Protein AF-A0A941QQE9-F1 (afdb_monomer_lite)

Secondary structure (DSSP, 8-state):
-EEEESS-SSB-S-EEEEEE-SS-EES--GGGEEESSEEEEEEEESSSSEEEEEEEESSSEEEEEEE-TTS-EETT-PBPPPPPPEEEEE--PPPPEEEE--S-SSB-S-EEEEEEEEEEEBS--GGGEEETTEEEEEEEEEEEEEEEEEEESSSEEEEEEE-TTS-B-SS-PBPPPEEEEEEE------EEEE-SSSS--SS--EEEEEESS--B---TTTEEETT-EEEEEEE-SSEEEEEEE--S-S-EEEEE-TTSSB-SS-PBPPPPP-EEE-------------SSSEESS-EEEEE--SS--B---GGG--BBTEEEEEEEEEETTEEEEEEEESSSEEEEE--BS-S-B-SS--------EEEEE------EE----TT-S--TT-EEEEEEE--SSS--EEEEEESSTTEEEES-EEEPPTT-EEEEEEEE-GGGSS--SSEEEEEEEEEE---SSS----SSS-TT-EEEEEEEEEEE----EEEEEEEEE---STT---EEEEEESSTTTTTEEEE-SSSEEE---EEEESS-EEEEEE--TTEEEEEEEEE--SSS--EEETTTTEEEE---TT--EEEEEEEEE--SHHHHHHHHHHHHHHHHHHHHHHTT----THHHHHTT---S-EEEEEEEBTEEEEEEEEEHHHHHHHHHHH-TT-S-------SEEEEEEEEEEEEEE-TTSS-EEEEEEEEEEEEEEESSSSEEEEEEEEEEEEEEE-----GGGT--S--EEEEEEEEEEEEEEEE-SSS-EE-EEEEEEEEEEEEESSSS--EEEEEEEEEEEE-------BTTEEEE-------EEEEE--EE-SSS-EE--EEEE-B------EEEE-EE-TTS-EEEEEEEEEEE--SSPPP---TTS--------EEEEEEEEEEE-TTS-EEEEEEEEE-BTBSS--EEEEEEEEE---

Foldseek 3Di:
DEKDFPAFFAAEFKGKIKDFAPAAWDQADLVQKDKDQWGWADWDDDRNGIIMIITGGNAWFKIKIWGDWQNIADPVGHTDHIYDIDIGTYDHDAWEWDKDFDAFFAAAFKTKMKIFTPWFKPQDDLVQWDKDQWGWDPWDDGTGIIMTITGGNAWFKIKTKHDWQNIADSNGHTHHIDMDIGTYDNDAWEWEWFDAAAAFAFAWFFTKTATPDFKDQDDLVQWDWFQWHWFDWDDGRGIITITIGRPFFDFIFGWRDWQRIADSNGHTHHTYDGQGYWYHDPFFFAWWDDPDQEDQAQTKTKQQQVAFKDQDDLVLFQKDQWGWAPWAPPGSRIIITRTFGAFFAKTKFFGFWFGMAGRFAWTGFWFIAIHTYAWEAAEEEDEDEDVDPFQFPDWDWDKTGTHHPHFFFKAKDKQQPQKDKPPRTDTQGGRHMDIIIITGDRCCVQDDAFKDKIKTKMKGDADDDDDDDDDFCFQGIGTHYIYMYMYGYDFAWFKEWEKWFEDDDDPTFDFWAWDKPDPVRHRDIDRADNTIDIDDMDITTAFKIKIFTDDAFQKWFADKDKDFDDPDPWDADGTRRMIIDHGDHYTYMYMYTYIGGDDDLLFLLFVLLVQQQVQVQSSVVRSQDDGCSSVLNQLRAQAQWFWWWWDDPHWIKIKIKGKPSNVVNVVCVVPVDDPPDDPPSQQKMKMKMKMWGWDFDCLLPQRKTKTKIKIKIKMWGDPDSFKIKIKMKMKMWMWIWGQDASCNNVADGAKTKIKIKMKIWMKMWGQNHSHRIHIKIWIWIWMWMWMDRGVPDTGTWIKIKIKIMIYTWTHRRDNFKGKIWGWRGMKMKMKIAWDADDVTHTHGIDMFIMTFGRTTMKIKGWDADPLRKIKMKMKIKIKHAGGHGTFNQHSRHGGTTDHGMGMKMKIWMWIQDNQRKIWIKMWMWHGHVNDPDIDTTIMTTIDDDD

pLDDT: mean 83.29, std 12.83, range [29.77, 97.75]

Radius of gyration: 53.99 Å; chains: 1; bounding box: 143×54×172 Å

Sequence (946 aa):
MAITTTSSDPVSGAFSVTVTFSEAVSGFVVGDLSVGNGAASNLQTSDNTVFTADITPSSDGSVTVDVAAGAAQDAAGNDNTAATQFSIESDGTAPGVSIATTSSDPVSGVFSVTVTFTEAVTGFAVGDIAVGNGAADNFAGSGDTYTADITPASDGSVTVDVAAGVAQDAAGNDNTAAQFSIESDGTAPGVVLSVEGGGPISGAFTLTVTFDEDVTGLELTDLVLSNATVSDLAGGPAVYTVLVTPDADGDVTIDLAADVAQDAAGNGNSAAAQLVVGSDSTLPVLSIVLPGAEVEGAFTAQFNFAEDVTGFALEDIAVTNGAASDFMMESASAYTALITPDTLGDVVVSVAAGAAQDAAANDSLAASASIEAISRPVEVAITIADDVASVTEITGQAVITNPGSEAIQYRAEVDVPWLAVDPSSGTIPSLGDLTLTISVLESAEDLDPGTYTGTITIINEGAIAAPNKDLARAPGDTIVVEIPLTITLEERYGTVEIVSTTPGGAHRDAEFGLTSDDPDFNGLAIATSGGRGTTGAIEKLFGGFSVQQSVPAGWRINDVTCSGDSDGGSVIDLASGQATIDLDPGEAIICTFENIRDEDAVRLATMRAINNFLVRRADRILSSAPDLGLRLRERDTRSPGRFSADISQGRGTMSMETSLAGIRNHARDNNPQMPGSVQEQENLDIWFAANFVSLSDDRDGADVSSDFGVAQLGVDWMLDEQTLVGLMIQGDWMDEVTADIAEDAGAVRGARVNGSGWMAGPYLVREVGDGVILDVLALWGQSDNVVNPLGLYEDEFETSRYMLRANLSGEWRFDNWRIRPEAALAHFSETQDAYTDSLGFTIPEQTVSIGRFQAGPEFAYRWTQRDGSWWEPSFRLRGVWDYDAADLINEAGQLVGTAAGRADAQLGLRALLWHGAYLDVSGGVSGLGDGDFSADSMRFDVRLPF

Structure (mmCIF, N/CA/C/O backbone):
data_AF-A0A941QQE9-F1
#
_entry.id   AF-A0A941QQE9-F1
#
loop_
_atom_site.group_PDB
_atom_site.id
_atom_site.type_symbol
_atom_site.label_atom_id
_atom_site.label_alt_id
_atom_site.label_comp_id
_atom_site.label_asym_id
_atom_site.label_entity_id
_atom_site.label_seq_id
_atom_site.pdbx_PDB_ins_code
_atom_site.Cartn_x
_atom_site.Cartn_y
_atom_site.Cartn_z
_atom_site.occupancy
_atom_site.B_iso_or_equiv
_atom_site.auth_seq_id
_atom_site.auth_comp_id
_atom_site.auth_asym_id
_atom_site.auth_atom_id
_atom_site.pdbx_PDB_model_num
ATOM 1 N N . MET A 1 1 ? 77.475 -8.395 -99.884 1.00 84.25 1 MET A N 1
ATOM 2 C CA . MET A 1 1 ? 77.099 -9.278 -98.763 1.00 84.25 1 MET A CA 1
ATOM 3 C C . MET A 1 1 ? 76.027 -8.586 -97.937 1.00 84.25 1 MET A C 1
ATOM 5 O O . MET A 1 1 ? 76.051 -7.361 -97.879 1.00 84.25 1 MET A O 1
ATOM 9 N N . ALA A 1 2 ? 75.118 -9.343 -97.326 1.00 87.88 2 ALA A N 1
ATOM 10 C CA . ALA A 1 2 ? 74.164 -8.860 -96.327 1.00 87.88 2 ALA A CA 1
ATOM 11 C C . ALA A 1 2 ? 74.043 -9.877 -95.180 1.00 87.88 2 ALA A C 1
ATOM 13 O O . ALA A 1 2 ? 74.273 -11.067 -95.400 1.00 87.88 2 ALA A O 1
ATOM 14 N N . ILE A 1 3 ? 73.676 -9.402 -93.989 1.00 94.50 3 ILE A N 1
ATOM 15 C CA . ILE A 1 3 ? 73.329 -10.213 -92.815 1.00 94.50 3 ILE A CA 1
ATOM 16 C C . ILE A 1 3 ? 71.847 -9.950 -92.521 1.00 94.50 3 ILE A C 1
ATOM 18 O O . ILE A 1 3 ? 71.405 -8.803 -92.588 1.00 94.50 3 ILE A O 1
ATOM 22 N N . THR A 1 4 ? 71.074 -11.002 -92.262 1.00 93.06 4 THR A N 1
ATOM 23 C CA . THR A 1 4 ? 69.611 -10.945 -92.077 1.00 93.06 4 THR A CA 1
ATOM 24 C C . THR A 1 4 ? 69.146 -12.006 -91.080 1.00 93.06 4 THR A C 1
ATOM 26 O O . THR A 1 4 ? 69.824 -13.014 -90.913 1.00 93.06 4 THR A O 1
ATOM 29 N N . THR A 1 5 ? 67.984 -11.819 -90.455 1.00 94.31 5 THR A N 1
ATOM 30 C CA . THR A 1 5 ? 67.290 -12.843 -89.651 1.00 94.31 5 THR A CA 1
ATOM 31 C C . THR A 1 5 ? 65.837 -12.980 -90.117 1.00 94.31 5 THR A C 1
ATOM 33 O O . THR A 1 5 ? 65.359 -12.169 -90.914 1.00 94.31 5 THR A O 1
ATOM 36 N N . THR A 1 6 ? 65.136 -13.993 -89.611 1.00 91.38 6 THR A N 1
ATOM 37 C CA . THR A 1 6 ? 63.669 -14.112 -89.682 1.00 91.38 6 THR A CA 1
ATOM 38 C C . THR A 1 6 ? 62.987 -14.023 -88.312 1.00 91.38 6 THR A C 1
ATOM 40 O O . THR A 1 6 ? 61.766 -14.149 -88.252 1.00 91.38 6 THR A O 1
ATOM 43 N N . SER A 1 7 ? 63.746 -13.835 -87.228 1.00 92.06 7 SER A N 1
ATOM 44 C CA . SER A 1 7 ? 63.198 -13.555 -85.893 1.00 92.06 7 SER A CA 1
ATOM 45 C C . SER A 1 7 ? 62.571 -12.160 -85.805 1.00 92.06 7 SER A C 1
ATOM 47 O O . SER A 1 7 ? 62.865 -11.287 -86.624 1.00 92.06 7 SER A O 1
ATOM 49 N N . SER A 1 8 ? 61.719 -11.965 -84.798 1.00 88.00 8 SER A N 1
ATOM 50 C CA . SER A 1 8 ? 61.256 -10.651 -84.345 1.00 88.00 8 SER A CA 1
ATOM 51 C C . SER A 1 8 ? 62.409 -9.801 -83.804 1.00 88.00 8 SER A C 1
ATOM 53 O O . SER A 1 8 ? 63.472 -10.326 -83.487 1.00 88.00 8 SER A O 1
ATOM 55 N N . ASP A 1 9 ? 62.178 -8.495 -83.698 1.00 90.31 9 ASP A N 1
ATOM 56 C CA . ASP A 1 9 ? 63.040 -7.538 -83.003 1.00 90.31 9 ASP A CA 1
ATOM 57 C C . ASP A 1 9 ? 62.133 -6.760 -82.027 1.00 90.31 9 ASP A C 1
ATOM 59 O O . ASP A 1 9 ? 61.256 -6.030 -82.511 1.00 90.31 9 ASP A O 1
ATOM 63 N N . PRO A 1 10 ? 62.238 -6.958 -80.696 1.00 93.25 10 PRO A N 1
ATOM 64 C CA . PRO A 1 10 ? 63.198 -7.814 -79.985 1.00 93.25 10 PRO A CA 1
ATOM 65 C C . PRO A 1 10 ? 62.960 -9.332 -80.149 1.00 93.25 10 PRO A C 1
ATOM 67 O O . PRO A 1 10 ? 61.949 -9.779 -80.702 1.00 93.25 10 PRO A O 1
ATOM 70 N N . VAL A 1 11 ? 63.906 -10.139 -79.657 1.00 92.81 11 VAL A N 1
ATOM 71 C CA . VAL A 1 11 ? 63.861 -11.612 -79.679 1.00 92.81 11 VAL A CA 1
ATOM 72 C C . VAL A 1 11 ? 64.176 -12.234 -78.317 1.00 92.81 11 VAL A C 1
ATOM 74 O O . VAL A 1 11 ? 65.178 -11.893 -77.688 1.00 92.81 11 VAL A O 1
ATOM 77 N N . SER A 1 12 ? 63.368 -13.216 -77.910 1.00 91.50 12 SER A N 1
ATOM 78 C CA . SER A 1 12 ? 63.681 -14.086 -76.773 1.00 91.50 12 SER A CA 1
ATOM 79 C C . SER A 1 12 ? 64.531 -15.291 -77.189 1.00 91.50 12 SER A C 1
ATOM 81 O O . SER A 1 12 ? 64.243 -15.993 -78.164 1.00 91.50 12 SER A O 1
ATOM 83 N N . GLY A 1 13 ? 65.593 -15.551 -76.424 1.00 90.12 13 GLY A N 1
ATOM 84 C CA . GLY A 1 13 ? 66.462 -16.716 -76.589 1.00 90.12 13 GLY A CA 1
ATOM 85 C C . GLY A 1 13 ? 67.386 -16.681 -77.816 1.00 90.12 13 GLY A C 1
ATOM 86 O O . GLY A 1 13 ? 67.782 -15.632 -78.318 1.00 90.12 13 GLY A O 1
ATOM 87 N N . ALA A 1 14 ? 67.812 -17.865 -78.267 1.00 92.44 14 ALA A N 1
ATOM 88 C CA . ALA A 1 14 ? 68.763 -18.007 -79.371 1.00 92.44 14 ALA A CA 1
ATOM 89 C C . ALA A 1 14 ? 68.075 -17.938 -80.747 1.00 92.44 14 ALA A C 1
ATOM 91 O O . ALA A 1 14 ? 67.044 -18.574 -80.970 1.00 92.44 14 ALA A O 1
ATOM 92 N N . PHE A 1 15 ? 68.689 -17.227 -81.695 1.00 93.69 15 PHE A N 1
ATOM 93 C CA . PHE A 1 15 ? 68.143 -16.963 -83.030 1.00 93.69 15 PHE A CA 1
ATOM 94 C C . PHE A 1 15 ? 69.158 -17.253 -84.141 1.00 93.69 15 PHE A C 1
ATOM 96 O O . PHE A 1 15 ? 70.364 -17.209 -83.918 1.00 93.69 15 PHE A O 1
ATOM 103 N N . SER A 1 16 ? 68.692 -17.528 -85.363 1.00 94.00 16 SER A N 1
ATOM 104 C CA . SER A 1 16 ? 69.574 -17.867 -86.490 1.00 94.00 16 SER A CA 1
ATOM 105 C C . SER A 1 16 ? 69.730 -16.694 -87.461 1.00 94.00 16 SER A C 1
ATOM 107 O O . SER A 1 16 ? 68.738 -16.169 -87.970 1.00 94.00 16 SER A O 1
ATOM 109 N N . VAL A 1 17 ? 70.971 -16.290 -87.748 1.00 95.81 17 VAL A N 1
ATOM 110 C CA . VAL A 1 17 ? 71.291 -15.265 -88.756 1.00 95.81 17 VAL A CA 1
ATOM 111 C C . VAL A 1 17 ? 71.759 -15.898 -90.058 1.00 95.81 17 VAL A C 1
ATOM 113 O O . VAL A 1 17 ? 72.512 -16.869 -90.073 1.00 95.81 17 VAL A O 1
ATOM 116 N N . THR A 1 18 ? 71.348 -15.299 -91.171 1.00 95.50 18 THR A N 1
ATOM 117 C CA . THR A 1 18 ? 71.735 -15.673 -92.530 1.00 95.50 18 THR A CA 1
ATOM 118 C C . THR A 1 18 ? 72.667 -14.618 -93.124 1.00 95.50 18 THR A C 1
ATOM 120 O O . THR A 1 18 ? 72.262 -13.472 -93.344 1.00 95.50 18 THR A O 1
ATOM 123 N N . VAL A 1 19 ? 73.903 -15.017 -93.427 1.00 94.94 19 VAL A N 1
ATOM 124 C CA . VAL A 1 19 ? 74.903 -14.227 -94.158 1.00 94.94 19 VAL A CA 1
ATOM 125 C C . VAL A 1 19 ? 74.879 -14.643 -95.626 1.00 94.94 19 VAL A C 1
ATOM 127 O O . VAL A 1 19 ? 75.118 -15.804 -95.954 1.00 94.94 19 VAL A O 1
ATOM 130 N N . THR A 1 20 ? 74.600 -13.701 -96.526 1.00 93.75 20 THR A N 1
ATOM 131 C CA . THR A 1 20 ? 74.526 -13.959 -97.975 1.00 93.75 20 THR A CA 1
ATOM 132 C C . THR A 1 20 ? 75.608 -13.191 -98.725 1.00 93.75 20 THR A C 1
ATOM 134 O O . THR A 1 20 ? 75.650 -11.955 -98.691 1.00 93.75 20 THR A O 1
ATOM 137 N N . PHE A 1 21 ? 76.463 -13.917 -99.442 1.00 92.81 21 PHE A N 1
ATOM 138 C CA . PHE A 1 21 ? 77.441 -13.386 -100.392 1.00 92.81 21 PHE A CA 1
ATOM 139 C C . PHE A 1 21 ? 76.820 -13.258 -101.797 1.00 92.81 21 PHE A C 1
ATOM 141 O O . PHE A 1 21 ? 75.741 -13.776 -102.068 1.00 92.81 21 PHE A O 1
ATOM 148 N N . SER A 1 22 ? 77.467 -12.512 -102.699 1.00 91.56 22 SER A N 1
ATOM 149 C CA . SER A 1 22 ? 77.000 -12.350 -104.092 1.00 91.56 22 SER A CA 1
ATOM 150 C C . SER A 1 22 ? 77.333 -13.543 -104.994 1.00 91.56 22 SER A C 1
ATOM 152 O O . SER A 1 22 ? 76.765 -13.670 -106.076 1.00 91.56 22 SER A O 1
ATOM 154 N N . GLU A 1 23 ? 78.254 -14.394 -104.550 1.00 89.88 23 GLU A N 1
ATOM 155 C CA . GLU A 1 23 ? 78.734 -15.606 -105.208 1.00 89.88 23 GLU A CA 1
ATOM 156 C C . GLU A 1 23 ? 79.373 -16.534 -104.163 1.00 89.88 23 GLU A C 1
ATOM 158 O O . GLU A 1 23 ? 79.510 -16.152 -102.998 1.00 89.88 23 GLU A O 1
ATOM 163 N N . ALA A 1 24 ? 79.747 -17.748 -104.567 1.00 90.75 24 ALA A N 1
ATOM 164 C CA . ALA A 1 24 ? 80.314 -18.741 -103.663 1.00 90.75 24 ALA A CA 1
ATOM 165 C C . ALA A 1 24 ? 81.722 -18.344 -103.184 1.00 90.75 24 ALA A C 1
ATOM 167 O O . ALA A 1 24 ? 82.624 -18.114 -103.994 1.00 90.75 24 ALA A O 1
ATOM 168 N N . VAL A 1 25 ? 81.915 -18.324 -101.865 1.00 94.00 25 VAL A N 1
ATOM 169 C CA . VAL A 1 25 ? 83.172 -17.950 -101.203 1.00 94.00 25 VAL A CA 1
ATOM 170 C C . VAL A 1 25 ? 83.864 -19.139 -100.525 1.00 94.00 25 VAL A C 1
ATOM 172 O O . VAL A 1 25 ? 83.369 -20.265 -100.463 1.00 94.00 25 VAL A O 1
ATOM 175 N N . SER A 1 26 ? 85.065 -18.888 -100.025 1.00 90.62 26 SER A N 1
ATOM 176 C CA . SER A 1 26 ? 85.908 -19.819 -99.285 1.00 90.62 26 SER A CA 1
ATOM 177 C C . SER A 1 26 ? 86.590 -19.100 -98.118 1.00 90.62 26 SER A C 1
ATOM 179 O O . SER A 1 26 ? 86.639 -17.871 -98.079 1.00 90.62 26 SER A O 1
ATOM 181 N N . GLY A 1 27 ? 87.086 -19.860 -97.141 1.00 90.44 27 GLY A N 1
ATOM 182 C CA . GLY A 1 27 ? 87.754 -19.327 -95.946 1.00 90.44 27 GLY A CA 1
ATOM 183 C C . GLY A 1 27 ? 86.822 -19.025 -94.768 1.00 90.44 27 GLY A C 1
ATOM 184 O O . GLY A 1 27 ? 87.224 -19.297 -93.644 1.00 90.44 27 GLY A O 1
ATOM 185 N N . PHE A 1 28 ? 85.590 -18.572 -95.028 1.00 94.00 28 PHE A N 1
ATOM 186 C CA . PHE A 1 28 ? 84.635 -18.141 -93.998 1.00 94.00 28 PHE A CA 1
ATOM 187 C C . PHE A 1 28 ? 84.320 -19.235 -92.960 1.00 94.00 28 PHE A C 1
ATOM 189 O O . PHE A 1 28 ? 83.851 -20.326 -93.306 1.00 94.00 28 PHE A O 1
ATOM 196 N N . VAL A 1 29 ? 84.558 -18.930 -91.685 1.00 93.75 29 VAL A N 1
ATOM 197 C CA . VAL A 1 29 ? 84.313 -19.784 -90.513 1.00 93.75 29 VAL A CA 1
ATOM 198 C C . VAL A 1 29 ? 83.604 -19.006 -89.398 1.00 93.75 29 VAL A C 1
ATOM 200 O O . VAL A 1 29 ? 83.534 -17.783 -89.407 1.00 93.75 29 VAL A O 1
ATOM 203 N N . VAL A 1 30 ? 83.078 -19.708 -88.386 1.00 92.75 30 VAL A N 1
ATOM 204 C CA . VAL A 1 30 ? 82.278 -19.082 -87.309 1.00 92.75 30 VAL A CA 1
ATOM 205 C C . VAL A 1 30 ? 83.043 -18.013 -86.509 1.00 92.75 30 VAL A C 1
ATOM 207 O O . VAL A 1 30 ? 82.426 -17.124 -85.941 1.00 92.75 30 VAL A O 1
ATOM 210 N N . GLY A 1 31 ? 84.380 -18.066 -86.496 1.00 90.94 31 GLY A N 1
ATOM 211 C CA . GLY A 1 31 ? 85.229 -17.051 -85.861 1.00 90.94 31 GLY A CA 1
ATOM 212 C C . GLY A 1 31 ? 85.326 -15.722 -86.620 1.00 90.94 31 GLY A C 1
ATOM 213 O O . GLY A 1 31 ? 85.833 -14.757 -86.056 1.00 90.94 31 GLY A O 1
ATOM 214 N N . ASP A 1 32 ? 84.838 -15.661 -87.862 1.00 93.88 32 ASP A N 1
ATOM 215 C CA . ASP A 1 32 ? 84.778 -14.432 -88.664 1.00 93.88 32 ASP A CA 1
ATOM 216 C C . ASP A 1 32 ? 83.480 -13.632 -88.426 1.00 93.88 32 ASP A C 1
ATOM 218 O O . ASP A 1 32 ? 83.330 -12.518 -88.935 1.00 93.88 32 ASP A O 1
ATOM 222 N N . LEU A 1 33 ? 82.550 -14.194 -87.639 1.00 94.12 33 LEU A N 1
ATOM 223 C CA . LEU A 1 33 ? 81.395 -13.503 -87.071 1.00 94.12 33 LEU A CA 1
ATOM 224 C C . LEU A 1 33 ? 81.792 -12.878 -85.730 1.00 94.12 33 LEU A C 1
ATOM 226 O O . LEU A 1 33 ? 81.963 -13.575 -84.729 1.00 94.12 33 LEU A O 1
ATOM 230 N N . SER A 1 34 ? 81.900 -11.553 -85.696 1.00 93.44 34 SER A N 1
ATOM 231 C CA . SER A 1 34 ? 82.060 -10.808 -84.446 1.00 93.44 34 SER A CA 1
ATOM 232 C C . SER A 1 34 ? 80.678 -10.491 -83.881 1.00 93.44 34 SER A C 1
ATOM 234 O O . SER A 1 34 ? 79.910 -9.773 -84.520 1.00 93.44 34 SER A O 1
ATOM 236 N N . VAL A 1 35 ? 80.364 -11.014 -82.694 1.00 95.25 35 VAL A N 1
ATOM 237 C CA . VAL A 1 35 ? 79.063 -10.821 -82.033 1.00 95.25 35 VAL A CA 1
ATOM 238 C C . VAL A 1 35 ? 79.215 -9.939 -80.793 1.00 95.25 35 VAL A C 1
ATOM 240 O O . VAL A 1 35 ? 80.064 -10.200 -79.940 1.00 95.25 35 VAL A O 1
ATOM 243 N N . GLY A 1 36 ? 78.396 -8.892 -80.694 1.00 93.81 36 GLY A N 1
ATOM 244 C CA . GLY A 1 36 ? 78.201 -8.102 -79.477 1.00 93.81 36 GLY A CA 1
ATOM 245 C C . GLY A 1 36 ? 77.042 -8.669 -78.656 1.00 93.81 36 GLY A C 1
ATOM 246 O O . GLY A 1 36 ? 76.072 -9.142 -79.232 1.00 93.81 36 GLY A O 1
ATOM 247 N N . ASN A 1 37 ? 77.152 -8.650 -77.323 1.00 91.56 37 ASN A N 1
ATOM 248 C CA . ASN A 1 37 ? 76.150 -9.181 -76.377 1.00 91.56 37 ASN A CA 1
ATOM 249 C C . ASN A 1 37 ? 75.714 -10.654 -76.607 1.00 91.56 37 ASN A C 1
ATOM 251 O O . ASN A 1 37 ? 74.659 -11.090 -76.154 1.00 91.56 37 ASN A O 1
ATOM 255 N N . GLY A 1 38 ? 76.529 -11.461 -77.289 1.00 93.69 38 GLY A N 1
ATOM 256 C CA . GLY A 1 38 ? 76.206 -12.855 -77.587 1.00 93.69 38 GLY A CA 1
ATOM 257 C C . GLY A 1 38 ? 77.376 -13.627 -78.188 1.00 93.69 38 GLY A C 1
ATOM 258 O O . GLY A 1 38 ? 78.491 -13.115 -78.298 1.00 93.69 38 GLY A O 1
ATOM 259 N N . ALA A 1 39 ? 77.115 -14.865 -78.604 1.00 94.50 39 ALA A N 1
ATOM 260 C CA . ALA A 1 39 ? 78.084 -15.725 -79.277 1.00 94.50 39 ALA A CA 1
ATOM 261 C C . ALA A 1 39 ? 77.480 -16.383 -80.526 1.00 94.50 39 ALA A C 1
ATOM 263 O O . ALA A 1 39 ? 76.359 -16.891 -80.485 1.00 94.50 39 ALA A O 1
ATOM 264 N N . ALA A 1 40 ? 78.247 -16.417 -81.620 1.00 95.62 40 ALA A N 1
ATOM 265 C CA . ALA A 1 40 ? 77.905 -17.182 -82.816 1.00 95.62 40 ALA A CA 1
ATOM 266 C C . ALA A 1 40 ? 78.303 -18.656 -82.662 1.00 95.62 40 ALA A C 1
ATOM 268 O O . ALA A 1 40 ? 79.386 -18.990 -82.174 1.00 95.62 40 ALA A O 1
ATOM 269 N N . SER A 1 41 ? 77.437 -19.543 -83.136 1.00 95.31 41 SER A N 1
ATOM 270 C CA . SER A 1 41 ? 77.630 -20.989 -83.135 1.00 95.31 41 SER A CA 1
ATOM 271 C C . SER A 1 41 ? 77.067 -21.614 -84.417 1.00 95.31 41 SER A C 1
ATOM 273 O O . SER A 1 41 ? 76.480 -20.923 -85.247 1.00 95.31 41 SER A O 1
ATOM 275 N N . ASN A 1 42 ? 77.277 -22.922 -84.600 1.00 93.62 42 ASN A N 1
ATOM 276 C CA . ASN A 1 42 ? 76.628 -23.724 -85.645 1.00 93.62 42 ASN A CA 1
ATOM 277 C C . ASN A 1 42 ? 76.649 -23.110 -87.069 1.00 93.62 42 ASN A C 1
ATOM 279 O O . ASN A 1 42 ? 75.648 -23.154 -87.775 1.00 93.62 42 ASN A O 1
ATOM 283 N N . LEU A 1 43 ? 77.779 -22.537 -87.510 1.00 95.75 43 LEU A N 1
ATOM 284 C CA . LEU A 1 43 ? 77.890 -22.020 -88.880 1.00 95.75 43 LEU A CA 1
ATOM 285 C C . LEU A 1 43 ? 77.770 -23.169 -89.897 1.00 95.75 43 LEU A C 1
ATOM 287 O O . LEU A 1 43 ? 78.626 -24.055 -89.936 1.00 95.75 43 LEU A O 1
ATOM 291 N N . GLN A 1 44 ? 76.741 -23.120 -90.741 1.00 94.19 44 GLN A N 1
ATOM 292 C CA . GLN A 1 44 ? 76.469 -24.076 -91.817 1.00 94.19 44 GLN A CA 1
ATOM 293 C C . GLN A 1 44 ? 76.371 -23.371 -93.176 1.00 94.19 44 GLN A C 1
ATOM 295 O O . GLN A 1 44 ? 76.006 -22.201 -93.266 1.00 94.19 44 GLN A O 1
ATOM 300 N N . THR A 1 45 ? 76.644 -24.109 -94.253 1.00 94.62 45 THR A N 1
ATOM 301 C CA . THR A 1 45 ? 76.315 -23.737 -95.639 1.00 94.62 45 THR A CA 1
ATOM 302 C C . THR A 1 45 ? 76.111 -25.002 -96.479 1.00 94.62 45 THR A C 1
ATOM 304 O O . THR A 1 45 ? 76.531 -26.091 -96.084 1.00 94.62 45 THR A O 1
ATOM 307 N N . SER A 1 46 ? 75.466 -24.872 -97.641 1.00 90.31 46 SER A N 1
ATOM 308 C CA . SER A 1 46 ? 75.310 -25.962 -98.621 1.00 90.31 46 SER A CA 1
ATOM 309 C C . SER A 1 46 ? 75.743 -25.593 -100.047 1.00 90.31 46 SER A C 1
ATOM 311 O O . SER A 1 46 ? 75.935 -26.483 -100.875 1.00 90.31 46 SER A O 1
ATOM 313 N N . ASP A 1 47 ? 75.939 -24.302 -100.323 1.00 91.69 47 ASP A N 1
ATOM 314 C CA . ASP A 1 47 ? 76.298 -23.736 -101.629 1.00 91.69 47 ASP A CA 1
ATOM 315 C C . ASP A 1 47 ? 77.495 -22.763 -101.557 1.00 91.69 47 ASP A C 1
ATOM 317 O O . ASP A 1 47 ? 77.852 -22.142 -102.562 1.00 91.69 47 ASP A O 1
ATOM 321 N N . ASN A 1 48 ? 78.094 -22.605 -100.368 1.00 91.69 48 ASN A N 1
ATOM 322 C CA . ASN A 1 48 ? 79.133 -21.629 -100.028 1.00 91.69 48 ASN A CA 1
ATOM 323 C C . ASN A 1 48 ? 78.777 -20.162 -100.357 1.00 91.69 48 ASN A C 1
ATOM 325 O O . ASN A 1 48 ? 79.661 -19.308 -100.400 1.00 91.69 48 ASN A O 1
ATOM 329 N N . THR A 1 49 ? 77.504 -19.857 -100.605 1.00 93.50 49 THR A N 1
ATOM 330 C CA . THR A 1 49 ? 77.005 -18.530 -101.003 1.00 93.50 49 THR A CA 1
ATOM 331 C C . THR A 1 49 ? 76.087 -17.964 -99.923 1.00 93.50 49 THR A C 1
ATOM 333 O O . THR A 1 49 ? 76.161 -16.777 -99.596 1.00 93.50 49 THR A O 1
ATOM 336 N N . VAL A 1 50 ? 75.268 -18.830 -99.322 1.00 94.12 50 VAL A N 1
ATOM 337 C CA . VAL A 1 50 ? 74.424 -18.548 -98.161 1.00 94.12 50 VAL A CA 1
ATOM 338 C C . VAL A 1 50 ? 74.945 -19.349 -96.969 1.00 94.12 50 VAL A C 1
ATOM 340 O O . VAL A 1 50 ? 75.123 -20.567 -97.050 1.00 94.12 50 VAL A O 1
ATOM 343 N N . PHE A 1 51 ? 75.188 -18.666 -95.855 1.00 95.88 51 PHE A N 1
ATOM 344 C CA . PHE A 1 51 ? 75.604 -19.264 -94.590 1.00 95.88 51 PHE A CA 1
ATOM 345 C C . PHE A 1 51 ? 74.585 -18.941 -93.501 1.00 95.88 51 PHE A C 1
ATOM 347 O O . PHE A 1 51 ? 74.105 -17.812 -93.431 1.00 95.88 51 PHE A O 1
ATOM 354 N N . THR A 1 52 ? 74.298 -19.900 -92.626 1.00 95.31 52 THR A N 1
ATOM 355 C CA . THR A 1 52 ? 73.443 -19.717 -91.442 1.00 95.31 52 THR A CA 1
ATOM 356 C C . THR A 1 52 ? 74.251 -19.975 -90.177 1.00 95.31 52 THR A C 1
ATOM 358 O O . THR A 1 52 ? 75.009 -20.943 -90.151 1.00 95.31 52 THR A O 1
ATOM 361 N N . ALA A 1 53 ? 74.096 -19.149 -89.144 1.00 96.06 53 ALA A N 1
ATOM 362 C CA . ALA A 1 53 ? 74.734 -19.333 -87.840 1.00 96.06 53 ALA A CA 1
ATOM 363 C C . ALA A 1 53 ? 73.751 -19.023 -86.709 1.00 96.06 53 ALA A C 1
ATOM 365 O O . ALA A 1 53 ? 72.989 -18.061 -86.797 1.00 96.06 53 ALA A O 1
ATOM 366 N N . ASP A 1 54 ? 73.816 -19.797 -85.631 1.00 95.50 54 ASP A N 1
ATOM 367 C CA . ASP A 1 54 ? 72.931 -19.636 -84.481 1.00 95.50 54 ASP A CA 1
ATOM 368 C C . ASP A 1 54 ? 73.603 -18.740 -83.437 1.00 95.50 54 ASP A C 1
ATOM 370 O O . ASP A 1 54 ? 74.655 -19.079 -82.879 1.00 95.50 54 ASP A O 1
ATOM 374 N N . ILE A 1 55 ? 73.000 -17.579 -83.201 1.00 96.31 55 ILE A N 1
ATOM 375 C CA . ILE A 1 55 ? 73.416 -16.564 -82.240 1.00 96.31 55 ILE A CA 1
ATOM 376 C C . ILE A 1 55 ? 72.704 -16.828 -80.917 1.00 96.31 55 ILE A C 1
ATOM 378 O O . ILE A 1 55 ? 71.478 -16.877 -80.854 1.00 96.31 55 ILE A O 1
ATOM 382 N N . THR A 1 56 ? 73.476 -16.990 -79.845 1.00 94.38 56 THR A N 1
ATOM 383 C CA . THR A 1 56 ? 72.945 -17.060 -78.477 1.00 94.38 56 THR A CA 1
ATOM 384 C C . THR A 1 56 ? 73.285 -15.756 -77.753 1.00 94.38 56 THR A C 1
ATOM 386 O O . THR A 1 56 ? 74.479 -15.487 -77.569 1.00 94.38 56 THR A O 1
ATOM 389 N N . PRO A 1 57 ? 72.293 -14.936 -77.360 1.00 94.88 57 PRO A N 1
ATOM 390 C CA . PRO A 1 57 ? 72.511 -13.782 -76.489 1.00 94.88 57 PRO A CA 1
ATOM 391 C C . PRO A 1 57 ? 73.133 -14.175 -75.143 1.00 94.88 57 PRO A C 1
ATOM 393 O O . PRO A 1 57 ? 73.052 -15.326 -74.714 1.00 94.88 57 PRO A O 1
ATOM 396 N N . SER A 1 58 ? 73.788 -13.225 -74.476 1.00 92.06 58 SER A N 1
ATOM 397 C CA . SER A 1 58 ? 74.398 -13.420 -73.146 1.00 92.06 58 SER A CA 1
ATOM 398 C C . SER A 1 58 ? 73.684 -12.666 -72.021 1.00 92.06 58 SER A C 1
ATOM 400 O O . SER A 1 58 ? 73.838 -13.028 -70.855 1.00 92.06 58 SER A O 1
ATOM 402 N N . SER A 1 59 ? 72.926 -11.632 -72.375 1.00 92.56 59 SER A N 1
ATOM 403 C CA . SER A 1 59 ? 72.100 -10.787 -71.510 1.00 92.56 59 SER A CA 1
ATOM 404 C C . SER A 1 59 ? 71.154 -9.970 -72.393 1.00 92.56 59 SER A C 1
ATOM 406 O O . SER A 1 59 ? 71.379 -9.886 -73.601 1.00 92.56 59 SER A O 1
ATOM 408 N N . ASP A 1 60 ? 70.135 -9.350 -71.810 1.00 92.25 60 ASP A N 1
ATOM 409 C CA . ASP A 1 60 ? 69.172 -8.532 -72.553 1.00 92.25 60 ASP A CA 1
ATOM 410 C C . ASP A 1 60 ? 69.813 -7.242 -73.119 1.00 92.25 60 ASP A C 1
ATOM 412 O O . ASP A 1 60 ? 70.873 -6.793 -72.665 1.00 92.25 60 ASP A O 1
ATOM 416 N N . GLY A 1 61 ? 69.190 -6.668 -74.149 1.00 91.69 61 GLY A N 1
ATOM 417 C CA . GLY A 1 61 ? 69.682 -5.541 -74.947 1.00 91.69 61 GLY A CA 1
ATOM 418 C C . GLY A 1 61 ? 70.432 -5.930 -76.233 1.00 91.69 61 GLY A C 1
ATOM 419 O O . GLY A 1 61 ? 70.594 -7.103 -76.577 1.00 91.69 61 GLY A O 1
ATOM 420 N N . SER A 1 62 ? 70.886 -4.913 -76.968 1.00 93.94 62 SER A N 1
ATOM 421 C CA . SER A 1 62 ? 71.365 -5.013 -78.356 1.00 93.94 62 SER A CA 1
ATOM 422 C C . SER A 1 62 ? 72.450 -6.066 -78.614 1.00 93.94 62 SER A C 1
ATOM 424 O O . SER A 1 62 ? 73.579 -5.971 -78.122 1.00 93.94 62 SER A O 1
ATOM 426 N N . VAL A 1 63 ? 72.117 -7.041 -79.462 1.00 95.62 63 VAL A N 1
ATOM 427 C CA . VAL A 1 63 ? 73.004 -8.073 -80.003 1.00 95.62 63 VAL A CA 1
ATOM 428 C C . VAL A 1 63 ? 73.409 -7.684 -81.424 1.00 95.62 63 VAL A C 1
ATOM 430 O O . VAL A 1 63 ? 72.612 -7.754 -82.361 1.00 95.62 63 VAL A O 1
ATOM 433 N N . THR A 1 64 ? 74.670 -7.287 -81.601 1.00 95.75 64 THR A N 1
ATOM 434 C CA . THR A 1 64 ? 75.220 -6.919 -82.915 1.00 95.75 64 THR A CA 1
ATOM 435 C C . THR A 1 64 ? 75.911 -8.106 -83.578 1.00 95.75 64 THR A C 1
ATOM 437 O O . THR A 1 64 ? 76.570 -8.892 -82.900 1.00 95.75 64 THR A O 1
ATOM 440 N N . VAL A 1 65 ? 75.852 -8.212 -84.907 1.00 95.44 65 VAL A N 1
ATOM 441 C CA . VAL A 1 65 ? 76.609 -9.203 -85.690 1.00 95.44 65 VAL A CA 1
ATOM 442 C C . VAL A 1 65 ? 77.328 -8.520 -86.852 1.00 95.44 65 VAL A C 1
ATOM 444 O O . VAL A 1 65 ? 76.702 -7.918 -87.728 1.00 95.44 65 VAL A O 1
ATOM 447 N N . ASP A 1 66 ? 78.651 -8.659 -86.876 1.00 94.88 66 ASP A N 1
ATOM 448 C CA . ASP A 1 66 ? 79.548 -8.091 -87.881 1.00 94.88 66 ASP A CA 1
ATOM 449 C C . ASP A 1 66 ? 80.316 -9.178 -88.642 1.00 94.88 66 ASP A C 1
ATOM 451 O O . ASP A 1 66 ? 80.778 -10.161 -88.062 1.00 94.88 66 ASP A O 1
ATOM 455 N N . VAL A 1 67 ? 80.538 -8.937 -89.939 1.00 94.06 67 VAL A N 1
ATOM 456 C CA . VAL A 1 67 ? 81.522 -9.661 -90.759 1.00 94.06 67 VAL A CA 1
ATOM 457 C C . VAL A 1 67 ? 82.498 -8.644 -91.344 1.00 94.06 67 VAL A C 1
ATOM 459 O O . VAL A 1 67 ? 82.104 -7.746 -92.097 1.00 94.06 67 VAL A O 1
ATOM 462 N N . ALA A 1 68 ? 83.777 -8.780 -90.998 1.00 92.12 68 ALA A N 1
ATOM 463 C CA . ALA A 1 68 ? 84.840 -7.883 -91.445 1.00 92.12 68 ALA A CA 1
ATOM 464 C C . ALA A 1 68 ? 85.148 -8.023 -92.950 1.00 92.12 68 ALA A C 1
ATOM 466 O O . ALA A 1 68 ? 84.744 -8.982 -93.608 1.00 92.12 68 ALA A O 1
ATOM 467 N N . ALA A 1 69 ? 85.889 -7.064 -93.512 1.00 91.56 69 ALA A N 1
ATOM 468 C CA . ALA A 1 69 ? 86.461 -7.209 -94.851 1.00 91.56 69 ALA A CA 1
ATOM 469 C C . ALA A 1 69 ? 87.638 -8.203 -94.821 1.00 91.56 69 ALA A C 1
ATOM 471 O O . ALA A 1 69 ? 88.458 -8.132 -93.906 1.00 91.56 69 ALA A O 1
ATOM 472 N N . GLY A 1 70 ? 87.736 -9.095 -95.811 1.00 91.44 70 GLY A N 1
ATOM 473 C CA . GLY A 1 70 ? 88.755 -10.160 -95.845 1.00 91.44 70 GLY A CA 1
ATOM 474 C C . GLY A 1 70 ? 88.469 -11.369 -94.942 1.00 91.44 70 GLY A C 1
ATOM 475 O O . GLY A 1 70 ? 89.366 -12.169 -94.699 1.00 91.44 70 GLY A O 1
ATOM 476 N N . ALA A 1 71 ? 87.232 -11.513 -94.462 1.00 91.88 71 ALA A N 1
ATOM 477 C CA . ALA A 1 71 ? 86.719 -12.707 -93.784 1.00 91.88 71 ALA A CA 1
ATOM 478 C C . ALA A 1 71 ? 86.506 -13.906 -94.736 1.00 91.88 71 ALA A C 1
ATOM 480 O O . ALA A 1 71 ? 86.481 -15.057 -94.311 1.00 91.88 71 ALA A O 1
ATOM 481 N N . ALA A 1 72 ? 86.309 -13.647 -96.030 1.00 92.75 72 ALA A N 1
ATOM 482 C CA . ALA A 1 72 ? 86.007 -14.656 -97.039 1.00 92.75 72 ALA A CA 1
ATOM 483 C C . ALA A 1 72 ? 86.548 -14.242 -98.415 1.00 92.75 72 ALA A C 1
ATOM 485 O O . ALA A 1 72 ? 86.576 -13.052 -98.736 1.00 92.75 72 ALA A O 1
ATOM 486 N N . GLN A 1 73 ? 86.923 -15.220 -99.244 1.00 93.38 73 GLN A N 1
ATOM 487 C CA . GLN A 1 73 ? 87.454 -14.999 -100.596 1.00 93.38 73 GLN A CA 1
ATOM 488 C C . GLN A 1 73 ? 86.672 -15.758 -101.668 1.00 93.38 73 GLN A C 1
ATOM 490 O O . GLN A 1 73 ? 86.338 -16.931 -101.480 1.00 93.38 73 GLN A O 1
ATOM 495 N N . ASP A 1 74 ? 86.417 -15.109 -102.806 1.00 90.69 74 ASP A N 1
ATOM 496 C CA . ASP A 1 74 ? 85.820 -15.748 -103.986 1.00 90.69 74 ASP A CA 1
ATOM 497 C C . ASP A 1 74 ? 86.783 -16.740 -104.684 1.00 90.69 74 ASP A C 1
ATOM 499 O O . ASP A 1 74 ? 87.951 -16.898 -104.318 1.00 90.69 74 ASP A O 1
ATOM 503 N N . ALA A 1 75 ? 86.307 -17.409 -105.738 1.00 88.75 75 ALA A N 1
ATOM 504 C CA . ALA A 1 75 ? 87.107 -18.368 -106.509 1.00 88.75 75 ALA A CA 1
ATOM 505 C C . ALA A 1 75 ? 88.259 -17.743 -107.337 1.00 88.75 75 ALA A C 1
ATOM 507 O O . ALA A 1 75 ? 89.076 -18.481 -107.896 1.00 88.75 75 ALA A O 1
ATOM 508 N N . ALA A 1 76 ? 88.332 -16.412 -107.439 1.00 89.94 76 ALA A N 1
ATOM 509 C CA . ALA A 1 76 ? 89.434 -15.669 -108.052 1.00 89.94 76 ALA A CA 1
ATOM 510 C C . ALA A 1 76 ? 90.437 -15.118 -107.013 1.00 89.94 76 ALA A C 1
ATOM 512 O O . ALA A 1 76 ? 91.505 -14.641 -107.405 1.00 89.94 76 ALA A O 1
ATOM 513 N N . GLY A 1 77 ? 90.132 -15.228 -105.715 1.00 88.12 77 GLY A N 1
ATOM 514 C CA . GLY A 1 77 ? 90.943 -14.728 -104.606 1.00 88.12 77 GLY A CA 1
ATOM 515 C C . GLY A 1 77 ? 90.653 -13.276 -104.214 1.00 88.12 77 GLY A C 1
ATOM 516 O O . GLY A 1 77 ? 91.521 -12.640 -103.619 1.00 88.12 77 GLY A O 1
ATOM 517 N N . ASN A 1 78 ? 89.483 -12.726 -104.559 1.00 90.75 78 ASN A N 1
ATOM 518 C CA . ASN A 1 78 ? 89.071 -11.399 -104.096 1.00 90.75 78 ASN A CA 1
ATOM 519 C C . ASN A 1 78 ? 88.453 -11.486 -102.693 1.00 90.75 78 ASN A C 1
ATOM 521 O O . ASN A 1 78 ? 87.522 -12.261 -102.471 1.00 90.75 78 ASN A O 1
ATOM 525 N N . ASP A 1 79 ? 88.940 -10.653 -101.773 1.00 92.88 79 ASP A N 1
ATOM 526 C CA . ASP A 1 79 ? 88.387 -10.486 -100.426 1.00 92.88 79 ASP A CA 1
ATOM 527 C C . ASP A 1 79 ? 86.972 -9.884 -100.450 1.00 92.88 79 ASP A C 1
ATOM 529 O O . ASP A 1 79 ? 86.679 -8.956 -101.212 1.00 92.88 79 ASP A O 1
ATOM 533 N N . ASN A 1 80 ? 86.100 -10.339 -99.548 1.00 92.06 80 ASN A N 1
ATOM 534 C CA . ASN A 1 80 ? 84.810 -9.697 -99.319 1.00 92.06 80 ASN A CA 1
ATOM 535 C C . ASN A 1 80 ? 84.980 -8.268 -98.766 1.00 92.06 80 ASN A C 1
ATOM 537 O O . ASN A 1 80 ? 85.843 -7.992 -97.931 1.00 92.06 80 ASN A O 1
ATOM 541 N N . THR A 1 81 ? 84.071 -7.366 -99.140 1.00 91.75 81 THR A N 1
ATOM 542 C CA . THR A 1 81 ? 83.849 -6.127 -98.379 1.00 91.75 81 THR A CA 1
ATOM 543 C C . THR A 1 81 ? 83.196 -6.455 -97.038 1.00 91.75 81 THR A C 1
ATOM 545 O O . THR A 1 81 ? 82.416 -7.406 -96.965 1.00 91.75 81 THR A O 1
ATOM 548 N N . ALA A 1 82 ? 83.433 -5.641 -96.007 1.00 92.38 82 ALA A N 1
ATOM 549 C CA . ALA A 1 82 ? 82.719 -5.764 -94.736 1.00 92.38 82 ALA A CA 1
ATOM 550 C C . ALA A 1 82 ? 81.191 -5.713 -94.934 1.00 92.38 82 ALA A C 1
ATOM 552 O O . ALA A 1 82 ? 80.695 -5.098 -95.887 1.00 92.38 82 ALA A O 1
ATOM 553 N N . ALA A 1 83 ? 80.454 -6.365 -94.038 1.00 92.38 83 ALA A N 1
ATOM 554 C CA . ALA A 1 83 ? 79.009 -6.206 -93.947 1.00 92.38 83 ALA A CA 1
ATOM 555 C C . ALA A 1 83 ? 78.651 -4.810 -93.409 1.00 92.38 83 ALA A C 1
ATOM 557 O O . ALA A 1 83 ? 79.455 -4.150 -92.750 1.00 92.38 83 ALA A O 1
ATOM 558 N N . THR A 1 84 ? 77.414 -4.377 -93.645 1.00 92.75 84 THR A N 1
ATOM 559 C CA . THR A 1 84 ? 76.764 -3.467 -92.698 1.00 92.75 84 THR A CA 1
ATOM 560 C C . THR A 1 84 ? 76.435 -4.281 -91.449 1.00 92.75 84 THR A C 1
ATOM 562 O O . THR A 1 84 ? 75.910 -5.385 -91.588 1.00 92.75 84 THR A O 1
ATOM 565 N N . GLN A 1 85 ? 76.760 -3.750 -90.268 1.00 93.62 85 GLN A N 1
ATOM 566 C CA . GLN A 1 85 ? 76.433 -4.368 -88.984 1.00 93.62 85 GLN A CA 1
ATOM 567 C C . GLN A 1 85 ? 74.941 -4.718 -88.928 1.00 93.62 85 GLN A C 1
ATOM 569 O O . GLN A 1 85 ? 74.091 -3.877 -89.230 1.00 93.62 85 GLN A O 1
ATOM 574 N N . PHE A 1 86 ? 74.635 -5.955 -88.550 1.00 95.19 86 PHE A N 1
ATOM 575 C CA . PHE A 1 86 ? 73.292 -6.351 -88.141 1.00 95.19 86 PHE A CA 1
ATOM 576 C C . PHE A 1 86 ? 73.134 -6.085 -86.640 1.00 95.19 86 PHE A C 1
ATOM 578 O O . PHE A 1 86 ? 74.095 -6.250 -85.892 1.00 95.19 86 PHE A O 1
ATOM 585 N N . SER A 1 87 ? 71.942 -5.683 -86.207 1.00 94.12 87 SER A N 1
ATOM 586 C CA . SER A 1 87 ? 71.594 -5.467 -84.800 1.00 94.12 87 SER A CA 1
ATOM 587 C C . SER A 1 87 ? 70.170 -5.951 -84.569 1.00 94.12 87 SER A C 1
ATOM 589 O O . SER A 1 87 ? 69.345 -5.843 -85.477 1.00 94.12 87 SER A O 1
ATOM 591 N N . ILE A 1 88 ? 69.913 -6.473 -83.377 1.00 94.62 88 ILE A N 1
ATOM 592 C CA . ILE A 1 88 ? 68.596 -6.885 -82.884 1.00 94.62 88 ILE A CA 1
ATOM 593 C C . ILE A 1 88 ? 68.619 -6.760 -81.358 1.00 94.62 88 ILE A C 1
ATOM 595 O O . ILE A 1 88 ? 69.662 -7.021 -80.754 1.00 94.62 88 ILE A O 1
ATOM 599 N N . GLU A 1 89 ? 67.531 -6.364 -80.713 1.00 94.88 89 GLU A N 1
ATOM 600 C CA . GLU A 1 89 ? 67.476 -6.375 -79.247 1.00 94.88 89 GLU A CA 1
ATOM 601 C C . GLU A 1 89 ? 67.175 -7.799 -78.748 1.00 94.88 89 GLU A C 1
ATOM 603 O O . GLU A 1 89 ? 66.227 -8.442 -79.198 1.00 94.88 89 GLU A O 1
ATOM 608 N N . SER A 1 90 ? 67.993 -8.315 -77.826 1.00 93.94 90 SER A N 1
ATOM 609 C CA . SER A 1 90 ? 67.659 -9.533 -77.077 1.00 93.94 90 SER A CA 1
ATOM 610 C C . SER A 1 90 ? 66.813 -9.172 -75.869 1.00 93.94 90 SER A C 1
ATOM 612 O O . SER A 1 90 ? 67.136 -8.210 -75.179 1.00 93.94 90 SER A O 1
ATOM 614 N N . ASP A 1 91 ? 65.813 -9.985 -75.558 1.00 94.19 91 ASP A N 1
ATOM 615 C CA . ASP A 1 91 ? 65.060 -9.868 -74.312 1.00 94.19 91 ASP A CA 1
ATOM 616 C C . ASP A 1 91 ? 64.489 -11.229 -73.894 1.00 94.19 91 ASP A C 1
ATOM 618 O O . ASP A 1 91 ? 63.604 -11.785 -74.546 1.00 94.19 91 ASP A O 1
ATOM 622 N N . GLY A 1 92 ? 65.058 -11.800 -72.834 1.00 91.44 92 GLY A N 1
ATOM 623 C CA . GLY A 1 92 ? 64.631 -13.046 -72.201 1.00 91.44 92 GLY A CA 1
ATOM 624 C C . GLY A 1 92 ? 64.168 -12.866 -70.754 1.00 91.44 92 GLY A C 1
ATOM 625 O O . GLY A 1 92 ? 64.125 -13.857 -70.017 1.00 91.44 92 GLY A O 1
ATOM 626 N N . THR A 1 93 ? 63.876 -11.635 -70.324 1.00 93.12 93 THR A N 1
ATOM 627 C CA . THR A 1 93 ? 63.291 -11.374 -69.005 1.00 93.12 93 THR A CA 1
ATOM 628 C C . THR A 1 93 ? 61.770 -11.537 -69.084 1.00 93.12 93 THR A C 1
ATOM 630 O O . THR A 1 93 ? 61.125 -11.092 -70.020 1.00 93.12 93 THR A O 1
ATOM 633 N N . ALA A 1 94 ? 61.181 -12.238 -68.113 1.00 94.00 94 ALA A N 1
ATOM 634 C CA . ALA A 1 94 ? 59.736 -12.447 -68.053 1.00 94.00 94 ALA A CA 1
ATOM 635 C C . ALA A 1 94 ? 59.059 -11.293 -67.290 1.00 94.00 94 ALA A C 1
ATOM 637 O O . ALA A 1 94 ? 59.477 -11.037 -66.154 1.00 94.00 94 ALA A O 1
ATOM 638 N N . PRO A 1 95 ? 57.988 -10.666 -67.823 1.00 96.38 95 PRO A N 1
ATOM 639 C CA . PRO A 1 95 ? 57.301 -9.566 -67.152 1.00 96.38 95 PRO A CA 1
ATOM 640 C C . PRO A 1 95 ? 56.881 -9.893 -65.710 1.00 96.38 95 PRO A C 1
ATOM 642 O O . PRO A 1 95 ? 56.078 -10.796 -65.440 1.00 96.38 95 PRO A O 1
ATOM 645 N N . GLY A 1 96 ? 57.443 -9.145 -64.763 1.00 95.75 96 GLY A N 1
ATOM 646 C CA . GLY A 1 96 ? 57.129 -9.175 -63.339 1.00 95.75 96 GLY A CA 1
ATOM 647 C C . GLY A 1 96 ? 55.789 -8.504 -63.067 1.00 95.75 96 GLY A C 1
ATOM 648 O O . GLY A 1 96 ? 55.637 -7.336 -63.406 1.00 95.75 96 GLY A O 1
ATOM 649 N N . VAL A 1 97 ? 54.828 -9.201 -62.455 1.00 97.69 97 VAL A N 1
ATOM 650 C CA . VAL A 1 97 ? 53.498 -8.635 -62.159 1.00 97.69 97 VAL A CA 1
ATOM 651 C C . VAL A 1 97 ? 53.389 -8.206 -60.696 1.00 97.69 97 VAL A C 1
ATOM 653 O O . VAL A 1 97 ? 53.858 -8.890 -59.788 1.00 97.69 97 VAL A O 1
ATOM 656 N N . SER A 1 98 ? 52.729 -7.074 -60.469 1.00 96.12 98 SER A N 1
ATOM 657 C CA . SER A 1 98 ? 52.325 -6.576 -59.154 1.00 96.12 98 SER A CA 1
ATOM 658 C C . SER A 1 98 ? 50.885 -6.061 -59.202 1.00 96.12 98 SER A C 1
ATOM 660 O O . SER A 1 98 ? 50.430 -5.584 -60.241 1.00 96.12 98 SER A O 1
ATOM 662 N N . ILE A 1 99 ? 50.158 -6.195 -58.092 1.00 97.69 99 ILE A N 1
ATOM 663 C CA . ILE A 1 99 ? 48.745 -5.818 -57.963 1.00 97.69 99 ILE A CA 1
ATOM 664 C C . ILE A 1 99 ? 48.593 -5.033 -56.655 1.00 97.69 99 ILE A C 1
ATOM 666 O O . ILE A 1 99 ? 49.118 -5.460 -55.626 1.00 97.69 99 ILE A O 1
ATOM 670 N N . ALA A 1 100 ? 47.916 -3.885 -56.693 1.00 95.25 100 ALA A N 1
ATOM 671 C CA . ALA A 1 100 ? 47.696 -3.034 -55.522 1.00 95.25 100 ALA A CA 1
ATOM 672 C C . ALA A 1 100 ? 46.387 -2.231 -55.618 1.00 95.25 100 ALA A C 1
ATOM 674 O O . ALA A 1 100 ? 45.872 -1.989 -56.709 1.00 95.25 100 ALA A O 1
ATOM 675 N N . THR A 1 101 ? 45.890 -1.754 -54.477 1.00 96.12 101 THR A N 1
ATOM 676 C CA . THR A 1 101 ? 44.792 -0.777 -54.377 1.00 96.12 101 THR A CA 1
ATOM 677 C C . THR A 1 101 ? 45.134 0.312 -53.351 1.00 96.12 101 THR A C 1
ATOM 679 O O . THR A 1 101 ? 46.177 0.256 -52.698 1.00 96.12 101 THR A O 1
ATOM 682 N N . THR A 1 102 ? 44.271 1.322 -53.233 1.00 93.69 102 THR A N 1
ATOM 683 C CA . THR A 1 102 ? 44.346 2.395 -52.227 1.00 93.69 102 THR A CA 1
ATOM 684 C C . THR A 1 102 ? 43.133 2.432 -51.293 1.00 93.69 102 THR A C 1
ATOM 686 O O . THR A 1 102 ? 43.001 3.389 -50.532 1.00 93.69 102 THR A O 1
ATOM 689 N N . SER A 1 103 ? 42.234 1.448 -51.376 1.00 93.12 103 SER A N 1
ATOM 690 C CA . SER A 1 103 ? 41.123 1.284 -50.431 1.00 93.12 103 SER A CA 1
ATOM 691 C C . SER A 1 103 ? 41.601 0.850 -49.040 1.00 93.12 103 SER A C 1
ATOM 693 O O . SER A 1 103 ? 42.740 0.410 -48.873 1.00 93.12 103 SER A O 1
ATOM 695 N N . SER A 1 104 ? 40.721 0.991 -48.046 1.00 89.56 104 SER A N 1
ATOM 696 C CA . SER A 1 104 ? 40.842 0.340 -46.737 1.00 89.56 104 SER A CA 1
ATOM 697 C C . SER A 1 104 ? 40.760 -1.185 -46.863 1.00 89.56 104 SER A C 1
ATOM 699 O O . SER A 1 104 ? 40.314 -1.693 -47.885 1.00 89.56 104 SER A O 1
ATOM 701 N N . ASP A 1 105 ? 41.187 -1.898 -45.825 1.00 91.12 105 ASP A N 1
ATOM 702 C CA . ASP A 1 105 ? 41.021 -3.346 -45.672 1.00 91.12 105 ASP A CA 1
ATOM 703 C C . ASP A 1 105 ? 40.439 -3.566 -44.260 1.00 91.12 105 ASP A C 1
ATOM 705 O O . ASP A 1 105 ? 41.162 -3.303 -43.289 1.00 91.12 105 ASP A O 1
ATOM 709 N N . PRO A 1 106 ? 39.145 -3.922 -44.110 1.00 94.06 106 PRO A N 1
ATOM 710 C CA . PRO A 1 106 ? 38.175 -4.240 -45.168 1.00 94.06 106 PRO A CA 1
ATOM 711 C C . PRO A 1 106 ? 37.717 -3.037 -46.024 1.00 94.06 106 PRO A C 1
ATOM 713 O O . PRO A 1 106 ? 37.939 -1.870 -45.683 1.00 94.06 106 PRO A O 1
ATOM 716 N N . VAL A 1 107 ? 37.062 -3.326 -47.156 1.00 94.12 107 VAL A N 1
ATOM 717 C CA . VAL A 1 107 ? 36.500 -2.331 -48.091 1.00 94.12 107 VAL A CA 1
ATOM 718 C C . VAL A 1 107 ? 35.007 -2.530 -48.348 1.00 94.12 107 VAL A C 1
ATOM 720 O O . VAL A 1 107 ? 34.575 -3.626 -48.696 1.00 94.12 107 VAL A O 1
ATOM 723 N N . SER A 1 108 ? 34.239 -1.438 -48.295 1.00 92.62 108 SER A N 1
ATOM 724 C CA . SER A 1 108 ? 32.846 -1.423 -48.746 1.00 92.62 108 SER A CA 1
ATOM 725 C C . SER A 1 108 ? 32.713 -1.136 -50.243 1.00 92.62 108 SER A C 1
ATOM 727 O O . SER A 1 108 ? 33.240 -0.152 -50.775 1.00 92.62 108 SER A O 1
ATOM 729 N N . GLY A 1 109 ? 31.961 -1.997 -50.932 1.00 91.31 109 GLY A N 1
ATOM 730 C CA . GLY A 1 109 ? 31.548 -1.810 -52.320 1.00 91.31 109 GLY A CA 1
ATOM 731 C C . GLY A 1 109 ? 32.659 -1.977 -53.367 1.00 91.31 109 GLY A C 1
ATOM 732 O O . GLY A 1 109 ? 33.553 -2.811 -53.255 1.00 91.31 109 GLY A O 1
ATOM 733 N N . VAL A 1 110 ? 32.545 -1.224 -54.466 1.00 93.88 110 VAL A N 1
ATOM 734 C CA . VAL A 1 110 ? 33.423 -1.357 -55.641 1.00 93.88 110 VAL A CA 1
ATOM 735 C C . VAL A 1 110 ? 34.759 -0.655 -55.398 1.00 93.88 110 VAL A C 1
ATOM 737 O O . VAL A 1 110 ? 34.790 0.554 -55.162 1.00 93.88 110 VAL A O 1
ATOM 740 N N . PHE A 1 111 ? 35.867 -1.384 -55.548 1.00 95.25 111 PHE A N 1
ATOM 741 C CA . PHE A 1 111 ? 37.223 -0.858 -55.373 1.00 95.25 111 PHE A CA 1
ATOM 742 C C . PHE A 1 111 ? 38.075 -1.030 -56.631 1.00 95.25 111 PHE A C 1
ATOM 744 O O . PHE A 1 111 ? 37.956 -2.016 -57.351 1.00 95.25 111 PHE A O 1
ATOM 751 N N . SER A 1 112 ? 38.968 -0.078 -56.906 1.00 95.06 112 SER A N 1
ATOM 752 C CA . SER A 1 112 ? 39.825 -0.131 -58.096 1.00 95.06 112 SER A CA 1
ATOM 753 C C . SER A 1 112 ? 41.179 -0.764 -57.768 1.00 95.06 112 SER A C 1
ATOM 755 O O . SER A 1 112 ? 41.845 -0.350 -56.813 1.00 95.06 112 SER A O 1
ATOM 757 N N . VAL A 1 113 ? 41.611 -1.749 -58.557 1.00 97.38 113 VAL A N 1
ATOM 758 C CA . VAL A 1 113 ? 42.965 -2.322 -58.493 1.00 97.38 113 VAL A CA 1
ATOM 759 C C . VAL A 1 113 ? 43.811 -1.828 -59.656 1.00 97.38 113 VAL A C 1
ATOM 761 O O . VAL A 1 113 ? 43.344 -1.708 -60.787 1.00 97.38 113 VAL A O 1
ATOM 764 N N . THR A 1 114 ? 45.089 -1.581 -59.383 1.00 97.25 114 THR A N 1
ATOM 765 C CA . THR A 1 114 ? 46.115 -1.343 -60.399 1.00 97.25 114 THR A CA 1
ATOM 766 C C . THR A 1 114 ? 46.963 -2.600 -60.547 1.00 97.25 114 THR A C 1
ATOM 768 O O . THR A 1 114 ? 47.550 -3.069 -59.571 1.00 97.25 114 THR A O 1
ATOM 771 N N . VAL A 1 115 ? 47.033 -3.130 -61.767 1.00 97.50 115 VAL A N 1
ATOM 772 C CA . VAL A 1 115 ? 47.959 -4.192 -62.173 1.00 97.50 115 VAL A CA 1
ATOM 773 C C . VAL A 1 115 ? 49.119 -3.535 -62.917 1.00 97.50 115 VAL A C 1
ATOM 775 O O . VAL A 1 115 ? 48.911 -2.878 -63.940 1.00 97.50 115 VAL A O 1
ATOM 778 N N . THR A 1 116 ? 50.338 -3.711 -62.414 1.00 97.31 116 THR A N 1
ATOM 779 C CA . THR A 1 116 ? 51.560 -3.152 -63.007 1.00 97.31 116 THR A CA 1
ATOM 780 C C . THR A 1 116 ? 52.555 -4.261 -63.324 1.00 97.31 116 THR A C 1
ATOM 782 O O . THR A 1 116 ? 52.978 -5.010 -62.438 1.00 97.31 116 THR A O 1
ATOM 785 N N . PHE A 1 117 ? 52.932 -4.330 -64.598 1.00 97.75 117 PHE A N 1
ATOM 786 C CA . PHE A 1 117 ? 54.003 -5.152 -65.148 1.00 97.75 117 PHE A CA 1
ATOM 787 C C . PHE A 1 117 ? 55.346 -4.394 -65.077 1.00 97.75 117 PHE A C 1
ATOM 789 O O . PHE A 1 117 ? 55.369 -3.164 -65.028 1.00 97.75 117 PHE A O 1
ATOM 796 N N . THR A 1 118 ? 56.480 -5.101 -65.096 1.00 96.38 118 THR A N 1
ATOM 797 C CA . THR A 1 118 ? 57.822 -4.477 -65.146 1.00 96.38 118 THR A CA 1
ATOM 798 C C . THR A 1 118 ? 58.143 -3.799 -66.478 1.00 96.38 118 THR A C 1
ATOM 800 O O . THR A 1 118 ? 58.959 -2.877 -66.507 1.00 96.38 118 THR A O 1
ATOM 803 N N . GLU A 1 119 ? 57.481 -4.213 -67.558 1.00 92.94 119 GLU A N 1
ATOM 804 C CA . GLU A 1 119 ? 57.549 -3.604 -68.886 1.00 92.94 119 GLU A CA 1
ATOM 805 C C . GLU A 1 119 ? 56.221 -3.735 -69.646 1.00 92.94 119 GLU A C 1
ATOM 807 O O . GLU A 1 119 ? 55.238 -4.282 -69.148 1.00 92.94 119 GLU A O 1
ATOM 812 N N . ALA A 1 120 ? 56.175 -3.187 -70.862 1.00 94.50 120 ALA A N 1
ATOM 813 C CA . ALA A 1 120 ? 54.960 -3.124 -71.658 1.00 94.50 120 ALA A CA 1
ATOM 814 C C . ALA A 1 120 ? 54.581 -4.482 -72.271 1.00 94.50 120 ALA A C 1
ATOM 816 O O . ALA A 1 120 ? 55.288 -5.002 -73.136 1.00 94.50 120 ALA A O 1
ATOM 817 N N . VAL A 1 121 ? 53.413 -4.999 -71.884 1.00 96.69 121 VAL A N 1
ATOM 818 C CA . VAL A 1 121 ? 52.865 -6.270 -72.373 1.00 96.69 121 VAL A CA 1
ATOM 819 C C . VAL A 1 121 ? 51.724 -6.090 -73.375 1.00 96.69 121 VAL A C 1
ATOM 821 O O . VAL A 1 121 ? 51.091 -5.038 -73.492 1.00 96.69 121 VAL A O 1
ATOM 824 N N . THR A 1 122 ? 51.449 -7.174 -74.089 1.00 93.75 122 THR A N 1
ATOM 825 C CA . THR A 1 122 ? 50.329 -7.390 -75.002 1.00 93.75 122 THR A CA 1
ATOM 826 C C . THR A 1 122 ? 49.577 -8.667 -74.607 1.00 93.75 122 THR A C 1
ATOM 828 O O . THR A 1 122 ? 50.031 -9.436 -73.759 1.00 93.75 122 THR A O 1
ATOM 831 N N . GLY A 1 123 ? 48.396 -8.893 -75.186 1.00 92.69 123 GLY A N 1
ATOM 832 C CA . GLY A 1 123 ? 47.541 -10.045 -74.870 1.00 92.69 123 GLY A CA 1
ATOM 833 C C . GLY A 1 123 ? 46.604 -9.811 -73.682 1.00 92.69 123 GLY A C 1
ATOM 834 O O . GLY A 1 123 ? 45.419 -10.097 -73.820 1.00 92.69 123 GLY A O 1
ATOM 835 N N . PHE A 1 124 ? 47.109 -9.209 -72.598 1.00 96.12 124 PHE A N 1
ATOM 836 C CA . PHE A 1 124 ? 46.373 -8.997 -71.345 1.00 96.12 124 PHE A CA 1
ATOM 837 C C . PHE A 1 124 ? 45.017 -8.296 -71.528 1.00 96.12 124 PHE A C 1
ATOM 839 O O . PHE A 1 124 ? 44.928 -7.204 -72.101 1.00 96.12 124 PHE A O 1
ATOM 846 N N . ALA A 1 125 ? 43.969 -8.910 -70.987 1.00 94.06 125 ALA A N 1
ATOM 847 C CA . ALA A 1 125 ? 42.602 -8.415 -70.968 1.00 94.06 125 ALA A CA 1
ATOM 848 C C . ALA A 1 125 ? 41.914 -8.724 -69.626 1.00 94.06 125 ALA A C 1
ATOM 850 O O . ALA A 1 125 ? 42.396 -9.506 -68.813 1.00 94.06 125 ALA A O 1
ATOM 851 N N . VAL A 1 126 ? 40.720 -8.162 -69.411 1.00 93.31 126 VAL A N 1
ATOM 852 C CA . VAL A 1 126 ? 39.933 -8.372 -68.177 1.00 93.31 126 VAL A CA 1
ATOM 853 C C . VAL A 1 126 ? 39.661 -9.849 -67.848 1.00 93.31 126 VAL A C 1
ATOM 855 O O . VAL A 1 126 ? 39.563 -10.206 -66.682 1.00 93.31 126 VAL A O 1
ATOM 858 N N . GLY A 1 127 ? 39.580 -10.722 -68.860 1.00 91.81 127 GLY A N 1
ATOM 859 C CA . GLY A 1 127 ? 39.364 -12.163 -68.675 1.00 91.81 127 GLY A CA 1
ATOM 860 C C . GLY A 1 127 ? 40.578 -12.932 -68.141 1.00 91.81 127 GLY A C 1
ATOM 861 O O . GLY A 1 127 ? 40.430 -14.097 -67.778 1.00 91.81 127 GLY A O 1
ATOM 862 N N . ASP A 1 128 ? 41.746 -12.289 -68.089 1.00 95.12 128 ASP A N 1
ATOM 863 C CA . ASP A 1 128 ? 42.992 -12.835 -67.543 1.00 95.12 128 ASP A CA 1
ATOM 864 C C . ASP A 1 128 ? 43.195 -12.470 -66.061 1.00 95.12 128 ASP A C 1
ATOM 866 O O . ASP A 1 128 ? 44.104 -12.988 -65.409 1.00 95.12 128 ASP A O 1
ATOM 870 N N . ILE A 1 129 ? 42.333 -11.594 -65.526 1.00 96.00 129 ILE A N 1
ATOM 871 C CA . ILE A 1 129 ? 42.200 -11.310 -64.097 1.00 96.00 129 ILE A CA 1
ATOM 872 C C . ILE A 1 129 ? 41.162 -12.284 -63.534 1.00 96.00 129 ILE A C 1
ATOM 874 O O . ILE A 1 129 ? 39.956 -12.120 -63.732 1.00 96.00 129 ILE A O 1
ATOM 878 N N . ALA A 1 130 ? 41.620 -13.308 -62.820 1.00 95.19 130 ALA A N 1
ATOM 879 C CA . ALA A 1 130 ? 40.735 -14.176 -62.059 1.00 95.19 130 ALA A CA 1
ATOM 880 C C . ALA A 1 130 ? 40.402 -13.498 -60.722 1.00 95.19 130 ALA A C 1
ATOM 882 O O . ALA A 1 130 ? 41.300 -13.165 -59.955 1.00 95.19 130 ALA A O 1
ATOM 883 N N . VAL A 1 131 ? 39.113 -13.292 -60.442 1.00 96.19 131 VAL A N 1
ATOM 884 C CA . VAL A 1 131 ? 38.650 -12.710 -59.175 1.00 96.19 131 VAL A CA 1
ATOM 885 C C . VAL A 1 131 ? 37.964 -13.788 -58.338 1.00 96.19 131 VAL A C 1
ATOM 887 O O . VAL A 1 131 ? 36.971 -14.381 -58.765 1.00 96.19 131 VAL A O 1
ATOM 890 N N . GLY A 1 132 ? 38.494 -14.054 -57.147 1.00 94.62 132 GLY A N 1
ATOM 891 C CA . GLY A 1 132 ? 37.799 -14.799 -56.101 1.00 94.62 132 GLY A CA 1
ATOM 892 C C . GLY A 1 132 ? 36.791 -13.889 -55.401 1.00 94.62 132 GLY A C 1
ATOM 893 O O . GLY A 1 132 ? 37.110 -12.744 -55.115 1.00 94.62 132 GLY A O 1
ATOM 894 N N . ASN A 1 133 ? 35.578 -14.384 -55.136 1.00 92.69 133 ASN A N 1
ATOM 895 C CA . ASN A 1 133 ? 34.498 -13.633 -54.470 1.00 92.69 133 ASN A CA 1
ATOM 896 C C . ASN A 1 133 ? 34.088 -12.301 -55.154 1.00 92.69 133 ASN A C 1
ATOM 898 O O . ASN A 1 133 ? 33.588 -11.387 -54.506 1.00 92.69 133 ASN A O 1
ATOM 902 N N . GLY A 1 134 ? 34.255 -12.170 -56.474 1.00 94.75 134 GLY A N 1
ATOM 903 C CA . GLY A 1 134 ? 33.891 -10.943 -57.191 1.00 94.75 134 GLY A CA 1
ATOM 904 C C . GLY A 1 134 ? 34.008 -11.045 -58.710 1.00 94.75 134 GLY A C 1
ATOM 905 O O . GLY A 1 134 ? 34.158 -12.133 -59.269 1.00 94.75 134 GLY A O 1
ATOM 906 N N . ALA A 1 135 ? 33.946 -9.896 -59.378 1.00 94.38 135 ALA A N 1
ATOM 907 C CA . ALA A 1 135 ? 34.191 -9.745 -60.810 1.00 94.38 135 ALA A CA 1
ATOM 908 C C . ALA A 1 135 ? 35.018 -8.482 -61.098 1.00 94.38 135 ALA A C 1
ATOM 910 O O . ALA A 1 135 ? 34.879 -7.475 -60.405 1.00 94.38 135 ALA A O 1
ATOM 911 N N . ALA A 1 136 ? 35.857 -8.537 -62.135 1.00 95.31 136 ALA A N 1
ATOM 912 C CA . ALA A 1 136 ? 36.591 -7.386 -62.652 1.00 95.31 136 ALA A CA 1
ATOM 913 C C . ALA A 1 136 ? 35.821 -6.742 -63.814 1.00 95.31 136 ALA A C 1
ATOM 915 O O . ALA A 1 136 ? 35.468 -7.420 -64.781 1.00 95.31 136 ALA A O 1
ATOM 916 N N . ASP A 1 137 ? 35.602 -5.433 -63.731 1.00 94.06 137 ASP A N 1
ATOM 917 C CA . ASP A 1 137 ? 34.912 -4.624 -64.736 1.00 94.06 137 ASP A CA 1
ATOM 918 C C . ASP A 1 137 ? 35.680 -3.309 -65.002 1.00 94.06 137 ASP A C 1
ATOM 920 O O . ASP A 1 137 ? 36.771 -3.088 -64.469 1.00 94.06 137 ASP A O 1
ATOM 924 N N . ASN A 1 138 ? 35.162 -2.449 -65.888 1.00 93.56 138 ASN A N 1
ATOM 925 C CA . ASN A 1 138 ? 35.759 -1.144 -66.259 1.00 93.56 138 ASN A CA 1
ATOM 926 C C . ASN A 1 138 ? 37.243 -1.178 -66.708 1.00 93.56 138 ASN A C 1
ATOM 928 O O . ASN A 1 138 ? 37.916 -0.147 -66.713 1.00 93.56 138 ASN A O 1
ATOM 932 N N . PHE A 1 139 ? 37.745 -2.346 -67.128 1.00 96.31 139 PHE A N 1
ATOM 933 C CA . PHE A 1 139 ? 39.154 -2.580 -67.456 1.00 96.31 139 PHE A CA 1
ATOM 934 C C . PHE A 1 139 ? 39.724 -1.557 -68.452 1.00 96.31 139 PHE A C 1
ATOM 936 O O . PHE A 1 139 ? 39.239 -1.407 -69.579 1.00 96.31 139 PHE A O 1
ATOM 943 N N . ALA A 1 140 ? 40.788 -0.877 -68.030 1.00 93.50 140 ALA A N 1
ATOM 944 C CA . ALA A 1 140 ? 41.441 0.207 -68.751 1.00 93.50 140 ALA A CA 1
ATOM 945 C C . ALA A 1 140 ? 42.968 0.173 -68.556 1.00 93.50 140 ALA A C 1
ATOM 947 O O . ALA A 1 140 ? 43.499 -0.608 -67.770 1.00 93.50 140 ALA A O 1
ATOM 948 N N . GLY A 1 141 ? 43.682 1.033 -69.284 1.00 93.69 141 GLY A N 1
ATOM 949 C CA . GLY A 1 141 ? 45.147 1.058 -69.324 1.00 93.69 141 GLY A CA 1
ATOM 950 C C . GLY A 1 141 ? 45.723 0.409 -70.583 1.00 93.69 141 GLY A C 1
ATOM 951 O O . GLY A 1 141 ? 44.988 0.034 -71.500 1.00 93.69 141 GLY A O 1
ATOM 952 N N . SER A 1 142 ? 47.052 0.376 -70.671 1.00 91.81 142 SER A N 1
ATOM 953 C CA . SER A 1 142 ? 47.791 -0.109 -71.844 1.00 91.81 142 SER A CA 1
ATOM 954 C C . SER A 1 142 ? 49.294 -0.130 -71.585 1.00 91.81 142 SER A C 1
ATOM 956 O O . SER A 1 142 ? 49.825 0.835 -71.033 1.00 91.81 142 SER A O 1
ATOM 958 N N . GLY A 1 143 ? 49.997 -1.131 -72.112 1.00 92.81 143 GLY A N 1
ATOM 959 C CA . GLY A 1 143 ? 51.446 -1.242 -71.971 1.00 92.81 143 GLY A CA 1
ATOM 960 C C . GLY A 1 143 ? 51.805 -1.938 -70.666 1.00 92.81 143 GLY A C 1
ATOM 961 O O . GLY A 1 143 ? 51.579 -3.139 -70.553 1.00 92.81 143 GLY A O 1
ATOM 962 N N . ASP A 1 144 ? 52.396 -1.208 -69.722 1.00 94.50 144 ASP A N 1
ATOM 963 C CA . ASP A 1 144 ? 52.857 -1.734 -68.428 1.00 94.50 144 ASP A CA 1
ATOM 964 C C . ASP A 1 144 ? 51.790 -1.662 -67.319 1.00 94.50 144 ASP A C 1
ATOM 966 O O . ASP A 1 144 ? 51.844 -2.430 -66.362 1.00 94.50 144 ASP A O 1
ATOM 970 N N . THR A 1 145 ? 50.804 -0.770 -67.441 1.00 95.81 145 THR A N 1
ATOM 971 C CA . THR A 1 145 ? 49.882 -0.430 -66.349 1.00 95.81 145 THR A CA 1
ATOM 972 C C . THR A 1 145 ? 48.427 -0.536 -66.788 1.00 95.81 145 THR A C 1
ATOM 974 O O . THR A 1 145 ? 48.013 0.067 -67.786 1.00 95.81 145 THR A O 1
ATOM 977 N N . TYR A 1 146 ? 47.646 -1.268 -65.994 1.00 96.75 146 TYR A N 1
ATOM 978 C CA . TYR A 1 146 ? 46.222 -1.518 -66.191 1.00 96.75 146 TYR A CA 1
ATOM 979 C C . TYR A 1 146 ? 45.450 -1.279 -64.895 1.00 96.75 146 TYR A C 1
ATOM 981 O O . TYR A 1 146 ? 45.972 -1.487 -63.801 1.00 96.75 146 TYR A O 1
ATOM 989 N N . THR A 1 147 ? 44.194 -0.864 -65.015 1.00 96.56 147 THR A N 1
ATOM 990 C CA . THR A 1 147 ? 43.265 -0.690 -63.894 1.00 96.56 147 THR A CA 1
ATOM 991 C C . THR A 1 147 ? 41.989 -1.472 -64.156 1.00 96.56 147 THR A C 1
ATOM 993 O O . THR A 1 147 ? 41.478 -1.443 -65.277 1.00 96.56 147 THR A O 1
ATOM 996 N N . ALA A 1 148 ? 41.454 -2.123 -63.129 1.00 96.62 148 ALA A N 1
ATOM 997 C CA . ALA A 1 148 ? 40.142 -2.759 -63.160 1.00 96.62 148 ALA A CA 1
ATOM 998 C C . ALA A 1 148 ? 39.368 -2.379 -61.899 1.00 96.62 148 ALA A C 1
ATOM 1000 O O . ALA A 1 148 ? 39.946 -2.336 -60.813 1.00 96.62 148 ALA A O 1
ATOM 1001 N N . ASP A 1 149 ? 38.068 -2.145 -62.038 1.00 96.75 149 ASP A N 1
ATOM 1002 C CA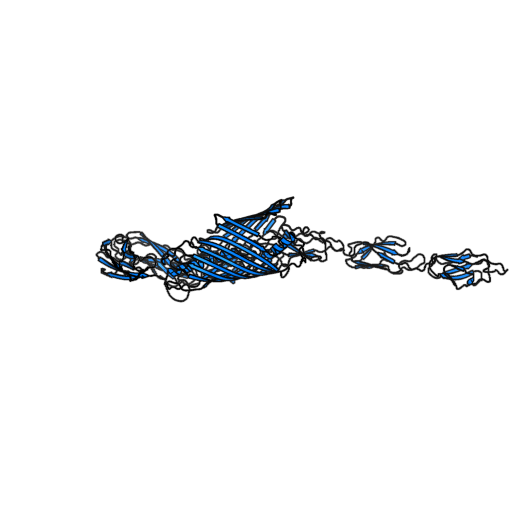 . ASP A 1 149 ? 37.189 -1.980 -60.887 1.00 96.75 149 ASP A CA 1
ATOM 1003 C C . ASP A 1 149 ? 36.679 -3.362 -60.482 1.00 96.75 149 ASP A C 1
ATOM 1005 O O . ASP A 1 149 ? 36.024 -4.059 -61.261 1.00 96.75 149 ASP A O 1
ATOM 1009 N N . ILE A 1 150 ? 37.021 -3.777 -59.269 1.00 96.69 150 ILE A N 1
ATOM 1010 C CA . ILE A 1 150 ? 36.588 -5.031 -58.676 1.00 96.69 150 ILE A CA 1
ATOM 1011 C C . ILE A 1 150 ? 35.267 -4.779 -57.962 1.00 96.69 150 ILE A C 1
ATOM 1013 O O . ILE A 1 150 ? 35.174 -3.947 -57.061 1.00 96.69 150 ILE A O 1
ATOM 1017 N N . THR A 1 151 ? 34.239 -5.509 -58.381 1.00 94.94 151 THR A N 1
ATOM 1018 C CA . THR A 1 151 ? 32.950 -5.571 -57.691 1.00 94.94 151 THR A CA 1
ATOM 1019 C C . THR A 1 151 ? 32.908 -6.871 -56.888 1.00 94.94 151 THR A C 1
ATOM 1021 O O . THR A 1 151 ? 32.874 -7.942 -57.507 1.00 94.94 151 THR A O 1
ATOM 1024 N N . PRO A 1 152 ? 32.929 -6.818 -55.544 1.00 96.00 152 PRO A N 1
ATOM 1025 C CA . PRO A 1 152 ? 32.668 -7.984 -54.705 1.00 96.00 152 PRO A CA 1
ATOM 1026 C C . PRO A 1 152 ? 31.298 -8.603 -55.013 1.00 96.00 152 PRO A C 1
ATOM 1028 O O . PRO A 1 152 ? 30.350 -7.905 -55.376 1.00 96.00 152 PRO A O 1
ATOM 1031 N N . ALA A 1 153 ? 31.195 -9.925 -54.896 1.00 91.31 153 ALA A N 1
ATOM 1032 C CA . ALA A 1 153 ? 29.950 -10.670 -55.103 1.00 91.31 153 ALA A CA 1
ATOM 1033 C C . ALA A 1 153 ? 29.198 -10.944 -53.788 1.00 91.31 153 ALA A C 1
ATOM 1035 O O . ALA A 1 153 ? 27.981 -11.138 -53.803 1.00 91.31 153 ALA A O 1
ATOM 1036 N N . SER A 1 154 ? 29.941 -10.981 -52.684 1.00 92.25 154 SER A N 1
ATOM 1037 C CA . SER A 1 154 ? 29.510 -11.159 -51.297 1.00 92.25 154 SER A CA 1
ATOM 1038 C C . SER A 1 154 ? 30.669 -10.754 -50.380 1.00 92.25 154 SER A C 1
ATOM 1040 O O . SER A 1 154 ? 31.795 -10.616 -50.856 1.00 92.25 154 SER A O 1
ATOM 1042 N N . ASP A 1 155 ? 30.412 -10.594 -49.087 1.00 92.62 155 ASP A N 1
ATOM 1043 C CA . ASP A 1 155 ? 31.424 -10.177 -48.111 1.00 92.62 155 ASP A CA 1
ATOM 1044 C C . ASP A 1 155 ? 32.488 -11.265 -47.848 1.00 92.62 155 ASP A C 1
ATOM 1046 O O . ASP A 1 155 ? 32.349 -12.426 -48.258 1.00 92.62 155 ASP A O 1
ATOM 1050 N N . GLY A 1 156 ? 33.587 -10.872 -47.203 1.00 92.31 156 GLY A N 1
ATOM 1051 C CA . GLY A 1 156 ? 34.800 -11.666 -47.004 1.00 92.31 156 GLY A CA 1
ATOM 1052 C C . GLY A 1 156 ? 35.782 -11.648 -48.186 1.00 92.31 156 GLY A C 1
ATOM 1053 O O . GLY A 1 156 ? 35.576 -10.994 -49.211 1.00 92.31 156 GLY A O 1
ATOM 1054 N N . SER A 1 157 ? 36.886 -12.376 -48.022 1.00 94.69 157 SER A N 1
ATOM 1055 C CA . SER A 1 157 ? 38.093 -12.324 -48.859 1.00 94.69 157 SER A CA 1
ATOM 1056 C C . SER A 1 157 ? 37.861 -12.338 -50.375 1.00 94.69 157 SER A C 1
ATOM 1058 O O . SER A 1 157 ? 37.437 -13.342 -50.961 1.00 94.69 157 SER A O 1
ATOM 1060 N N . VAL A 1 158 ? 38.217 -11.227 -51.020 1.00 96.38 158 VAL A N 1
ATOM 1061 C CA . VAL A 1 158 ? 38.268 -11.051 -52.474 1.00 96.38 158 VAL A CA 1
ATOM 1062 C C . VAL A 1 158 ? 39.715 -11.221 -52.927 1.00 96.38 158 VAL A C 1
ATOM 1064 O O . VAL A 1 158 ? 40.568 -10.380 -52.633 1.00 96.38 158 VAL A O 1
ATOM 1067 N N . THR A 1 159 ? 40.012 -12.298 -53.662 1.00 96.50 159 THR A N 1
ATOM 1068 C CA . THR A 1 159 ? 41.336 -12.479 -54.283 1.00 96.50 159 THR A CA 1
ATOM 1069 C C . THR A 1 159 ? 41.347 -11.917 -55.696 1.00 96.50 159 THR A C 1
ATOM 1071 O O . THR A 1 159 ? 40.366 -12.026 -56.431 1.00 96.50 159 THR A O 1
ATOM 1074 N N . VAL A 1 160 ? 42.468 -11.324 -56.092 1.00 96.75 160 VAL A N 1
ATOM 1075 C CA . VAL A 1 160 ? 42.714 -10.850 -57.456 1.00 96.75 160 VAL A CA 1
ATOM 1076 C C . VAL A 1 160 ? 43.991 -11.514 -57.947 1.00 96.75 160 VAL A C 1
ATOM 1078 O O . VAL A 1 160 ? 45.087 -11.225 -57.467 1.00 96.75 160 VAL A O 1
ATOM 1081 N N . ASP A 1 161 ? 43.828 -12.432 -58.891 1.00 96.50 161 ASP A N 1
ATOM 1082 C CA . ASP A 1 161 ? 44.849 -13.354 -59.365 1.00 96.50 161 ASP A CA 1
ATOM 1083 C C . ASP A 1 161 ? 45.152 -13.103 -60.849 1.00 96.50 161 ASP A C 1
ATOM 1085 O O . ASP A 1 161 ? 44.277 -13.207 -61.710 1.00 96.50 161 ASP A O 1
ATOM 1089 N N . VAL A 1 162 ? 46.419 -12.823 -61.163 1.00 96.62 162 VAL A N 1
ATOM 1090 C CA . VAL A 1 162 ? 46.941 -12.792 -62.536 1.00 96.62 162 VAL A CA 1
ATOM 1091 C C . VAL A 1 162 ? 47.843 -14.006 -62.713 1.00 96.62 162 VAL A C 1
ATOM 1093 O O . VAL A 1 162 ? 48.897 -14.117 -62.083 1.00 96.62 162 VAL A O 1
ATOM 1096 N N . ALA A 1 163 ? 47.422 -14.947 -63.558 1.00 95.38 163 ALA A N 1
ATOM 1097 C CA . ALA A 1 163 ? 48.176 -16.168 -63.823 1.00 95.38 163 ALA A CA 1
ATOM 1098 C C . ALA A 1 163 ? 49.435 -15.899 -64.673 1.00 95.38 163 ALA A C 1
ATOM 1100 O O . ALA A 1 163 ? 49.550 -14.875 -65.343 1.00 95.38 163 ALA A O 1
ATOM 1101 N N . ALA A 1 164 ? 50.387 -16.834 -64.664 1.00 95.00 164 ALA A N 1
ATOM 1102 C CA . ALA A 1 164 ? 51.557 -16.768 -65.540 1.00 95.00 164 ALA A CA 1
ATOM 1103 C C . ALA A 1 164 ? 51.192 -17.163 -66.984 1.00 95.00 164 ALA A C 1
ATOM 1105 O O . ALA A 1 164 ? 50.442 -18.122 -67.180 1.00 95.00 164 ALA A O 1
ATOM 1106 N N . GLY A 1 165 ? 51.755 -16.470 -67.977 1.00 94.38 165 GLY A N 1
ATOM 1107 C CA . GLY A 1 165 ? 51.521 -16.741 -69.404 1.00 94.38 165 GLY A CA 1
ATOM 1108 C C . GLY A 1 165 ? 50.137 -16.349 -69.929 1.00 94.38 165 GLY A C 1
ATOM 1109 O O . GLY A 1 165 ? 49.619 -16.996 -70.837 1.00 94.38 165 GLY A O 1
ATOM 1110 N N . VAL A 1 166 ? 49.536 -15.301 -69.359 1.00 96.19 166 VAL A N 1
ATOM 1111 C CA . VAL A 1 166 ? 48.329 -14.642 -69.900 1.00 96.19 166 VAL A CA 1
ATOM 1112 C C . VAL A 1 166 ? 48.665 -13.406 -70.743 1.00 96.19 166 VAL A C 1
ATOM 1114 O O . VAL A 1 166 ? 47.892 -12.999 -71.606 1.00 96.19 166 VAL A O 1
ATOM 1117 N N . ALA A 1 167 ? 49.841 -12.821 -70.519 1.00 96.06 167 ALA A N 1
ATOM 1118 C CA . ALA A 1 167 ? 50.349 -11.638 -71.193 1.00 96.06 167 ALA A CA 1
ATOM 1119 C C . ALA A 1 167 ? 51.793 -11.867 -71.660 1.00 96.06 167 ALA A C 1
ATOM 1121 O O . ALA A 1 167 ? 52.556 -12.574 -70.997 1.00 96.06 167 ALA A O 1
ATOM 1122 N N . GLN A 1 168 ? 52.165 -11.250 -72.782 1.00 95.19 168 GLN A N 1
ATOM 1123 C CA . GLN A 1 168 ? 53.499 -11.366 -73.379 1.00 95.19 168 GLN A CA 1
ATOM 1124 C C . GLN A 1 168 ? 54.065 -9.998 -73.756 1.00 95.19 168 GLN A C 1
ATOM 1126 O O . GLN A 1 168 ? 53.337 -9.138 -74.259 1.00 95.19 168 GLN A O 1
ATOM 1131 N N . ASP A 1 169 ? 55.362 -9.807 -73.540 1.00 94.00 169 ASP A N 1
ATOM 1132 C CA . ASP A 1 169 ? 56.112 -8.638 -74.015 1.00 94.00 169 ASP A CA 1
ATOM 1133 C C . ASP A 1 169 ? 56.278 -8.616 -75.557 1.00 94.00 169 ASP A C 1
ATOM 1135 O O . ASP A 1 169 ? 55.625 -9.351 -76.303 1.00 94.00 169 ASP A O 1
ATOM 1139 N N . ALA A 1 170 ? 57.153 -7.742 -76.062 1.00 91.31 170 ALA A N 1
ATOM 1140 C CA . ALA A 1 170 ? 57.446 -7.628 -77.492 1.00 91.31 170 ALA A CA 1
ATOM 1141 C C . ALA A 1 170 ? 58.392 -8.722 -78.045 1.00 91.31 170 ALA A C 1
ATOM 1143 O O . ALA A 1 170 ? 58.502 -8.858 -79.265 1.00 91.31 170 ALA A O 1
ATOM 1144 N N . ALA A 1 171 ? 59.078 -9.473 -77.179 1.00 91.75 171 ALA A N 1
ATOM 1145 C CA . ALA A 1 171 ? 60.032 -10.534 -77.517 1.00 91.75 171 ALA A CA 1
ATOM 1146 C C . ALA A 1 171 ? 59.413 -11.944 -77.448 1.00 91.75 171 ALA A C 1
ATOM 1148 O O . ALA A 1 171 ? 59.959 -12.889 -78.030 1.00 91.75 171 ALA A O 1
ATOM 1149 N N . GLY A 1 172 ? 58.263 -12.064 -76.779 1.00 91.56 172 GLY A N 1
ATOM 1150 C CA . GLY A 1 172 ? 57.472 -13.276 -76.606 1.00 91.56 172 GLY A CA 1
ATOM 1151 C C . GLY A 1 172 ? 57.637 -13.964 -75.248 1.00 91.56 172 GLY A C 1
ATOM 1152 O O . GLY A 1 172 ? 57.315 -15.151 -75.171 1.00 91.56 172 GLY A O 1
ATOM 1153 N N . ASN A 1 173 ? 58.140 -13.295 -74.199 1.00 93.62 173 ASN A N 1
ATOM 1154 C CA . ASN A 1 173 ? 58.211 -13.914 -72.870 1.00 93.62 173 ASN A CA 1
ATOM 1155 C C . ASN A 1 173 ? 56.859 -13.830 -72.146 1.00 93.62 173 ASN A C 1
ATOM 1157 O O . ASN A 1 173 ? 56.234 -12.773 -72.066 1.00 93.62 173 ASN A O 1
ATOM 1161 N N . ASP A 1 174 ? 56.428 -14.964 -71.596 1.00 95.94 174 ASP A N 1
ATOM 1162 C CA . ASP A 1 174 ? 55.230 -15.095 -70.765 1.00 95.94 174 ASP A CA 1
ATOM 1163 C C . ASP A 1 174 ? 55.404 -14.382 -69.412 1.00 95.94 174 ASP A C 1
ATOM 1165 O O . ASP A 1 174 ? 56.420 -14.558 -68.736 1.00 95.94 174 ASP A O 1
ATOM 1169 N N . ASN A 1 175 ? 54.393 -13.627 -68.972 1.00 96.88 175 ASN A N 1
ATOM 1170 C CA . ASN A 1 175 ? 54.412 -12.957 -67.670 1.00 96.88 175 ASN A CA 1
ATOM 1171 C C . ASN A 1 175 ? 54.499 -13.938 -66.485 1.00 96.88 175 ASN A C 1
ATOM 1173 O O . ASN A 1 175 ? 54.034 -15.079 -66.540 1.00 96.88 175 ASN A O 1
ATOM 1177 N N . THR A 1 176 ? 55.017 -13.446 -65.363 1.00 96.12 176 THR A N 1
ATOM 1178 C CA . THR A 1 176 ? 54.985 -14.131 -64.060 1.00 96.12 176 THR A CA 1
ATOM 1179 C C . THR A 1 176 ? 53.626 -13.973 -63.364 1.00 96.12 176 THR A C 1
ATOM 1181 O O . THR A 1 176 ? 52.886 -13.035 -63.646 1.00 96.12 176 THR A O 1
ATOM 1184 N N . ALA A 1 177 ? 53.280 -14.891 -62.457 1.00 96.12 177 ALA A N 1
ATOM 1185 C CA . ALA A 1 177 ? 52.016 -14.834 -61.719 1.00 96.12 177 ALA A CA 1
ATOM 1186 C C . ALA A 1 177 ? 52.085 -13.898 -60.499 1.00 96.12 177 ALA A C 1
ATOM 1188 O O . ALA A 1 177 ? 53.114 -13.844 -59.822 1.00 96.12 177 ALA A O 1
ATOM 1189 N N . ALA A 1 178 ? 50.965 -13.249 -60.173 1.00 96.19 178 ALA A N 1
ATOM 1190 C CA . ALA A 1 178 ? 50.787 -12.443 -58.966 1.00 96.19 178 ALA A CA 1
ATOM 1191 C C . ALA A 1 178 ? 49.388 -12.639 -58.362 1.00 96.19 178 ALA A C 1
ATOM 1193 O O . ALA A 1 178 ? 48.426 -12.900 -59.082 1.00 96.19 178 ALA A O 1
ATOM 1194 N N . GLN A 1 179 ? 49.290 -12.475 -57.042 1.00 95.62 179 GLN A N 1
ATOM 1195 C CA . GLN A 1 179 ? 48.050 -12.543 -56.271 1.00 95.62 179 GLN A CA 1
ATOM 1196 C C . GLN A 1 179 ? 47.979 -11.347 -55.316 1.00 95.62 179 GLN A C 1
ATOM 1198 O O . GLN A 1 179 ? 48.990 -10.954 -54.727 1.00 95.62 179 GLN A O 1
ATOM 1203 N N . PHE A 1 180 ? 46.778 -10.806 -55.149 1.00 95.81 180 PHE A N 1
ATOM 1204 C CA . PHE A 1 180 ? 46.398 -9.836 -54.127 1.00 95.81 180 PHE A CA 1
ATOM 1205 C C . PHE A 1 180 ? 45.129 -10.328 -53.413 1.00 95.81 180 PHE A C 1
ATOM 1207 O O . PHE A 1 180 ? 44.361 -11.100 -53.988 1.00 95.81 180 PHE A O 1
ATOM 1214 N N . SER A 1 181 ? 44.912 -9.900 -52.172 1.00 95.25 181 SER A N 1
ATOM 1215 C CA . SER A 1 181 ? 43.719 -10.211 -51.380 1.00 95.25 181 SER A CA 1
ATOM 1216 C C . SER A 1 181 ? 43.342 -9.018 -50.510 1.00 95.25 181 SER A C 1
ATOM 1218 O O . SER A 1 181 ? 44.235 -8.346 -49.993 1.00 95.25 181 SER A O 1
ATOM 1220 N N . ILE A 1 182 ? 42.043 -8.800 -50.337 1.00 95.00 182 ILE A N 1
ATOM 1221 C CA . ILE A 1 182 ? 41.448 -7.788 -49.458 1.00 95.00 182 ILE A CA 1
ATOM 1222 C C . ILE A 1 182 ? 40.119 -8.341 -48.940 1.00 95.00 182 ILE A C 1
ATOM 1224 O O . ILE A 1 182 ? 39.447 -9.072 -49.676 1.00 95.00 182 ILE A O 1
ATOM 1228 N N . GLU A 1 183 ? 39.722 -8.031 -47.712 1.00 95.62 183 GLU A N 1
ATOM 1229 C CA . GLU A 1 183 ? 38.387 -8.409 -47.244 1.00 95.62 183 GLU A CA 1
ATOM 1230 C C . GLU A 1 183 ? 37.358 -7.396 -47.773 1.00 95.62 183 GLU A C 1
ATOM 1232 O O . GLU A 1 183 ? 37.517 -6.185 -47.622 1.00 95.62 183 GLU A O 1
ATOM 1237 N N . SER A 1 184 ? 36.305 -7.881 -48.435 1.00 93.50 184 SER A N 1
ATOM 1238 C CA . SER A 1 184 ? 35.135 -7.052 -48.741 1.00 93.50 184 SER A CA 1
ATOM 1239 C C . SER A 1 184 ? 34.208 -7.044 -47.538 1.00 93.50 184 SER A C 1
ATOM 1241 O O . SER A 1 184 ? 33.899 -8.119 -47.032 1.00 93.50 184 SER A O 1
ATOM 1243 N N . ASP A 1 185 ? 33.689 -5.880 -47.164 1.00 94.19 185 ASP A N 1
ATOM 1244 C CA . ASP A 1 185 ? 32.501 -5.807 -46.319 1.00 94.19 185 ASP A CA 1
ATOM 1245 C C . ASP A 1 185 ? 31.576 -4.671 -46.757 1.00 94.19 185 ASP A C 1
ATOM 1247 O O . ASP A 1 185 ? 31.877 -3.488 -46.592 1.00 94.19 185 ASP A O 1
ATOM 1251 N N . GLY A 1 186 ? 30.479 -5.041 -47.414 1.00 90.31 186 GLY A N 1
ATOM 1252 C CA . GLY A 1 186 ? 29.406 -4.152 -47.852 1.00 90.31 186 GLY A CA 1
ATOM 1253 C C . GLY A 1 186 ? 28.079 -4.425 -47.143 1.00 90.31 186 GLY A C 1
ATOM 1254 O O . GLY A 1 186 ? 27.046 -3.919 -47.598 1.00 90.31 186 GLY A O 1
ATOM 1255 N N . THR A 1 187 ? 28.086 -5.233 -46.080 1.00 91.44 187 THR A N 1
ATOM 1256 C CA . THR A 1 187 ? 26.959 -5.327 -45.151 1.00 91.44 187 THR A CA 1
ATOM 1257 C C . THR A 1 187 ? 26.978 -4.108 -44.218 1.00 91.44 187 THR A C 1
ATOM 1259 O O . THR A 1 187 ? 28.006 -3.479 -44.007 1.00 91.44 187 THR A O 1
ATOM 1262 N N . ALA A 1 188 ? 25.805 -3.683 -43.750 1.00 92.19 188 ALA A N 1
ATOM 1263 C CA . ALA A 1 188 ? 25.664 -2.570 -42.817 1.00 92.19 188 ALA A CA 1
ATOM 1264 C C . ALA A 1 188 ? 25.364 -3.138 -41.423 1.00 92.19 188 ALA A C 1
ATOM 1266 O O . ALA A 1 188 ? 24.362 -3.862 -41.337 1.00 92.19 188 ALA A O 1
ATOM 1267 N N . PRO A 1 189 ? 26.124 -2.782 -40.364 1.00 94.94 189 PRO A N 1
ATOM 1268 C CA . PRO A 1 189 ? 25.987 -3.372 -39.034 1.00 94.94 189 PRO A CA 1
ATOM 1269 C C . PRO A 1 189 ? 24.531 -3.496 -38.584 1.00 94.94 189 PRO A C 1
ATOM 1271 O O . PRO A 1 189 ? 23.789 -2.504 -38.503 1.00 94.94 189 PRO A O 1
ATOM 1274 N N . GLY A 1 190 ? 24.108 -4.728 -38.321 1.00 93.31 190 GLY A N 1
ATOM 1275 C CA . GLY A 1 190 ? 22.791 -5.070 -37.820 1.00 93.31 190 GLY A CA 1
ATOM 1276 C C . GLY A 1 190 ? 22.732 -4.816 -36.323 1.00 93.31 190 GLY A C 1
ATOM 1277 O O . GLY A 1 190 ? 23.277 -5.582 -35.533 1.00 93.31 190 GLY A O 1
ATOM 1278 N N . VAL A 1 191 ? 22.051 -3.742 -35.919 1.00 96.12 191 VAL A N 1
ATOM 1279 C CA . VAL A 1 191 ? 21.879 -3.415 -34.501 1.00 96.12 191 VAL A CA 1
ATOM 1280 C C . VAL A 1 191 ? 20.558 -3.947 -33.948 1.00 96.12 191 VAL A C 1
ATOM 1282 O O . VAL A 1 191 ? 19.478 -3.729 -34.505 1.00 96.12 191 VAL A O 1
ATOM 1285 N N . VAL A 1 192 ? 20.656 -4.623 -32.810 1.00 94.75 192 VAL A N 1
ATOM 1286 C CA . VAL A 1 192 ? 19.546 -5.031 -31.957 1.00 94.75 192 VAL A CA 1
ATOM 1287 C C . VAL A 1 192 ? 19.662 -4.254 -30.652 1.00 94.75 192 VAL A C 1
ATOM 1289 O O . VAL A 1 192 ? 20.641 -4.376 -29.916 1.00 94.75 192 VAL A O 1
ATOM 1292 N N . LEU A 1 193 ? 18.641 -3.449 -30.376 1.00 95.00 193 LEU A N 1
ATOM 1293 C CA . LEU A 1 193 ? 18.376 -2.948 -29.036 1.00 95.00 193 LEU A CA 1
ATOM 1294 C C . LEU A 1 193 ? 17.683 -4.068 -28.262 1.00 95.00 193 LEU A C 1
ATOM 1296 O O . LEU A 1 193 ? 16.729 -4.661 -28.770 1.00 95.00 193 LEU A O 1
ATOM 1300 N N . SER A 1 194 ? 18.160 -4.365 -27.061 1.00 91.31 194 SER A N 1
ATOM 1301 C CA . SER A 1 194 ? 17.539 -5.358 -26.191 1.00 91.31 194 SER A CA 1
ATOM 1302 C C . SER A 1 194 ? 17.756 -5.029 -24.728 1.00 91.31 194 SER A C 1
ATOM 1304 O O . SER A 1 194 ? 18.815 -4.537 -24.343 1.00 91.31 194 SER A O 1
ATOM 1306 N N . VAL A 1 195 ? 16.801 -5.446 -23.916 1.00 91.50 195 VAL A N 1
ATOM 1307 C CA . VAL A 1 195 ? 17.043 -5.838 -22.532 1.00 91.50 195 VAL A CA 1
ATOM 1308 C C . VAL A 1 195 ? 16.341 -7.190 -22.286 1.00 91.50 195 VAL A C 1
ATOM 1310 O O . VAL A 1 195 ? 15.597 -7.647 -23.159 1.00 91.50 195 VAL A O 1
ATOM 1313 N N . GLU A 1 196 ? 16.676 -7.932 -21.225 1.00 82.50 196 GLU A N 1
ATOM 1314 C CA . GLU A 1 196 ? 16.266 -9.338 -21.059 1.00 82.50 196 GLU A CA 1
ATOM 1315 C C . GLU A 1 196 ? 14.952 -9.534 -20.264 1.00 82.50 196 GLU A C 1
ATOM 1317 O O . GLU A 1 196 ? 14.709 -9.004 -19.183 1.00 82.50 196 GLU A O 1
ATOM 1322 N N . GLY A 1 197 ? 14.104 -10.403 -20.825 1.00 68.12 197 GLY A N 1
ATOM 1323 C CA . GLY A 1 197 ? 12.732 -10.679 -20.389 1.00 68.12 197 GLY A CA 1
ATOM 1324 C C . GLY A 1 197 ? 11.675 -10.050 -21.324 1.00 68.12 197 GLY A C 1
ATOM 1325 O O . GLY A 1 197 ? 12.020 -9.646 -22.429 1.00 68.12 197 GLY A O 1
ATOM 1326 N N . GLY A 1 198 ? 10.377 -10.039 -20.966 1.00 67.50 198 GLY A N 1
ATOM 1327 C CA . GLY A 1 198 ? 9.315 -9.323 -21.730 1.00 67.50 198 GLY A CA 1
ATOM 1328 C C . GLY A 1 198 ? 8.162 -8.705 -20.885 1.00 67.50 198 GLY A C 1
ATOM 1329 O O . GLY A 1 198 ? 7.523 -9.436 -20.136 1.00 67.50 198 GLY A O 1
ATOM 1330 N N . GLY A 1 199 ? 7.877 -7.392 -21.019 1.00 72.50 199 GLY A N 1
ATOM 1331 C CA . GLY A 1 199 ? 6.919 -6.588 -20.197 1.00 72.50 199 GLY A CA 1
ATOM 1332 C C . GLY A 1 199 ? 7.507 -5.228 -19.698 1.00 72.50 199 GLY A C 1
ATOM 1333 O O . GLY A 1 199 ? 8.506 -4.876 -20.303 1.00 72.50 199 GLY A O 1
ATOM 1334 N N . PRO A 1 200 ? 6.965 -4.534 -18.649 1.00 82.38 200 PRO A N 1
ATOM 1335 C CA . PRO A 1 200 ? 7.305 -3.141 -18.204 1.00 82.38 200 PRO A CA 1
ATOM 1336 C C . PRO A 1 200 ? 8.137 -2.950 -16.815 1.00 82.38 200 PRO A C 1
ATOM 1338 O O . PRO A 1 200 ? 7.827 -3.754 -15.973 1.00 82.38 200 PRO A O 1
ATOM 1341 N N . ILE A 1 201 ? 9.210 -2.082 -16.539 1.00 86.25 201 ILE A N 1
ATOM 1342 C CA . ILE A 1 201 ? 10.386 -2.141 -15.513 1.00 86.25 201 ILE A CA 1
ATOM 1343 C C . ILE A 1 201 ? 10.463 -1.185 -14.284 1.00 86.25 201 ILE A C 1
ATOM 1345 O O . ILE A 1 201 ? 10.733 0.002 -14.453 1.00 86.25 201 ILE A O 1
ATOM 1349 N N . SER A 1 202 ? 10.715 -1.696 -13.067 1.00 85.94 202 SER A N 1
ATOM 1350 C CA . SER A 1 202 ? 11.258 -0.828 -11.997 1.00 85.94 202 SER A CA 1
ATOM 1351 C C . SER A 1 202 ? 12.719 -0.412 -12.101 1.00 85.94 202 SER A C 1
ATOM 1353 O O . SER A 1 202 ? 13.626 -1.217 -12.182 1.00 85.94 202 SER A O 1
ATOM 1355 N N . GLY A 1 203 ? 13.019 0.872 -11.975 1.00 86.00 203 GLY A N 1
ATOM 1356 C CA . GLY A 1 203 ? 14.413 1.304 -12.036 1.00 86.00 203 GLY A CA 1
ATOM 1357 C C . GLY A 1 203 ? 15.109 1.009 -13.374 1.00 86.00 203 GLY A C 1
ATOM 1358 O O . GLY A 1 203 ? 14.478 0.626 -14.355 1.00 86.00 203 GLY A O 1
ATOM 1359 N N . ALA A 1 204 ? 16.365 1.426 -13.532 1.00 89.75 204 ALA A N 1
ATOM 1360 C CA . ALA A 1 204 ? 16.991 1.380 -14.845 1.00 89.75 204 ALA A CA 1
ATOM 1361 C C . ALA A 1 204 ? 17.218 -0.050 -15.262 1.00 89.75 204 ALA A C 1
ATOM 1363 O O . ALA A 1 204 ? 17.840 -0.837 -14.562 1.00 89.75 204 ALA A O 1
ATOM 1364 N N . PHE A 1 205 ? 16.878 -0.254 -16.509 1.00 91.12 205 PHE A N 1
ATOM 1365 C CA . PHE A 1 205 ? 17.542 -1.197 -17.345 1.00 91.12 205 PHE A CA 1
ATOM 1366 C C . PHE A 1 205 ? 18.943 -0.729 -17.706 1.00 91.12 205 PHE A C 1
ATOM 1368 O O . PHE A 1 205 ? 19.173 0.428 -18.091 1.00 91.12 205 PHE A O 1
ATOM 1375 N N . THR A 1 206 ? 19.859 -1.688 -17.702 1.00 92.94 206 THR A N 1
ATOM 1376 C CA . THR A 1 206 ? 20.968 -1.642 -18.645 1.00 92.94 206 THR A CA 1
ATOM 1377 C C . THR A 1 206 ? 20.392 -1.953 -20.025 1.00 92.94 206 THR A C 1
ATOM 1379 O O . THR A 1 206 ? 19.978 -3.080 -20.285 1.00 92.94 206 THR A O 1
ATOM 1382 N N . LEU A 1 207 ? 20.346 -0.967 -20.920 1.00 94.56 207 LEU A N 1
ATOM 1383 C CA . LEU A 1 207 ? 20.050 -1.231 -22.325 1.00 94.56 207 LEU A CA 1
ATOM 1384 C C . LEU A 1 207 ? 21.302 -1.822 -22.972 1.00 94.56 207 LEU A C 1
ATOM 1386 O O . LEU A 1 207 ? 22.322 -1.134 -23.101 1.00 94.56 207 LEU A O 1
ATOM 1390 N N . THR A 1 208 ? 21.196 -3.063 -23.436 1.00 95.56 208 THR A N 1
ATOM 1391 C CA . THR A 1 208 ? 22.222 -3.704 -24.252 1.00 95.56 208 THR A CA 1
ATOM 1392 C C . THR A 1 208 ? 22.009 -3.313 -25.720 1.00 95.56 208 THR A C 1
ATOM 1394 O O . THR A 1 208 ? 21.032 -3.705 -26.364 1.00 95.56 208 THR A O 1
ATOM 1397 N N . VAL A 1 209 ? 22.934 -2.532 -26.276 1.00 95.88 209 VAL A N 1
ATOM 1398 C CA . VAL A 1 209 ? 23.004 -2.206 -27.708 1.00 95.88 209 VAL A CA 1
ATOM 1399 C C . VAL A 1 209 ? 23.974 -3.189 -28.358 1.00 95.88 209 VAL A C 1
ATOM 1401 O O . VAL A 1 209 ? 25.192 -3.045 -28.237 1.00 95.88 209 VAL A O 1
ATOM 1404 N N . THR A 1 210 ? 23.434 -4.209 -29.025 1.00 96.12 210 THR A N 1
ATOM 1405 C CA . THR A 1 210 ? 24.220 -5.264 -29.678 1.00 96.12 210 THR A CA 1
ATOM 1406 C C . THR A 1 210 ? 24.249 -5.046 -31.183 1.00 96.12 210 THR A C 1
ATOM 1408 O O . THR A 1 210 ? 23.220 -5.153 -31.845 1.00 96.12 210 THR A O 1
ATOM 1411 N N . PHE A 1 211 ? 25.429 -4.786 -31.731 1.00 96.25 211 PHE A N 1
ATOM 1412 C CA . PHE A 1 211 ? 25.721 -4.921 -33.154 1.00 96.25 211 PHE A CA 1
ATOM 1413 C C . PHE A 1 211 ? 26.158 -6.368 -33.435 1.00 96.25 211 PHE A C 1
ATOM 1415 O O . PHE A 1 211 ? 26.720 -7.035 -32.562 1.00 96.25 211 PHE A O 1
ATOM 1422 N N . ASP A 1 212 ? 25.906 -6.876 -34.641 1.00 94.44 212 ASP A N 1
ATOM 1423 C CA . ASP A 1 212 ? 26.392 -8.194 -35.075 1.00 94.44 212 ASP A CA 1
ATOM 1424 C C . ASP A 1 212 ? 27.887 -8.210 -35.469 1.00 94.44 212 ASP A C 1
ATOM 1426 O O . ASP A 1 212 ? 28.449 -9.284 -35.701 1.00 94.44 212 ASP A O 1
ATOM 1430 N N . GLU A 1 213 ? 28.552 -7.049 -35.431 1.00 91.81 213 GLU A N 1
ATOM 1431 C CA . GLU A 1 213 ? 29.984 -6.846 -35.682 1.00 91.81 213 GLU A CA 1
ATOM 1432 C C . GLU A 1 213 ? 30.601 -5.689 -34.857 1.00 91.81 213 GLU A C 1
ATOM 1434 O O . GLU A 1 213 ? 29.905 -4.964 -34.147 1.00 91.81 213 GLU A O 1
ATOM 1439 N N . ASP A 1 214 ? 31.926 -5.515 -34.940 1.00 93.88 214 ASP A N 1
ATOM 1440 C CA . ASP A 1 214 ? 32.691 -4.487 -34.215 1.00 93.88 214 ASP A CA 1
ATOM 1441 C C . ASP A 1 214 ? 32.503 -3.085 -34.841 1.00 93.88 214 ASP A C 1
ATOM 1443 O O . ASP A 1 214 ? 33.061 -2.797 -35.902 1.00 93.88 214 ASP A O 1
ATOM 1447 N N . VAL A 1 215 ? 31.809 -2.169 -34.151 1.00 95.75 215 VAL A N 1
ATOM 1448 C CA . VAL A 1 215 ? 31.596 -0.782 -34.614 1.00 95.75 215 VAL A CA 1
ATOM 1449 C C . VAL A 1 215 ? 32.343 0.272 -33.784 1.00 95.75 215 VAL A C 1
ATOM 1451 O O . VAL A 1 215 ? 32.940 0.016 -32.737 1.00 95.75 215 VAL A O 1
ATOM 1454 N N . THR A 1 216 ? 32.325 1.507 -34.283 1.00 93.12 216 THR A N 1
ATOM 1455 C CA . THR A 1 216 ? 32.890 2.707 -33.661 1.00 93.12 216 THR A CA 1
ATOM 1456 C C . THR A 1 216 ? 31.981 3.920 -33.888 1.00 93.12 216 THR A C 1
ATOM 1458 O O . THR A 1 216 ? 31.114 3.908 -34.756 1.00 93.12 216 THR A O 1
ATOM 1461 N N . GLY A 1 217 ? 32.182 4.994 -33.119 1.00 92.56 217 GLY A N 1
ATOM 1462 C CA . GLY A 1 217 ? 31.519 6.288 -33.341 1.00 92.56 217 GLY A CA 1
ATOM 1463 C C . GLY A 1 217 ? 30.249 6.547 -32.528 1.00 92.56 217 GLY A C 1
ATOM 1464 O O . GLY A 1 217 ? 29.907 7.711 -32.377 1.00 92.56 217 GLY A O 1
ATOM 1465 N N . LEU A 1 218 ? 29.624 5.515 -31.948 1.00 94.62 218 LEU A N 1
ATOM 1466 C CA . LEU A 1 218 ? 28.430 5.646 -31.103 1.00 94.62 218 LEU A CA 1
ATOM 1467 C C . LEU A 1 218 ? 28.662 6.584 -29.899 1.00 94.62 218 LEU A C 1
ATOM 1469 O O . LEU A 1 218 ? 29.512 6.310 -29.047 1.00 94.62 218 LEU A O 1
ATOM 1473 N N . GLU A 1 219 ? 27.856 7.641 -29.790 1.00 94.19 219 GLU A N 1
ATOM 1474 C CA . GLU A 1 219 ? 27.785 8.551 -28.643 1.00 94.19 219 GLU A CA 1
ATOM 1475 C C . GLU A 1 219 ? 26.408 8.473 -27.946 1.00 94.19 219 GLU A C 1
ATOM 1477 O O . GLU A 1 219 ? 25.390 8.112 -28.536 1.00 94.19 219 GLU A O 1
ATOM 1482 N N . LEU A 1 220 ? 26.336 8.880 -26.669 1.00 93.19 220 LEU A N 1
ATOM 1483 C CA . LEU A 1 220 ? 25.075 8.938 -25.897 1.00 93.19 220 LEU A CA 1
ATOM 1484 C C . LEU A 1 220 ? 23.988 9.821 -26.545 1.00 93.19 220 LEU A C 1
ATOM 1486 O O . LEU A 1 220 ? 22.818 9.705 -26.195 1.00 93.19 220 LEU A O 1
ATOM 1490 N N . THR A 1 221 ? 24.365 10.721 -27.455 1.00 92.69 221 THR A N 1
ATOM 1491 C CA . THR A 1 221 ? 23.454 11.616 -28.186 1.00 92.69 221 THR A CA 1
ATOM 1492 C C . THR A 1 221 ? 22.811 10.999 -29.426 1.00 92.69 221 THR A C 1
ATOM 1494 O O . THR A 1 221 ? 21.897 11.613 -29.976 1.00 92.69 221 THR A O 1
ATOM 1497 N N . ASP A 1 222 ? 23.269 9.825 -29.866 1.00 94.25 222 ASP A N 1
ATOM 1498 C CA . ASP A 1 222 ? 22.733 9.138 -31.050 1.00 94.25 222 ASP A CA 1
ATOM 1499 C C . ASP A 1 222 ? 21.510 8.275 -30.721 1.00 94.25 222 ASP A C 1
ATOM 1501 O O . ASP A 1 222 ? 20.659 8.029 -31.579 1.00 94.25 222 ASP A O 1
ATOM 1505 N N . LEU A 1 223 ? 21.400 7.861 -29.456 1.00 94.94 223 LEU A N 1
ATOM 1506 C CA . LEU A 1 223 ? 20.183 7.303 -28.888 1.00 94.94 223 LEU A CA 1
ATOM 1507 C C . LEU A 1 223 ? 19.166 8.433 -28.700 1.00 94.94 223 LEU A C 1
ATOM 1509 O O . LEU A 1 223 ? 19.302 9.289 -27.823 1.00 94.94 223 LEU A O 1
ATOM 1513 N N . VAL A 1 224 ? 18.114 8.420 -29.513 1.00 94.31 224 VAL A N 1
ATOM 1514 C CA . VAL A 1 224 ? 16.949 9.282 -29.332 1.00 94.31 224 VAL A CA 1
ATOM 1515 C C . VAL A 1 224 ? 15.949 8.517 -28.488 1.00 94.31 224 VAL A C 1
ATOM 1517 O O . VAL A 1 224 ? 15.111 7.773 -28.989 1.00 94.31 224 VAL A O 1
ATOM 1520 N N . LEU A 1 225 ? 16.040 8.715 -27.179 1.00 94.81 225 LEU A N 1
ATOM 1521 C CA . LEU A 1 225 ? 14.990 8.287 -26.277 1.00 94.81 225 LEU A CA 1
ATOM 1522 C C . LEU A 1 225 ? 13.953 9.399 -26.231 1.00 94.81 225 LEU A C 1
ATOM 1524 O O . LEU A 1 225 ? 14.256 10.524 -25.809 1.00 94.81 225 LEU A O 1
ATOM 1528 N N . SER A 1 226 ? 12.716 9.095 -26.621 1.00 93.81 226 SER A N 1
ATOM 1529 C CA . SER A 1 226 ? 11.639 9.898 -26.062 1.00 93.81 226 SER A CA 1
ATOM 1530 C C . SER A 1 226 ? 11.708 9.731 -24.562 1.00 93.81 226 SER A C 1
ATOM 1532 O O . SER A 1 226 ? 11.741 8.602 -24.078 1.00 93.81 226 SER A O 1
ATOM 1534 N N . ASN A 1 227 ? 11.677 10.873 -23.864 1.00 91.12 227 ASN A N 1
ATOM 1535 C CA . ASN A 1 227 ? 11.275 10.897 -22.475 1.00 91.12 227 ASN A CA 1
ATOM 1536 C C . ASN A 1 227 ? 12.138 9.856 -21.718 1.00 91.12 227 ASN A C 1
ATOM 1538 O O . ASN A 1 227 ? 11.658 8.880 -21.199 1.00 91.12 227 ASN A O 1
ATOM 1542 N N . ALA A 1 228 ? 13.461 10.006 -21.709 1.00 94.00 228 ALA A N 1
ATOM 1543 C CA . ALA A 1 228 ? 14.392 9.289 -20.829 1.00 94.00 228 ALA A CA 1
ATOM 1544 C C . ALA A 1 228 ? 15.659 10.124 -20.692 1.00 94.00 228 ALA A C 1
ATOM 1546 O O . ALA A 1 228 ? 15.942 10.981 -21.533 1.00 94.00 228 ALA A O 1
ATOM 1547 N N . THR A 1 229 ? 16.420 9.881 -19.634 1.00 93.31 229 THR A N 1
ATOM 1548 C CA . THR A 1 229 ? 17.831 10.255 -19.606 1.00 93.31 229 THR A CA 1
ATOM 1549 C C . THR A 1 229 ? 18.652 8.998 -19.840 1.00 93.31 229 THR A C 1
ATOM 1551 O O . THR A 1 229 ? 18.297 7.924 -19.364 1.00 93.31 229 THR A O 1
ATOM 1554 N N . VAL A 1 230 ? 19.720 9.109 -20.621 1.00 95.31 230 VAL A N 1
ATOM 1555 C CA . VAL A 1 230 ? 20.646 8.006 -20.883 1.00 95.31 230 VAL A CA 1
ATOM 1556 C C . VAL A 1 230 ? 22.031 8.416 -20.409 1.00 95.31 230 VAL A C 1
ATOM 1558 O O . VAL A 1 230 ? 22.458 9.558 -20.613 1.00 95.31 230 VAL A O 1
ATOM 1561 N N . SER A 1 231 ? 22.707 7.510 -19.717 1.00 94.50 231 SER A N 1
ATOM 1562 C CA . SER A 1 231 ? 23.995 7.747 -19.080 1.00 94.50 231 SER A CA 1
ATOM 1563 C C . SER A 1 231 ? 24.936 6.552 -19.249 1.00 94.50 231 SER A C 1
ATOM 1565 O O . SER A 1 231 ? 24.583 5.497 -19.768 1.00 94.50 231 SER A O 1
ATOM 1567 N N . ASP A 1 232 ? 26.187 6.793 -18.863 1.00 93.19 232 ASP A N 1
ATOM 1568 C CA . ASP A 1 232 ? 27.221 5.796 -18.570 1.00 93.19 232 ASP A CA 1
ATOM 1569 C C . ASP A 1 232 ? 27.416 4.701 -19.640 1.00 93.19 232 ASP A C 1
ATOM 1571 O O . ASP A 1 232 ? 27.629 3.532 -19.338 1.00 93.19 232 ASP A O 1
ATOM 1575 N N . LEU A 1 233 ? 27.442 5.132 -20.910 1.00 94.81 233 LEU A N 1
ATOM 1576 C CA . LEU A 1 233 ? 27.880 4.333 -22.060 1.00 94.81 233 LEU A CA 1
ATOM 1577 C C . LEU A 1 233 ? 29.224 3.640 -21.785 1.00 94.81 233 LEU A C 1
ATOM 1579 O O . LEU A 1 233 ? 30.264 4.287 -21.607 1.00 94.81 233 LEU A O 1
ATOM 1583 N N . ALA A 1 234 ? 29.186 2.312 -21.792 1.00 92.25 234 ALA A N 1
ATOM 1584 C CA . ALA A 1 234 ? 30.305 1.419 -21.540 1.00 92.25 234 ALA A CA 1
ATOM 1585 C C . ALA A 1 234 ? 30.293 0.220 -22.507 1.00 92.25 234 ALA A C 1
ATOM 1587 O O . ALA A 1 234 ? 29.381 0.063 -23.319 1.00 92.25 234 ALA A O 1
ATOM 1588 N N . GLY A 1 235 ? 31.344 -0.601 -22.454 1.00 91.50 235 GLY A N 1
ATOM 1589 C CA . GLY A 1 235 ? 31.533 -1.726 -23.371 1.00 91.50 235 GLY A CA 1
ATOM 1590 C C . GLY A 1 235 ? 32.117 -1.310 -24.727 1.00 91.50 235 GLY A C 1
ATOM 1591 O O . GLY A 1 235 ? 33.067 -0.526 -24.794 1.00 91.50 235 GLY A O 1
ATOM 1592 N N . GLY A 1 236 ? 31.559 -1.877 -25.794 1.00 83.38 236 GLY A N 1
ATOM 1593 C CA . GLY A 1 236 ? 32.032 -1.837 -27.179 1.00 83.38 236 GLY A CA 1
ATOM 1594 C C . GLY A 1 236 ? 32.899 -3.053 -27.550 1.00 83.38 236 GLY A C 1
ATOM 1595 O O . GLY A 1 236 ? 33.098 -3.954 -26.734 1.00 83.38 236 GLY A O 1
ATOM 1596 N N . PRO A 1 237 ? 33.458 -3.099 -28.772 1.00 88.19 237 PRO A N 1
ATOM 1597 C CA . PRO A 1 237 ? 33.021 -2.363 -29.963 1.00 88.19 237 PRO A CA 1
ATOM 1598 C C . PRO A 1 237 ? 31.732 -2.939 -30.583 1.00 88.19 237 PRO A C 1
ATOM 1600 O O . PRO A 1 237 ? 31.040 -2.221 -31.286 1.00 88.19 237 PRO A O 1
ATOM 1603 N N . ALA A 1 238 ? 31.384 -4.204 -30.313 1.00 92.50 238 ALA A N 1
ATOM 1604 C CA . ALA A 1 238 ? 30.160 -4.836 -30.823 1.00 92.50 238 ALA A CA 1
ATOM 1605 C C . ALA A 1 238 ? 28.978 -4.786 -29.835 1.00 92.50 238 ALA A C 1
ATOM 1607 O O . ALA A 1 238 ? 27.827 -4.700 -30.246 1.00 92.50 238 ALA A O 1
ATOM 1608 N N . VAL A 1 239 ? 29.240 -4.826 -28.523 1.00 95.31 239 VAL A N 1
ATOM 1609 C CA . VAL A 1 239 ? 28.194 -4.822 -27.484 1.00 95.31 239 VAL A CA 1
ATOM 1610 C C . VAL A 1 239 ? 28.430 -3.658 -26.538 1.00 95.31 239 VAL A C 1
ATOM 1612 O O . VAL A 1 239 ? 29.434 -3.639 -25.827 1.00 95.31 239 VAL A O 1
ATOM 1615 N N . TYR A 1 240 ? 27.510 -2.699 -26.520 1.00 95.69 240 TYR A N 1
ATOM 1616 C CA . TYR A 1 240 ? 27.536 -1.564 -25.605 1.00 95.69 240 TYR A CA 1
ATOM 1617 C C . TYR A 1 240 ? 26.429 -1.684 -24.567 1.00 95.69 240 TYR A C 1
ATOM 1619 O O . TYR A 1 240 ? 25.317 -2.104 -24.873 1.00 95.69 240 TYR A O 1
ATOM 1627 N N . THR A 1 241 ? 26.721 -1.228 -23.359 1.00 95.12 241 THR A N 1
ATOM 1628 C CA . THR A 1 241 ? 25.741 -1.038 -22.292 1.00 95.12 241 THR A CA 1
ATOM 1629 C C . THR A 1 241 ? 25.560 0.456 -22.071 1.00 95.12 241 THR A C 1
ATOM 1631 O O . THR A 1 241 ? 26.551 1.174 -21.914 1.00 95.12 241 THR A O 1
ATOM 1634 N N . VAL A 1 242 ? 24.321 0.934 -22.014 1.00 95.50 242 VAL A N 1
ATOM 1635 C CA . VAL A 1 242 ? 24.004 2.259 -21.459 1.00 95.50 242 VAL A CA 1
ATOM 1636 C C . VAL A 1 242 ? 23.041 2.079 -20.302 1.00 95.50 242 VAL A C 1
ATOM 1638 O O . VAL A 1 242 ? 22.130 1.253 -20.390 1.00 95.50 242 VAL A O 1
ATOM 1641 N N . LEU A 1 243 ? 23.190 2.875 -19.244 1.00 94.81 243 LEU A N 1
ATOM 1642 C CA . LEU A 1 243 ? 22.097 2.980 -18.295 1.00 94.81 243 LEU A CA 1
ATOM 1643 C C . LEU A 1 243 ? 21.053 3.914 -18.885 1.00 94.81 243 LEU A C 1
ATOM 1645 O O . LEU A 1 243 ? 21.338 5.074 -19.198 1.00 94.81 243 LEU A O 1
ATOM 1649 N N . VAL A 1 244 ? 19.826 3.434 -18.997 1.00 93.88 244 VAL A N 1
ATOM 1650 C CA . VAL A 1 244 ? 18.702 4.316 -19.261 1.00 93.88 244 VAL A CA 1
ATOM 1651 C C . VAL A 1 244 ? 18.043 4.604 -17.920 1.00 93.88 244 VAL A C 1
ATOM 1653 O O . VAL A 1 244 ? 17.587 3.698 -17.233 1.00 93.88 244 VAL A O 1
ATOM 1656 N N . THR A 1 245 ? 17.977 5.881 -17.542 1.00 92.19 245 THR A N 1
ATOM 1657 C CA . THR A 1 245 ? 17.173 6.399 -16.425 1.00 92.19 245 THR A CA 1
ATOM 1658 C C . THR A 1 245 ? 15.927 7.113 -16.967 1.00 92.19 245 THR A C 1
ATOM 1660 O O . THR A 1 245 ? 15.940 8.312 -17.271 1.00 92.19 245 THR A O 1
ATOM 1663 N N . PRO A 1 246 ? 14.821 6.371 -17.098 1.00 93.50 246 PRO A N 1
ATOM 1664 C CA . PRO A 1 246 ? 13.466 6.890 -17.171 1.00 93.50 246 PRO A CA 1
ATOM 1665 C C . PRO A 1 246 ? 13.139 7.688 -15.887 1.00 93.50 246 PRO A C 1
ATOM 1667 O O . PRO A 1 246 ? 13.458 7.263 -14.777 1.00 93.50 246 PRO A O 1
ATOM 1670 N N . ASP A 1 247 ? 12.590 8.896 -16.031 1.00 89.56 247 ASP A N 1
ATOM 1671 C CA . ASP A 1 247 ? 12.373 9.861 -14.943 1.00 89.56 247 ASP A CA 1
ATOM 1672 C C . ASP A 1 247 ? 11.034 9.635 -14.209 1.00 89.56 247 ASP A C 1
ATOM 1674 O O . ASP A 1 247 ? 10.910 10.018 -13.044 1.00 89.56 247 ASP A O 1
ATOM 1678 N N . ALA A 1 248 ? 10.040 9.119 -14.937 1.00 88.00 248 ALA A N 1
ATOM 1679 C CA . ALA A 1 248 ? 8.739 8.537 -14.577 1.00 88.00 248 ALA A CA 1
ATOM 1680 C C . ALA A 1 248 ? 7.888 8.417 -15.895 1.00 88.00 248 ALA A C 1
ATOM 1682 O O . ALA A 1 248 ? 8.104 9.215 -16.800 1.00 88.00 248 ALA A O 1
ATOM 1683 N N . ASP A 1 249 ? 6.952 7.462 -16.037 1.00 87.88 249 ASP A N 1
ATOM 1684 C CA . ASP A 1 249 ? 5.789 7.379 -16.983 1.00 87.88 249 ASP A CA 1
ATOM 1685 C C . ASP A 1 249 ? 5.906 7.340 -18.568 1.00 87.88 249 ASP A C 1
ATOM 1687 O O . ASP A 1 249 ? 6.577 8.187 -19.141 1.00 87.88 249 ASP A O 1
ATOM 1691 N N . GLY A 1 250 ? 5.101 6.534 -19.332 1.00 88.44 250 GLY A N 1
ATOM 1692 C CA . GLY A 1 250 ? 4.737 6.624 -20.815 1.00 88.44 250 GLY A CA 1
ATOM 1693 C C . GLY A 1 250 ? 4.627 5.298 -21.661 1.00 88.44 250 GLY A C 1
ATOM 1694 O O . GLY A 1 250 ? 4.211 4.330 -21.049 1.00 88.44 250 GLY A O 1
ATOM 1695 N N . ASP A 1 251 ? 5.014 5.303 -22.988 1.00 90.06 251 ASP A N 1
ATOM 1696 C CA . ASP A 1 251 ? 5.397 4.279 -24.081 1.00 90.06 251 ASP A CA 1
ATOM 1697 C C . ASP A 1 251 ? 6.903 4.195 -24.667 1.00 90.06 251 ASP A C 1
ATOM 1699 O O . ASP A 1 251 ? 7.132 4.985 -25.578 1.00 90.06 251 ASP A O 1
ATOM 1703 N N . VAL A 1 252 ? 7.977 3.429 -24.231 1.00 92.94 252 VAL A N 1
ATOM 1704 C CA . VAL A 1 252 ? 9.426 3.915 -24.294 1.00 92.94 252 VAL A CA 1
ATOM 1705 C C . VAL A 1 252 ? 10.002 3.751 -25.665 1.00 92.94 252 VAL A C 1
ATOM 1707 O O . VAL A 1 252 ? 10.674 2.771 -25.942 1.00 92.94 252 VAL A O 1
ATOM 1710 N N . THR A 1 253 ? 9.911 4.785 -26.474 1.00 93.12 253 THR A N 1
ATOM 1711 C CA . THR A 1 253 ? 10.576 4.765 -27.765 1.00 93.12 253 THR A CA 1
ATOM 1712 C C . THR A 1 253 ? 12.064 5.065 -27.598 1.00 93.12 253 THR A C 1
ATOM 1714 O O . THR A 1 253 ? 12.452 6.229 -27.446 1.00 93.12 253 THR A O 1
ATOM 1717 N N . ILE A 1 254 ? 12.882 4.011 -27.634 1.00 95.44 254 ILE A N 1
ATOM 1718 C CA . ILE A 1 254 ? 14.332 4.094 -27.823 1.00 95.44 254 ILE A CA 1
ATOM 1719 C C . ILE A 1 254 ? 14.599 3.904 -29.311 1.00 95.44 254 ILE A C 1
ATOM 1721 O O . ILE A 1 254 ? 14.512 2.793 -29.838 1.00 95.44 254 ILE A O 1
ATOM 1725 N N . ASP A 1 255 ? 14.928 4.996 -29.989 1.00 94.75 255 ASP A N 1
ATOM 1726 C CA . ASP A 1 255 ? 15.332 4.977 -31.386 1.00 94.75 255 ASP A CA 1
ATOM 1727 C C . ASP A 1 255 ? 16.854 5.127 -31.489 1.00 94.75 255 ASP A C 1
ATOM 1729 O O . ASP A 1 255 ? 17.425 6.123 -31.043 1.00 94.75 255 ASP A O 1
ATOM 1733 N N . LEU A 1 256 ? 17.510 4.161 -32.135 1.00 96.25 256 LEU A N 1
ATOM 1734 C CA . LEU A 1 256 ? 18.871 4.322 -32.647 1.00 96.25 256 LEU A CA 1
ATOM 1735 C C . LEU A 1 256 ? 18.795 4.429 -34.172 1.00 96.25 256 LEU A C 1
ATOM 1737 O O . LEU A 1 256 ? 18.368 3.495 -34.858 1.00 96.25 256 LEU A O 1
ATOM 1741 N N . ALA A 1 257 ? 19.163 5.595 -34.701 1.00 94.00 257 ALA A N 1
ATOM 1742 C CA . ALA A 1 257 ? 19.081 5.878 -36.129 1.00 94.00 257 ALA A CA 1
ATOM 1743 C C . ALA A 1 257 ? 20.095 5.058 -36.951 1.00 94.00 257 ALA A C 1
ATOM 1745 O O . ALA A 1 257 ? 21.018 4.450 -36.413 1.00 94.00 257 ALA A O 1
ATOM 1746 N N . ALA A 1 258 ? 19.921 5.048 -38.275 1.00 93.62 258 ALA A N 1
ATOM 1747 C CA . ALA A 1 258 ? 20.959 4.573 -39.188 1.00 93.62 258 ALA A CA 1
ATOM 1748 C C . ALA A 1 258 ? 22.124 5.576 -39.260 1.00 93.62 258 ALA A C 1
ATOM 1750 O O . ALA A 1 258 ? 21.936 6.761 -38.975 1.00 93.62 258 ALA A O 1
ATOM 1751 N N . ASP A 1 259 ? 23.285 5.106 -39.717 1.00 93.25 259 ASP A N 1
ATOM 1752 C CA . ASP A 1 259 ? 24.483 5.915 -39.998 1.00 93.25 259 ASP A CA 1
ATOM 1753 C C . ASP A 1 259 ? 25.124 6.629 -38.779 1.00 93.25 259 ASP A C 1
ATOM 1755 O O . ASP A 1 259 ? 25.923 7.551 -38.966 1.00 93.25 259 ASP A O 1
ATOM 1759 N N . VAL A 1 260 ? 24.816 6.215 -37.540 1.00 95.12 260 VAL A N 1
ATOM 1760 C CA . VAL A 1 260 ? 25.371 6.822 -36.305 1.00 95.12 260 VAL A CA 1
ATOM 1761 C C . VAL A 1 260 ? 26.641 6.125 -35.809 1.00 95.12 260 VAL A C 1
ATOM 1763 O O . VAL A 1 260 ? 27.594 6.789 -35.408 1.00 95.12 260 VAL A O 1
ATOM 1766 N N . ALA A 1 261 ? 26.701 4.798 -35.918 1.00 95.31 261 ALA A N 1
ATOM 1767 C CA . ALA A 1 261 ? 27.894 3.989 -35.685 1.00 95.31 261 ALA A CA 1
ATOM 1768 C C . ALA A 1 261 ? 28.396 3.396 -37.012 1.00 95.31 261 ALA A C 1
ATOM 1770 O O . ALA A 1 261 ? 27.606 3.169 -37.930 1.00 95.31 261 ALA A O 1
ATOM 1771 N N . GLN A 1 262 ? 29.705 3.161 -37.124 1.00 94.12 262 GLN A N 1
ATOM 1772 C CA . GLN A 1 262 ? 30.363 2.646 -38.331 1.00 94.12 262 GLN A CA 1
ATOM 1773 C C . GLN A 1 262 ? 31.369 1.537 -38.011 1.00 94.12 262 GLN A C 1
ATOM 1775 O O . GLN A 1 262 ? 32.109 1.630 -37.028 1.00 94.12 262 GLN A O 1
ATOM 1780 N N . ASP A 1 263 ? 31.402 0.518 -38.865 1.00 93.50 263 ASP A N 1
ATOM 1781 C CA . ASP A 1 263 ? 32.354 -0.600 -38.833 1.00 93.50 263 ASP A CA 1
ATOM 1782 C C . ASP A 1 263 ? 33.788 -0.198 -39.270 1.00 93.50 263 ASP A C 1
ATOM 1784 O O . ASP A 1 263 ? 34.139 0.981 -39.400 1.00 93.50 263 ASP A O 1
ATOM 1788 N N . ALA A 1 264 ? 34.642 -1.196 -39.521 1.00 90.12 264 ALA A N 1
ATOM 1789 C CA . ALA A 1 264 ? 35.999 -1.000 -40.035 1.00 90.12 264 ALA A CA 1
ATOM 1790 C C . ALA A 1 264 ? 36.087 -0.693 -41.551 1.00 90.12 264 ALA A C 1
ATOM 1792 O O . ALA A 1 264 ? 37.131 -0.217 -42.007 1.00 90.12 264 ALA A O 1
ATOM 1793 N N . ALA A 1 265 ? 35.032 -0.958 -42.329 1.00 90.12 265 ALA A N 1
ATOM 1794 C CA . ALA A 1 265 ? 34.940 -0.697 -43.771 1.00 90.12 265 ALA A CA 1
ATOM 1795 C C . ALA A 1 265 ? 34.338 0.690 -44.097 1.00 90.12 265 ALA A C 1
ATOM 1797 O O . ALA A 1 265 ? 34.493 1.187 -45.218 1.00 90.12 265 ALA A O 1
ATOM 1798 N N . GLY A 1 266 ? 33.691 1.326 -43.117 1.00 90.44 266 GLY A N 1
ATOM 1799 C CA . GLY A 1 266 ? 32.964 2.587 -43.223 1.00 90.44 266 GLY A CA 1
ATOM 1800 C C . GLY A 1 266 ? 31.465 2.447 -43.516 1.00 90.44 266 GLY A C 1
ATOM 1801 O O . GLY A 1 266 ? 30.864 3.442 -43.932 1.00 90.44 266 GLY A O 1
ATOM 1802 N N . ASN A 1 267 ? 30.845 1.272 -43.338 1.00 92.31 267 ASN A N 1
ATOM 1803 C CA . ASN A 1 267 ? 29.389 1.149 -43.458 1.00 92.31 267 ASN A CA 1
ATOM 1804 C C . ASN A 1 267 ? 28.716 1.712 -42.202 1.00 92.31 267 ASN A C 1
ATOM 1806 O O . ASN A 1 267 ? 29.084 1.378 -41.077 1.00 92.31 267 ASN A O 1
ATOM 1810 N N . GLY A 1 268 ? 27.715 2.573 -42.393 1.00 94.06 268 GLY A N 1
ATOM 1811 C CA . GLY A 1 268 ? 26.846 3.027 -41.313 1.00 94.06 268 GLY A CA 1
ATOM 1812 C C . GLY A 1 268 ? 25.923 1.904 -40.848 1.00 94.06 268 GLY A C 1
ATOM 1813 O O . GLY A 1 268 ? 25.438 1.126 -41.669 1.00 94.06 268 GLY A O 1
ATOM 1814 N N . ASN A 1 269 ? 25.655 1.823 -39.545 1.00 96.19 269 ASN A N 1
ATOM 1815 C CA . ASN A 1 269 ? 24.725 0.842 -38.995 1.00 96.19 269 ASN A CA 1
ATOM 1816 C C . ASN A 1 269 ? 23.329 0.963 -39.626 1.00 96.19 269 ASN A C 1
ATOM 1818 O O . ASN A 1 269 ? 22.851 2.061 -39.935 1.00 96.19 269 ASN A O 1
ATOM 1822 N N . SER A 1 270 ? 22.631 -0.166 -39.735 1.00 94.00 270 SER A N 1
ATOM 1823 C CA . SER A 1 270 ? 21.190 -0.162 -39.989 1.00 94.00 270 SER A CA 1
ATOM 1824 C C . SER A 1 270 ? 20.459 0.505 -38.820 1.00 94.00 270 SER A C 1
ATOM 1826 O O . SER A 1 270 ? 20.863 0.346 -37.670 1.00 94.00 270 SER A O 1
ATOM 1828 N N . ALA A 1 271 ? 19.369 1.231 -39.085 1.00 93.31 271 ALA A N 1
ATOM 1829 C CA . ALA A 1 271 ? 18.520 1.747 -38.009 1.00 93.31 271 ALA A CA 1
ATOM 1830 C C . ALA A 1 271 ? 17.958 0.583 -37.182 1.00 93.31 271 ALA A C 1
ATOM 1832 O O . ALA A 1 271 ? 17.510 -0.418 -37.752 1.00 93.31 271 ALA A O 1
ATOM 1833 N N . ALA A 1 272 ? 17.940 0.738 -35.859 1.00 95.44 272 ALA A N 1
ATOM 1834 C CA . ALA A 1 272 ? 17.297 -0.225 -34.981 1.00 95.44 272 ALA A CA 1
ATOM 1835 C C . ALA A 1 272 ? 15.797 -0.337 -35.300 1.00 95.44 272 ALA A C 1
ATOM 1837 O O . ALA A 1 272 ? 15.155 0.619 -35.749 1.00 95.44 272 ALA A O 1
ATOM 1838 N N . ALA A 1 273 ? 15.205 -1.488 -34.983 1.00 92.62 273 ALA A N 1
ATOM 1839 C CA . ALA A 1 273 ? 13.795 -1.473 -34.626 1.00 92.62 273 ALA A CA 1
ATOM 1840 C C . ALA A 1 273 ? 13.658 -0.655 -33.333 1.00 92.62 273 ALA A C 1
ATOM 1842 O O . ALA A 1 273 ? 14.405 -0.900 -32.387 1.00 92.62 273 ALA A O 1
ATOM 1843 N N . GLN A 1 274 ? 12.730 0.304 -33.308 1.00 94.00 274 GLN A N 1
ATOM 1844 C CA . GLN A 1 274 ? 12.393 1.061 -32.104 1.00 94.00 274 GLN A CA 1
ATOM 1845 C C . GLN A 1 274 ? 12.077 0.075 -30.976 1.00 94.00 274 GLN A C 1
ATOM 1847 O O . GLN A 1 274 ? 11.099 -0.672 -31.078 1.00 94.00 274 GLN A O 1
ATOM 1852 N N . LEU A 1 275 ? 12.910 0.055 -29.935 1.00 93.06 275 LEU A N 1
ATOM 1853 C CA . LEU A 1 275 ? 12.583 -0.696 -28.729 1.00 93.06 275 LEU A CA 1
ATOM 1854 C C . LEU A 1 275 ? 11.483 0.079 -28.006 1.00 93.06 275 LEU A C 1
ATOM 1856 O O . LEU A 1 275 ? 11.524 1.310 -28.015 1.00 93.06 275 LEU A O 1
ATOM 1860 N N . VAL A 1 276 ? 10.502 -0.631 -27.442 1.00 91.75 276 VAL A N 1
ATOM 1861 C CA . VAL A 1 276 ? 9.388 -0.046 -26.679 1.00 91.75 276 VAL A CA 1
ATOM 1862 C C . VAL A 1 276 ? 9.439 -0.587 -25.258 1.00 91.75 276 VAL A C 1
ATOM 1864 O O . VAL A 1 276 ? 8.598 -1.385 -24.848 1.00 91.75 276 VAL A O 1
ATOM 1867 N N . VAL A 1 277 ? 10.483 -0.163 -24.543 1.00 90.06 277 VAL A N 1
ATOM 1868 C CA . VAL A 1 277 ? 10.728 -0.539 -23.145 1.00 90.06 277 VAL A CA 1
ATOM 1869 C C . VAL A 1 277 ? 9.606 -0.019 -22.237 1.00 90.06 277 VAL A C 1
ATOM 1871 O O . VAL A 1 277 ? 8.922 0.924 -22.636 1.00 90.06 277 VAL A O 1
ATOM 1874 N N . GLY A 1 278 ? 9.384 -0.614 -21.055 1.00 89.62 278 GLY A N 1
ATOM 1875 C CA . GLY A 1 278 ? 8.232 -0.305 -20.202 1.00 89.62 278 GLY A CA 1
ATOM 1876 C C . GLY A 1 278 ? 8.448 0.071 -18.735 1.00 89.62 278 GLY A C 1
ATOM 1877 O O . GLY A 1 278 ? 7.688 -0.340 -17.910 1.00 89.62 278 GLY A O 1
ATOM 1878 N N . SER A 1 279 ? 9.427 0.867 -18.361 1.00 88.38 279 SER A N 1
ATOM 1879 C CA . SER A 1 279 ? 9.998 1.262 -17.050 1.00 88.38 279 SER A CA 1
ATOM 1880 C C . SER A 1 279 ? 9.438 2.011 -15.754 1.00 88.38 279 SER A C 1
ATOM 1882 O O . SER A 1 279 ? 10.030 3.045 -15.468 1.00 88.38 279 SER A O 1
ATOM 1884 N N . ASP A 1 280 ? 8.546 1.540 -14.815 1.00 88.94 280 ASP A N 1
ATOM 1885 C CA . ASP A 1 280 ? 7.995 2.356 -13.648 1.00 88.94 280 ASP A CA 1
ATOM 1886 C C . ASP A 1 280 ? 8.564 2.370 -12.194 1.00 88.94 280 ASP A C 1
ATOM 1888 O O . ASP A 1 280 ? 9.740 2.099 -11.981 1.00 88.94 280 ASP A O 1
ATOM 1892 N N . SER A 1 281 ? 7.802 2.983 -11.259 1.00 84.75 281 SER A N 1
ATOM 1893 C CA . SER A 1 281 ? 7.900 3.152 -9.791 1.00 84.75 281 SER A CA 1
ATOM 1894 C C . SER A 1 281 ? 6.707 4.036 -9.218 1.00 84.75 281 SER A C 1
ATOM 1896 O O . SER A 1 281 ? 6.866 5.156 -8.700 1.00 84.75 281 SER A O 1
ATOM 1898 N N . THR A 1 282 ? 5.436 3.641 -9.364 1.00 86.69 282 THR A N 1
ATOM 1899 C CA . THR A 1 282 ? 4.298 4.176 -8.564 1.00 86.69 282 THR A CA 1
ATOM 1900 C C . THR A 1 282 ? 3.936 3.313 -7.364 1.00 86.69 282 THR A C 1
ATOM 1902 O O . THR A 1 282 ? 3.308 3.841 -6.452 1.00 86.69 282 THR A O 1
ATOM 1905 N N . LEU A 1 283 ? 4.408 2.075 -7.287 1.00 88.06 283 LEU A N 1
ATOM 1906 C CA . LEU A 1 283 ? 3.973 0.958 -6.443 1.00 88.06 283 LEU A CA 1
ATOM 1907 C C . LEU A 1 283 ? 2.495 0.624 -6.752 1.00 88.06 283 LEU A C 1
ATOM 1909 O O . LEU A 1 283 ? 1.716 1.587 -6.785 1.00 88.06 283 LEU A O 1
ATOM 1913 N N . PRO A 1 284 ? 1.983 -0.625 -6.935 1.00 90.06 284 PRO A N 1
ATOM 1914 C CA . PRO A 1 284 ? 0.272 -0.722 -6.229 1.00 90.06 284 PRO A CA 1
ATOM 1915 C C . PRO A 1 284 ? 0.144 0.315 -5.038 1.00 90.06 284 PRO A C 1
ATOM 1917 O O . PRO A 1 284 ? 0.974 0.349 -4.169 1.00 90.06 284 PRO A O 1
ATOM 1920 N N . VAL A 1 285 ? -0.775 1.319 -5.012 1.00 90.69 285 VAL A N 1
ATOM 1921 C CA . VAL A 1 285 ? -1.396 2.003 -3.802 1.00 90.69 285 VAL A CA 1
ATOM 1922 C C . VAL A 1 285 ? -2.964 1.941 -4.006 1.00 90.69 285 VAL A C 1
ATOM 1924 O O . VAL A 1 285 ? -3.344 2.486 -5.013 1.00 90.69 285 VAL A O 1
ATOM 1927 N N . LEU A 1 286 ? -3.837 1.157 -3.275 1.00 93.75 286 LEU A N 1
ATOM 1928 C CA . LEU A 1 286 ? -5.143 0.438 -3.696 1.00 93.75 286 LEU A CA 1
ATOM 1929 C C . LEU A 1 286 ? -6.676 0.876 -3.573 1.00 93.75 286 LEU A C 1
ATOM 1931 O O . LEU A 1 286 ? -7.285 1.048 -4.623 1.00 93.75 286 LEU A O 1
ATOM 1935 N N . SER A 1 287 ? -7.353 0.825 -2.372 1.00 93.00 287 SER A N 1
ATOM 1936 C CA . SER A 1 287 ? -8.775 1.037 -1.895 1.00 93.00 287 SER A CA 1
ATOM 1937 C C . SER A 1 287 ? -9.535 -0.123 -1.109 1.00 93.00 287 SER A C 1
ATOM 1939 O O . SER A 1 287 ? -10.399 -0.736 -1.737 1.00 93.00 287 SER A O 1
ATOM 1941 N N . ILE A 1 288 ? -9.300 -0.472 0.204 1.00 95.19 288 ILE A N 1
ATOM 1942 C CA . ILE A 1 288 ? -10.048 -1.574 0.936 1.00 95.19 288 ILE A CA 1
ATOM 1943 C C . ILE A 1 288 ? -11.569 -1.529 0.780 1.00 95.19 288 ILE A C 1
ATOM 1945 O O . ILE A 1 288 ? -12.238 -0.542 1.062 1.00 95.19 288 ILE A O 1
ATOM 1949 N N . VAL A 1 289 ? -12.150 -2.686 0.469 1.00 94.31 289 VAL A N 1
ATOM 1950 C CA . VAL A 1 289 ? -13.594 -2.868 0.583 1.00 94.31 289 VAL A CA 1
ATOM 1951 C C . VAL A 1 289 ? -13.886 -3.997 1.562 1.00 94.31 289 VAL A C 1
ATOM 1953 O O . VAL A 1 289 ? -14.047 -5.159 1.188 1.00 94.31 289 VAL A O 1
ATOM 1956 N N . LEU A 1 290 ? -13.937 -3.603 2.834 1.00 94.44 290 LEU A N 1
ATOM 1957 C CA . LEU A 1 290 ? -14.752 -4.237 3.864 1.00 94.44 290 LEU A CA 1
ATOM 1958 C C . LEU A 1 290 ? -16.194 -3.740 3.680 1.00 94.44 290 LEU A C 1
ATOM 1960 O O . LEU A 1 290 ? -16.404 -2.680 3.082 1.00 94.44 290 LEU A O 1
ATOM 1964 N N . PRO A 1 291 ? -17.217 -4.474 4.148 1.00 89.94 291 PRO A N 1
ATOM 1965 C CA . PRO A 1 291 ? -18.612 -4.117 3.876 1.00 89.94 291 PRO A CA 1
ATOM 1966 C C . PRO A 1 291 ? -19.105 -2.825 4.561 1.00 89.94 291 PRO A C 1
ATOM 1968 O O . PRO A 1 291 ? -20.218 -2.383 4.268 1.00 89.94 291 PRO A O 1
ATOM 1971 N N . GLY A 1 292 ? -18.314 -2.220 5.452 1.00 87.69 292 GLY A N 1
ATOM 1972 C CA . GLY A 1 292 ? -18.616 -0.981 6.170 1.00 87.69 292 GLY A CA 1
ATOM 1973 C C . GLY A 1 292 ? -17.543 -0.673 7.219 1.00 87.69 292 GLY A C 1
ATOM 1974 O O . GLY A 1 292 ? -16.433 -1.184 7.115 1.00 87.69 292 GLY A O 1
ATOM 1975 N N . ALA A 1 293 ? -17.900 0.124 8.231 1.00 82.81 293 ALA A N 1
ATOM 1976 C CA . ALA A 1 293 ? -17.118 0.289 9.465 1.00 82.81 293 ALA A CA 1
ATOM 1977 C C . ALA A 1 293 ? -17.520 -0.716 10.571 1.00 82.81 293 ALA A C 1
ATOM 1979 O O . ALA A 1 293 ? -16.796 -0.881 11.540 1.00 82.81 293 ALA A O 1
ATOM 1980 N N . GLU A 1 294 ? -18.640 -1.428 10.389 1.00 87.12 294 GLU A N 1
ATOM 1981 C CA . GLU A 1 294 ? -19.252 -2.362 11.346 1.00 87.12 294 GLU A CA 1
ATOM 1982 C C . GLU A 1 294 ? -19.699 -3.658 10.642 1.00 87.12 294 GLU A C 1
ATOM 1984 O O . GLU A 1 294 ? -20.218 -3.590 9.516 1.00 87.12 294 GLU A O 1
ATOM 1989 N N . VAL A 1 295 ? -19.602 -4.828 11.294 1.00 88.25 295 VAL A N 1
ATOM 1990 C CA . VAL A 1 295 ? -20.051 -6.108 10.703 1.00 88.25 295 VAL A CA 1
ATOM 1991 C C . VAL A 1 295 ? -20.513 -7.189 11.691 1.00 88.25 295 VAL A C 1
ATOM 1993 O O . VAL A 1 295 ? -19.884 -7.433 12.710 1.00 88.25 295 VAL A O 1
ATOM 1996 N N . GLU A 1 296 ? -21.597 -7.889 11.331 1.00 83.06 296 GLU A N 1
ATOM 1997 C CA . GLU A 1 296 ? -22.308 -8.896 12.150 1.00 83.06 296 GLU A CA 1
ATOM 1998 C C . GLU A 1 296 ? -22.014 -10.365 11.753 1.00 83.06 296 GLU A C 1
ATOM 2000 O O . GLU A 1 296 ? -22.806 -11.266 12.033 1.00 83.06 296 GLU A O 1
ATOM 2005 N N . GLY A 1 297 ? -20.921 -10.638 11.035 1.00 83.50 297 GLY A N 1
ATOM 2006 C CA . GLY A 1 297 ? -20.636 -11.972 10.493 1.00 83.50 297 GLY A CA 1
ATOM 2007 C C . GLY A 1 297 ? -19.301 -12.077 9.768 1.00 83.50 297 GLY A C 1
ATOM 2008 O O . GLY A 1 297 ? -18.704 -11.063 9.418 1.00 83.50 297 GLY A O 1
ATOM 2009 N N . ALA A 1 298 ? -18.895 -13.310 9.454 1.00 88.94 298 ALA A N 1
ATOM 2010 C CA . ALA A 1 298 ? -17.847 -13.586 8.475 1.00 88.94 298 ALA A CA 1
ATOM 2011 C C . ALA A 1 298 ? -18.119 -12.810 7.175 1.00 88.94 298 ALA A C 1
ATOM 2013 O O . ALA A 1 298 ? -19.205 -12.924 6.592 1.00 88.94 298 ALA A O 1
ATOM 2014 N N . PHE A 1 299 ? -17.146 -12.025 6.720 1.00 92.62 299 PHE A N 1
ATOM 2015 C CA . PHE A 1 299 ? -17.327 -11.071 5.633 1.00 92.62 299 PHE A CA 1
ATOM 2016 C C . PHE A 1 299 ? -16.341 -11.279 4.495 1.00 92.62 299 PHE A C 1
ATOM 2018 O O . PHE A 1 299 ? -15.191 -11.675 4.668 1.00 92.62 299 PHE A O 1
ATOM 2025 N N . THR A 1 300 ? -16.802 -10.972 3.288 1.00 93.62 300 THR A N 1
ATOM 2026 C CA . THR A 1 300 ? -15.928 -10.910 2.126 1.00 93.62 300 THR A CA 1
ATOM 2027 C C . THR A 1 300 ? -15.254 -9.549 2.094 1.00 93.62 300 THR A C 1
ATOM 2029 O O . THR A 1 300 ? -15.884 -8.560 1.722 1.00 93.62 300 THR A O 1
ATOM 2032 N N . ALA A 1 301 ? -13.973 -9.504 2.445 1.00 95.19 301 ALA A N 1
ATOM 2033 C CA . ALA A 1 301 ? -13.134 -8.397 2.020 1.00 95.19 301 ALA A CA 1
ATOM 2034 C C . ALA A 1 301 ? -12.872 -8.581 0.508 1.00 95.19 301 ALA A C 1
ATOM 2036 O O . ALA A 1 301 ? -12.551 -9.692 0.076 1.00 95.19 301 ALA A O 1
ATOM 2037 N N . GLN A 1 302 ? -13.092 -7.548 -0.313 1.00 95.62 302 GLN A N 1
ATOM 2038 C CA . GLN A 1 302 ? -12.883 -7.586 -1.775 1.00 95.62 302 GLN A CA 1
ATOM 2039 C C . GLN A 1 302 ? -11.574 -6.914 -2.191 1.00 95.62 302 GLN A C 1
ATOM 2041 O O . GLN A 1 302 ? -11.552 -5.706 -2.397 1.00 95.62 302 GLN A O 1
ATOM 2046 N N . PHE A 1 303 ? -10.504 -7.691 -2.287 1.00 96.12 303 PHE A N 1
ATOM 2047 C CA . PHE A 1 303 ? -9.113 -7.343 -2.546 1.00 96.12 303 PHE A CA 1
ATOM 2048 C C . PHE A 1 303 ? -9.028 -6.632 -3.909 1.00 96.12 303 PHE A C 1
ATOM 2050 O O . PHE A 1 303 ? -8.848 -7.284 -4.924 1.00 96.12 303 PHE A O 1
ATOM 2057 N N . ASN A 1 304 ? -9.226 -5.311 -3.962 1.00 94.75 304 ASN A N 1
ATOM 2058 C CA . ASN A 1 304 ? -9.653 -4.561 -5.168 1.00 94.75 304 ASN A CA 1
ATOM 2059 C C . ASN A 1 304 ? -8.515 -3.901 -5.946 1.00 94.75 304 ASN A C 1
ATOM 2061 O O . ASN A 1 304 ? -8.611 -2.784 -6.438 1.00 94.75 304 ASN A O 1
ATOM 2065 N N . PHE A 1 305 ? -7.404 -4.598 -5.895 1.00 94.69 305 PHE A N 1
ATOM 2066 C CA . PHE A 1 305 ? -6.187 -4.524 -6.665 1.00 94.69 305 PHE A CA 1
ATOM 2067 C C . PHE A 1 305 ? -6.293 -3.758 -8.029 1.00 94.69 305 PHE A C 1
ATOM 2069 O O . PHE A 1 305 ? -6.376 -4.349 -9.085 1.00 94.69 305 PHE A O 1
ATOM 2076 N N . ALA A 1 306 ? -6.287 -2.416 -8.054 1.00 89.81 306 ALA A N 1
ATOM 2077 C CA . ALA A 1 306 ? -6.680 -1.562 -9.210 1.00 89.81 306 ALA A CA 1
ATOM 2078 C C . ALA A 1 306 ? -5.831 -1.596 -10.523 1.00 89.81 306 ALA A C 1
ATOM 2080 O O . ALA A 1 306 ? -6.141 -0.851 -11.456 1.00 89.81 306 ALA A O 1
ATOM 2081 N N . GLU A 1 307 ? -4.836 -2.482 -10.629 1.00 88.94 307 GLU A N 1
ATOM 2082 C CA . GLU A 1 307 ? -4.355 -3.132 -11.867 1.00 88.94 307 GLU A CA 1
ATOM 2083 C C . GLU A 1 307 ? -3.763 -4.525 -11.516 1.00 88.94 307 GLU A C 1
ATOM 2085 O O . GLU A 1 307 ? -3.871 -4.939 -10.370 1.00 88.94 307 GLU A O 1
ATOM 2090 N N . ASP A 1 308 ? -3.245 -5.315 -12.465 1.00 90.19 308 ASP A N 1
ATOM 2091 C CA . ASP A 1 308 ? -3.249 -6.801 -12.397 1.00 90.19 308 ASP A CA 1
ATOM 2092 C C . ASP A 1 308 ? -1.977 -7.500 -11.825 1.00 90.19 308 ASP A C 1
ATOM 2094 O O . ASP A 1 308 ? -0.952 -7.445 -12.496 1.00 90.19 308 ASP A O 1
ATOM 2098 N N . VAL A 1 309 ? -2.041 -8.295 -10.725 1.00 93.62 309 VAL A N 1
ATOM 2099 C CA . VAL A 1 309 ? -0.890 -9.051 -10.130 1.00 93.62 309 VAL A CA 1
ATOM 2100 C C . VAL A 1 309 ? -0.792 -10.582 -10.229 1.00 93.62 309 VAL A C 1
ATOM 2102 O O . VAL A 1 309 ? -1.727 -11.343 -10.480 1.00 93.62 309 VAL A O 1
ATOM 2105 N N . THR A 1 310 ? 0.436 -11.014 -9.930 1.00 90.38 310 THR A N 1
ATOM 2106 C CA . THR A 1 310 ? 0.979 -12.345 -9.670 1.00 90.38 310 THR A CA 1
ATOM 2107 C C . THR A 1 310 ? 1.615 -12.413 -8.267 1.00 90.38 310 THR A C 1
ATOM 2109 O O . THR A 1 310 ? 1.938 -11.390 -7.678 1.00 90.38 310 THR A O 1
ATOM 2112 N N . GLY A 1 311 ? 1.798 -13.612 -7.704 1.00 90.06 311 GLY A N 1
ATOM 2113 C CA . GLY A 1 311 ? 2.424 -13.826 -6.385 1.00 90.06 311 GLY A CA 1
ATOM 2114 C C . GLY A 1 311 ? 1.433 -14.069 -5.241 1.00 90.06 311 GLY A C 1
ATOM 2115 O O . GLY A 1 311 ? 1.660 -14.968 -4.443 1.00 90.06 311 GLY A O 1
ATOM 2116 N N . PHE A 1 312 ? 0.295 -13.367 -5.231 1.00 94.81 312 PHE A N 1
ATOM 2117 C CA . PHE A 1 312 ? -0.607 -13.319 -4.074 1.00 94.81 312 PHE A CA 1
ATOM 2118 C C . PHE A 1 312 ? -1.191 -14.687 -3.681 1.00 94.81 312 PHE A C 1
ATOM 2120 O O . PHE A 1 312 ? -1.947 -15.300 -4.448 1.00 94.81 312 PHE A O 1
ATOM 2127 N N . ALA A 1 313 ? -0.906 -15.110 -2.448 1.00 93.56 313 ALA A N 1
ATOM 2128 C CA . ALA A 1 313 ? -1.499 -16.254 -1.778 1.00 93.56 313 ALA A CA 1
ATOM 2129 C C . ALA A 1 313 ? -2.182 -15.895 -0.441 1.00 93.56 313 ALA A C 1
ATOM 2131 O O . ALA A 1 313 ? -1.869 -14.918 0.227 1.00 93.56 313 ALA A O 1
ATOM 2132 N N . LEU A 1 314 ? -3.076 -16.779 0.012 1.00 92.69 314 LEU A N 1
ATOM 2133 C CA . LEU A 1 314 ? -3.704 -16.715 1.338 1.00 92.69 314 LEU A CA 1
ATOM 2134 C C . LEU A 1 314 ? -2.685 -16.679 2.493 1.00 92.69 314 LEU A C 1
ATOM 2136 O O . LEU A 1 314 ? -3.029 -16.197 3.552 1.00 92.69 314 LEU A O 1
ATOM 2140 N N . GLU A 1 315 ? -1.455 -17.169 2.323 1.00 92.75 315 GLU A N 1
ATOM 2141 C CA . GLU A 1 315 ? -0.427 -17.145 3.384 1.00 92.75 315 GLU A CA 1
ATOM 2142 C C . GLU A 1 315 ? 0.236 -15.775 3.583 1.00 92.75 315 GLU A C 1
ATOM 2144 O O . GLU A 1 315 ? 0.819 -15.528 4.634 1.00 92.75 315 GLU A O 1
ATOM 2149 N N . ASP A 1 316 ? 0.064 -14.867 2.622 1.00 94.00 316 ASP A N 1
ATOM 2150 C CA . ASP A 1 316 ? 0.332 -13.446 2.813 1.00 94.00 316 ASP A CA 1
ATOM 2151 C C . ASP A 1 316 ? -0.740 -12.824 3.740 1.00 94.00 316 ASP A C 1
ATOM 2153 O O . ASP A 1 316 ? -0.501 -11.780 4.342 1.00 94.00 316 ASP A O 1
ATOM 2157 N N . ILE A 1 317 ? -1.920 -13.463 3.884 1.00 94.56 317 ILE A N 1
ATOM 2158 C CA . ILE A 1 317 ? -3.037 -13.089 4.776 1.00 94.56 317 ILE A CA 1
ATOM 2159 C C . ILE A 1 317 ? -2.979 -13.892 6.096 1.00 94.56 317 ILE A C 1
ATOM 2161 O O . ILE A 1 317 ? -3.262 -15.088 6.131 1.00 94.56 317 ILE A O 1
ATOM 2165 N N . ALA A 1 318 ? -2.750 -13.224 7.220 1.00 92.06 318 ALA A N 1
ATOM 2166 C CA . ALA A 1 318 ? -3.371 -13.622 8.494 1.00 92.06 318 ALA A CA 1
ATOM 2167 C C . ALA A 1 318 ? -4.509 -12.627 8.822 1.00 92.06 318 ALA A C 1
ATOM 2169 O O . ALA A 1 318 ? -4.950 -11.922 7.917 1.00 92.06 318 ALA A O 1
ATOM 2170 N N . VAL A 1 319 ? -5.054 -12.590 10.039 1.00 92.19 319 VAL A N 1
ATOM 2171 C CA . VAL A 1 319 ? -5.954 -11.508 10.484 1.00 92.19 319 VAL A CA 1
ATOM 2172 C C . VAL A 1 319 ? -5.738 -11.277 11.980 1.00 92.19 319 VAL A C 1
ATOM 2174 O O . VAL A 1 319 ? -5.752 -12.236 12.752 1.00 92.19 319 VAL A O 1
ATOM 2177 N N . THR A 1 320 ? -5.551 -10.032 12.423 1.00 90.38 320 THR A N 1
ATOM 2178 C CA . THR A 1 320 ? -5.522 -9.744 13.856 1.00 90.38 320 THR A CA 1
ATOM 2179 C C . THR A 1 320 ? -6.976 -9.695 14.284 1.00 90.38 320 THR A C 1
ATOM 2181 O O . THR A 1 320 ? -7.823 -9.116 13.602 1.00 90.38 320 THR A O 1
ATOM 2184 N N . ASN A 1 321 ? -7.283 -10.459 15.332 1.00 85.69 321 ASN A N 1
ATOM 2185 C CA . ASN A 1 321 ? -8.652 -10.843 15.653 1.00 85.69 321 ASN A CA 1
ATOM 2186 C C . ASN A 1 321 ? -9.379 -11.599 14.507 1.00 85.69 321 ASN A C 1
ATOM 2188 O O . ASN A 1 321 ? -10.576 -11.410 14.283 1.00 85.69 321 ASN A O 1
ATOM 2192 N N . GLY A 1 322 ? -8.703 -12.503 13.783 1.00 88.06 322 GLY A N 1
ATOM 2193 C CA . GLY A 1 322 ? -9.414 -13.414 12.881 1.00 88.06 322 GLY A CA 1
ATOM 2194 C C . GLY A 1 322 ? -8.597 -14.445 12.111 1.00 88.06 322 GLY A C 1
ATOM 2195 O O . GLY A 1 322 ? -7.388 -14.609 12.265 1.00 88.06 322 GLY A O 1
ATOM 2196 N N . ALA A 1 323 ? -9.280 -15.066 11.151 1.00 90.31 323 ALA A N 1
ATOM 2197 C CA . ALA A 1 323 ? -8.655 -15.872 10.114 1.00 90.31 323 ALA A CA 1
ATOM 2198 C C . ALA A 1 323 ? -9.266 -15.587 8.738 1.00 90.31 323 ALA A C 1
ATOM 2200 O O . ALA A 1 323 ? -10.487 -15.609 8.543 1.00 90.31 323 ALA A O 1
ATOM 2201 N N . ALA A 1 324 ? -8.407 -15.393 7.739 1.00 93.81 324 ALA A N 1
ATOM 2202 C CA . ALA A 1 324 ? -8.826 -15.391 6.349 1.00 93.81 324 ALA A CA 1
ATOM 2203 C C . ALA A 1 324 ? -9.023 -16.820 5.835 1.00 93.81 324 ALA A C 1
ATOM 2205 O O . ALA A 1 324 ? -8.313 -17.761 6.195 1.00 93.81 324 ALA A O 1
ATOM 2206 N N . SER A 1 325 ? -10.014 -16.983 4.967 1.00 92.75 325 SER A N 1
ATOM 2207 C CA . SER A 1 325 ? -10.415 -18.268 4.402 1.00 92.75 325 SER A CA 1
ATOM 2208 C C . SER A 1 325 ? -11.066 -18.081 3.028 1.00 92.75 325 SER A C 1
ATOM 2210 O O . SER A 1 325 ? -11.218 -16.953 2.561 1.00 92.75 325 SER A O 1
ATOM 2212 N N . ASP A 1 326 ? -11.402 -19.182 2.345 1.00 93.31 326 ASP A N 1
ATOM 2213 C CA . ASP A 1 326 ? -12.071 -19.200 1.028 1.00 93.31 326 ASP A CA 1
ATOM 2214 C C . ASP A 1 326 ? -11.485 -18.219 -0.012 1.00 93.31 326 ASP A C 1
ATOM 2216 O O . ASP A 1 326 ? -12.192 -17.632 -0.830 1.00 93.31 326 ASP A O 1
ATOM 2220 N N . PHE A 1 327 ? -10.157 -18.076 0.013 1.00 95.56 327 PHE A N 1
ATOM 2221 C CA . PHE A 1 327 ? -9.408 -17.166 -0.843 1.00 95.56 327 PHE A CA 1
ATOM 2222 C C . PHE A 1 327 ? -9.614 -17.451 -2.341 1.00 95.56 327 PHE A C 1
ATOM 2224 O O . PHE A 1 327 ? -9.378 -18.567 -2.820 1.00 95.56 327 PHE A O 1
ATOM 2231 N N . MET A 1 328 ? -10.034 -16.430 -3.088 1.00 92.81 328 MET A N 1
ATOM 2232 C CA . MET A 1 328 ? -10.429 -16.528 -4.489 1.00 92.81 328 MET A CA 1
ATOM 2233 C C . MET A 1 328 ? -10.032 -15.280 -5.283 1.00 92.81 328 MET A C 1
ATOM 2235 O O . MET A 1 328 ? -10.562 -14.195 -5.075 1.00 92.81 328 MET A O 1
ATOM 2239 N N . MET A 1 329 ? -9.157 -15.464 -6.269 1.00 93.75 329 MET A N 1
ATOM 2240 C CA . MET A 1 329 ? -8.903 -14.498 -7.342 1.00 93.75 329 MET A CA 1
ATOM 2241 C C . MET A 1 329 ? -10.162 -14.355 -8.223 1.00 93.75 329 MET A C 1
ATOM 2243 O O . MET A 1 329 ? -10.541 -15.306 -8.911 1.00 93.75 329 MET A O 1
ATOM 2247 N N . GLU A 1 330 ? -10.810 -13.188 -8.211 1.00 91.12 330 GLU A N 1
ATOM 2248 C CA . GLU A 1 330 ? -11.910 -12.827 -9.125 1.00 91.12 330 GLU A CA 1
ATOM 2249 C C . GLU A 1 330 ? -11.368 -12.324 -10.480 1.00 91.12 330 GLU A C 1
ATOM 2251 O O . GLU A 1 330 ? -11.921 -12.630 -11.540 1.00 91.12 330 GLU A O 1
ATOM 2256 N N . SER A 1 331 ? -10.248 -11.601 -10.451 1.00 91.50 331 SER A N 1
ATOM 2257 C CA . SER A 1 331 ? -9.387 -11.230 -11.578 1.00 91.50 331 SER A CA 1
ATOM 2258 C C . SER A 1 331 ? -7.947 -11.042 -11.077 1.00 91.50 331 SER A C 1
ATOM 2260 O O . SER A 1 331 ? -7.706 -11.126 -9.878 1.00 91.50 331 SER A O 1
ATOM 2262 N N . ALA A 1 332 ? -6.977 -10.764 -11.951 1.00 87.50 332 ALA A N 1
ATOM 2263 C CA . ALA A 1 332 ? -5.641 -10.390 -11.476 1.00 87.50 332 ALA A CA 1
ATOM 2264 C C . ALA A 1 332 ? -5.640 -9.022 -10.752 1.00 87.50 332 ALA A C 1
ATOM 2266 O O . ALA A 1 332 ? -4.702 -8.727 -10.028 1.00 87.50 332 ALA A O 1
ATOM 2267 N N . SER A 1 333 ? -6.718 -8.241 -10.875 1.00 91.31 333 SER A N 1
ATOM 2268 C CA . SER A 1 333 ? -6.967 -6.949 -10.222 1.00 91.31 333 SER A CA 1
ATOM 2269 C C . SER A 1 333 ? -8.063 -7.002 -9.133 1.00 91.31 333 SER A C 1
ATOM 2271 O O . SER A 1 333 ? -8.550 -5.986 -8.636 1.00 91.31 333 SER A O 1
ATOM 2273 N N . ALA A 1 334 ? -8.536 -8.198 -8.771 1.00 92.88 334 ALA A N 1
ATOM 2274 C CA . ALA A 1 334 ? -9.618 -8.358 -7.800 1.00 92.88 334 ALA A CA 1
ATOM 2275 C C . ALA A 1 334 ? -9.566 -9.744 -7.156 1.00 92.88 334 ALA A C 1
ATOM 2277 O O . ALA A 1 334 ? -9.632 -10.745 -7.859 1.00 92.88 334 ALA A O 1
ATOM 2278 N N . TYR A 1 335 ? -9.500 -9.845 -5.836 1.00 96.50 335 TYR A N 1
ATOM 2279 C CA . TYR A 1 335 ? -9.579 -11.115 -5.115 1.00 96.50 335 TYR A CA 1
ATOM 2280 C C . TYR A 1 335 ? -10.604 -10.968 -4.001 1.00 96.50 335 TYR A C 1
ATOM 2282 O O . TYR A 1 335 ? -11.113 -9.891 -3.712 1.00 96.50 335 TYR A O 1
ATOM 2290 N N . THR A 1 336 ? -10.923 -12.069 -3.359 1.00 95.81 336 THR A N 1
ATOM 2291 C CA . THR A 1 336 ? -11.811 -12.124 -2.213 1.00 95.81 336 THR A CA 1
ATOM 2292 C C . THR A 1 336 ? -11.233 -13.115 -1.224 1.00 95.81 336 THR A C 1
ATOM 2294 O O . THR A 1 336 ? -10.661 -14.131 -1.612 1.00 95.81 336 THR A O 1
ATOM 2297 N N . ALA A 1 337 ? -11.388 -12.825 0.055 1.00 95.56 337 ALA A N 1
ATOM 2298 C CA . ALA A 1 337 ? -11.234 -13.796 1.120 1.00 95.56 337 ALA A CA 1
ATOM 2299 C C . ALA A 1 337 ? -12.418 -13.607 2.055 1.00 95.56 337 ALA A C 1
ATOM 2301 O O . ALA A 1 337 ? -12.856 -12.480 2.311 1.00 95.56 337 ALA A O 1
ATOM 2302 N N . LEU A 1 338 ? -12.934 -14.723 2.550 1.00 94.75 338 LEU A N 1
ATOM 2303 C CA . LEU A 1 338 ? -13.833 -14.723 3.681 1.00 94.75 338 LEU A CA 1
ATOM 2304 C C . LEU A 1 338 ? -12.978 -14.504 4.929 1.00 94.75 338 LEU A C 1
ATOM 2306 O O . LEU A 1 338 ? -12.412 -15.448 5.487 1.00 94.75 338 LEU A O 1
ATOM 2310 N N . ILE A 1 339 ? -12.860 -13.241 5.324 1.00 94.25 339 ILE A N 1
ATOM 2311 C CA . ILE A 1 339 ? -12.353 -12.874 6.635 1.00 94.25 339 ILE A CA 1
ATOM 2312 C C . ILE A 1 339 ? -13.417 -13.316 7.629 1.00 94.25 339 ILE A C 1
ATOM 2314 O O . ILE A 1 339 ? -14.558 -12.847 7.597 1.00 94.25 339 ILE A O 1
ATOM 2318 N N . THR A 1 340 ? -13.061 -14.264 8.481 1.00 90.56 340 THR A N 1
ATOM 2319 C CA . THR A 1 340 ? -13.883 -14.595 9.636 1.00 90.56 340 THR A CA 1
ATOM 2320 C C . THR A 1 340 ? -13.245 -13.885 10.826 1.00 90.56 340 THR A C 1
ATOM 2322 O O . THR A 1 340 ? -12.095 -14.203 11.134 1.00 90.56 340 THR A O 1
ATOM 2325 N N . PRO A 1 341 ? -13.933 -12.913 11.459 1.00 89.19 341 PRO A N 1
ATOM 2326 C CA . PRO A 1 341 ? -13.561 -12.431 12.788 1.00 89.19 341 PRO A CA 1
ATOM 2327 C C . PRO A 1 341 ? -13.325 -13.627 13.695 1.00 89.19 341 PRO A C 1
ATOM 2329 O O . PRO A 1 341 ? -14.132 -14.545 13.657 1.00 89.19 341 PRO A O 1
ATOM 2332 N N . ASP A 1 342 ? -12.307 -13.646 14.537 1.00 82.94 342 ASP A N 1
ATOM 2333 C CA . ASP A 1 342 ? -12.267 -14.649 15.601 1.00 82.94 342 ASP A CA 1
ATOM 2334 C C . ASP A 1 342 ? -13.169 -14.188 16.747 1.00 82.94 342 ASP A C 1
ATOM 2336 O O . ASP A 1 342 ? -13.966 -14.971 17.266 1.00 82.94 342 ASP A O 1
ATOM 2340 N N . THR A 1 343 ? -13.141 -12.892 17.059 1.00 79.50 343 THR A N 1
ATOM 2341 C CA . THR A 1 343 ? -13.875 -12.266 18.158 1.00 79.50 343 THR A CA 1
ATOM 2342 C C . THR A 1 343 ? -14.380 -10.858 17.788 1.00 79.50 343 THR A C 1
ATOM 2344 O O . THR A 1 343 ? -14.125 -10.361 16.693 1.00 79.50 343 THR A O 1
ATOM 2347 N N . LEU A 1 344 ? -15.179 -10.229 18.658 1.00 76.19 344 LEU A N 1
ATOM 2348 C CA . LEU A 1 344 ? -15.693 -8.859 18.468 1.00 76.19 344 LEU A CA 1
ATOM 2349 C C . LEU A 1 344 ? -14.692 -7.781 18.901 1.00 76.19 344 LEU A C 1
ATOM 2351 O O . LEU A 1 344 ? -13.765 -8.064 19.659 1.00 76.19 344 LEU A O 1
ATOM 2355 N N . GLY A 1 345 ? -14.964 -6.535 18.521 1.00 80.69 345 GLY A N 1
ATOM 2356 C CA . GLY A 1 345 ? -13.975 -5.460 18.460 1.00 80.69 345 GLY A CA 1
ATOM 2357 C C . GLY A 1 345 ? -13.424 -5.375 17.042 1.00 80.69 345 GLY A C 1
ATOM 2358 O O . GLY A 1 345 ? -13.908 -6.076 16.146 1.00 80.69 345 GLY A O 1
ATOM 2359 N N . ASP A 1 346 ? -12.437 -4.520 16.808 1.00 85.81 346 ASP A N 1
ATOM 2360 C CA . ASP A 1 346 ? -11.900 -4.399 15.463 1.00 85.81 346 ASP A CA 1
ATOM 2361 C C . ASP A 1 346 ? -11.256 -5.709 14.985 1.00 85.81 346 ASP A C 1
ATOM 2363 O O . ASP A 1 346 ? -10.678 -6.493 15.741 1.00 85.81 346 ASP A O 1
ATOM 2367 N N . VAL A 1 347 ? -11.492 -5.985 13.705 1.00 89.44 347 VAL A N 1
ATOM 2368 C CA . VAL A 1 347 ? -10.889 -7.069 12.937 1.00 89.44 347 VAL A CA 1
ATOM 2369 C C . VAL A 1 347 ? -10.114 -6.373 11.856 1.00 89.44 347 VAL A C 1
ATOM 2371 O O . VAL A 1 347 ? -10.689 -5.783 10.932 1.00 89.44 347 VAL A O 1
ATOM 2374 N N . VAL A 1 348 ? -8.807 -6.347 12.046 1.00 91.94 348 VAL A N 1
ATOM 2375 C CA . VAL A 1 348 ? -7.954 -5.379 11.374 1.00 91.94 348 VAL A CA 1
ATOM 2376 C C . VAL A 1 348 ? -7.196 -6.195 10.330 1.00 91.94 348 VAL A C 1
ATOM 2378 O O . VAL A 1 348 ? -6.868 -7.373 10.484 1.00 91.94 348 VAL A O 1
ATOM 2381 N N . VAL A 1 349 ? -7.099 -5.616 9.139 1.00 94.81 349 VAL A N 1
ATOM 2382 C CA . VAL A 1 349 ? -6.892 -6.268 7.847 1.00 94.81 349 VAL A CA 1
ATOM 2383 C C . VAL A 1 349 ? -5.707 -5.492 7.155 1.00 94.81 349 VAL A C 1
ATOM 2385 O O . VAL A 1 349 ? -5.883 -4.346 6.806 1.00 94.81 349 VAL A O 1
ATOM 2388 N N . SER A 1 350 ? -4.462 -6.033 7.060 1.00 93.25 350 SER A N 1
ATOM 2389 C CA . SER A 1 350 ? -3.153 -5.678 6.403 1.00 93.25 350 SER A CA 1
ATOM 2390 C C . SER A 1 350 ? -2.257 -6.742 5.602 1.00 93.25 350 SER A C 1
ATOM 2392 O O . SER A 1 350 ? -2.736 -7.753 5.142 1.00 93.25 350 SER A O 1
ATOM 2394 N N . VAL A 1 351 ? -0.941 -6.560 5.342 1.00 95.56 351 VAL A N 1
ATOM 2395 C CA . VAL A 1 351 ? -0.119 -7.382 4.425 1.00 95.56 351 VAL A CA 1
ATOM 2396 C C . VAL A 1 351 ? 1.437 -7.146 4.343 1.00 95.56 351 VAL A C 1
ATOM 2398 O O . VAL A 1 351 ? 1.933 -7.102 3.257 1.00 95.56 351 VAL A O 1
ATOM 2401 N N . ALA A 1 352 ? 2.273 -6.806 5.337 1.00 91.38 352 ALA A N 1
ATOM 2402 C CA . ALA A 1 352 ? 3.398 -5.796 5.178 1.00 91.38 352 ALA A CA 1
ATOM 2403 C C . ALA A 1 352 ? 3.575 -4.897 3.930 1.00 91.38 352 ALA A C 1
ATOM 2405 O O . ALA A 1 352 ? 2.646 -4.400 3.305 1.00 91.38 352 ALA A O 1
ATOM 2406 N N . ALA A 1 353 ? 4.832 -4.551 3.669 1.00 90.31 353 ALA A N 1
ATOM 2407 C CA . ALA A 1 353 ? 5.273 -3.980 2.431 1.00 90.31 353 ALA A CA 1
ATOM 2408 C C . ALA A 1 353 ? 5.863 -5.143 1.620 1.00 90.31 353 ALA A C 1
ATOM 2410 O O . ALA A 1 353 ? 6.998 -5.443 1.906 1.00 90.31 353 ALA A O 1
ATOM 2411 N N . GLY A 1 354 ? 5.114 -5.747 0.677 1.00 90.00 354 GLY A N 1
ATOM 2412 C CA . GLY A 1 354 ? 5.359 -6.622 -0.508 1.00 90.00 354 GLY A CA 1
ATOM 2413 C C . GLY A 1 354 ? 5.362 -8.213 -0.571 1.00 90.00 354 GLY A C 1
ATOM 2414 O O . GLY A 1 354 ? 6.066 -8.941 0.110 1.00 90.00 354 GLY A O 1
ATOM 2415 N N . ALA A 1 355 ? 4.622 -8.829 -1.489 1.00 91.38 355 ALA A N 1
ATOM 2416 C CA . ALA A 1 355 ? 4.639 -10.298 -1.769 1.00 91.38 355 ALA A CA 1
ATOM 2417 C C . ALA A 1 355 ? 3.979 -10.663 -3.107 1.00 91.38 355 ALA A C 1
ATOM 2419 O O . ALA A 1 355 ? 4.072 -11.792 -3.582 1.00 91.38 355 ALA A O 1
ATOM 2420 N N . ALA A 1 356 ? 3.307 -9.702 -3.730 1.00 91.62 356 ALA A N 1
ATOM 2421 C CA . ALA A 1 356 ? 2.578 -9.861 -4.959 1.00 91.62 356 ALA A CA 1
ATOM 2422 C C . ALA A 1 356 ? 2.596 -8.544 -5.721 1.00 91.62 356 ALA A C 1
ATOM 2424 O O . ALA A 1 356 ? 2.838 -7.464 -5.184 1.00 91.62 356 ALA A O 1
ATOM 2425 N N . GLN A 1 357 ? 2.513 -8.711 -7.022 1.00 91.88 357 GLN A N 1
ATOM 2426 C CA . GLN A 1 357 ? 3.402 -8.047 -7.940 1.00 91.88 357 GLN A CA 1
ATOM 2427 C C . GLN A 1 357 ? 2.693 -8.015 -9.318 1.00 91.88 357 GLN A C 1
ATOM 2429 O O . GLN A 1 357 ? 2.390 -9.097 -9.803 1.00 91.88 357 GLN A O 1
ATOM 2434 N N . ASP A 1 358 ? 2.423 -6.857 -9.951 1.00 90.19 358 ASP A N 1
ATOM 2435 C CA . ASP A 1 358 ? 1.693 -6.707 -11.242 1.00 90.19 358 ASP A CA 1
ATOM 2436 C C . ASP A 1 358 ? 2.170 -7.528 -12.478 1.00 90.19 358 ASP A C 1
ATOM 2438 O O . ASP A 1 358 ? 2.222 -8.762 -12.463 1.00 90.19 358 ASP A O 1
ATOM 2442 N N . ALA A 1 359 ? 2.548 -6.859 -13.563 1.00 85.44 359 ALA A N 1
ATOM 2443 C CA . ALA A 1 359 ? 3.326 -7.383 -14.678 1.00 85.44 359 ALA A CA 1
ATOM 2444 C C . ALA A 1 359 ? 4.782 -6.865 -14.703 1.00 85.44 359 ALA A C 1
ATOM 2446 O O . ALA A 1 359 ? 5.540 -7.325 -15.558 1.00 85.44 359 ALA A O 1
ATOM 2447 N N . ALA A 1 360 ? 5.175 -5.944 -13.798 1.00 85.50 360 ALA A N 1
ATOM 2448 C CA . ALA A 1 360 ? 6.257 -4.994 -14.037 1.00 85.50 360 ALA A CA 1
ATOM 2449 C C . ALA A 1 360 ? 7.490 -4.803 -12.998 1.00 85.50 360 ALA A C 1
ATOM 2451 O O . ALA A 1 360 ? 8.474 -4.099 -13.216 1.00 85.50 360 ALA A O 1
ATOM 2452 N N . ALA A 1 361 ? 7.503 -5.485 -11.841 1.00 86.31 361 ALA A N 1
ATOM 2453 C CA . ALA A 1 361 ? 8.507 -5.794 -10.775 1.00 86.31 361 ALA A CA 1
ATOM 2454 C C . ALA A 1 361 ? 8.938 -4.849 -9.548 1.00 86.31 361 ALA A C 1
ATOM 2456 O O . ALA A 1 361 ? 9.688 -5.369 -8.748 1.00 86.31 361 ALA A O 1
ATOM 2457 N N . ASN A 1 362 ? 8.530 -3.588 -9.259 1.00 88.44 362 ASN A N 1
ATOM 2458 C CA . ASN A 1 362 ? 9.087 -2.774 -8.106 1.00 88.44 362 ASN A CA 1
ATOM 2459 C C . ASN A 1 362 ? 8.831 -3.268 -6.639 1.00 88.44 362 ASN A C 1
ATOM 2461 O O . ASN A 1 362 ? 8.253 -4.331 -6.463 1.00 88.44 362 ASN A O 1
ATOM 2465 N N . ASP A 1 363 ? 9.145 -2.474 -5.589 1.00 90.38 363 ASP A N 1
ATOM 2466 C CA . ASP A 1 363 ? 8.952 -2.758 -4.144 1.00 90.38 363 ASP A CA 1
ATOM 2467 C C . ASP A 1 363 ? 7.911 -1.900 -3.357 1.00 90.38 363 ASP A C 1
ATOM 2469 O O . ASP A 1 363 ? 7.895 -0.677 -3.406 1.00 90.38 363 ASP A O 1
ATOM 2473 N N . SER A 1 364 ? 7.140 -2.560 -2.478 1.00 92.69 364 SER A N 1
ATOM 2474 C CA . SER A 1 364 ? 5.864 -2.161 -1.820 1.00 92.69 364 SER A CA 1
ATOM 2475 C C . SER A 1 364 ? 5.763 -1.061 -0.754 1.00 92.69 364 SER A C 1
ATOM 2477 O O . SER A 1 364 ? 6.676 -0.878 0.035 1.00 92.69 364 SER A O 1
ATOM 2479 N N . LEU A 1 365 ? 4.563 -0.502 -0.534 1.00 91.25 365 LEU A N 1
ATOM 2480 C CA . LEU A 1 365 ? 4.139 0.129 0.739 1.00 91.25 365 LEU A CA 1
ATOM 2481 C C . LEU A 1 365 ? 3.179 -0.777 1.526 1.00 91.25 365 LEU A C 1
ATOM 2483 O O . LEU A 1 365 ? 2.688 -1.762 1.002 1.00 91.25 365 LEU A O 1
ATOM 2487 N N . ALA A 1 366 ? 2.890 -0.413 2.771 1.00 90.69 366 ALA A N 1
ATOM 2488 C CA . ALA A 1 366 ? 2.185 -1.219 3.772 1.00 90.69 366 ALA A CA 1
ATOM 2489 C C . ALA A 1 366 ? 1.146 -0.442 4.580 1.00 90.69 366 ALA A C 1
ATOM 2491 O O . ALA A 1 366 ? 1.139 0.777 4.465 1.00 90.69 366 ALA A O 1
ATOM 2492 N N . ALA A 1 367 ? 0.326 -1.103 5.411 1.00 93.56 367 ALA A N 1
ATOM 2493 C CA . ALA A 1 367 ? -1.064 -0.721 5.601 1.00 93.56 367 ALA A CA 1
ATOM 2494 C C . ALA A 1 367 ? -1.841 -1.236 6.806 1.00 93.56 367 ALA A C 1
ATOM 2496 O O . ALA A 1 367 ? -1.470 -2.214 7.428 1.00 93.56 367 ALA A O 1
ATOM 2497 N N . SER A 1 368 ? -3.013 -0.662 7.026 1.00 92.75 368 SER A N 1
ATOM 2498 C CA . SER A 1 368 ? -3.990 -1.193 7.955 1.00 92.75 368 SER A CA 1
ATOM 2499 C C . SER A 1 368 ? -5.400 -0.706 7.586 1.00 92.75 368 SER A C 1
ATOM 2501 O O . SER A 1 368 ? -5.618 0.498 7.448 1.00 92.75 368 SER A O 1
ATOM 2503 N N . ALA A 1 369 ? -6.322 -1.653 7.405 1.00 91.75 369 ALA A N 1
ATOM 2504 C CA . ALA A 1 369 ? -7.763 -1.475 7.234 1.00 91.75 369 ALA A CA 1
ATOM 2505 C C . ALA A 1 369 ? -8.494 -2.057 8.439 1.00 91.75 369 ALA A C 1
ATOM 2507 O O . ALA A 1 369 ? -7.981 -2.967 9.084 1.00 91.75 369 ALA A O 1
ATOM 2508 N N . SER A 1 370 ? -9.721 -1.614 8.690 1.00 90.94 370 SER A N 1
ATOM 2509 C CA . SER A 1 370 ? -10.509 -2.095 9.813 1.00 90.94 370 SER A CA 1
ATOM 2510 C C . SER A 1 370 ? -11.995 -2.103 9.558 1.00 90.94 370 SER A C 1
ATOM 2512 O O . SER A 1 370 ? -12.538 -1.290 8.801 1.00 90.94 370 SER A O 1
ATOM 2514 N N . ILE A 1 371 ? -12.631 -3.040 10.245 1.00 89.56 371 ILE A N 1
ATOM 2515 C CA . ILE A 1 371 ? -14.058 -3.074 10.484 1.00 89.56 371 ILE A CA 1
ATOM 2516 C C . ILE A 1 371 ? -14.255 -3.566 11.916 1.00 89.56 371 ILE A C 1
ATOM 2518 O O . ILE A 1 371 ? -13.647 -4.564 12.309 1.00 89.56 371 ILE A O 1
ATOM 2522 N N . GLU A 1 372 ? -15.091 -2.890 12.698 1.00 86.06 372 GLU A N 1
ATOM 2523 C CA . GLU A 1 372 ? -15.463 -3.405 14.010 1.00 86.06 372 GLU A CA 1
ATOM 2524 C C . GLU A 1 372 ? -16.407 -4.594 13.805 1.00 86.06 372 GLU A C 1
ATOM 2526 O O . GLU A 1 372 ? -17.502 -4.468 13.240 1.00 86.06 372 GLU A O 1
ATOM 2531 N N . ALA A 1 373 ? -15.976 -5.785 14.219 1.00 84.31 373 ALA A N 1
ATOM 2532 C CA . ALA A 1 373 ? -16.875 -6.915 14.345 1.00 84.31 373 ALA A CA 1
ATOM 2533 C C . ALA A 1 373 ? -17.766 -6.653 15.562 1.00 84.31 373 ALA A C 1
ATOM 2535 O O . ALA A 1 373 ? -17.302 -6.654 16.702 1.00 84.31 373 ALA A O 1
ATOM 2536 N N . ILE A 1 374 ? -19.053 -6.428 15.300 1.00 81.75 374 ILE A N 1
ATOM 2537 C CA . ILE A 1 374 ? -20.079 -6.062 16.283 1.00 81.75 374 ILE A CA 1
ATOM 2538 C C . ILE A 1 374 ? -21.293 -6.995 16.173 1.00 81.75 374 ILE A C 1
ATOM 2540 O O . ILE A 1 374 ? -21.426 -7.784 15.239 1.00 81.75 374 ILE A O 1
ATOM 2544 N N . SER A 1 375 ? -22.252 -6.851 17.081 1.00 81.38 375 SER A N 1
ATOM 2545 C CA . SER A 1 375 ? -23.655 -7.207 16.844 1.00 81.38 375 SER A CA 1
ATOM 2546 C C . SER A 1 375 ? -24.502 -5.929 16.832 1.00 81.38 375 SER A C 1
ATOM 2548 O O . SER A 1 375 ? -24.140 -4.939 17.467 1.00 81.38 375 SER A O 1
ATOM 2550 N N . ARG A 1 376 ? -25.643 -5.901 16.126 1.00 75.81 376 ARG A N 1
ATOM 2551 C CA . ARG A 1 376 ? -26.457 -4.671 16.039 1.00 75.81 376 ARG A CA 1
ATOM 2552 C C . ARG A 1 376 ? -27.450 -4.451 17.188 1.00 75.81 376 ARG A C 1
ATOM 2554 O O . ARG A 1 376 ? -28.112 -5.402 17.607 1.00 75.81 376 ARG A O 1
ATOM 2561 N N . PRO A 1 377 ? -27.623 -3.189 17.633 1.00 64.62 377 PRO A N 1
ATOM 2562 C CA . PRO A 1 377 ? -28.529 -2.807 18.717 1.00 64.62 377 PRO A CA 1
ATOM 2563 C C . PRO A 1 377 ? -30.015 -2.981 18.346 1.00 64.62 377 PRO A C 1
ATOM 2565 O O . PRO A 1 377 ? -30.409 -2.851 17.184 1.00 64.62 377 PRO A O 1
ATOM 2568 N N . VAL A 1 378 ? -30.864 -3.241 19.349 1.00 68.69 378 VAL A N 1
ATOM 2569 C CA . VAL A 1 378 ? -32.317 -3.499 19.217 1.00 68.69 378 VAL A CA 1
ATOM 2570 C C . VAL A 1 378 ? -33.085 -2.754 20.328 1.00 68.69 378 VAL A C 1
ATOM 2572 O O . VAL A 1 378 ? -32.580 -2.668 21.436 1.00 68.69 378 VAL A O 1
ATOM 2575 N N . GLU A 1 379 ? -34.295 -2.226 20.071 1.00 73.12 379 GLU A N 1
ATOM 2576 C CA . GLU A 1 379 ? -35.049 -1.372 21.027 1.00 73.12 379 GLU A CA 1
ATOM 2577 C C . GLU A 1 379 ? -36.390 -1.978 21.535 1.00 73.12 379 GLU A C 1
ATOM 2579 O O . GLU A 1 379 ? -37.133 -2.575 20.748 1.00 73.12 379 GLU A O 1
ATOM 2584 N N . VAL A 1 380 ? -36.752 -1.799 22.825 1.00 68.19 380 VAL A N 1
ATOM 2585 C CA . VAL A 1 380 ? -37.939 -2.421 23.497 1.00 68.19 380 VAL A CA 1
ATOM 2586 C C . VAL A 1 380 ? -38.607 -1.501 24.575 1.00 68.19 380 VAL A C 1
ATOM 2588 O O . VAL A 1 380 ? -37.924 -0.702 25.195 1.00 68.19 380 VAL A O 1
ATOM 2591 N N . ALA A 1 381 ? -39.929 -1.573 24.867 1.00 72.75 381 ALA A N 1
ATOM 2592 C CA . ALA A 1 381 ? -40.589 -0.688 25.876 1.00 72.75 381 ALA A CA 1
ATOM 2593 C C . ALA A 1 381 ? -41.846 -1.254 26.614 1.00 72.75 381 ALA A C 1
ATOM 2595 O O . ALA A 1 381 ? -42.621 -2.009 26.022 1.00 72.75 381 ALA A O 1
ATOM 2596 N N . ILE A 1 382 ? -42.054 -0.875 27.897 1.00 68.81 382 ILE A N 1
ATOM 2597 C CA . ILE A 1 382 ? -43.000 -1.428 28.921 1.00 68.81 382 ILE A CA 1
ATOM 2598 C C . ILE A 1 382 ? -43.553 -0.284 29.874 1.00 68.81 382 ILE A C 1
ATOM 2600 O O . ILE A 1 382 ? -43.200 0.876 29.675 1.00 68.81 382 ILE A O 1
ATOM 2604 N N . THR A 1 383 ? -44.476 -0.499 30.852 1.00 72.69 383 THR A N 1
ATOM 2605 C CA . THR A 1 383 ? -45.051 0.531 31.805 1.00 72.69 383 THR A CA 1
ATOM 2606 C C . THR A 1 383 ? -45.707 -0.070 33.092 1.00 72.69 383 THR A C 1
ATOM 2608 O O . THR A 1 383 ? -46.224 -1.183 33.006 1.00 72.69 383 THR A O 1
ATOM 2611 N N . ILE A 1 384 ? -45.736 0.651 34.242 1.00 71.06 384 ILE A N 1
ATOM 2612 C CA . ILE A 1 384 ? -46.222 0.258 35.612 1.00 71.06 384 ILE A CA 1
ATOM 2613 C C . ILE A 1 384 ? -47.105 1.396 36.266 1.00 71.06 384 ILE A C 1
ATOM 2615 O O . ILE A 1 384 ? -47.244 2.447 35.642 1.00 71.06 384 ILE A O 1
ATOM 2619 N N . ALA A 1 385 ? -47.782 1.206 37.432 1.00 60.78 385 ALA A N 1
ATOM 2620 C CA . ALA A 1 385 ? -48.752 2.165 38.053 1.00 60.78 385 ALA A CA 1
ATOM 2621 C C . ALA A 1 385 ? -48.936 2.084 39.611 1.00 60.78 385 ALA A C 1
ATOM 2623 O O . ALA A 1 385 ? -48.506 1.108 40.226 1.00 60.78 385 ALA A O 1
ATOM 2624 N N . ASP A 1 386 ? -49.615 3.070 40.237 1.00 56.25 386 ASP A N 1
ATOM 2625 C CA . ASP A 1 386 ? -49.688 3.306 41.710 1.00 56.25 386 ASP A CA 1
ATOM 2626 C C . ASP A 1 386 ? -50.286 2.200 42.610 1.00 56.25 386 ASP A C 1
ATOM 2628 O O . ASP A 1 386 ? -49.819 2.005 43.741 1.00 56.25 386 ASP A O 1
ATOM 2632 N N . ASP A 1 387 ? -51.309 1.471 42.148 1.00 54.00 387 ASP A N 1
ATOM 2633 C CA . ASP A 1 387 ? -52.001 0.428 42.930 1.00 54.00 387 ASP A CA 1
ATOM 2634 C C . ASP A 1 387 ? -51.398 -0.985 42.791 1.00 54.00 387 ASP A C 1
ATOM 2636 O O . ASP A 1 387 ? -51.912 -1.950 43.370 1.00 54.00 387 ASP A O 1
ATOM 2640 N N . VAL A 1 388 ? -50.267 -1.100 42.085 1.00 60.19 388 VAL A N 1
ATOM 2641 C CA . VAL A 1 388 ? -49.505 -2.344 41.906 1.00 60.19 388 VAL A CA 1
ATOM 2642 C C . VAL A 1 388 ? -48.820 -2.767 43.212 1.00 60.19 388 VAL A C 1
ATOM 2644 O O . VAL A 1 388 ? -48.208 -1.955 43.911 1.00 60.19 388 VAL A O 1
ATOM 2647 N N . ALA A 1 389 ? -48.936 -4.061 43.532 1.00 53.16 389 ALA A N 1
ATOM 2648 C CA . ALA A 1 389 ? -48.448 -4.678 44.772 1.00 53.16 389 ALA A CA 1
ATOM 2649 C C . ALA A 1 389 ? -47.264 -5.652 44.587 1.00 53.16 389 ALA A C 1
ATOM 2651 O O . ALA A 1 389 ? -46.757 -6.153 45.581 1.00 53.16 389 ALA A O 1
ATOM 2652 N N . SER A 1 390 ? -46.899 -5.965 43.339 1.00 61.59 390 SER A N 1
ATOM 2653 C CA . SER A 1 390 ? -45.529 -6.284 42.919 1.00 61.59 390 SER A CA 1
ATOM 2654 C C . SER A 1 390 ? -45.417 -6.154 41.395 1.00 61.59 390 SER A C 1
ATOM 2656 O O . SER A 1 390 ? -46.404 -6.363 40.681 1.00 61.59 390 SER A O 1
ATOM 2658 N N . VAL A 1 391 ? -44.242 -5.784 40.887 1.00 61.78 391 VAL A N 1
ATOM 2659 C CA . VAL A 1 391 ? -43.961 -5.550 39.451 1.00 61.78 391 VAL A CA 1
ATOM 2660 C C . VAL A 1 391 ? -43.460 -6.789 38.698 1.00 61.78 391 VAL A C 1
ATOM 2662 O O . VAL A 1 391 ? -43.404 -6.775 37.468 1.00 61.78 391 VAL A O 1
ATOM 2665 N N . THR A 1 392 ? -43.127 -7.863 39.420 1.00 63.38 392 THR A N 1
ATOM 2666 C CA . THR A 1 392 ? -42.452 -9.087 38.930 1.00 63.38 392 THR A CA 1
ATOM 2667 C C . THR A 1 392 ? -43.175 -9.874 37.822 1.00 63.38 392 THR A C 1
ATOM 2669 O O . THR A 1 392 ? -42.616 -10.820 37.268 1.00 63.38 392 THR A O 1
ATOM 2672 N N . GLU A 1 393 ? -44.421 -9.529 37.476 1.00 67.81 393 GLU A N 1
ATOM 2673 C CA . GLU A 1 393 ? -45.253 -10.278 36.517 1.00 67.81 393 GLU A CA 1
ATOM 2674 C C . GLU A 1 393 ? -45.180 -9.769 35.048 1.00 67.81 393 GLU A C 1
ATOM 2676 O O . GLU A 1 393 ? -45.968 -10.215 34.208 1.00 67.81 393 GLU A O 1
ATOM 2681 N N . ILE A 1 394 ? -44.268 -8.846 34.701 1.00 71.56 394 ILE A N 1
ATOM 2682 C CA . ILE A 1 394 ? -44.206 -8.159 33.384 1.00 71.56 394 ILE A CA 1
ATOM 2683 C C . ILE A 1 394 ? -42.944 -8.563 32.570 1.00 71.56 394 ILE A C 1
ATOM 2685 O O . ILE A 1 394 ? -41.899 -8.813 33.153 1.00 71.56 394 ILE A O 1
ATOM 2689 N N . THR A 1 395 ? -42.987 -8.646 31.222 1.00 73.50 395 THR A N 1
ATOM 2690 C CA . THR A 1 395 ? -41.876 -9.206 30.384 1.00 73.50 395 THR A CA 1
ATOM 2691 C C . THR A 1 395 ? -41.754 -8.635 28.945 1.00 73.50 395 THR A C 1
ATOM 2693 O O . THR A 1 395 ? -42.736 -8.123 28.406 1.00 73.50 395 THR A O 1
ATOM 2696 N N . GLY A 1 396 ? -40.594 -8.824 28.284 1.00 74.50 396 GLY A N 1
ATOM 2697 C CA . GLY A 1 396 ? -40.232 -8.493 26.881 1.00 74.50 396 GLY A CA 1
ATOM 2698 C C . GLY A 1 396 ? -39.187 -9.470 26.264 1.00 74.50 396 GLY A C 1
ATOM 2699 O O . GLY A 1 396 ? -38.911 -10.501 26.867 1.00 74.50 396 GLY A O 1
ATOM 2700 N N . GLN A 1 397 ? -38.615 -9.210 25.069 1.00 82.75 397 GLN A N 1
ATOM 2701 C CA . GLN A 1 397 ? -37.598 -10.077 24.398 1.00 82.75 397 GLN A CA 1
ATOM 2702 C C . GLN A 1 397 ? -36.650 -9.308 23.435 1.00 82.75 397 GLN A C 1
ATOM 2704 O O . GLN A 1 397 ? -37.065 -8.290 22.885 1.00 82.75 397 GLN A O 1
ATOM 2709 N N . ALA A 1 398 ? -35.439 -9.836 23.178 1.00 81.00 398 ALA A N 1
ATOM 2710 C CA . ALA A 1 398 ? -34.431 -9.360 22.203 1.00 81.00 398 ALA A CA 1
ATOM 2711 C C . ALA A 1 398 ? -33.627 -10.529 21.554 1.00 81.00 398 ALA A C 1
ATOM 2713 O O . ALA A 1 398 ? -33.810 -11.687 21.933 1.00 81.00 398 ALA A O 1
ATOM 2714 N N . VAL A 1 399 ? -32.762 -10.257 20.560 1.00 83.94 399 VAL A N 1
ATOM 2715 C CA . VAL A 1 399 ? -31.910 -11.248 19.844 1.00 83.94 399 VAL A CA 1
ATOM 2716 C C . VAL A 1 399 ? -30.566 -10.610 19.446 1.00 83.94 399 VAL A C 1
ATOM 2718 O O . VAL A 1 399 ? -30.555 -9.427 19.118 1.00 83.94 399 VAL A O 1
ATOM 2721 N N . ILE A 1 400 ? -29.476 -11.389 19.470 1.00 84.50 400 ILE A N 1
ATOM 2722 C CA . ILE A 1 400 ? -28.064 -11.013 19.222 1.00 84.50 400 ILE A CA 1
ATOM 2723 C C . ILE A 1 400 ? -27.378 -12.081 18.356 1.00 84.50 400 ILE A C 1
ATOM 2725 O O . ILE A 1 400 ? -27.760 -13.249 18.436 1.00 84.50 400 ILE A O 1
ATOM 2729 N N . THR A 1 401 ? -26.345 -11.720 17.591 1.00 82.25 401 THR A N 1
ATOM 2730 C CA . THR A 1 401 ? -25.591 -12.637 16.712 1.00 82.25 401 THR A CA 1
ATOM 2731 C C . THR A 1 401 ? -24.082 -12.525 16.971 1.00 82.25 401 THR A C 1
ATOM 2733 O O . THR A 1 401 ? -23.571 -11.430 17.161 1.00 82.25 401 THR A O 1
ATOM 2736 N N . ASN A 1 402 ? -23.349 -13.643 16.994 1.00 84.56 402 ASN A N 1
ATOM 2737 C CA . ASN A 1 402 ? -21.880 -13.642 17.052 1.00 84.56 402 ASN A CA 1
ATOM 2738 C C . ASN A 1 402 ? -21.292 -13.590 15.630 1.00 84.56 402 ASN A C 1
ATOM 2740 O O . ASN A 1 402 ? -21.560 -14.515 14.853 1.00 84.56 402 ASN A O 1
ATOM 2744 N N . PRO A 1 403 ? -20.462 -12.582 15.296 1.00 79.56 403 PRO A N 1
ATOM 2745 C CA . PRO A 1 403 ? -19.895 -12.450 13.963 1.00 79.56 403 PRO A CA 1
ATOM 2746 C C . PRO A 1 403 ? -18.781 -13.459 13.633 1.00 79.56 403 PRO A C 1
ATOM 2748 O O . PRO A 1 403 ? -18.459 -13.609 12.454 1.00 79.56 403 PRO A O 1
ATOM 2751 N N . GLY A 1 404 ? -18.180 -14.122 14.629 1.00 82.44 404 GLY A N 1
ATOM 2752 C CA . GLY A 1 404 ? -16.869 -14.762 14.498 1.00 82.44 404 GLY A CA 1
ATOM 2753 C C . GLY A 1 404 ? -16.783 -16.296 14.514 1.00 82.44 404 GLY A C 1
ATOM 2754 O O . GLY A 1 404 ? -17.750 -17.008 14.813 1.00 82.44 404 GLY A O 1
ATOM 2755 N N . SER A 1 405 ? -15.590 -16.799 14.164 1.00 79.31 405 SER A N 1
ATOM 2756 C CA . SER A 1 405 ? -15.161 -18.205 14.118 1.00 79.31 405 SER A CA 1
ATOM 2757 C C . SER A 1 405 ? -14.908 -18.793 15.496 1.00 79.31 405 SER A C 1
ATOM 2759 O O . SER A 1 405 ? -15.182 -19.986 15.693 1.00 79.31 405 SER A O 1
ATOM 2761 N N . GLU A 1 406 ? -14.439 -17.993 16.455 1.00 80.62 406 GLU A N 1
ATOM 2762 C CA . GLU A 1 406 ? -14.416 -18.427 17.842 1.00 80.62 406 GLU A CA 1
ATOM 2763 C C . GLU A 1 406 ? -15.798 -18.266 18.473 1.00 80.62 406 GLU A C 1
ATOM 2765 O O . GLU A 1 406 ? -16.618 -17.400 18.150 1.00 80.62 406 GLU A O 1
ATOM 2770 N N . ALA A 1 407 ? -16.122 -19.223 19.336 1.00 74.06 407 ALA A N 1
ATOM 2771 C CA . ALA A 1 407 ? -17.429 -19.288 19.950 1.00 74.06 407 ALA A CA 1
ATOM 2772 C C . ALA A 1 407 ? -17.414 -18.333 21.146 1.00 74.06 407 ALA A C 1
ATOM 2774 O O . ALA A 1 407 ? -16.927 -18.694 22.220 1.00 74.06 407 ALA A O 1
ATOM 2775 N N . ILE A 1 408 ? -17.894 -17.111 20.923 1.00 75.62 408 ILE A N 1
ATOM 2776 C CA . ILE A 1 408 ? -17.762 -15.990 21.849 1.00 75.62 408 ILE A CA 1
ATOM 2777 C C . ILE A 1 408 ? -18.419 -16.333 23.182 1.00 75.62 408 ILE A C 1
ATOM 2779 O O . ILE A 1 408 ? -19.628 -16.580 23.279 1.00 75.62 408 ILE A O 1
ATOM 2783 N N . GLN A 1 409 ? -17.575 -16.415 24.211 1.00 76.38 409 GLN A N 1
ATOM 2784 C CA . GLN A 1 409 ? -18.019 -16.574 25.585 1.00 76.38 409 GLN A CA 1
ATOM 2785 C C . GLN A 1 409 ? -18.578 -15.225 25.992 1.00 76.38 409 GLN A C 1
ATOM 2787 O O . GLN A 1 409 ? -17.829 -14.264 26.121 1.00 76.38 409 GLN A O 1
ATOM 2792 N N . TYR A 1 410 ? -19.899 -15.147 26.095 1.00 77.62 410 TYR A N 1
ATOM 2793 C CA . TYR A 1 410 ? -20.593 -13.899 26.340 1.00 77.62 410 TYR A CA 1
ATOM 2794 C C . TYR A 1 410 ? -21.218 -13.878 27.726 1.00 77.62 410 TYR A C 1
ATOM 2796 O O . TYR A 1 410 ? -21.648 -14.899 28.281 1.00 77.62 410 TYR A O 1
ATOM 2804 N N . ARG A 1 411 ? -21.388 -12.657 28.208 1.00 76.88 411 ARG A N 1
ATOM 2805 C CA . ARG A 1 411 ? -22.371 -12.275 29.214 1.00 76.88 411 ARG A CA 1
ATOM 2806 C C . ARG A 1 411 ? -23.317 -11.242 28.612 1.00 76.88 411 ARG A C 1
ATOM 2808 O O . ARG A 1 411 ? -22.928 -10.485 27.731 1.00 76.88 411 ARG A O 1
ATOM 2815 N N . ALA A 1 412 ? -24.575 -11.293 29.024 1.00 62.53 412 ALA A N 1
ATOM 2816 C CA . ALA A 1 412 ? -25.630 -10.372 28.648 1.00 62.53 412 ALA A CA 1
ATOM 2817 C C . ALA A 1 412 ? -26.096 -9.660 29.914 1.00 62.53 412 ALA A C 1
ATOM 2819 O O . ALA A 1 412 ? -26.690 -10.264 30.811 1.00 62.53 412 ALA A O 1
ATOM 2820 N N . GLU A 1 413 ? -25.777 -8.380 29.975 1.00 60.50 413 GLU A N 1
ATOM 2821 C CA . GLU A 1 413 ? -25.924 -7.501 31.118 1.00 60.50 413 GLU A CA 1
ATOM 2822 C C . GLU A 1 413 ? -27.019 -6.498 30.767 1.00 60.50 413 GLU A C 1
ATOM 2824 O O . GLU A 1 413 ? -26.881 -5.708 29.838 1.00 60.50 413 GLU A O 1
ATOM 2829 N N . VAL A 1 414 ? -28.151 -6.550 31.466 1.00 64.81 414 VAL A N 1
ATOM 2830 C CA . VAL A 1 414 ? -29.112 -5.450 31.375 1.00 64.81 414 VAL A CA 1
ATOM 2831 C C . VAL A 1 414 ? -28.581 -4.333 32.265 1.00 64.81 414 VAL A C 1
ATOM 2833 O O . VAL A 1 414 ? -28.388 -4.561 33.458 1.00 64.81 414 VAL A O 1
ATOM 2836 N N . ASP A 1 415 ? -28.337 -3.150 31.701 1.00 57.34 415 ASP A N 1
ATOM 2837 C CA . ASP A 1 415 ? -27.841 -1.976 32.438 1.00 57.34 415 ASP A CA 1
ATOM 2838 C C . ASP A 1 415 ? -28.801 -1.541 33.564 1.00 57.34 415 ASP A C 1
ATOM 2840 O O . ASP A 1 415 ? -28.397 -0.913 34.544 1.00 57.34 415 ASP A O 1
ATOM 2844 N N . VAL A 1 416 ? -30.079 -1.904 33.430 1.00 70.44 416 VAL A N 1
ATOM 2845 C CA . VAL A 1 416 ? -31.154 -1.560 34.343 1.00 70.44 416 VAL A CA 1
ATOM 2846 C C . VAL A 1 416 ? -31.547 -2.748 35.221 1.00 70.44 416 VAL A C 1
ATOM 2848 O O . VAL A 1 416 ? -32.087 -3.741 34.727 1.00 70.44 416 VAL A O 1
ATOM 2851 N N . PRO A 1 417 ? -31.387 -2.637 36.555 1.00 61.88 417 PRO A N 1
ATOM 2852 C CA . PRO A 1 417 ? -31.606 -3.749 37.479 1.00 61.88 417 PRO A CA 1
ATOM 2853 C C . PRO A 1 417 ? -33.075 -4.173 37.565 1.00 61.88 417 PRO A C 1
ATOM 2855 O O . PRO A 1 417 ? -33.374 -5.258 38.055 1.00 61.88 417 PRO A O 1
ATOM 2858 N N . TRP A 1 418 ? -33.997 -3.333 37.086 1.00 70.25 418 TRP A N 1
ATOM 2859 C CA . TRP A 1 418 ? -35.429 -3.606 36.985 1.00 70.25 418 TRP A CA 1
ATOM 2860 C C . TRP A 1 418 ? -35.804 -4.547 35.825 1.00 70.25 418 TRP A C 1
ATOM 2862 O O . TRP A 1 418 ? -36.988 -4.828 35.633 1.00 70.25 418 TRP A O 1
ATOM 2872 N N . LEU A 1 419 ? -34.830 -5.078 35.073 1.00 73.62 419 LEU A N 1
ATOM 2873 C CA . LEU A 1 419 ? -35.017 -6.142 34.082 1.00 73.62 419 LEU A CA 1
ATOM 2874 C C . LEU A 1 419 ? -33.949 -7.242 34.226 1.00 73.62 419 LEU A C 1
ATOM 2876 O O . LEU A 1 419 ? -32.755 -6.986 34.137 1.00 73.62 419 LEU A O 1
ATOM 2880 N N . ALA A 1 420 ? -34.377 -8.498 34.342 1.00 77.81 420 ALA A N 1
ATOM 2881 C CA . ALA A 1 420 ? -33.540 -9.661 34.050 1.00 77.81 420 ALA A CA 1
ATOM 2882 C C . ALA A 1 420 ? -33.492 -9.913 32.545 1.00 77.81 420 ALA A C 1
ATOM 2884 O O . ALA A 1 420 ? -34.434 -9.570 31.825 1.00 77.81 420 ALA A O 1
ATOM 2885 N N . VAL A 1 421 ? -32.477 -10.654 32.099 1.00 75.31 421 VAL A N 1
ATOM 2886 C CA . VAL A 1 421 ? -32.492 -11.293 30.785 1.00 75.31 421 VAL A CA 1
ATOM 2887 C C . VAL A 1 421 ? -31.987 -12.737 30.836 1.00 75.31 421 VAL A C 1
ATOM 2889 O O . VAL A 1 421 ? -31.052 -13.048 31.568 1.00 75.31 421 VAL A O 1
ATOM 2892 N N . ASP A 1 422 ? -32.632 -13.633 30.086 1.00 80.94 422 ASP A N 1
ATOM 2893 C CA . ASP A 1 422 ? -32.321 -15.068 30.038 1.00 80.94 422 ASP A CA 1
ATOM 2894 C C . ASP A 1 422 ? -32.109 -15.547 28.586 1.00 80.94 422 ASP A C 1
ATOM 2896 O O . ASP A 1 422 ? -32.997 -15.315 27.755 1.00 80.94 422 ASP A O 1
ATOM 2900 N N . PRO A 1 423 ? -30.994 -16.237 28.261 1.00 81.44 423 PRO A N 1
ATOM 2901 C CA . PRO A 1 423 ? -29.837 -16.515 29.121 1.00 81.44 423 PRO A CA 1
ATOM 2902 C C . PRO A 1 423 ? -28.876 -15.320 29.252 1.00 81.44 423 PRO A C 1
ATOM 2904 O O . PRO A 1 423 ? -28.410 -14.771 28.260 1.00 81.44 423 PRO A O 1
ATOM 2907 N N . SER A 1 424 ? -28.523 -14.956 30.489 1.00 75.12 424 SER A N 1
ATOM 2908 C CA . SER A 1 424 ? -27.606 -13.845 30.801 1.00 75.12 424 SER A CA 1
ATOM 2909 C C . SER A 1 424 ? -26.122 -14.138 30.538 1.00 75.12 424 SER A C 1
ATOM 2911 O O . SER A 1 424 ? -25.271 -13.294 30.794 1.00 75.12 424 SER A O 1
ATOM 2913 N N . SER A 1 425 ? -25.764 -15.347 30.106 1.00 63.09 425 SER A N 1
ATOM 2914 C CA . SER A 1 425 ? -24.395 -15.709 29.715 1.00 63.09 425 SER A CA 1
ATOM 2915 C C . SER A 1 425 ? -24.338 -17.096 29.083 1.00 63.09 425 SER A C 1
ATOM 2917 O O . SER A 1 425 ? -25.271 -17.902 29.175 1.00 63.09 425 SER A O 1
ATOM 2919 N N . GLY A 1 426 ? -23.205 -17.390 28.454 1.00 75.38 426 GLY A N 1
ATOM 2920 C CA . GLY A 1 426 ? -22.875 -18.700 27.920 1.00 75.38 426 GLY A CA 1
ATOM 2921 C C . GLY A 1 426 ? -21.905 -18.567 26.760 1.00 75.38 426 GLY A C 1
ATOM 2922 O O . GLY A 1 426 ? -21.053 -17.690 26.736 1.00 75.38 426 GLY A O 1
ATOM 2923 N N . THR A 1 427 ? -22.072 -19.422 25.762 1.00 76.94 427 THR A N 1
ATOM 2924 C CA . THR A 1 427 ? -21.398 -19.279 24.476 1.00 76.94 427 THR A CA 1
ATOM 2925 C C . THR A 1 427 ? -22.431 -18.832 23.452 1.00 76.94 427 THR A C 1
ATOM 2927 O O . THR A 1 427 ? -23.408 -19.560 23.250 1.00 76.94 427 THR A O 1
ATOM 2930 N N . ILE A 1 428 ? -22.229 -17.693 22.784 1.00 81.44 428 ILE A N 1
ATOM 2931 C CA . ILE A 1 428 ? -22.892 -17.473 21.499 1.00 81.44 428 ILE A CA 1
ATOM 2932 C C . ILE A 1 428 ? -22.124 -18.373 20.526 1.00 81.44 428 ILE A C 1
ATOM 2934 O O . ILE A 1 428 ? -20.903 -18.217 20.406 1.00 81.44 428 ILE A O 1
ATOM 2938 N N . PRO A 1 429 ? -22.761 -19.372 19.889 1.00 79.44 429 PRO A N 1
ATOM 2939 C CA . PRO A 1 429 ? -22.050 -20.266 18.983 1.00 79.44 429 PRO A CA 1
ATOM 2940 C C . PRO A 1 429 ? -21.317 -19.454 17.915 1.00 79.44 429 PRO A C 1
ATOM 2942 O O . PRO A 1 429 ? -21.824 -18.413 17.498 1.00 79.44 429 PRO A O 1
ATOM 2945 N N . SER A 1 430 ? -20.144 -19.907 17.473 1.00 78.62 430 SER A N 1
ATOM 2946 C CA . SER A 1 430 ? -19.473 -19.253 16.352 1.00 78.62 430 SER A CA 1
ATOM 2947 C C . SER A 1 430 ? -20.381 -19.234 15.127 1.00 78.62 430 SER A C 1
ATOM 2949 O O . SER A 1 430 ? -21.002 -20.250 14.792 1.00 78.62 430 SER A O 1
ATOM 2951 N N . LEU A 1 431 ? -20.495 -18.055 14.512 1.00 77.94 431 LEU A N 1
ATOM 2952 C CA . LEU A 1 431 ? -21.429 -17.752 13.424 1.00 77.94 431 LEU A CA 1
ATOM 2953 C C . LEU A 1 431 ? -22.895 -18.116 13.762 1.00 77.94 431 LEU A C 1
ATOM 2955 O O . LEU A 1 431 ? -23.585 -18.765 12.968 1.00 77.94 431 LEU A O 1
ATOM 2959 N N . GLY A 1 432 ? -23.364 -17.754 14.963 1.00 81.56 432 GLY A N 1
ATOM 2960 C CA . GLY A 1 432 ? -24.678 -18.149 15.485 1.00 81.56 432 GLY A CA 1
ATOM 2961 C C . GLY A 1 432 ? -25.396 -17.103 16.346 1.00 81.56 432 GLY A C 1
ATOM 2962 O O . GLY A 1 432 ? -24.811 -16.119 16.788 1.00 81.56 432 GLY A O 1
ATOM 2963 N N . ASP A 1 433 ? -26.685 -17.356 16.596 1.00 82.19 433 ASP A N 1
ATOM 2964 C CA . ASP A 1 433 ? -27.608 -16.437 17.276 1.00 82.19 433 ASP A CA 1
ATOM 2965 C C . ASP A 1 433 ? -27.858 -16.795 18.753 1.00 82.19 433 ASP A C 1
ATOM 2967 O O . ASP A 1 433 ? -27.889 -17.965 19.153 1.00 82.19 433 ASP A O 1
ATOM 2971 N N . LEU A 1 434 ? -28.172 -15.762 19.532 1.00 81.56 434 LEU A N 1
ATOM 2972 C CA . LEU A 1 434 ? -28.608 -15.762 20.924 1.00 81.56 434 LEU A CA 1
ATOM 2973 C C . LEU A 1 434 ? -29.984 -15.080 21.015 1.00 81.56 434 LEU A C 1
ATOM 2975 O O . LEU A 1 434 ? -30.133 -13.920 20.651 1.00 81.56 434 LEU A O 1
ATOM 2979 N N . THR A 1 435 ? -31.005 -15.771 21.530 1.00 84.50 435 THR A N 1
ATOM 2980 C CA . THR A 1 435 ? -32.314 -15.160 21.842 1.00 84.50 435 THR A CA 1
ATOM 2981 C C . THR A 1 435 ? -32.426 -14.894 23.335 1.00 84.50 435 THR A C 1
ATOM 2983 O O . THR A 1 435 ? -32.241 -15.810 24.131 1.00 84.50 435 THR A O 1
ATOM 2986 N N . LEU A 1 436 ? -32.797 -13.666 23.686 1.00 82.00 436 LEU A N 1
ATOM 2987 C CA . LEU A 1 436 ? -32.883 -13.151 25.044 1.00 82.00 436 LEU A CA 1
ATOM 2988 C C . LEU A 1 436 ? -34.338 -12.882 25.453 1.00 82.00 436 LEU A C 1
ATOM 2990 O O . LEU A 1 436 ? -35.076 -12.176 24.763 1.00 82.00 436 LEU A O 1
ATOM 2994 N N . THR A 1 437 ? -34.764 -13.417 26.598 1.00 80.88 437 THR A N 1
ATOM 2995 C CA . THR A 1 437 ? -36.077 -13.123 27.198 1.00 80.88 437 THR A CA 1
ATOM 2996 C C . THR A 1 437 ? -35.909 -12.191 28.384 1.00 80.88 437 THR A C 1
ATOM 2998 O O . THR A 1 437 ? -35.237 -12.535 29.348 1.00 80.88 437 THR A O 1
ATOM 3001 N N . ILE A 1 438 ? -36.528 -11.017 28.302 1.00 84.56 438 ILE A N 1
ATOM 3002 C CA . ILE A 1 438 ? -36.365 -9.914 29.246 1.00 84.56 438 ILE A CA 1
ATOM 3003 C C . ILE A 1 438 ? -37.536 -9.946 30.241 1.00 84.56 438 ILE A C 1
ATOM 3005 O O . ILE A 1 438 ? -38.683 -10.101 29.823 1.00 84.56 438 ILE A O 1
ATOM 3009 N N . SER A 1 439 ? -37.301 -9.814 31.545 1.00 78.75 439 SER A N 1
ATOM 3010 C CA . SER A 1 439 ? -38.366 -9.898 32.567 1.00 78.75 439 SER A CA 1
ATOM 3011 C C . SER A 1 439 ? -38.244 -8.779 33.586 1.00 78.75 439 SER A C 1
ATOM 3013 O O . SER A 1 439 ? -37.172 -8.615 34.153 1.00 78.75 439 SER A O 1
ATOM 3015 N N . VAL A 1 440 ? -39.321 -8.030 33.832 1.00 75.38 440 VAL A N 1
ATOM 3016 C CA . VAL A 1 440 ? -39.357 -6.994 34.871 1.00 75.38 440 VAL A CA 1
ATOM 3017 C C . VAL A 1 440 ? -39.188 -7.667 36.226 1.00 75.38 440 VAL A C 1
ATOM 3019 O O . VAL A 1 440 ? -39.927 -8.592 36.563 1.00 75.38 440 VAL A O 1
ATOM 3022 N N . LEU A 1 441 ? -38.185 -7.221 36.973 1.00 73.12 441 LEU A N 1
ATOM 3023 C CA . LEU A 1 441 ? -37.856 -7.735 38.297 1.00 73.12 441 LEU A CA 1
ATOM 3024 C C . LEU A 1 441 ? -38.457 -6.859 39.393 1.00 73.12 441 LEU A C 1
ATOM 3026 O O . LEU A 1 441 ? -38.784 -5.705 39.148 1.00 73.12 441 LEU A O 1
ATOM 3030 N N . GLU A 1 442 ? -38.545 -7.419 40.601 1.00 63.50 442 GLU A N 1
ATOM 3031 C CA . GLU A 1 442 ? -39.037 -6.792 41.845 1.00 63.50 442 GLU A CA 1
ATOM 3032 C C . GLU A 1 442 ? -38.413 -5.403 42.078 1.00 63.50 442 GLU A C 1
ATOM 3034 O O . GLU A 1 442 ? -39.105 -4.463 42.440 1.00 63.50 442 GLU A O 1
ATOM 3039 N N . SER A 1 443 ? -37.152 -5.234 41.675 1.00 56.91 443 SER A N 1
ATOM 3040 C CA . SER A 1 443 ? -36.380 -3.984 41.581 1.00 56.91 443 SER A CA 1
ATOM 3041 C C . SER A 1 443 ? -36.956 -2.881 40.672 1.00 56.91 443 SER A C 1
ATOM 3043 O O . SER A 1 443 ? -36.360 -1.811 40.557 1.00 56.91 443 SER A O 1
ATOM 3045 N N . ALA A 1 444 ? -38.096 -3.093 40.005 1.00 65.88 444 ALA A N 1
ATOM 3046 C CA . ALA A 1 444 ? -38.884 -2.009 39.410 1.00 65.88 444 ALA A CA 1
ATOM 3047 C C . ALA A 1 444 ? -39.870 -1.371 40.410 1.00 65.88 444 ALA A C 1
ATOM 3049 O O . ALA A 1 444 ? -40.505 -0.384 40.061 1.00 65.88 444 ALA A O 1
ATOM 3050 N N . GLU A 1 445 ? -40.009 -1.901 41.630 1.00 60.91 445 GLU A N 1
ATOM 3051 C CA . GLU A 1 445 ? -40.732 -1.265 42.748 1.00 60.91 445 GLU A CA 1
ATOM 3052 C C . GLU A 1 445 ? -39.891 -0.163 43.404 1.00 60.91 445 GLU A C 1
ATOM 3054 O O . GLU A 1 445 ? -40.454 0.811 43.899 1.00 60.91 445 GLU A O 1
ATOM 3059 N N . ASP A 1 446 ? -38.563 -0.264 43.296 1.00 53.62 446 ASP A N 1
ATOM 3060 C CA . ASP A 1 446 ? -37.585 0.769 43.663 1.00 53.62 446 ASP A CA 1
ATOM 3061 C C . ASP A 1 446 ? -37.513 1.937 42.659 1.00 53.62 446 ASP A C 1
ATOM 3063 O O . ASP A 1 446 ? -36.747 2.883 42.848 1.00 53.62 446 ASP A O 1
ATOM 3067 N N . LEU A 1 447 ? -38.267 1.890 41.553 1.00 60.03 447 LEU A N 1
ATOM 3068 C CA . LEU A 1 447 ? -38.252 2.969 40.570 1.00 60.03 447 LEU A CA 1
ATOM 3069 C C . LEU A 1 447 ? -39.142 4.144 40.984 1.00 60.03 44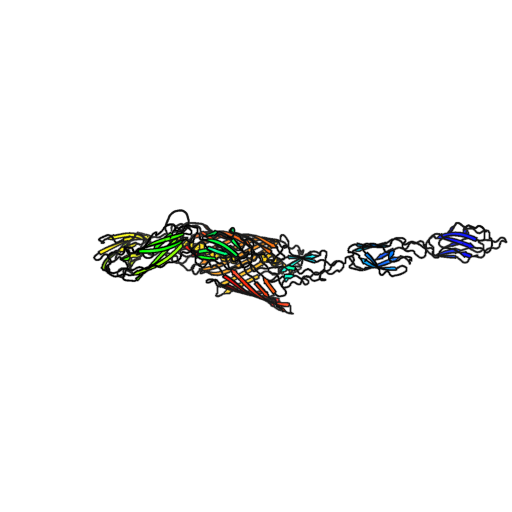7 LEU A C 1
ATOM 3071 O O . LEU A 1 447 ? -40.361 4.029 41.103 1.00 60.03 447 LEU A O 1
ATOM 3075 N N . ASP A 1 448 ? -38.503 5.309 41.075 1.00 56.47 448 ASP A N 1
ATOM 3076 C CA . ASP A 1 448 ? -39.131 6.615 41.273 1.00 56.47 448 ASP A CA 1
ATOM 3077 C C . ASP A 1 448 ? -40.291 6.908 40.277 1.00 56.47 448 ASP A C 1
ATOM 3079 O O . ASP A 1 448 ? -40.370 6.337 39.181 1.00 56.47 448 ASP A O 1
ATOM 3083 N N . PRO A 1 449 ? -41.173 7.882 40.580 1.00 60.56 449 PRO A N 1
ATOM 3084 C CA . PRO A 1 449 ? -42.200 8.362 39.656 1.00 60.56 449 PRO A CA 1
ATOM 3085 C C . PRO A 1 449 ? -41.633 9.084 38.416 1.00 60.56 449 PRO A C 1
ATOM 3087 O O . PRO A 1 449 ? -41.508 10.312 38.375 1.00 60.56 449 PRO A O 1
ATOM 3090 N N . GLY A 1 450 ? -41.320 8.336 37.361 1.00 63.19 450 GLY A N 1
ATOM 3091 C CA . GLY A 1 450 ? -40.727 8.879 36.136 1.00 63.19 450 GLY A CA 1
ATOM 3092 C C . GLY A 1 450 ? -40.901 7.977 34.920 1.00 63.19 450 GLY A C 1
ATOM 3093 O O . GLY A 1 450 ? -41.624 6.990 34.981 1.00 63.19 450 GLY A O 1
ATOM 3094 N N . THR A 1 451 ? -40.233 8.321 33.814 1.00 73.12 451 THR A N 1
ATOM 3095 C CA . THR A 1 451 ? -40.028 7.444 32.649 1.00 73.12 451 THR A CA 1
ATOM 3096 C C . THR A 1 451 ? -38.544 7.105 32.569 1.00 73.12 451 THR A C 1
ATOM 3098 O O . THR A 1 451 ? -37.715 8.011 32.524 1.00 73.12 451 THR A O 1
ATOM 3101 N N . TYR A 1 452 ? -38.230 5.814 32.535 1.00 70.56 452 TYR A N 1
ATOM 3102 C CA . TYR A 1 452 ? -36.877 5.260 32.588 1.00 70.56 452 TYR A CA 1
ATOM 3103 C C . TYR A 1 452 ? -36.497 4.667 31.248 1.00 70.56 452 TYR A C 1
ATOM 3105 O O . TYR A 1 452 ? -37.370 4.208 30.515 1.00 70.56 452 TYR A O 1
ATOM 3113 N N . THR A 1 453 ? -35.203 4.630 30.958 1.00 66.69 453 THR A N 1
ATOM 3114 C CA . THR A 1 453 ? -34.620 3.892 29.837 1.00 66.69 453 THR A CA 1
ATOM 3115 C C . THR A 1 453 ? -33.564 2.930 30.350 1.00 66.69 453 THR A C 1
ATOM 3117 O O . THR A 1 453 ? -33.032 3.142 31.436 1.00 66.69 453 THR A O 1
ATOM 3120 N N . GLY A 1 454 ? -33.281 1.898 29.565 1.00 71.06 454 GLY A N 1
ATOM 3121 C CA . GLY A 1 454 ? -32.170 0.978 29.789 1.00 71.06 454 GLY A CA 1
ATOM 3122 C C . GLY A 1 454 ? -31.578 0.518 28.463 1.00 71.06 454 GLY A C 1
ATOM 3123 O O . GLY A 1 454 ? -31.883 1.111 27.428 1.00 71.06 454 GLY A O 1
ATOM 3124 N N . THR A 1 455 ? -30.796 -0.553 28.509 1.00 71.25 455 THR A N 1
ATOM 3125 C CA . THR A 1 455 ? -29.906 -1.068 27.472 1.00 71.25 455 THR A CA 1
ATOM 3126 C C . THR A 1 455 ? -29.477 -2.498 27.854 1.00 71.25 455 THR A C 1
ATOM 3128 O O . THR A 1 455 ? -29.130 -2.732 29.005 1.00 71.25 455 THR A O 1
ATOM 3131 N N . ILE A 1 456 ? -29.486 -3.487 26.950 1.00 81.38 456 ILE A N 1
ATOM 3132 C CA . ILE A 1 456 ? -28.858 -4.802 27.219 1.00 81.38 456 ILE A CA 1
ATOM 3133 C C . ILE A 1 456 ? -27.505 -4.869 26.526 1.00 81.38 456 ILE A C 1
ATOM 3135 O O . ILE A 1 456 ? -27.444 -5.084 25.316 1.00 81.38 456 ILE A O 1
ATOM 3139 N N . THR A 1 457 ? -26.452 -4.672 27.307 1.00 78.19 457 THR A N 1
ATOM 3140 C CA . THR A 1 457 ? -25.057 -4.734 26.887 1.00 78.19 457 THR A CA 1
ATOM 3141 C C . THR A 1 457 ? -24.569 -6.171 26.949 1.00 78.19 457 THR A C 1
ATOM 3143 O O . THR A 1 457 ? -24.639 -6.856 27.965 1.00 78.19 457 THR A O 1
ATOM 3146 N N . ILE A 1 458 ? -24.093 -6.666 25.823 1.00 79.88 458 ILE A N 1
ATOM 3147 C CA . ILE A 1 458 ? -23.537 -8.000 25.668 1.00 79.88 458 ILE A CA 1
ATOM 3148 C C . ILE A 1 458 ? -22.016 -7.827 25.603 1.00 79.88 458 ILE A C 1
ATOM 3150 O O . ILE A 1 458 ? -21.548 -6.910 24.933 1.00 79.88 458 ILE A O 1
ATOM 3154 N N . ILE A 1 459 ? -21.237 -8.662 26.295 1.00 73.94 459 ILE A N 1
ATOM 3155 C CA . ILE A 1 459 ? -19.766 -8.535 26.382 1.00 73.94 459 ILE A CA 1
ATOM 3156 C C . ILE A 1 459 ? -19.103 -9.908 26.226 1.00 73.94 459 ILE A C 1
ATOM 3158 O O . ILE A 1 459 ? -19.613 -10.900 26.744 1.00 73.94 459 ILE A O 1
ATOM 3162 N N . ASN A 1 460 ? -17.990 -9.948 25.499 1.00 76.31 460 ASN A N 1
ATOM 3163 C CA . ASN A 1 460 ? -17.152 -11.095 25.159 1.00 76.31 460 ASN A CA 1
ATOM 3164 C C . ASN A 1 460 ? -15.947 -11.208 26.111 1.00 76.31 460 ASN A C 1
ATOM 3166 O O . ASN A 1 460 ? -15.295 -10.206 26.393 1.00 76.31 460 ASN A O 1
ATOM 3170 N N . GLU A 1 461 ? -15.641 -12.424 26.573 1.00 58.44 461 GLU A N 1
ATOM 3171 C CA . GLU A 1 461 ? -14.630 -12.701 27.614 1.00 58.44 461 GLU A CA 1
ATOM 3172 C C . GLU A 1 461 ? -13.238 -13.114 27.077 1.00 58.44 461 GLU A C 1
ATOM 3174 O O . GLU A 1 461 ? -12.359 -13.478 27.860 1.00 58.44 461 GLU A O 1
ATOM 3179 N N . GLY A 1 462 ? -13.027 -13.090 25.754 1.00 54.94 462 GLY A N 1
ATOM 3180 C CA . GLY A 1 462 ? -11.744 -13.433 25.123 1.00 54.94 462 GLY A CA 1
ATOM 3181 C C . GLY A 1 462 ? -11.346 -14.917 25.233 1.00 54.94 462 GLY A C 1
ATOM 3182 O O . GLY A 1 462 ? -12.078 -15.756 25.768 1.00 54.94 462 GLY A O 1
ATOM 3183 N N . ALA A 1 463 ? -10.174 -15.273 24.693 1.00 50.44 463 ALA A N 1
ATOM 3184 C CA . ALA A 1 463 ? -9.764 -16.669 24.532 1.00 50.44 463 ALA A CA 1
ATOM 3185 C C . ALA A 1 463 ? -8.362 -16.987 25.082 1.00 50.44 463 ALA A C 1
ATOM 3187 O O . ALA A 1 463 ? -7.363 -16.791 24.400 1.00 50.44 463 ALA A O 1
ATOM 3188 N N . ILE A 1 464 ? -8.294 -17.605 26.274 1.00 41.88 464 ILE A N 1
ATOM 3189 C CA . ILE A 1 464 ? -7.427 -18.775 26.537 1.00 41.88 464 ILE A CA 1
ATOM 3190 C C . ILE A 1 464 ? -7.780 -19.492 27.860 1.00 41.88 464 ILE A C 1
ATOM 3192 O O . ILE A 1 464 ? -8.015 -18.895 28.901 1.00 41.88 464 ILE A O 1
ATOM 3196 N N . ALA A 1 465 ? -7.788 -20.826 27.793 1.00 34.62 465 ALA A N 1
ATOM 3197 C CA . ALA A 1 465 ? -7.648 -21.813 28.875 1.00 34.62 465 ALA A CA 1
ATOM 3198 C C . ALA A 1 465 ? -8.089 -21.482 30.334 1.00 34.62 465 ALA A C 1
ATOM 3200 O O . ALA A 1 465 ? -7.256 -21.354 31.231 1.00 34.62 465 ALA A O 1
ATOM 3201 N N . ALA A 1 466 ? -9.381 -21.724 30.600 1.00 34.31 466 ALA A N 1
ATOM 3202 C CA . ALA A 1 466 ? -9.963 -22.096 31.907 1.00 34.31 466 ALA A CA 1
ATOM 3203 C C . ALA A 1 466 ? -10.238 -20.945 32.917 1.00 34.31 466 ALA A C 1
ATOM 3205 O O . ALA A 1 466 ? -9.675 -19.864 32.808 1.00 34.31 466 ALA A O 1
ATOM 3206 N N . PRO A 1 467 ? -11.192 -21.129 33.859 1.00 37.47 467 PRO A N 1
ATOM 3207 C CA . PRO A 1 467 ? -12.063 -20.022 34.256 1.00 37.47 467 PRO A CA 1
ATOM 3208 C C . PRO A 1 467 ? -11.575 -19.193 35.452 1.00 37.47 467 PRO A C 1
ATOM 3210 O O . PRO A 1 467 ? -11.475 -19.708 36.566 1.00 37.47 467 PRO A O 1
ATOM 3213 N N . ASN A 1 468 ? -11.400 -17.894 35.212 1.00 43.88 468 ASN A N 1
ATOM 3214 C CA . ASN A 1 468 ? -12.069 -16.772 35.894 1.00 43.88 468 ASN A CA 1
ATOM 3215 C C . ASN A 1 468 ? -11.927 -15.530 34.975 1.00 43.88 468 ASN A C 1
ATOM 3217 O O . ASN A 1 468 ? -10.989 -15.497 34.190 1.00 43.88 468 ASN A O 1
ATOM 3221 N N . LYS A 1 469 ? -12.827 -14.537 34.915 1.00 47.56 469 LYS A N 1
ATOM 3222 C CA . LYS A 1 469 ? -13.788 -13.992 35.905 1.00 47.56 469 LYS A CA 1
ATOM 3223 C C . LYS A 1 469 ? -13.136 -13.323 37.121 1.00 47.56 469 LYS A C 1
ATOM 3225 O O . LYS A 1 469 ? -13.342 -13.763 38.246 1.00 47.56 469 LYS A O 1
ATOM 3230 N N . ASP A 1 470 ? -12.285 -12.349 36.809 1.00 45.66 470 ASP A N 1
ATOM 3231 C CA . ASP A 1 470 ? -11.911 -11.106 37.518 1.00 45.66 470 ASP A CA 1
ATOM 3232 C C . ASP A 1 470 ? -10.687 -10.558 36.742 1.00 45.66 470 ASP A C 1
ATOM 3234 O O . ASP A 1 470 ? -9.818 -11.345 36.371 1.00 45.66 470 ASP A O 1
ATOM 3238 N N . LEU A 1 471 ? -10.525 -9.276 36.408 1.00 29.77 471 LEU A N 1
ATOM 3239 C CA . LEU A 1 471 ? -11.374 -8.082 36.525 1.00 29.77 471 LEU A CA 1
ATOM 3240 C C . LEU A 1 471 ? -10.903 -7.063 35.453 1.00 29.77 471 LEU A C 1
ATOM 3242 O O . LEU A 1 471 ? -9.915 -7.312 34.765 1.00 29.77 471 LEU A O 1
ATOM 3246 N N . ALA A 1 472 ? -11.570 -5.905 35.345 1.00 35.03 472 ALA A N 1
ATOM 3247 C CA . ALA A 1 472 ? -11.107 -4.737 34.575 1.00 35.03 472 ALA A CA 1
ATOM 3248 C C . ALA A 1 472 ? -10.727 -5.033 33.102 1.00 35.03 472 ALA A C 1
ATOM 3250 O O . ALA A 1 472 ? -9.554 -4.959 32.744 1.00 35.03 472 ALA A O 1
ATOM 3251 N N . ARG A 1 473 ? -11.743 -5.380 32.281 1.00 38.59 473 ARG A N 1
ATOM 3252 C CA . ARG A 1 473 ? -11.698 -5.579 30.808 1.00 38.59 473 ARG A CA 1
ATOM 3253 C C . ARG A 1 473 ? -10.367 -6.218 30.358 1.00 38.59 473 ARG A C 1
ATOM 3255 O O . ARG A 1 473 ? -9.624 -5.678 29.545 1.00 38.59 473 ARG A O 1
ATOM 3262 N N . ALA A 1 474 ? -10.055 -7.357 30.990 1.00 39.66 474 ALA A N 1
ATOM 3263 C CA . ALA A 1 474 ? -8.762 -8.036 30.929 1.00 39.66 474 ALA A CA 1
ATOM 3264 C C . ALA A 1 474 ? -8.267 -8.109 29.469 1.00 39.66 474 ALA A C 1
ATOM 3266 O O . ALA A 1 474 ? -8.983 -8.706 28.669 1.00 39.66 474 ALA A O 1
ATOM 3267 N N . PRO A 1 475 ? -7.125 -7.480 29.107 1.00 39.81 475 PRO A N 1
ATOM 3268 C CA . PRO A 1 475 ? -6.823 -7.038 27.738 1.00 39.81 475 PRO A CA 1
ATOM 3269 C C . PRO A 1 475 ? -7.179 -8.051 26.642 1.00 39.81 475 PRO A C 1
ATOM 3271 O O . PRO A 1 475 ? -6.432 -9.000 26.404 1.00 39.81 475 PRO A O 1
ATOM 3274 N N . GLY A 1 476 ? -8.351 -7.852 26.027 1.00 49.47 476 GLY A N 1
ATOM 3275 C CA . GLY A 1 476 ? -9.068 -8.872 25.251 1.00 49.47 476 GLY A CA 1
ATOM 3276 C C . GLY A 1 476 ? -10.565 -9.045 25.586 1.00 49.47 476 GLY A C 1
ATOM 3277 O O . GLY A 1 476 ? -11.265 -9.694 24.817 1.00 49.47 476 GLY A O 1
ATOM 3278 N N . ASP A 1 477 ? -11.087 -8.470 26.677 1.00 59.44 477 ASP A N 1
ATOM 3279 C CA . ASP A 1 477 ? -12.539 -8.399 26.960 1.00 59.44 477 ASP A CA 1
ATOM 3280 C C . ASP A 1 477 ? -13.176 -7.319 26.043 1.00 59.44 477 ASP A C 1
ATOM 3282 O O . ASP A 1 477 ? -12.724 -6.165 26.030 1.00 59.44 477 ASP A O 1
ATOM 3286 N N . THR A 1 478 ? -14.193 -7.666 25.240 1.00 65.75 478 THR A N 1
ATOM 3287 C CA . THR A 1 478 ? -14.719 -6.786 24.165 1.00 65.75 478 THR A CA 1
ATOM 3288 C C . THR A 1 478 ? -16.243 -6.633 24.202 1.00 65.75 478 THR A C 1
ATOM 3290 O O . THR A 1 478 ? -16.962 -7.601 24.437 1.00 65.75 478 THR A O 1
ATOM 3293 N N . ILE A 1 479 ? -16.780 -5.419 24.010 1.00 72.81 479 ILE A N 1
ATOM 3294 C CA . ILE A 1 479 ? -18.243 -5.224 23.974 1.00 72.81 479 ILE A CA 1
ATOM 3295 C C . ILE A 1 479 ? -18.790 -5.795 22.659 1.00 72.81 479 ILE A C 1
ATOM 3297 O O . ILE A 1 479 ? -18.198 -5.636 21.598 1.00 72.81 479 ILE A O 1
ATOM 3301 N N . VAL A 1 480 ? -19.919 -6.497 22.750 1.00 75.00 480 VAL A N 1
ATOM 3302 C CA . VAL A 1 480 ? -20.578 -7.192 21.638 1.00 75.00 480 VAL A CA 1
ATOM 3303 C C . VAL A 1 480 ? -21.670 -6.319 21.013 1.00 75.00 480 VAL A C 1
ATOM 3305 O O . VAL A 1 480 ? -21.731 -6.213 19.792 1.00 75.00 480 VAL A O 1
ATOM 3308 N N . VAL A 1 481 ? -22.571 -5.749 21.830 1.00 76.88 481 VAL A N 1
ATOM 3309 C CA . VAL A 1 481 ? -23.707 -4.890 21.415 1.00 76.88 481 VAL A CA 1
ATOM 3310 C C . VAL A 1 481 ? -24.450 -4.332 22.627 1.00 76.88 481 VAL A C 1
ATOM 3312 O O . VAL A 1 481 ? -24.479 -4.998 23.653 1.00 76.88 481 VAL A O 1
ATOM 3315 N N . GLU A 1 482 ? -25.131 -3.189 22.498 1.00 80.44 482 GLU A N 1
ATOM 3316 C CA . GLU A 1 482 ? -26.003 -2.614 23.537 1.00 80.44 482 GLU A CA 1
ATOM 3317 C C . GLU A 1 482 ? -27.456 -2.406 23.022 1.00 80.44 482 GLU A C 1
ATOM 3319 O O . GLU A 1 482 ? -27.658 -1.907 21.922 1.00 80.44 482 GLU A O 1
ATOM 3324 N N . ILE A 1 483 ? -28.498 -2.826 23.760 1.00 80.19 483 ILE A N 1
ATOM 3325 C CA . ILE A 1 483 ? -29.898 -2.997 23.268 1.00 80.19 483 ILE A CA 1
ATOM 3326 C C . ILE A 1 483 ? -30.919 -2.116 24.039 1.00 80.19 483 ILE A C 1
ATOM 3328 O O . ILE A 1 483 ? -31.382 -2.547 25.097 1.00 80.19 483 ILE A O 1
ATOM 3332 N N . PRO A 1 484 ? -31.284 -0.898 23.575 1.00 78.88 484 PRO A N 1
ATOM 3333 C CA . PRO A 1 484 ? -32.063 0.072 24.366 1.00 78.88 484 PRO A CA 1
ATOM 3334 C C . PRO A 1 484 ? -33.496 -0.328 24.804 1.00 78.88 484 PRO A C 1
ATOM 3336 O O . PRO A 1 484 ? -34.208 -1.082 24.141 1.00 78.88 484 PRO A O 1
ATOM 3339 N N . LEU A 1 485 ? -33.965 0.235 25.925 1.00 74.81 485 LEU A N 1
ATOM 3340 C CA . LEU A 1 485 ? -35.190 -0.134 26.661 1.00 74.81 485 LEU A CA 1
ATOM 3341 C C . LEU A 1 485 ? -35.958 1.083 27.243 1.00 74.81 485 LEU A C 1
ATOM 3343 O O . LEU A 1 485 ? -35.395 2.172 27.332 1.00 74.81 485 LEU A O 1
ATOM 3347 N N . THR A 1 486 ? -37.237 0.953 27.665 1.00 73.75 486 THR A N 1
ATOM 3348 C CA . THR A 1 486 ? -38.028 2.052 28.315 1.00 73.75 486 THR A CA 1
ATOM 3349 C C . THR A 1 486 ? -39.187 1.595 29.257 1.00 73.75 486 THR A C 1
ATOM 3351 O O . THR A 1 486 ? -39.937 0.708 28.855 1.00 73.75 486 THR A O 1
ATOM 3354 N N . ILE A 1 487 ? -39.403 2.210 30.451 1.00 71.44 487 ILE A N 1
ATOM 3355 C CA . ILE A 1 487 ? -40.481 1.935 31.477 1.00 71.44 487 ILE A CA 1
ATOM 3356 C C . ILE A 1 487 ? -41.040 3.222 32.187 1.00 71.44 487 ILE A C 1
ATOM 3358 O O . ILE A 1 487 ? -40.534 4.302 31.906 1.00 71.44 487 ILE A O 1
ATOM 3362 N N . THR A 1 488 ? -42.122 3.205 33.019 1.00 69.69 488 THR A N 1
ATOM 3363 C CA . THR A 1 488 ? -42.738 4.397 33.723 1.00 69.69 488 THR A CA 1
ATOM 3364 C C . THR A 1 488 ? -43.555 4.093 35.041 1.00 69.69 488 THR A C 1
ATOM 3366 O O . THR A 1 488 ? -44.177 3.031 35.034 1.00 69.69 488 THR A O 1
ATOM 3369 N N . LEU A 1 489 ? -43.574 4.958 36.115 1.00 66.06 489 LEU A N 1
ATOM 3370 C CA . LEU A 1 489 ? -44.002 4.676 37.557 1.00 66.06 489 LEU A CA 1
ATOM 3371 C C . LEU A 1 489 ? -44.599 5.818 38.505 1.00 66.06 489 LEU A C 1
ATOM 3373 O O . LEU A 1 489 ? -44.782 6.936 38.022 1.00 66.06 489 LEU A O 1
ATOM 3377 N N . GLU A 1 490 ? -44.924 5.545 39.823 1.00 61.75 490 GLU A N 1
ATOM 3378 C CA . GLU A 1 490 ? -45.669 6.375 40.877 1.00 61.75 490 GLU A CA 1
ATOM 3379 C C . GLU A 1 490 ? -45.295 6.135 42.435 1.00 61.75 490 GLU A C 1
ATOM 3381 O O . GLU A 1 490 ? -44.486 5.261 42.708 1.00 61.75 490 GLU A O 1
ATOM 3386 N N . GLU A 1 491 ? -45.807 6.893 43.470 1.00 59.72 491 GLU A N 1
ATOM 3387 C CA . GLU A 1 491 ? -45.281 7.093 44.909 1.00 59.72 491 GLU A CA 1
ATOM 3388 C C . GLU A 1 491 ? -45.853 6.281 46.160 1.00 59.72 491 GLU A C 1
ATOM 3390 O O . GLU A 1 491 ? -47.073 6.119 46.220 1.00 59.72 491 GLU A O 1
ATOM 3395 N N . ARG A 1 492 ? -45.065 5.983 47.262 1.00 58.09 492 ARG A N 1
ATOM 3396 C CA . ARG A 1 492 ? -45.469 5.651 48.717 1.00 58.09 492 ARG A CA 1
ATOM 3397 C C . ARG A 1 492 ? -44.370 6.047 49.827 1.00 58.09 492 ARG A C 1
ATOM 3399 O O . ARG A 1 492 ? -43.465 6.776 49.442 1.00 58.09 492 ARG A O 1
ATOM 3406 N N . TYR A 1 493 ? -44.388 5.698 51.168 1.00 72.00 493 TYR A N 1
ATOM 3407 C CA . TYR A 1 493 ? -43.564 6.354 52.305 1.00 72.00 493 TYR A CA 1
ATOM 3408 C C . TYR A 1 493 ? -42.860 5.530 53.505 1.00 72.00 493 TYR A C 1
ATOM 3410 O O . TYR A 1 493 ? -43.526 4.622 53.990 1.00 72.00 493 TYR A O 1
ATOM 3418 N N . GLY A 1 494 ? -41.646 5.880 54.089 1.00 70.88 494 GLY A N 1
ATOM 3419 C CA . GLY A 1 494 ? -40.807 5.129 55.150 1.00 70.88 494 GLY A CA 1
ATOM 3420 C C . GLY A 1 494 ? -39.664 5.849 56.039 1.00 70.88 494 GLY A C 1
ATOM 3421 O O . GLY A 1 494 ? -39.723 7.070 56.149 1.00 70.88 494 GLY A O 1
ATOM 3422 N N . THR A 1 495 ? -38.653 5.185 56.731 1.00 80.94 495 THR A N 1
ATOM 3423 C CA . THR A 1 495 ? -37.518 5.762 57.620 1.00 80.94 495 THR A CA 1
ATOM 3424 C C . THR A 1 495 ? -36.131 4.970 57.854 1.00 80.94 495 THR A C 1
ATOM 3426 O O . THR A 1 495 ? -36.176 3.748 57.967 1.00 80.94 495 THR A O 1
ATOM 3429 N N . VAL A 1 496 ? -34.901 5.585 58.031 1.00 87.06 496 VAL A N 1
ATOM 3430 C CA . VAL A 1 496 ? -33.498 4.919 58.062 1.00 87.06 496 VAL A CA 1
ATOM 3431 C C . VAL A 1 496 ? -32.292 5.619 58.859 1.00 87.06 496 VAL A C 1
ATOM 3433 O O . VAL A 1 496 ? -32.447 6.798 59.163 1.00 87.06 496 VAL A O 1
ATOM 3436 N N . GLU A 1 497 ? -31.106 4.972 59.179 1.00 90.19 497 GLU A N 1
ATOM 3437 C CA . GLU A 1 497 ? -29.780 5.475 59.788 1.00 90.19 497 GLU A CA 1
ATOM 3438 C C . GLU A 1 497 ? -28.413 4.700 59.428 1.00 90.19 497 GLU A C 1
ATOM 3440 O O . GLU A 1 497 ? -28.451 3.493 59.211 1.00 90.19 497 GLU A O 1
ATOM 3445 N N . ILE A 1 498 ? -27.170 5.299 59.434 1.00 90.81 498 ILE A N 1
ATOM 3446 C CA . ILE A 1 498 ? -25.862 4.717 58.875 1.00 90.81 498 ILE A CA 1
ATOM 3447 C C . ILE A 1 498 ? -24.494 4.944 59.653 1.00 90.81 498 ILE A C 1
ATOM 3449 O O . ILE A 1 498 ? -24.342 5.993 60.282 1.00 90.81 498 ILE A O 1
ATOM 3453 N N . VAL A 1 499 ? -23.447 4.056 59.542 1.00 89.50 499 VAL A N 1
ATOM 3454 C CA . VAL A 1 499 ? -22.118 4.037 60.293 1.00 89.50 499 VAL A CA 1
ATOM 3455 C C . VAL A 1 499 ? -20.834 3.477 59.537 1.00 89.50 499 VAL A C 1
ATOM 3457 O O . VAL A 1 499 ? -20.970 2.558 58.750 1.00 89.50 499 VAL A O 1
ATOM 3460 N N . SER A 1 500 ? -19.564 3.880 59.818 1.00 90.31 500 SER A N 1
ATOM 3461 C CA . SER A 1 500 ? -18.270 3.518 59.092 1.00 90.31 500 SER A CA 1
ATOM 3462 C C . SER A 1 500 ? -17.100 2.919 59.934 1.00 90.31 500 SER A C 1
ATOM 3464 O O . SER A 1 500 ? -17.124 3.208 61.124 1.00 90.31 500 SER A O 1
ATOM 3466 N N . THR A 1 501 ? -16.042 2.243 59.391 1.00 85.50 501 THR A N 1
ATOM 3467 C CA . THR A 1 501 ? -14.746 1.825 60.075 1.00 85.50 501 THR A CA 1
ATOM 3468 C C . THR A 1 501 ? -13.517 1.483 59.148 1.00 85.50 501 THR A C 1
ATOM 3470 O O . THR A 1 501 ? -13.650 1.498 57.930 1.00 85.50 501 THR A O 1
ATOM 3473 N N . THR A 1 502 ? -12.293 1.192 59.673 1.00 85.50 502 THR A N 1
ATOM 3474 C CA . THR A 1 502 ? -11.033 0.879 58.899 1.00 85.50 502 THR A CA 1
ATOM 3475 C C . THR A 1 502 ? -9.973 -0.006 59.629 1.00 85.50 502 THR A C 1
ATOM 3477 O O . THR A 1 502 ? -10.011 -0.101 60.858 1.00 85.50 502 THR A O 1
ATOM 3480 N N . PRO A 1 503 ? -8.947 -0.589 58.940 1.00 73.31 503 PRO A N 1
ATOM 3481 C CA . PRO A 1 503 ? -7.872 -1.394 59.550 1.00 73.31 503 PRO A CA 1
ATOM 3482 C C . PRO A 1 503 ? -6.577 -0.615 59.846 1.00 73.31 503 PRO A C 1
ATOM 3484 O O . PRO A 1 503 ? -6.001 0.053 58.986 1.00 73.31 503 PRO A O 1
ATOM 3487 N N . GLY A 1 504 ? -6.022 -0.813 61.044 1.00 62.12 504 GLY A N 1
ATOM 3488 C CA . GLY A 1 504 ? -4.880 -0.041 61.551 1.00 62.12 504 GLY A CA 1
ATOM 3489 C C . GLY A 1 504 ? -3.567 -0.137 60.749 1.00 62.12 504 GLY A C 1
ATOM 3490 O O . GLY A 1 504 ? -3.073 -1.219 60.431 1.00 62.12 504 GLY A O 1
ATOM 3491 N N . GLY A 1 505 ? -2.940 1.019 60.508 1.00 62.03 505 GLY A N 1
ATOM 3492 C CA . GLY A 1 505 ? -1.608 1.165 59.910 1.00 62.03 505 GLY A CA 1
ATOM 3493 C C . GLY A 1 505 ? -1.197 2.639 59.781 1.00 62.03 505 GLY A C 1
ATOM 3494 O O . GLY A 1 505 ? -1.932 3.522 60.204 1.00 62.03 505 GLY A O 1
ATOM 3495 N N . ALA A 1 506 ? -0.020 2.923 59.213 1.00 57.53 506 ALA A N 1
ATOM 3496 C CA . ALA A 1 506 ? 0.526 4.292 59.142 1.00 57.53 506 ALA A CA 1
ATOM 3497 C C . ALA A 1 506 ? -0.001 5.151 57.969 1.00 57.53 506 ALA A C 1
ATOM 3499 O O . ALA A 1 506 ? 0.201 6.361 57.965 1.00 57.53 506 ALA A O 1
ATOM 3500 N N . HIS A 1 507 ? -0.663 4.527 56.992 1.00 61.84 507 HIS A N 1
ATOM 3501 C CA . HIS A 1 507 ? -1.209 5.157 55.783 1.00 61.84 507 HIS A CA 1
ATOM 3502 C C . HIS A 1 507 ? -2.597 4.562 55.471 1.00 61.84 507 HIS A C 1
ATOM 3504 O O . HIS A 1 507 ? -2.798 4.042 54.380 1.00 61.84 507 HIS A O 1
ATOM 3510 N N . ARG A 1 508 ? -3.488 4.483 56.477 1.00 68.56 508 ARG A N 1
ATOM 3511 C CA . ARG A 1 508 ? -4.731 3.672 56.425 1.00 68.56 508 ARG A CA 1
ATOM 3512 C C . ARG A 1 508 ? -6.012 4.328 56.975 1.00 68.56 508 ARG A C 1
ATOM 3514 O O . ARG A 1 508 ? -7.049 3.677 57.010 1.00 68.56 508 ARG A O 1
ATOM 3521 N N . ASP A 1 509 ? -5.951 5.583 57.416 1.00 74.69 509 ASP A N 1
ATOM 3522 C CA . ASP A 1 509 ? -7.154 6.389 57.673 1.00 74.69 509 ASP A CA 1
ATOM 3523 C C . ASP A 1 509 ? -7.484 7.202 56.412 1.00 74.69 509 ASP A C 1
ATOM 3525 O O . ASP A 1 509 ? -6.570 7.649 55.713 1.00 74.69 509 ASP A O 1
ATOM 3529 N N . ALA A 1 510 ? -8.770 7.449 56.164 1.00 74.56 510 ALA A N 1
ATOM 3530 C CA . ALA A 1 510 ? -9.245 8.374 55.140 1.00 74.56 510 ALA A CA 1
ATOM 3531 C C . ALA A 1 510 ? -10.505 9.120 55.607 1.00 74.56 510 ALA A C 1
ATOM 3533 O O . ALA A 1 510 ? -11.069 8.837 56.669 1.00 74.56 510 ALA A O 1
ATOM 3534 N N . GLU A 1 511 ? -10.940 10.086 54.801 1.00 86.12 511 GLU A N 1
ATOM 3535 C CA . GLU A 1 511 ? -12.301 10.601 54.872 1.00 86.12 511 GLU A CA 1
ATOM 3536 C C . GLU A 1 511 ? -13.186 9.721 53.994 1.00 86.12 511 GLU A C 1
ATOM 3538 O O . GLU A 1 511 ? -12.970 9.645 52.788 1.00 86.12 511 GLU A O 1
ATOM 3543 N N . PHE A 1 512 ? -14.143 9.030 54.611 1.00 87.00 512 PHE A N 1
ATOM 3544 C CA . PHE A 1 512 ? -15.067 8.168 53.894 1.00 87.00 512 PHE A CA 1
ATOM 3545 C C . PHE A 1 512 ? -16.341 8.960 53.660 1.00 87.00 512 PHE A C 1
ATOM 3547 O O . PHE A 1 512 ? -17.157 9.137 54.568 1.00 87.00 512 PHE A O 1
ATOM 3554 N N . GLY A 1 513 ? -16.482 9.499 52.452 1.00 84.12 513 GLY A N 1
ATOM 3555 C CA . GLY A 1 513 ? -17.747 10.075 52.022 1.00 84.12 513 GLY A CA 1
ATOM 3556 C C . GLY A 1 513 ? -18.855 9.042 52.204 1.00 84.12 513 GLY A C 1
ATOM 3557 O O . GLY A 1 513 ? -18.689 7.891 51.808 1.00 84.12 513 GLY A O 1
ATOM 3558 N N . LEU A 1 514 ? -19.976 9.423 52.811 1.00 81.50 514 LEU A N 1
ATOM 3559 C CA . LEU A 1 514 ? -21.212 8.739 52.487 1.00 81.50 514 LEU A CA 1
ATOM 3560 C C . LEU A 1 514 ? -21.778 9.382 51.235 1.00 81.50 514 LEU A C 1
ATOM 3562 O O . LEU A 1 514 ? -22.019 10.591 51.179 1.00 81.50 514 LEU A O 1
ATOM 3566 N N . THR A 1 515 ? -21.963 8.530 50.242 1.00 74.06 515 THR A N 1
ATOM 3567 C CA . THR A 1 515 ? -22.693 8.844 49.026 1.00 74.06 515 THR A CA 1
ATOM 3568 C C . THR A 1 515 ? -23.972 8.034 49.086 1.00 74.06 515 THR A C 1
ATOM 3570 O O . THR A 1 515 ? -23.952 6.851 49.418 1.00 74.06 515 THR A O 1
ATOM 3573 N N . SER A 1 516 ? -25.089 8.694 48.833 1.00 83.62 516 SER A N 1
ATOM 3574 C CA . SER A 1 516 ? -26.407 8.075 48.812 1.00 83.62 516 SER A CA 1
ATOM 3575 C C . SER A 1 516 ? -27.162 8.625 47.616 1.00 83.62 516 SER A C 1
ATOM 3577 O O . SER A 1 516 ? -26.989 9.785 47.241 1.00 83.62 516 SER A O 1
ATOM 3579 N N . ASP A 1 517 ? -27.982 7.785 47.017 1.00 62.38 517 ASP A N 1
ATOM 3580 C CA . ASP A 1 517 ? -29.098 8.207 46.168 1.00 62.38 517 ASP A CA 1
ATOM 3581 C C . ASP A 1 517 ? -30.014 9.196 46.921 1.00 62.38 517 ASP A C 1
ATOM 3583 O O . ASP A 1 517 ? -30.424 10.219 46.365 1.00 62.38 517 ASP A O 1
ATOM 3587 N N . ASP A 1 518 ? -30.244 8.966 48.215 1.00 81.44 518 ASP A N 1
ATOM 3588 C CA . ASP A 1 518 ? -31.080 9.812 49.052 1.00 81.44 518 ASP A CA 1
ATOM 3589 C C . ASP A 1 518 ? -30.435 11.176 49.411 1.00 81.44 518 ASP A C 1
ATOM 3591 O O . ASP A 1 518 ? -29.385 11.242 50.069 1.00 81.44 518 ASP A O 1
ATOM 3595 N N . PRO A 1 519 ? -31.079 12.312 49.069 1.00 79.25 519 PRO A N 1
ATOM 3596 C CA . PRO A 1 519 ? -30.511 13.648 49.254 1.00 79.25 519 PRO A CA 1
ATOM 3597 C C . PRO A 1 519 ? -30.400 14.109 50.717 1.00 79.25 519 PRO A C 1
ATOM 3599 O O . PRO A 1 519 ? -29.737 15.118 50.966 1.00 79.25 519 PRO A O 1
ATOM 3602 N N . ASP A 1 520 ? -31.024 13.418 51.677 1.00 80.00 520 ASP A N 1
ATOM 3603 C CA . ASP A 1 520 ? -30.878 13.716 53.107 1.00 80.00 520 ASP A CA 1
ATOM 3604 C C . ASP A 1 520 ? -29.682 12.969 53.745 1.00 80.00 520 ASP A C 1
ATOM 3606 O O . ASP A 1 520 ? -29.226 13.353 54.827 1.00 80.00 520 ASP A O 1
ATOM 3610 N N . PHE A 1 521 ? -29.123 11.959 53.058 1.00 78.69 521 PHE A N 1
ATOM 3611 C CA . PHE A 1 521 ? -27.912 11.223 53.460 1.00 78.69 521 PHE A CA 1
ATOM 3612 C C . PHE A 1 521 ? -26.676 11.522 52.587 1.00 78.69 521 PHE A C 1
ATOM 3614 O O . PHE A 1 521 ? -25.545 11.322 53.037 1.00 78.69 521 PHE A O 1
ATOM 3621 N N . ASN A 1 522 ? -26.863 12.002 51.354 1.00 78.06 522 ASN A N 1
ATOM 3622 C CA . ASN A 1 522 ? -25.781 12.232 50.394 1.00 78.06 522 ASN A CA 1
ATOM 3623 C C . ASN A 1 522 ? -24.846 13.402 50.776 1.00 78.06 522 ASN A C 1
ATOM 3625 O O . ASN A 1 522 ? -25.258 14.410 51.354 1.00 78.06 522 ASN A O 1
ATOM 3629 N N . GLY A 1 523 ? -23.562 13.291 50.423 1.00 74.81 523 GLY A N 1
ATOM 3630 C CA . GLY A 1 523 ? -22.540 14.315 50.664 1.00 74.81 523 GLY A CA 1
ATOM 3631 C C . GLY A 1 523 ? -22.121 14.461 52.133 1.00 74.81 523 GLY A C 1
ATOM 3632 O O . GLY A 1 523 ? -21.361 15.374 52.472 1.00 74.81 523 GLY A O 1
ATOM 3633 N N . LEU A 1 524 ? -22.593 13.576 53.015 1.00 81.81 524 LEU A N 1
ATOM 3634 C CA . LEU A 1 524 ? -22.195 13.523 54.418 1.00 81.81 524 LEU A CA 1
ATOM 3635 C C . LEU A 1 524 ? -20.856 12.788 54.551 1.00 81.81 524 LEU A C 1
ATOM 3637 O O . LEU A 1 524 ? -20.788 11.569 54.455 1.00 81.81 524 LEU A O 1
ATOM 3641 N N . ALA A 1 525 ? -19.769 13.506 54.822 1.00 83.19 525 ALA A N 1
ATOM 3642 C CA . ALA A 1 525 ? -18.472 12.872 55.048 1.00 83.19 525 ALA A CA 1
ATOM 3643 C C . ALA A 1 525 ? -18.379 12.226 56.443 1.00 83.19 525 ALA A C 1
ATOM 3645 O O . ALA A 1 525 ? -18.404 12.924 57.463 1.00 83.19 525 ALA A O 1
ATOM 3646 N N . ILE A 1 526 ? -18.186 10.904 56.503 1.00 84.25 526 ILE A N 1
ATOM 3647 C CA . ILE A 1 526 ? -17.734 10.220 57.717 1.00 84.25 526 ILE A CA 1
ATOM 3648 C C . ILE A 1 526 ? -16.208 10.075 57.678 1.00 84.25 526 ILE A C 1
ATOM 3650 O O . ILE A 1 526 ? -15.628 9.054 57.309 1.00 84.25 526 ILE A O 1
ATOM 3654 N N . ALA A 1 527 ? -15.528 11.111 58.161 1.00 85.81 527 ALA A N 1
ATOM 3655 C CA . ALA A 1 527 ? -14.123 11.005 58.528 1.00 85.81 527 ALA A CA 1
ATOM 3656 C C . ALA A 1 527 ? -13.948 10.022 59.702 1.00 85.81 527 ALA A C 1
ATOM 3658 O O . ALA A 1 527 ? -14.244 10.351 60.856 1.00 85.81 527 ALA A O 1
ATOM 3659 N N . THR A 1 528 ? -13.449 8.810 59.436 1.00 81.12 528 THR A N 1
ATOM 3660 C CA . THR A 1 528 ? -13.153 7.848 60.505 1.00 81.12 528 THR A CA 1
ATOM 3661 C C . THR A 1 528 ? -11.921 8.302 61.281 1.00 81.12 528 THR A C 1
ATOM 3663 O O . THR A 1 528 ? -10.845 8.457 60.710 1.00 81.12 528 THR A O 1
ATOM 3666 N N . SER A 1 529 ? -12.042 8.468 62.599 1.00 77.31 529 SER A N 1
ATOM 3667 C CA . SER A 1 529 ? -10.904 8.819 63.459 1.00 77.31 529 SER A CA 1
ATOM 3668 C C . SER A 1 529 ? -10.458 7.601 64.263 1.00 77.31 529 SER A C 1
ATOM 3670 O O . SER A 1 529 ? -11.085 7.254 65.264 1.00 77.31 529 SER A O 1
ATOM 3672 N N . GLY A 1 530 ? -9.406 6.917 63.800 1.00 70.75 530 GLY A N 1
ATOM 3673 C CA . GLY A 1 530 ? -9.039 5.602 64.333 1.00 70.75 530 GLY A CA 1
ATOM 3674 C C . GLY A 1 530 ? -10.097 4.538 64.021 1.00 70.75 530 GLY A C 1
ATOM 3675 O O . GLY A 1 530 ? -10.356 3.674 64.858 1.00 70.75 530 GLY A O 1
ATOM 3676 N N . GLY A 1 531 ? -10.731 4.648 62.848 1.00 75.50 531 GLY A N 1
ATOM 3677 C CA . GLY A 1 531 ? -11.635 3.634 62.309 1.00 75.50 531 GLY A CA 1
ATOM 3678 C C . GLY A 1 531 ? -13.075 3.586 62.845 1.00 75.50 531 GLY A C 1
ATOM 3679 O O . GLY A 1 531 ? -13.579 2.478 62.962 1.00 75.50 531 GLY A O 1
ATOM 3680 N N . ARG A 1 532 ? -13.775 4.703 63.155 1.00 87.38 532 ARG A N 1
ATOM 3681 C CA . ARG A 1 532 ? -15.273 4.728 63.201 1.00 87.38 532 ARG A CA 1
ATOM 3682 C C . ARG A 1 532 ? -15.933 6.118 63.012 1.00 87.38 532 ARG A C 1
ATOM 3684 O O . ARG A 1 532 ? -15.307 7.117 63.361 1.00 87.38 532 ARG A O 1
ATOM 3691 N N . GLY A 1 533 ? -17.199 6.180 62.548 1.00 86.56 533 GLY A N 1
ATOM 3692 C CA . GLY A 1 533 ? -18.099 7.374 62.545 1.00 86.56 533 GLY A CA 1
ATOM 3693 C C . GLY A 1 533 ? -19.561 7.083 62.085 1.00 86.56 533 GLY A C 1
ATOM 3694 O O . GLY A 1 533 ? -19.828 5.926 61.793 1.00 86.56 533 GLY A O 1
ATOM 3695 N N . THR A 1 534 ? -20.519 8.043 62.093 1.00 89.25 534 THR A N 1
ATOM 3696 C CA . THR A 1 534 ? -21.998 7.811 61.909 1.00 89.25 534 THR A CA 1
ATOM 3697 C C . THR A 1 534 ? -22.828 9.060 61.482 1.00 89.25 534 THR A C 1
ATOM 3699 O O . THR A 1 534 ? -22.310 10.172 61.584 1.00 89.25 534 THR A O 1
ATOM 3702 N N . THR A 1 535 ? -24.102 8.885 61.063 1.00 83.31 535 THR A N 1
ATOM 3703 C CA . THR A 1 535 ? -25.068 9.918 60.574 1.00 83.31 535 THR A CA 1
ATOM 3704 C C . THR A 1 535 ? -26.199 10.329 61.544 1.00 83.31 535 THR A C 1
ATOM 3706 O O . THR A 1 535 ? -26.198 11.463 62.028 1.00 83.31 535 THR A O 1
ATOM 3709 N N . GLY A 1 536 ? -27.183 9.456 61.800 1.00 81.12 536 GLY A N 1
ATOM 3710 C CA . GLY A 1 536 ? -28.469 9.768 62.455 1.00 81.12 536 GLY A CA 1
ATOM 3711 C C . GLY A 1 536 ? -29.693 9.310 61.635 1.00 81.12 536 GLY A C 1
ATOM 3712 O O . GLY A 1 536 ? -29.536 8.897 60.492 1.00 81.12 536 GLY A O 1
ATOM 3713 N N . ALA A 1 537 ? -30.902 9.378 62.216 1.00 84.88 537 ALA A N 1
ATOM 3714 C CA . ALA A 1 537 ? -32.128 8.802 61.636 1.00 84.88 537 ALA A CA 1
ATOM 3715 C C . ALA A 1 537 ? -33.078 9.808 60.936 1.00 84.88 537 ALA A C 1
ATOM 3717 O O . ALA A 1 537 ? -33.287 10.910 61.459 1.00 84.88 537 ALA A O 1
ATOM 3718 N N . ILE A 1 538 ? -33.680 9.418 59.796 1.00 81.75 538 ILE A N 1
ATOM 3719 C CA . ILE A 1 538 ? -34.439 10.291 58.856 1.00 81.75 538 ILE A CA 1
ATOM 3720 C C . ILE A 1 538 ? -35.735 9.606 58.330 1.00 81.75 538 ILE A C 1
ATOM 3722 O O . ILE A 1 538 ? -35.809 8.382 58.298 1.00 81.75 538 ILE A O 1
ATOM 3726 N N . GLU A 1 539 ? -36.759 10.385 57.940 1.00 79.50 539 GLU A N 1
ATOM 3727 C CA . GLU A 1 539 ? -38.085 9.964 57.412 1.00 79.50 539 GLU A CA 1
ATOM 3728 C C . GLU A 1 539 ? -38.231 10.335 55.916 1.00 79.50 539 GLU A C 1
ATOM 3730 O O . GLU A 1 539 ? -37.901 11.462 55.542 1.00 79.50 539 GLU A O 1
ATOM 3735 N N . LYS A 1 540 ? -38.697 9.403 55.068 1.00 76.31 540 LYS A N 1
ATOM 3736 C CA . LYS A 1 540 ? -38.544 9.387 53.595 1.00 76.31 540 LYS A CA 1
ATOM 3737 C C . LYS A 1 540 ? -39.788 8.870 52.835 1.00 76.31 540 LYS A C 1
ATOM 3739 O O . LYS A 1 540 ? -40.831 8.598 53.434 1.00 76.31 540 LYS A O 1
ATOM 3744 N N . LEU A 1 541 ? -39.683 8.742 51.503 1.00 63.56 541 LEU A N 1
ATOM 3745 C CA . LEU A 1 541 ? -40.578 7.871 50.726 1.00 63.56 541 LEU A CA 1
ATOM 3746 C C . LEU A 1 541 ? -40.322 6.378 51.081 1.00 63.56 541 LEU A C 1
ATOM 3748 O O . LEU A 1 541 ? -39.466 6.091 51.915 1.00 63.56 541 LEU A O 1
ATOM 3752 N N . PHE A 1 542 ? -41.132 5.455 50.555 1.00 59.56 542 PHE A N 1
ATOM 3753 C CA . PHE A 1 542 ? -40.880 4.004 50.605 1.00 59.56 542 PHE A CA 1
ATOM 3754 C C . PHE A 1 542 ? -40.066 3.573 49.380 1.00 59.56 542 PHE A C 1
ATOM 3756 O O . PHE A 1 542 ? -39.881 4.382 48.468 1.00 59.56 542 PHE A O 1
ATOM 3763 N N . GLY A 1 543 ? -39.696 2.295 49.332 1.00 62.72 543 GLY A N 1
ATOM 3764 C CA . GLY A 1 543 ? -38.803 1.758 48.311 1.00 62.72 543 GLY A CA 1
ATOM 3765 C C . GLY A 1 543 ? -37.350 1.947 48.730 1.00 62.72 543 GLY A C 1
ATOM 3766 O O . GLY A 1 543 ? -37.047 2.739 49.632 1.00 62.72 543 GLY A O 1
ATOM 3767 N N . GLY A 1 544 ? -36.458 1.174 48.121 1.00 71.25 544 GLY A N 1
ATOM 3768 C CA . GLY A 1 544 ? -35.068 1.117 48.532 1.00 71.25 544 GLY A CA 1
ATOM 3769 C C . GLY A 1 544 ? -34.309 2.424 48.333 1.00 71.25 544 GLY A C 1
ATOM 3770 O O . GLY A 1 544 ? -34.449 3.113 47.325 1.00 71.25 544 GLY A O 1
ATOM 3771 N N . PHE A 1 545 ? -33.424 2.726 49.280 1.00 72.94 545 PHE A N 1
ATOM 3772 C CA . PHE A 1 545 ? -32.336 3.670 49.048 1.00 72.94 545 PHE A CA 1
ATOM 3773 C C . PHE A 1 545 ? -31.034 3.168 49.660 1.00 72.94 545 PHE A C 1
ATOM 3775 O O . PHE A 1 545 ? -31.003 2.501 50.698 1.00 72.94 545 PHE A O 1
ATOM 3782 N N . SER A 1 546 ? -29.932 3.439 48.976 1.00 76.06 546 SER A N 1
ATOM 3783 C CA . SER A 1 546 ? -28.622 2.912 49.308 1.00 76.06 546 SER A CA 1
ATOM 3784 C C . SER A 1 546 ? -27.734 3.981 49.924 1.00 76.06 546 SER A C 1
ATOM 3786 O O . SER A 1 546 ? -27.747 5.156 49.552 1.00 76.06 546 SER A O 1
ATOM 3788 N N . VAL A 1 547 ? -26.899 3.568 50.872 1.00 73.69 547 VAL A N 1
ATOM 3789 C CA . VAL A 1 547 ? -25.834 4.431 51.375 1.00 73.69 547 VAL A CA 1
ATOM 3790 C C . VAL A 1 547 ? -24.516 3.696 51.249 1.00 73.69 547 VAL A C 1
ATOM 3792 O O . VAL A 1 547 ? -24.280 2.690 51.918 1.00 73.69 547 VAL A O 1
ATOM 3795 N N . GLN A 1 548 ? -23.666 4.206 50.364 1.00 79.56 548 GLN A N 1
ATOM 3796 C CA . GLN A 1 548 ? -22.330 3.702 50.109 1.00 79.56 548 GLN A CA 1
ATOM 3797 C C . GLN A 1 548 ? -21.283 4.520 50.855 1.00 79.56 548 GLN A C 1
ATOM 3799 O O . GLN A 1 548 ? -21.398 5.732 51.044 1.00 79.56 548 GLN A O 1
ATOM 3804 N N . GLN A 1 549 ? -20.222 3.834 51.250 1.00 78.81 549 GLN A N 1
ATOM 3805 C CA . GLN A 1 549 ? -19.038 4.399 51.854 1.00 78.81 549 GLN A CA 1
ATOM 3806 C C . GLN A 1 549 ? -17.932 4.577 50.811 1.00 78.81 549 GLN A C 1
ATOM 3808 O O . GLN A 1 549 ? -17.224 3.635 50.488 1.00 78.81 549 GLN A O 1
ATOM 3813 N N . SER A 1 550 ? -17.732 5.785 50.291 1.00 59.56 550 SER A N 1
ATOM 3814 C CA . SER A 1 550 ? -16.651 6.037 49.337 1.00 59.56 550 SER A CA 1
ATOM 3815 C C . SER A 1 550 ? -15.285 5.982 50.037 1.00 59.56 550 SER A C 1
ATOM 3817 O O . SER A 1 550 ? -14.836 6.941 50.674 1.00 59.56 550 SER A O 1
ATOM 3819 N N . VAL A 1 551 ? -14.616 4.844 49.897 1.00 72.69 551 VAL A N 1
ATOM 3820 C CA . VAL A 1 551 ? -13.158 4.696 49.973 1.00 72.69 551 VAL A CA 1
ATOM 3821 C C . VAL A 1 551 ? -12.451 5.640 48.984 1.00 72.69 551 VAL A C 1
ATOM 3823 O O . VAL A 1 551 ? -12.960 5.855 47.886 1.00 72.69 551 VAL A O 1
ATOM 3826 N N . PRO A 1 552 ? -11.274 6.206 49.319 1.00 81.56 552 PRO A N 1
ATOM 3827 C CA . PRO A 1 552 ? -10.474 6.967 48.358 1.00 81.56 552 PRO A CA 1
ATOM 3828 C C . PRO A 1 552 ? -9.746 6.042 47.367 1.00 81.56 552 PRO A C 1
ATOM 3830 O O . PRO A 1 552 ? -9.453 4.896 47.696 1.00 81.56 552 PRO A O 1
ATOM 3833 N N . ALA A 1 553 ? -9.383 6.566 46.192 1.00 66.44 553 ALA A N 1
ATOM 3834 C CA . ALA A 1 553 ? -8.826 5.805 45.067 1.00 66.44 553 ALA A CA 1
ATOM 3835 C C . ALA A 1 553 ? -7.763 4.749 45.453 1.00 66.44 553 ALA A C 1
ATOM 3837 O O . ALA A 1 553 ? -6.825 5.001 46.221 1.00 66.44 553 ALA A O 1
ATOM 3838 N N . GLY A 1 554 ? -7.938 3.537 44.922 1.00 73.94 554 GLY A N 1
ATOM 3839 C CA . GLY A 1 554 ? -7.150 2.353 45.255 1.00 73.94 554 GLY A CA 1
ATOM 3840 C C . GLY A 1 554 ? -7.485 1.680 46.596 1.00 73.94 554 GLY A C 1
ATOM 3841 O O . GLY A 1 554 ? -6.988 0.581 46.834 1.00 73.94 554 GLY A O 1
ATOM 3842 N N . TRP A 1 555 ? -8.303 2.275 47.473 1.00 79.62 555 TRP A N 1
ATOM 3843 C CA . TRP A 1 555 ? -8.961 1.559 48.577 1.00 79.62 555 TRP A CA 1
ATOM 3844 C C . TRP A 1 555 ? -10.285 0.934 48.094 1.00 79.62 555 TRP A C 1
ATOM 3846 O O . TRP A 1 555 ? -10.907 1.440 47.170 1.00 79.62 555 TRP A O 1
ATOM 3856 N N . ARG A 1 556 ? -10.702 -0.165 48.731 1.00 71.50 556 ARG A N 1
ATOM 3857 C CA . ARG A 1 556 ? -11.953 -0.928 48.509 1.00 71.50 556 ARG A CA 1
ATOM 3858 C C . ARG A 1 556 ? -12.513 -1.401 49.854 1.00 71.50 556 ARG A C 1
ATOM 3860 O O . ARG A 1 556 ? -11.870 -1.137 50.868 1.00 71.50 556 ARG A O 1
ATOM 3867 N N . ILE A 1 557 ? -13.656 -2.086 49.925 1.00 81.75 557 ILE A N 1
ATOM 3868 C CA . ILE A 1 557 ? -14.312 -2.369 51.227 1.00 81.75 557 ILE A CA 1
ATOM 3869 C C . ILE A 1 557 ? -14.055 -3.827 51.714 1.00 81.75 557 ILE A C 1
ATOM 3871 O O . ILE A 1 557 ? -13.422 -4.610 50.998 1.00 81.75 557 ILE A O 1
ATOM 3875 N N . ASN A 1 558 ? -14.359 -4.151 52.986 1.00 82.44 558 ASN A N 1
ATOM 3876 C CA . ASN A 1 558 ? -13.979 -5.395 53.685 1.00 82.44 558 ASN A CA 1
ATOM 3877 C C . ASN A 1 558 ? -15.057 -6.075 54.576 1.00 82.44 558 ASN A C 1
ATOM 3879 O O . ASN A 1 558 ? -15.048 -7.301 54.630 1.00 82.44 558 ASN A O 1
ATOM 3883 N N . ASP A 1 559 ? -15.910 -5.359 55.329 1.00 85.00 559 ASP A N 1
ATOM 3884 C CA . ASP A 1 559 ? -17.005 -5.954 56.151 1.00 85.00 559 ASP A CA 1
ATOM 3885 C C . ASP A 1 559 ? -18.185 -4.986 56.361 1.00 85.00 559 ASP A C 1
ATOM 3887 O O . ASP A 1 559 ? -17.952 -3.789 56.506 1.00 85.00 559 ASP A O 1
ATOM 3891 N N . VAL A 1 560 ? -19.442 -5.460 56.382 1.00 82.06 560 VAL A N 1
ATOM 3892 C CA . VAL A 1 560 ? -20.656 -4.609 56.470 1.00 82.06 560 VAL A CA 1
ATOM 3893 C C . VAL A 1 560 ? -21.843 -5.346 57.130 1.00 82.06 560 VAL A C 1
ATOM 3895 O O . VAL A 1 560 ? -21.994 -6.550 56.945 1.00 82.06 560 VAL A O 1
ATOM 3898 N N . THR A 1 561 ? -22.711 -4.653 57.892 1.00 86.56 561 THR A N 1
ATOM 3899 C CA . THR A 1 561 ? -23.930 -5.219 58.541 1.00 86.56 561 THR A CA 1
ATOM 3900 C C . THR A 1 561 ? -25.096 -4.219 58.721 1.00 86.56 561 THR A C 1
ATOM 3902 O O . THR A 1 561 ? -24.856 -3.022 58.862 1.00 86.56 561 THR A O 1
ATOM 3905 N N . CYS A 1 562 ? -26.348 -4.712 58.795 1.00 82.69 562 CYS A N 1
ATOM 3906 C CA . CYS A 1 562 ? -27.593 -3.930 58.950 1.00 82.69 562 CYS A CA 1
ATOM 3907 C C . CYS A 1 562 ? -28.652 -4.610 59.850 1.00 82.69 562 CYS A C 1
ATOM 3909 O O . CYS A 1 562 ? -28.550 -5.804 60.137 1.00 82.69 562 CYS A O 1
ATOM 3911 N N . SER A 1 563 ? -29.673 -3.859 60.298 1.00 82.50 563 SER A N 1
ATOM 3912 C CA . SER A 1 563 ? -30.848 -4.378 61.031 1.00 82.50 563 SER A CA 1
ATOM 3913 C C . SER A 1 563 ? -32.007 -3.374 61.157 1.00 82.50 563 SER A C 1
ATOM 3915 O O . SER A 1 563 ? -31.751 -2.187 61.352 1.00 82.50 563 SER A O 1
ATOM 3917 N N . GLY A 1 564 ? -33.253 -3.859 61.208 1.00 78.81 564 GLY A N 1
ATOM 3918 C CA . GLY A 1 564 ? -34.459 -3.091 61.581 1.00 78.81 564 GLY A CA 1
ATOM 3919 C C . GLY A 1 564 ? -35.698 -3.536 60.798 1.00 78.81 564 GLY A C 1
ATOM 3920 O O . GLY A 1 564 ? -36.768 -3.684 61.379 1.00 78.81 564 GLY A O 1
ATOM 3921 N N . ASP A 1 565 ? -35.428 -3.839 59.532 1.00 77.69 565 ASP A N 1
ATOM 3922 C CA . ASP A 1 565 ? -36.145 -4.637 58.537 1.00 77.69 565 ASP A CA 1
ATOM 3923 C C . ASP A 1 565 ? -37.014 -5.785 59.114 1.00 77.69 565 ASP A C 1
ATOM 3925 O O . ASP A 1 565 ? -36.535 -6.586 59.935 1.00 77.69 565 ASP A O 1
ATOM 3929 N N . SER A 1 566 ? -38.289 -5.850 58.703 1.00 68.00 566 SER A N 1
ATOM 3930 C CA . SER A 1 566 ? -39.283 -6.823 59.192 1.00 68.00 566 SER A CA 1
ATOM 3931 C C . SER A 1 566 ? -39.451 -8.099 58.357 1.00 68.00 566 SER A C 1
ATOM 3933 O O . SER A 1 566 ? -39.942 -9.095 58.913 1.00 68.00 566 SER A O 1
ATOM 3935 N N . ASP A 1 567 ? -39.099 -8.106 57.069 1.00 70.38 567 ASP A N 1
ATOM 3936 C CA . ASP A 1 567 ? -39.302 -9.252 56.163 1.00 70.38 567 ASP A CA 1
ATOM 3937 C C . ASP A 1 567 ? -38.019 -9.763 55.481 1.00 70.38 567 ASP A C 1
ATOM 3939 O O . ASP A 1 567 ? -37.907 -10.980 55.271 1.00 70.38 567 ASP A O 1
ATOM 3943 N N . GLY A 1 568 ? -37.013 -8.908 55.301 1.00 62.09 568 GLY A N 1
ATOM 3944 C CA . GLY A 1 568 ? -35.629 -9.252 54.972 1.00 62.09 568 GLY A CA 1
ATOM 3945 C C . GLY A 1 568 ? -35.050 -8.580 53.723 1.00 62.09 568 GLY A C 1
ATOM 3946 O O . GLY A 1 568 ? -34.055 -9.100 53.211 1.00 62.09 568 GLY A O 1
ATOM 3947 N N . GLY A 1 569 ? -35.664 -7.510 53.206 1.00 69.12 569 GLY A N 1
ATOM 3948 C CA . GLY A 1 569 ? -35.271 -6.854 51.951 1.00 69.12 569 GLY A CA 1
ATOM 3949 C C . GLY A 1 569 ? -33.942 -6.081 51.969 1.00 69.12 569 GLY A C 1
ATOM 3950 O O . GLY A 1 569 ? -33.331 -5.884 50.920 1.00 69.12 569 GLY A O 1
ATOM 3951 N N . SER A 1 570 ? -33.431 -5.661 53.133 1.00 73.75 570 SER A N 1
ATOM 3952 C CA . SER A 1 570 ? -32.218 -4.826 53.211 1.00 73.75 570 SER A CA 1
ATOM 3953 C C . SER A 1 570 ? -30.918 -5.616 52.977 1.00 73.75 570 SER A C 1
ATOM 3955 O O . SER A 1 570 ? -30.488 -6.423 53.809 1.00 73.75 570 SER A O 1
ATOM 3957 N N . VAL A 1 571 ? -30.239 -5.331 51.860 1.00 75.44 571 VAL A N 1
ATOM 3958 C CA . VAL A 1 571 ? -29.045 -6.043 51.367 1.00 75.44 571 VAL A CA 1
ATOM 3959 C C . VAL A 1 571 ? -27.756 -5.248 51.609 1.00 75.44 571 VAL A C 1
ATOM 3961 O O . VAL A 1 571 ? -27.742 -4.031 51.785 1.00 75.44 571 VAL A O 1
ATOM 3964 N N . ILE A 1 572 ? -26.644 -5.977 51.712 1.00 56.25 572 ILE A N 1
ATOM 3965 C CA . ILE A 1 572 ? -25.431 -5.526 52.384 1.00 56.25 572 ILE A CA 1
ATOM 3966 C C . ILE A 1 572 ? -24.205 -6.049 51.621 1.00 56.25 572 ILE A C 1
ATOM 3968 O O . ILE A 1 572 ? -23.928 -7.249 51.688 1.00 56.25 572 ILE A O 1
ATOM 3972 N N . ASP A 1 573 ? -23.466 -5.185 50.916 1.00 48.41 573 ASP A N 1
ATOM 3973 C CA . ASP A 1 573 ? -22.272 -5.595 50.163 1.00 48.41 573 ASP A CA 1
ATOM 3974 C C . ASP A 1 573 ? -20.951 -5.117 50.784 1.00 48.41 573 ASP A C 1
ATOM 3976 O O . ASP A 1 573 ? -20.725 -3.946 51.089 1.00 48.41 573 ASP A O 1
ATOM 3980 N N . LEU A 1 574 ? -20.052 -6.091 50.900 1.00 56.72 574 LEU A N 1
ATOM 3981 C CA . LEU A 1 574 ? -18.711 -6.015 51.450 1.00 56.72 574 LEU A CA 1
ATOM 3982 C C . LEU A 1 574 ? -17.690 -5.326 50.548 1.00 56.72 574 LEU A C 1
ATOM 3984 O O . LEU A 1 574 ? -16.717 -4.800 51.080 1.00 56.72 574 LEU A O 1
ATOM 3988 N N . ALA A 1 575 ? -17.854 -5.374 49.224 1.00 38.16 575 ALA A N 1
ATOM 3989 C CA . ALA A 1 575 ? -16.833 -4.915 48.280 1.00 38.16 575 ALA A CA 1
ATOM 3990 C C . ALA A 1 575 ? -16.996 -3.430 47.927 1.00 38.16 575 ALA A C 1
ATOM 3992 O O . ALA A 1 575 ? -16.040 -2.658 48.044 1.00 38.16 575 ALA A O 1
ATOM 3993 N N . SER A 1 576 ? -18.222 -3.036 47.576 1.00 65.62 576 SER A N 1
ATOM 3994 C CA . SER A 1 576 ? -18.654 -1.643 47.399 1.00 65.62 576 SER A CA 1
ATOM 3995 C C . SER A 1 576 ? -18.679 -0.865 48.712 1.00 65.62 576 SER A C 1
ATOM 3997 O O . SER A 1 576 ? -18.543 0.357 48.697 1.00 65.62 576 SER A O 1
ATOM 3999 N N . GLY A 1 577 ? -18.906 -1.562 49.831 1.00 75.06 577 GLY A N 1
ATOM 4000 C CA . GLY A 1 577 ? -19.322 -0.953 51.086 1.00 75.06 577 GLY A CA 1
ATOM 4001 C C . GLY A 1 577 ? -20.584 -0.140 50.931 1.00 75.06 577 GLY A C 1
ATOM 4002 O O . GLY A 1 577 ? -20.629 1.024 51.334 1.00 75.06 577 GLY A O 1
ATOM 4003 N N . GLN A 1 578 ? -21.589 -0.768 50.339 1.00 76.12 578 GLN A N 1
ATOM 4004 C CA . GLN A 1 578 ? -22.928 -0.241 50.174 1.00 76.12 578 GLN A CA 1
ATOM 4005 C C . GLN A 1 578 ? -23.904 -1.073 50.995 1.00 76.12 578 GLN A C 1
ATOM 4007 O O . GLN A 1 578 ? -23.812 -2.299 51.075 1.00 76.12 578 GLN A O 1
ATOM 4012 N N . ALA A 1 579 ? -24.816 -0.381 51.664 1.00 81.06 579 ALA A N 1
ATOM 4013 C CA . ALA A 1 579 ? -25.980 -0.995 52.265 1.00 81.06 579 ALA A CA 1
ATOM 4014 C C . ALA A 1 579 ? -27.191 -0.439 51.534 1.00 81.06 579 ALA A C 1
ATOM 4016 O O . ALA A 1 579 ? -27.413 0.774 51.547 1.00 81.06 579 ALA A O 1
ATOM 4017 N N . THR A 1 580 ? -27.924 -1.329 50.882 1.00 80.94 580 THR A N 1
ATOM 4018 C CA . THR A 1 580 ? -29.138 -1.022 50.136 1.00 80.94 580 THR A CA 1
ATOM 4019 C C . THR A 1 580 ? -30.305 -1.323 51.050 1.00 80.94 580 THR A C 1
ATOM 4021 O O . THR A 1 580 ? -30.518 -2.468 51.449 1.00 80.94 580 THR A O 1
ATOM 4024 N N . ILE A 1 581 ? -30.999 -0.270 51.456 1.00 82.25 581 ILE A N 1
ATOM 4025 C CA . ILE A 1 581 ? -31.965 -0.315 52.540 1.00 82.25 581 ILE A CA 1
ATOM 4026 C C . ILE A 1 581 ? -33.343 -0.241 51.906 1.00 82.25 581 ILE A C 1
ATOM 4028 O O . ILE A 1 581 ? -33.883 0.843 51.701 1.00 82.25 581 ILE A O 1
ATOM 4032 N N . ASP A 1 582 ? -33.856 -1.419 51.549 1.00 81.81 582 ASP A N 1
ATOM 4033 C CA . ASP A 1 582 ? -35.263 -1.611 51.208 1.00 81.81 582 ASP A CA 1
ATOM 4034 C C . ASP A 1 582 ? -36.129 -1.169 52.389 1.00 81.81 582 ASP A C 1
ATOM 4036 O O . ASP A 1 582 ? -35.811 -1.463 53.544 1.00 81.81 582 ASP A O 1
ATOM 4040 N N . LEU A 1 583 ? -37.178 -0.408 52.100 1.00 76.38 583 LEU A N 1
ATOM 4041 C CA . LEU A 1 583 ? -37.919 0.359 53.082 1.00 76.38 583 LEU A CA 1
ATOM 4042 C C . LEU A 1 583 ? -39.420 0.333 52.789 1.00 76.38 583 LEU A C 1
ATOM 4044 O O . LEU A 1 583 ? -39.965 1.188 52.084 1.00 76.38 583 LEU A O 1
ATOM 4048 N N . ASP A 1 584 ? -40.100 -0.629 53.403 1.00 75.31 584 ASP A N 1
ATOM 4049 C CA . ASP A 1 584 ? -41.539 -0.852 53.251 1.00 75.31 584 ASP A CA 1
ATOM 4050 C C . ASP A 1 584 ? -42.393 0.150 54.091 1.00 75.31 584 ASP A C 1
ATOM 4052 O O . ASP A 1 584 ? -41.887 0.749 55.057 1.00 75.31 584 ASP A O 1
ATOM 4056 N N . PRO A 1 585 ? -43.688 0.401 53.763 1.00 69.56 585 PRO A N 1
ATOM 4057 C CA . PRO A 1 585 ? -44.506 1.463 54.365 1.00 69.56 585 PRO A CA 1
ATOM 4058 C C . PRO A 1 585 ? -44.823 1.359 55.871 1.00 69.56 585 PRO A C 1
ATOM 4060 O O . PRO A 1 585 ? -45.951 1.078 56.296 1.00 69.56 585 PRO A O 1
ATOM 4063 N N . GLY A 1 586 ? -43.837 1.711 56.695 1.00 60.44 586 GLY A N 1
ATOM 4064 C CA . GLY A 1 586 ? -43.910 1.764 58.159 1.00 60.44 586 GLY A CA 1
ATOM 4065 C C . GLY A 1 586 ? -42.631 1.336 58.894 1.00 60.44 586 GLY A C 1
ATOM 4066 O O . GLY A 1 586 ? -42.652 1.284 60.127 1.00 60.44 586 GLY A O 1
ATOM 4067 N N . GLU A 1 587 ? -41.560 1.024 58.161 1.00 78.94 587 GLU A N 1
ATOM 4068 C CA . GLU A 1 587 ? -40.297 0.438 58.639 1.00 78.94 587 GLU A CA 1
ATOM 4069 C C . GLU A 1 587 ? -39.286 1.452 59.234 1.00 78.94 587 GLU A C 1
ATOM 4071 O O . GLU A 1 587 ? -39.456 2.674 59.134 1.00 78.94 587 GLU A O 1
ATOM 4076 N N . ALA A 1 588 ? -38.225 0.937 59.882 1.00 83.69 588 ALA A N 1
ATOM 4077 C CA . ALA A 1 588 ? -37.137 1.720 60.494 1.00 83.69 588 ALA A CA 1
ATOM 4078 C C . ALA A 1 588 ? -35.805 0.934 60.601 1.00 83.69 588 ALA A C 1
ATOM 4080 O O . ALA A 1 588 ? -35.706 0.009 61.411 1.00 83.69 588 ALA A O 1
ATOM 4081 N N . ILE A 1 589 ? -34.771 1.311 59.828 1.00 87.50 589 ILE A N 1
ATOM 4082 C CA . ILE A 1 589 ? -33.604 0.437 59.522 1.00 87.50 589 ILE A CA 1
ATOM 4083 C C . ILE A 1 589 ? -32.234 1.128 59.744 1.00 87.50 589 ILE A C 1
ATOM 4085 O O . ILE A 1 589 ? -32.138 2.349 59.658 1.00 87.50 589 ILE A O 1
ATOM 4089 N N . ILE A 1 590 ? -31.173 0.368 60.085 1.00 89.88 590 ILE A N 1
ATOM 4090 C CA . ILE A 1 590 ? -29.840 0.875 60.508 1.00 89.88 590 ILE A CA 1
ATOM 4091 C C . ILE A 1 590 ? -28.661 0.041 59.930 1.00 89.88 590 ILE A C 1
ATOM 4093 O O . ILE A 1 590 ? -28.730 -1.183 60.025 1.00 89.88 590 ILE A O 1
ATOM 4097 N N . CYS A 1 591 ? -27.552 0.651 59.448 1.00 89.31 591 CYS A N 1
ATOM 4098 C CA . CYS A 1 591 ? -26.397 -0.041 58.793 1.00 89.31 591 CYS A CA 1
ATOM 4099 C C . CYS A 1 591 ? -24.949 0.384 59.212 1.00 89.31 591 CYS A C 1
ATOM 4101 O O . CYS A 1 591 ? -24.762 1.402 59.877 1.00 89.31 591 CYS A O 1
ATOM 4103 N N . THR A 1 592 ? -23.894 -0.401 58.887 1.00 89.62 592 THR A N 1
ATOM 4104 C CA . THR A 1 592 ? -22.469 -0.238 59.333 1.00 89.62 592 THR A CA 1
ATOM 4105 C C . THR A 1 592 ? -21.400 -0.882 58.399 1.00 89.62 592 THR A C 1
ATOM 4107 O O . THR A 1 592 ? -21.615 -2.029 58.041 1.00 89.62 592 THR A O 1
ATOM 4110 N N . PHE A 1 593 ? -20.221 -0.258 58.143 1.00 88.62 593 PHE A N 1
ATOM 4111 C CA . PHE A 1 593 ? -19.130 -0.681 57.190 1.00 88.62 593 PHE A CA 1
ATOM 4112 C C . PHE A 1 593 ? -17.668 -0.779 57.767 1.00 88.62 593 PHE A C 1
ATOM 4114 O O . PHE A 1 593 ? -17.444 -0.127 58.782 1.00 88.62 593 PHE A O 1
ATOM 4121 N N . GLU A 1 594 ? -16.693 -1.471 57.107 1.00 85.94 594 GLU A N 1
ATOM 4122 C CA . GLU A 1 594 ? -15.199 -1.579 57.333 1.00 85.94 594 GLU A CA 1
ATOM 4123 C C . GLU A 1 594 ? -14.370 -1.874 56.029 1.00 85.94 594 GLU A C 1
ATOM 4125 O O . GLU A 1 594 ? -14.898 -2.562 55.171 1.00 85.94 594 GLU A O 1
ATOM 4130 N N . ASN A 1 595 ? -13.077 -1.471 55.869 1.00 88.25 595 ASN A N 1
ATOM 4131 C CA . ASN A 1 595 ? -12.372 -1.264 54.549 1.00 88.25 595 ASN A CA 1
ATOM 4132 C C . ASN A 1 595 ? -10.969 -1.942 54.258 1.00 88.25 595 ASN A C 1
ATOM 4134 O O . ASN A 1 595 ? -10.255 -2.226 55.208 1.00 88.25 595 ASN A O 1
ATOM 4138 N N . ILE A 1 596 ? -10.506 -2.126 52.986 1.00 80.94 596 ILE A N 1
ATOM 4139 C CA . ILE A 1 596 ? -9.136 -2.557 52.482 1.00 80.94 596 ILE A CA 1
ATOM 4140 C C . ILE A 1 596 ? -8.660 -1.926 51.105 1.00 80.94 596 ILE A C 1
ATOM 4142 O O . ILE A 1 596 ? -8.926 -0.755 50.885 1.00 80.94 596 ILE A O 1
ATOM 4146 N N . ARG A 1 597 ? -7.866 -2.597 50.216 1.00 80.50 597 ARG A N 1
ATOM 4147 C CA . ARG A 1 597 ? -7.117 -2.030 49.028 1.00 80.50 597 ARG A CA 1
ATOM 4148 C C . ARG A 1 597 ? -7.148 -2.928 47.756 1.00 80.50 597 ARG A C 1
ATOM 4150 O O . ARG A 1 597 ? -7.224 -4.146 47.909 1.00 80.50 597 ARG A O 1
ATOM 4157 N N . ASP A 1 598 ? -7.073 -2.334 46.553 1.00 75.50 598 ASP A N 1
ATOM 4158 C CA . ASP A 1 598 ? -7.276 -2.924 45.197 1.00 75.50 598 ASP A CA 1
ATOM 4159 C C . ASP A 1 598 ? -6.030 -3.436 44.405 1.00 75.50 598 ASP A C 1
ATOM 4161 O O . ASP A 1 598 ? -4.895 -3.137 44.795 1.00 75.50 598 ASP A O 1
ATOM 4165 N N . GLU A 1 599 ? -6.253 -4.179 43.302 1.00 82.06 599 GLU A N 1
ATOM 4166 C CA . GLU A 1 599 ? -5.293 -5.051 42.578 1.00 82.06 599 GLU A CA 1
ATOM 4167 C C . GLU A 1 599 ? -5.430 -5.119 41.028 1.00 82.06 599 GLU A C 1
ATOM 4169 O O . GLU A 1 599 ? -4.407 -5.198 40.347 1.00 82.06 599 GLU A O 1
ATOM 4174 N N . ASP A 1 600 ? -6.624 -5.068 40.425 1.00 69.69 600 ASP A N 1
ATOM 4175 C CA . ASP A 1 600 ? -6.787 -5.407 38.991 1.00 69.69 600 ASP A CA 1
ATOM 4176 C C . ASP A 1 600 ? -6.666 -4.213 38.034 1.00 69.69 600 ASP A C 1
ATOM 4178 O O . ASP A 1 600 ? -5.955 -4.297 37.027 1.00 69.69 600 ASP A O 1
ATOM 4182 N N . ALA A 1 601 ? -7.267 -3.068 38.382 1.00 77.88 601 ALA A N 1
ATOM 4183 C CA . ALA A 1 601 ? -7.178 -1.822 37.600 1.00 77.88 601 ALA A CA 1
ATOM 4184 C C . ALA A 1 601 ? -5.721 -1.371 37.365 1.00 77.88 601 ALA A C 1
ATOM 4186 O O . ALA A 1 601 ? -5.374 -0.777 36.347 1.00 77.88 601 ALA A O 1
ATOM 4187 N N . VAL A 1 602 ? -4.854 -1.719 38.317 1.00 81.12 602 VAL A N 1
ATOM 4188 C CA . VAL A 1 602 ? -3.402 -1.505 38.319 1.00 81.12 602 VAL A CA 1
ATOM 4189 C C . VAL A 1 602 ? -2.719 -2.152 37.102 1.00 81.12 602 VAL A C 1
ATOM 4191 O O . VAL A 1 602 ? -1.756 -1.612 36.557 1.00 81.12 602 VAL A O 1
ATOM 4194 N N . ARG A 1 603 ? -3.231 -3.302 36.654 1.00 86.38 603 ARG A N 1
ATOM 4195 C CA . ARG A 1 603 ? -2.571 -4.188 35.689 1.00 86.38 603 ARG A CA 1
ATOM 4196 C C . ARG A 1 603 ? -3.060 -3.988 34.254 1.00 86.38 603 ARG A C 1
ATOM 4198 O O . ARG A 1 603 ? -2.232 -3.963 33.346 1.00 86.38 603 ARG A O 1
ATOM 4205 N N . LEU A 1 604 ? -4.358 -3.742 34.052 1.00 80.12 604 LEU A N 1
ATOM 4206 C CA . LEU A 1 604 ? -4.911 -3.332 32.751 1.00 80.12 604 LEU A CA 1
ATOM 4207 C C . LEU A 1 604 ? -4.199 -2.077 32.212 1.00 80.12 604 LEU A C 1
ATOM 4209 O O . LEU A 1 604 ? -3.674 -2.090 31.097 1.00 80.12 604 LEU A O 1
ATOM 4213 N N . ALA A 1 605 ? -4.103 -1.035 33.045 1.00 85.31 605 ALA A N 1
ATOM 4214 C CA . ALA A 1 605 ? -3.455 0.237 32.719 1.00 85.31 605 ALA A CA 1
ATOM 4215 C C . ALA A 1 605 ? -2.009 0.087 32.211 1.00 85.31 605 ALA A C 1
ATOM 4217 O O . ALA A 1 605 ? -1.494 0.946 31.497 1.00 85.31 605 ALA A O 1
ATOM 4218 N N . THR A 1 606 ? -1.354 -1.014 32.583 1.00 84.81 606 THR A N 1
ATOM 4219 C CA . THR A 1 606 ? 0.013 -1.331 32.177 1.00 84.81 606 THR A CA 1
ATOM 4220 C C . THR A 1 606 ? 0.062 -1.933 30.769 1.00 84.81 606 THR A C 1
ATOM 4222 O O . THR A 1 606 ? 0.903 -1.527 29.977 1.00 84.81 606 THR A O 1
ATOM 4225 N N . MET A 1 607 ? -0.860 -2.835 30.413 1.00 90.62 607 MET A N 1
ATOM 4226 C CA . MET A 1 607 ? -0.876 -3.512 29.101 1.00 90.62 607 MET A CA 1
ATOM 4227 C C . MET A 1 607 ? -1.403 -2.652 27.950 1.00 90.62 607 MET A C 1
ATOM 4229 O O . MET A 1 607 ? -0.950 -2.805 26.817 1.00 90.62 607 MET A O 1
ATOM 4233 N N . ARG A 1 608 ? -2.340 -1.733 28.214 1.00 81.94 608 ARG A N 1
ATOM 4234 C CA . ARG A 1 608 ? -2.850 -0.803 27.189 1.00 81.94 608 ARG A CA 1
ATOM 4235 C C . ARG A 1 608 ? -1.728 0.002 26.541 1.00 81.94 608 ARG A C 1
ATOM 4237 O O . ARG A 1 608 ? -1.618 0.085 25.322 1.00 81.94 608 ARG A O 1
ATOM 4244 N N . ALA A 1 609 ? -0.869 0.573 27.382 1.00 89.38 609 ALA A N 1
ATOM 4245 C CA . ALA A 1 609 ? 0.229 1.423 26.944 1.00 89.38 609 ALA A CA 1
ATOM 4246 C C . ALA A 1 609 ? 1.291 0.662 26.119 1.00 89.38 609 ALA A C 1
ATOM 4248 O O . ALA A 1 609 ? 2.080 1.288 25.415 1.00 89.38 609 ALA A O 1
ATOM 4249 N N . ILE A 1 610 ? 1.307 -0.673 26.202 1.00 91.00 610 ILE A N 1
ATOM 4250 C CA . ILE A 1 610 ? 2.270 -1.555 25.535 1.00 91.00 610 ILE A CA 1
ATOM 4251 C C . ILE A 1 610 ? 1.874 -1.825 24.079 1.00 91.00 610 ILE A C 1
ATOM 4253 O O . ILE A 1 610 ? 2.663 -1.553 23.177 1.00 91.00 610 ILE A O 1
ATOM 4257 N N . ASN A 1 611 ? 0.665 -2.334 23.829 1.00 90.75 611 ASN A N 1
ATOM 4258 C CA . ASN A 1 611 ? 0.260 -2.747 22.481 1.00 90.75 611 ASN A CA 1
ATOM 4259 C C . ASN A 1 611 ? 0.086 -1.556 21.513 1.00 90.75 611 ASN A C 1
ATOM 4261 O O . ASN A 1 611 ? 0.609 -1.626 20.398 1.00 90.75 611 ASN A O 1
ATOM 4265 N N . ASN A 1 612 ? -0.565 -0.455 21.922 1.00 89.12 612 ASN A N 1
ATOM 4266 C CA . ASN A 1 612 ? -0.872 0.658 21.002 1.00 89.12 612 ASN A CA 1
ATOM 4267 C C . ASN A 1 612 ? 0.370 1.253 20.336 1.00 89.12 612 ASN A C 1
ATOM 4269 O O . ASN A 1 612 ? 0.388 1.571 19.143 1.00 89.12 612 ASN A O 1
ATOM 4273 N N . PHE A 1 613 ? 1.430 1.346 21.131 1.00 91.19 613 PHE A N 1
ATOM 4274 C CA . PHE A 1 613 ? 2.750 1.783 20.720 1.00 91.19 613 PHE A CA 1
ATOM 4275 C C . PHE A 1 613 ? 3.317 0.932 19.566 1.00 91.19 613 PHE A C 1
ATOM 4277 O O . PHE A 1 613 ? 3.899 1.474 18.625 1.00 91.19 613 PHE A O 1
ATOM 4284 N N . LEU A 1 614 ? 3.114 -0.392 19.587 1.00 92.00 614 LEU A N 1
ATOM 4285 C CA . LEU A 1 614 ? 3.622 -1.323 18.569 1.00 92.00 614 LEU A CA 1
ATOM 4286 C C . LEU A 1 614 ? 2.849 -1.218 17.242 1.00 92.00 614 LEU A C 1
ATOM 4288 O O . LEU A 1 614 ? 3.458 -1.215 16.171 1.00 92.00 614 LEU A O 1
ATOM 4292 N N . VAL A 1 615 ? 1.525 -1.064 17.304 1.00 88.38 615 VAL A N 1
ATOM 4293 C CA . VAL A 1 615 ? 0.640 -0.922 16.131 1.00 88.38 615 VAL A CA 1
ATOM 4294 C C . VAL A 1 615 ? 0.989 0.323 15.315 1.00 88.38 615 VAL A C 1
ATOM 4296 O O . VAL A 1 615 ? 1.284 0.240 14.120 1.00 88.38 615 VAL A O 1
ATOM 4299 N N . ARG A 1 616 ? 1.036 1.490 15.972 1.00 87.25 616 ARG A N 1
ATOM 4300 C CA . ARG A 1 616 ? 1.426 2.759 15.335 1.00 87.25 616 ARG A CA 1
ATOM 4301 C C . ARG A 1 616 ? 2.802 2.672 14.682 1.00 87.25 616 ARG A C 1
ATOM 4303 O O . ARG A 1 616 ? 2.996 3.148 13.561 1.00 87.25 616 ARG A O 1
ATOM 4310 N N . ARG A 1 617 ? 3.750 2.042 15.377 1.00 89.25 617 ARG A N 1
ATOM 4311 C CA . ARG A 1 617 ? 5.128 1.845 14.923 1.00 89.25 617 ARG A CA 1
ATOM 4312 C C . ARG A 1 617 ? 5.198 0.992 13.656 1.00 89.25 617 ARG A C 1
ATOM 4314 O O . ARG A 1 617 ? 5.960 1.334 12.753 1.00 89.25 617 ARG A O 1
ATOM 4321 N N . ALA A 1 618 ? 4.377 -0.049 13.541 1.00 89.06 618 ALA A N 1
ATOM 4322 C CA . ALA A 1 618 ? 4.335 -0.910 12.364 1.00 89.06 618 ALA A CA 1
ATOM 4323 C C . ALA A 1 618 ? 3.850 -0.166 11.093 1.00 89.06 618 ALA A C 1
ATOM 4325 O O . ALA A 1 618 ? 4.542 -0.192 10.074 1.00 89.06 618 ALA A O 1
ATOM 4326 N N . ASP A 1 619 ? 2.757 0.609 11.148 1.00 83.44 619 ASP A N 1
ATOM 4327 C CA . ASP A 1 619 ? 2.262 1.409 9.999 1.00 83.44 619 ASP A CA 1
ATOM 4328 C C . ASP A 1 619 ? 3.305 2.455 9.559 1.00 83.44 619 ASP A C 1
ATOM 4330 O O . ASP A 1 619 ? 3.517 2.682 8.365 1.00 83.44 619 ASP A O 1
ATOM 4334 N N . ARG A 1 620 ? 4.056 3.040 10.504 1.00 85.50 620 ARG A N 1
ATOM 4335 C CA . ARG A 1 620 ? 5.129 4.017 10.217 1.00 85.50 620 ARG A CA 1
ATOM 4336 C C . ARG A 1 620 ? 6.414 3.388 9.667 1.00 85.50 620 ARG A C 1
ATOM 4338 O O . ARG A 1 620 ? 7.009 3.967 8.754 1.00 85.50 620 ARG A O 1
ATOM 4345 N N . ILE A 1 621 ? 6.820 2.213 10.158 1.00 86.19 621 ILE A N 1
ATOM 4346 C CA . ILE A 1 621 ? 7.926 1.424 9.584 1.00 86.19 621 ILE A CA 1
ATOM 4347 C C . ILE A 1 621 ? 7.662 1.172 8.103 1.00 86.19 621 ILE A C 1
ATOM 4349 O O . ILE A 1 621 ? 8.531 1.379 7.257 1.00 86.19 621 ILE A O 1
ATOM 4353 N N . LEU A 1 622 ? 6.453 0.718 7.799 1.00 86.50 622 LEU A N 1
ATOM 4354 C CA . LEU A 1 622 ? 6.191 0.067 6.535 1.00 86.50 622 LEU A CA 1
ATOM 4355 C C . LEU A 1 622 ? 5.659 1.030 5.448 1.00 86.50 622 LEU A C 1
ATOM 4357 O O . LEU A 1 622 ? 5.861 0.798 4.257 1.00 86.50 622 LEU A O 1
ATOM 4361 N N . SER A 1 623 ? 5.075 2.171 5.835 1.00 77.38 623 SER A N 1
ATOM 4362 C CA . SER A 1 623 ? 4.916 3.340 4.944 1.00 77.38 623 SER A CA 1
ATOM 4363 C C . SER A 1 623 ? 6.247 4.053 4.631 1.00 77.38 623 SER A C 1
ATOM 4365 O O . SER A 1 623 ? 6.275 4.965 3.805 1.00 77.38 623 SER A O 1
ATOM 4367 N N . SER A 1 624 ? 7.353 3.613 5.246 1.00 81.75 624 SER A N 1
ATOM 4368 C CA . SER A 1 624 ? 8.727 4.093 5.021 1.00 81.75 624 SER A CA 1
ATOM 4369 C C . SER A 1 624 ? 9.633 3.052 4.338 1.00 81.75 624 SER A C 1
ATOM 4371 O O . SER A 1 624 ? 10.858 3.111 4.476 1.00 81.75 624 SER A O 1
ATOM 4373 N N . ALA A 1 625 ? 9.061 2.072 3.637 1.00 81.31 625 ALA A N 1
ATOM 4374 C CA . ALA A 1 625 ? 9.829 1.054 2.924 1.00 81.31 625 ALA A CA 1
ATOM 4375 C C . ALA A 1 625 ? 10.461 1.631 1.623 1.00 81.31 625 ALA A C 1
ATOM 4377 O O . ALA A 1 625 ? 9.813 2.422 0.933 1.00 81.31 625 ALA A O 1
ATOM 4378 N N . PRO A 1 626 ? 11.724 1.295 1.286 1.00 77.06 626 PRO A N 1
ATOM 4379 C CA . PRO A 1 626 ? 12.501 1.978 0.239 1.00 77.06 626 PRO A CA 1
ATOM 4380 C C . PRO A 1 626 ? 12.111 1.519 -1.172 1.00 77.06 626 PRO A C 1
ATOM 4382 O O . PRO A 1 626 ? 11.874 0.341 -1.374 1.00 77.06 626 PRO A O 1
ATOM 4385 N N . ASP A 1 627 ? 12.056 2.386 -2.176 1.00 78.50 627 ASP A N 1
ATOM 4386 C CA . ASP A 1 627 ? 11.784 1.967 -3.565 1.00 78.50 627 ASP A CA 1
ATOM 4387 C C . ASP A 1 627 ? 13.011 1.188 -4.108 1.00 78.50 627 ASP A C 1
ATOM 4389 O O . ASP A 1 627 ? 14.013 1.790 -4.502 1.00 78.50 627 ASP A O 1
ATOM 4393 N N . LEU A 1 628 ? 13.001 -0.152 -3.994 1.00 82.25 628 LEU A N 1
ATOM 4394 C CA . LEU A 1 628 ? 14.175 -0.989 -4.274 1.00 82.25 628 LEU A CA 1
ATOM 4395 C C . LEU A 1 628 ? 14.375 -1.251 -5.772 1.00 82.25 628 LEU A C 1
ATOM 4397 O O . LEU A 1 628 ? 15.497 -1.526 -6.193 1.00 82.25 628 LEU A O 1
ATOM 4401 N N . GLY A 1 629 ? 13.362 -1.085 -6.612 1.00 76.12 629 GLY A N 1
ATOM 4402 C CA . GLY A 1 629 ? 13.496 -1.396 -8.024 1.00 76.12 629 GLY A CA 1
ATOM 4403 C C . GLY A 1 629 ? 14.270 -0.285 -8.713 1.00 76.12 629 GLY A C 1
ATOM 4404 O O . GLY A 1 629 ? 15.217 -0.550 -9.460 1.00 76.12 629 GLY A O 1
ATOM 4405 N N . LEU A 1 630 ? 14.040 0.966 -8.281 1.00 76.31 630 LEU A N 1
ATOM 4406 C CA . LEU A 1 630 ? 14.918 2.107 -8.552 1.00 76.31 630 LEU A CA 1
ATOM 4407 C C . LEU A 1 630 ? 16.408 1.847 -8.251 1.00 76.31 630 LEU A C 1
ATOM 4409 O O . LEU A 1 630 ? 17.241 2.571 -8.795 1.00 76.31 630 LEU A O 1
ATOM 4413 N N . ARG A 1 631 ? 16.805 0.824 -7.480 1.00 82.31 631 ARG A N 1
ATOM 4414 C CA . ARG A 1 631 ? 18.224 0.523 -7.201 1.00 82.31 631 ARG A CA 1
ATOM 4415 C C . ARG A 1 631 ? 19.036 0.186 -8.443 1.00 82.31 631 ARG A C 1
ATOM 4417 O O . ARG A 1 631 ? 20.206 0.562 -8.487 1.00 82.31 631 ARG A O 1
ATOM 4424 N N . LEU A 1 632 ? 18.445 -0.424 -9.472 1.00 79.19 632 LEU A N 1
ATOM 4425 C CA . LEU A 1 632 ? 19.135 -0.565 -10.759 1.00 79.19 632 LEU A CA 1
ATOM 4426 C C . LEU A 1 632 ? 19.258 0.800 -11.476 1.00 79.19 632 LEU A C 1
ATOM 4428 O O . LEU A 1 632 ? 20.293 1.080 -12.070 1.00 79.19 632 LEU A O 1
ATOM 4432 N N . ARG A 1 633 ? 18.295 1.726 -11.286 1.00 74.44 633 ARG A N 1
ATOM 4433 C CA . ARG A 1 633 ? 18.336 3.134 -11.778 1.00 74.44 633 ARG A CA 1
ATOM 4434 C C . ARG A 1 633 ? 19.439 3.941 -11.126 1.00 74.44 633 ARG A C 1
ATOM 4436 O O . ARG A 1 633 ? 20.109 4.738 -11.771 1.00 74.44 633 ARG A O 1
ATOM 4443 N N . GLU A 1 634 ? 19.633 3.751 -9.834 1.00 73.12 634 GLU A N 1
ATOM 4444 C CA . GLU A 1 634 ? 20.474 4.641 -9.046 1.00 73.12 634 GLU A CA 1
ATOM 4445 C C . GLU A 1 634 ? 21.972 4.377 -9.173 1.00 73.12 634 GLU A C 1
ATOM 4447 O O . GLU A 1 634 ? 22.767 5.256 -8.824 1.00 73.12 634 GLU A O 1
ATOM 4452 N N . ARG A 1 635 ? 22.363 3.215 -9.705 1.00 71.12 635 ARG A N 1
ATOM 4453 C CA . ARG A 1 635 ? 23.766 2.797 -9.825 1.00 71.12 635 ARG A CA 1
ATOM 4454 C C . ARG A 1 635 ? 24.564 3.608 -10.851 1.00 71.12 635 ARG A C 1
ATOM 4456 O O . ARG A 1 635 ? 25.746 3.847 -10.615 1.00 71.12 635 ARG A O 1
ATOM 4463 N N . ASP A 1 636 ? 23.919 4.167 -11.873 1.00 70.75 636 ASP A N 1
ATOM 4464 C CA . ASP A 1 636 ? 24.558 5.078 -12.838 1.00 70.75 636 ASP A CA 1
ATOM 4465 C C . ASP A 1 636 ? 23.906 6.474 -12.850 1.00 70.75 636 ASP A C 1
ATOM 4467 O O . ASP A 1 636 ? 24.134 7.300 -13.741 1.00 70.75 636 ASP A O 1
ATOM 4471 N N . THR A 1 637 ? 23.166 6.806 -11.779 1.00 69.44 637 THR A N 1
ATOM 4472 C CA . THR A 1 637 ? 22.930 8.215 -11.438 1.00 69.44 637 THR A CA 1
ATOM 4473 C C . THR A 1 637 ? 24.247 8.893 -11.064 1.00 69.44 637 THR A C 1
ATOM 4475 O O . THR A 1 637 ? 25.158 8.297 -10.488 1.00 69.44 637 THR A O 1
ATOM 4478 N N . ARG A 1 638 ? 24.343 10.194 -11.353 1.00 67.88 638 ARG A N 1
ATOM 4479 C CA . ARG A 1 638 ? 25.538 11.016 -11.077 1.00 67.88 638 ARG A CA 1
ATOM 4480 C C . ARG A 1 638 ? 25.316 12.017 -9.944 1.00 67.88 638 ARG A C 1
ATOM 4482 O O . ARG A 1 638 ? 25.775 13.161 -9.982 1.00 67.88 638 ARG A O 1
ATOM 4489 N N . SER A 1 639 ? 24.541 11.593 -8.950 1.00 68.31 639 SER A N 1
ATOM 4490 C CA . SER A 1 639 ? 24.025 12.417 -7.857 1.00 68.31 639 SER A CA 1
ATOM 4491 C C . SER A 1 639 ? 24.482 11.857 -6.507 1.00 68.31 639 SER A C 1
ATOM 4493 O O . SER A 1 639 ? 24.347 10.658 -6.290 1.00 68.31 639 SER A O 1
ATOM 4495 N N . PRO A 1 640 ? 24.953 12.685 -5.557 1.00 65.38 640 PRO A N 1
ATOM 4496 C CA . PRO A 1 640 ? 25.412 12.198 -4.257 1.00 65.38 640 PRO A CA 1
ATOM 4497 C C . PRO A 1 640 ? 24.264 11.869 -3.281 1.00 65.38 640 PRO A C 1
ATOM 4499 O O . PRO A 1 640 ? 24.530 11.392 -2.183 1.00 65.38 640 PRO A O 1
ATOM 4502 N N . GLY A 1 641 ? 23.005 12.144 -3.643 1.00 70.94 641 GLY A N 1
ATOM 4503 C CA . GLY A 1 641 ? 21.818 11.779 -2.862 1.00 70.94 641 GLY A CA 1
ATOM 4504 C C . GLY A 1 641 ? 20.584 12.647 -3.141 1.00 70.94 641 GLY A C 1
ATOM 4505 O O . GLY A 1 641 ? 20.580 13.455 -4.082 1.00 70.94 641 GLY A O 1
ATOM 4506 N N . ARG A 1 642 ? 19.555 12.477 -2.304 1.00 69.94 642 ARG A N 1
ATOM 4507 C CA . ARG A 1 642 ? 18.303 13.254 -2.233 1.00 69.94 642 ARG A CA 1
ATOM 4508 C C . ARG A 1 642 ? 17.982 13.613 -0.770 1.00 69.94 642 ARG A C 1
ATOM 4510 O O . ARG A 1 642 ? 18.397 12.909 0.150 1.00 69.94 642 ARG A O 1
ATOM 4517 N N . PHE A 1 643 ? 17.247 14.706 -0.557 1.00 71.25 643 PHE A N 1
ATOM 4518 C CA . PHE A 1 643 ? 16.724 15.119 0.753 1.00 71.25 643 PHE A CA 1
ATOM 4519 C C . PHE A 1 643 ? 15.405 15.876 0.564 1.00 71.25 643 PHE A C 1
ATOM 4521 O O . PHE A 1 643 ? 15.345 16.785 -0.262 1.00 71.25 643 PHE A O 1
ATOM 4528 N N . SER A 1 644 ? 14.382 15.562 1.358 1.00 67.56 644 SER A N 1
ATOM 4529 C CA . SER A 1 644 ? 13.094 16.269 1.338 1.00 67.56 644 SER A CA 1
ATOM 4530 C C . SER A 1 644 ? 12.501 16.433 2.736 1.00 67.56 644 SER A C 1
ATOM 4532 O O . SER A 1 644 ? 12.764 15.631 3.627 1.00 67.56 644 SER A O 1
ATOM 4534 N N . ALA A 1 645 ? 11.683 17.470 2.918 1.00 65.88 645 ALA A N 1
ATOM 4535 C CA . ALA A 1 645 ? 10.927 17.710 4.143 1.00 65.88 645 ALA A CA 1
ATOM 4536 C C . ALA A 1 645 ? 9.565 18.350 3.830 1.00 65.88 645 ALA A C 1
ATOM 4538 O O . ALA A 1 645 ? 9.467 19.157 2.904 1.00 65.88 645 ALA A O 1
ATOM 4539 N N . ASP A 1 646 ? 8.557 18.014 4.632 1.00 63.91 646 ASP A N 1
ATOM 4540 C CA . ASP A 1 646 ? 7.198 18.568 4.606 1.00 63.91 646 ASP A CA 1
ATOM 4541 C C . ASP A 1 646 ? 6.805 18.989 6.035 1.00 63.91 646 ASP A C 1
ATOM 4543 O O . ASP A 1 646 ? 7.189 18.332 7.005 1.00 63.91 646 ASP A O 1
ATOM 4547 N N . ILE A 1 647 ? 6.109 20.120 6.190 1.00 62.59 647 ILE A N 1
ATOM 4548 C CA . ILE A 1 647 ? 5.768 20.708 7.496 1.00 62.59 647 ILE A CA 1
ATOM 4549 C C . ILE A 1 647 ? 4.398 21.396 7.427 1.00 62.59 647 ILE A C 1
ATOM 4551 O O . ILE A 1 647 ? 4.252 22.452 6.805 1.00 62.59 647 ILE A O 1
ATOM 4555 N N . SER A 1 648 ? 3.426 20.873 8.179 1.00 53.03 648 SER A N 1
ATOM 4556 C CA . SER A 1 648 ? 2.077 21.434 8.312 1.00 53.03 648 SER A CA 1
ATOM 4557 C C . SER A 1 648 ? 1.708 21.647 9.783 1.00 53.03 648 SER A C 1
ATOM 4559 O O . SER A 1 648 ? 1.929 20.793 10.636 1.00 53.03 648 SER A O 1
ATOM 4561 N N . GLN A 1 649 ? 1.194 22.839 10.103 1.00 52.72 649 GLN A N 1
ATOM 4562 C CA . GLN A 1 649 ? 0.741 23.280 11.439 1.00 52.72 649 GLN A CA 1
ATOM 4563 C C . GLN A 1 649 ? 1.707 23.065 12.635 1.00 52.72 649 GLN A C 1
ATOM 4565 O O . GLN A 1 649 ? 1.319 23.288 13.779 1.00 52.72 649 GLN A O 1
ATOM 4570 N N . GLY A 1 650 ? 2.980 22.733 12.394 1.00 52.59 650 GLY A N 1
ATOM 4571 C CA . GLY A 1 650 ? 3.996 22.492 13.430 1.00 52.59 650 GLY A CA 1
ATOM 4572 C C . GLY A 1 650 ? 4.404 21.025 13.610 1.00 52.59 650 GLY A C 1
ATOM 4573 O O . GLY A 1 650 ? 5.281 20.756 14.426 1.00 52.59 650 GLY A O 1
ATOM 4574 N N . ARG A 1 651 ? 3.818 20.111 12.829 1.00 63.03 651 ARG A N 1
ATOM 4575 C CA . ARG A 1 651 ? 4.218 18.702 12.659 1.00 63.03 651 ARG A CA 1
ATOM 4576 C C . ARG A 1 651 ? 4.720 18.479 11.226 1.00 63.03 651 ARG A C 1
ATOM 4578 O O . ARG A 1 651 ? 4.599 19.385 10.396 1.00 63.03 651 ARG A O 1
ATOM 4585 N N . GLY A 1 652 ? 5.325 17.331 10.925 1.00 65.50 652 GLY A N 1
ATOM 4586 C CA . GLY A 1 652 ? 5.933 17.125 9.606 1.00 65.50 652 GLY A CA 1
ATOM 4587 C C . GLY A 1 652 ? 6.776 15.862 9.444 1.00 65.50 652 GLY A C 1
ATOM 4588 O O . GLY A 1 652 ? 6.941 15.076 10.379 1.00 65.50 652 GLY A O 1
ATOM 4589 N N . THR A 1 653 ? 7.319 15.704 8.237 1.00 71.50 653 THR A N 1
ATOM 4590 C CA . THR A 1 653 ? 8.130 14.558 7.798 1.00 71.50 653 THR A CA 1
ATOM 4591 C C . THR A 1 653 ? 9.466 15.023 7.211 1.00 71.50 653 THR A C 1
ATOM 4593 O O . THR A 1 653 ? 9.567 16.127 6.665 1.00 71.50 653 THR A O 1
ATOM 4596 N N . MET A 1 654 ? 10.516 14.205 7.327 1.00 73.62 654 MET A N 1
ATOM 4597 C CA . MET A 1 654 ? 11.832 14.463 6.723 1.00 73.62 654 MET A CA 1
ATOM 4598 C C . MET A 1 654 ? 12.484 13.161 6.259 1.00 73.62 654 MET A C 1
ATOM 4600 O O . MET A 1 654 ? 12.570 12.212 7.033 1.00 73.62 654 MET A O 1
ATOM 4604 N N . SER A 1 655 ? 13.015 13.136 5.037 1.00 77.69 655 SER A N 1
ATOM 4605 C CA . SER A 1 655 ? 13.649 11.950 4.451 1.00 77.69 655 SER A CA 1
ATOM 4606 C C . SER A 1 655 ? 14.952 12.259 3.708 1.00 77.69 655 SER A C 1
ATOM 4608 O O . SER A 1 655 ? 15.149 13.358 3.179 1.00 77.69 655 SER A O 1
ATOM 4610 N N . MET A 1 656 ? 15.862 11.281 3.680 1.00 77.38 656 MET A N 1
ATOM 4611 C CA . MET A 1 656 ? 17.165 11.363 3.009 1.00 77.38 656 MET A CA 1
ATOM 4612 C C . MET A 1 656 ? 17.588 10.024 2.402 1.00 77.38 656 MET A C 1
ATOM 4614 O O . MET A 1 656 ? 17.276 8.976 2.957 1.00 77.38 656 MET A O 1
ATOM 4618 N N . GLU A 1 657 ? 18.328 10.072 1.294 1.00 78.88 657 GLU A N 1
ATOM 4619 C CA . GLU A 1 657 ? 18.681 8.898 0.481 1.00 78.88 657 GLU A CA 1
ATOM 4620 C C . GLU A 1 657 ? 20.011 9.114 -0.264 1.00 78.88 657 GLU A C 1
ATOM 4622 O O . GLU A 1 657 ? 20.289 10.223 -0.736 1.00 78.88 657 GLU A O 1
ATOM 4627 N N . THR A 1 658 ? 20.865 8.089 -0.351 1.00 78.69 658 THR A N 1
ATOM 4628 C CA . THR A 1 658 ? 22.186 8.164 -1.008 1.00 78.69 658 THR A CA 1
ATOM 4629 C C . THR A 1 658 ? 22.767 6.782 -1.346 1.00 78.69 658 THR A C 1
ATOM 4631 O O . THR A 1 658 ? 22.514 5.808 -0.639 1.00 78.69 658 THR A O 1
ATOM 4634 N N . SER A 1 659 ? 23.596 6.698 -2.394 1.00 81.12 659 SER A N 1
ATOM 4635 C CA . SER A 1 659 ? 24.304 5.479 -2.811 1.00 81.12 659 SER A CA 1
ATOM 4636 C C . SER A 1 659 ? 25.794 5.726 -3.077 1.00 81.12 659 SER A C 1
ATOM 4638 O O . SER A 1 659 ? 26.214 6.815 -3.486 1.00 81.12 659 SER A O 1
ATOM 4640 N N . LEU A 1 660 ? 26.625 4.707 -2.851 1.00 81.69 660 LEU A N 1
ATOM 4641 C CA . LEU A 1 660 ? 28.069 4.777 -3.071 1.00 81.69 660 LEU A CA 1
ATOM 4642 C C . LEU A 1 660 ? 28.402 4.856 -4.567 1.00 81.69 660 LEU A C 1
ATOM 4644 O O . LEU A 1 660 ? 29.369 5.520 -4.937 1.00 81.69 660 LEU A O 1
ATOM 4648 N N . ALA A 1 661 ? 27.615 4.229 -5.438 1.00 76.56 661 ALA A N 1
ATOM 4649 C CA . ALA A 1 661 ? 27.701 4.385 -6.883 1.00 76.56 661 ALA A CA 1
ATOM 4650 C C . ALA A 1 661 ? 27.365 5.826 -7.307 1.00 76.56 661 ALA A C 1
ATOM 4652 O O . ALA A 1 661 ? 28.207 6.475 -7.930 1.00 76.56 661 ALA A O 1
ATOM 4653 N N . GLY A 1 662 ? 26.247 6.394 -6.836 1.00 76.31 662 GLY A N 1
ATOM 4654 C CA . GLY A 1 662 ? 25.870 7.788 -7.098 1.00 76.31 662 GLY A CA 1
ATOM 4655 C C . GLY A 1 662 ? 26.930 8.799 -6.641 1.00 76.31 662 GLY A C 1
ATOM 4656 O O . GLY A 1 662 ? 27.322 9.694 -7.398 1.00 76.31 662 GLY A O 1
ATOM 4657 N N . ILE A 1 663 ? 27.493 8.609 -5.440 1.00 75.44 663 ILE A N 1
ATOM 4658 C CA . ILE A 1 663 ? 28.625 9.404 -4.931 1.00 75.44 663 ILE A CA 1
ATOM 4659 C C . ILE A 1 663 ? 29.887 9.209 -5.791 1.00 75.44 663 ILE A C 1
ATOM 4661 O O . ILE A 1 663 ? 30.567 10.193 -6.099 1.00 75.44 663 ILE A O 1
ATOM 4665 N N . ARG A 1 664 ? 30.224 7.974 -6.195 1.00 73.56 664 ARG A N 1
ATOM 4666 C CA . ARG A 1 664 ? 31.395 7.682 -7.048 1.00 73.56 664 ARG A CA 1
ATOM 4667 C C . ARG A 1 664 ? 31.267 8.334 -8.421 1.00 73.56 664 ARG A C 1
ATOM 4669 O O . ARG A 1 664 ? 32.224 8.959 -8.870 1.00 73.56 664 ARG A O 1
ATOM 4676 N N . ASN A 1 665 ? 30.107 8.244 -9.061 1.00 74.69 665 ASN A N 1
ATOM 4677 C CA . ASN A 1 665 ? 29.862 8.818 -10.383 1.00 74.69 665 ASN A CA 1
ATOM 4678 C C . ASN A 1 665 ? 29.842 10.351 -10.321 1.00 74.69 665 ASN A C 1
ATOM 4680 O O . ASN A 1 665 ? 30.510 11.009 -11.118 1.00 74.69 665 ASN A O 1
ATOM 4684 N N . HIS A 1 666 ? 29.227 10.929 -9.284 1.00 75.75 666 HIS A N 1
ATOM 4685 C CA . HIS A 1 666 ? 29.317 12.365 -9.017 1.00 75.75 666 HIS A CA 1
ATOM 4686 C C . HIS A 1 666 ? 30.765 12.844 -8.779 1.00 75.75 666 HIS A C 1
ATOM 4688 O O . HIS A 1 666 ? 31.147 13.938 -9.201 1.00 75.75 666 HIS A O 1
ATOM 4694 N N . ALA A 1 667 ? 31.604 12.033 -8.125 1.00 70.75 667 ALA A N 1
ATOM 4695 C CA . ALA A 1 667 ? 33.021 12.338 -7.919 1.00 70.75 667 ALA A CA 1
ATOM 4696 C C . ALA A 1 667 ? 33.876 12.150 -9.189 1.00 70.75 667 ALA A C 1
ATOM 4698 O O . ALA A 1 667 ? 34.841 12.897 -9.375 1.00 70.75 667 ALA A O 1
ATOM 4699 N N . ARG A 1 668 ? 33.523 11.196 -10.065 1.00 70.56 668 ARG A N 1
ATOM 4700 C CA . ARG A 1 668 ? 34.152 10.973 -11.381 1.00 70.56 668 ARG A CA 1
ATOM 4701 C C . ARG A 1 668 ? 33.926 12.172 -12.305 1.00 70.56 668 ARG A C 1
ATOM 4703 O O . ARG A 1 668 ? 34.911 12.740 -12.774 1.00 70.56 668 ARG A O 1
ATOM 4710 N N . ASP A 1 669 ? 32.675 12.610 -12.475 1.00 69.94 669 ASP A N 1
ATOM 4711 C CA . ASP A 1 669 ? 32.318 13.768 -13.315 1.00 69.94 669 ASP A CA 1
ATOM 4712 C C . ASP A 1 669 ? 33.029 15.057 -12.866 1.00 69.94 669 ASP A C 1
ATOM 4714 O O . ASP A 1 669 ? 33.489 15.846 -13.691 1.00 69.94 669 ASP A O 1
ATOM 4718 N N . ASN A 1 670 ? 33.195 15.248 -11.553 1.00 68.00 670 ASN A N 1
ATOM 4719 C CA . ASN A 1 670 ? 33.886 16.413 -10.997 1.00 68.00 670 ASN A CA 1
ATOM 4720 C C . ASN A 1 670 ? 35.427 16.299 -10.968 1.00 68.00 670 ASN A C 1
ATOM 4722 O O . ASN A 1 670 ? 36.102 17.321 -10.804 1.00 68.00 670 ASN A O 1
ATOM 4726 N N . ASN A 1 671 ? 36.021 15.102 -11.087 1.00 65.00 671 ASN A N 1
ATOM 4727 C CA . ASN A 1 671 ? 37.483 14.927 -11.053 1.00 65.00 671 ASN A CA 1
ATOM 4728 C C . ASN A 1 671 ? 37.980 13.650 -11.784 1.00 65.00 671 ASN A C 1
ATOM 4730 O O . ASN A 1 671 ? 38.367 12.673 -11.132 1.00 65.00 671 ASN A O 1
ATOM 4734 N N . PRO A 1 672 ? 38.070 13.658 -13.131 1.00 62.81 672 PRO A N 1
ATOM 4735 C CA . PRO A 1 672 ? 38.291 12.442 -13.931 1.00 62.81 672 PRO A CA 1
ATOM 4736 C C . PRO A 1 672 ? 39.672 11.756 -13.838 1.00 62.81 672 PRO A C 1
ATOM 4738 O O . PRO A 1 672 ? 39.914 10.797 -14.564 1.00 62.81 672 PRO A O 1
ATOM 4741 N N . GLN A 1 673 ? 40.621 12.239 -13.023 1.00 60.25 673 GLN A N 1
ATOM 4742 C CA . GLN A 1 673 ? 42.032 11.792 -13.053 1.00 60.25 673 GLN A CA 1
ATOM 4743 C C . GLN A 1 673 ? 42.466 10.916 -11.859 1.00 60.25 673 GLN A C 1
ATOM 4745 O O . GLN A 1 673 ? 43.648 10.887 -11.506 1.00 60.25 673 GLN A O 1
ATOM 4750 N N . MET A 1 674 ? 41.539 10.200 -11.213 1.00 54.41 674 MET A N 1
ATOM 4751 C CA . MET A 1 674 ? 41.883 9.283 -10.113 1.00 54.41 674 MET A CA 1
ATOM 4752 C C . MET A 1 674 ? 42.411 7.916 -10.613 1.00 54.41 674 MET A C 1
ATOM 4754 O O . MET A 1 674 ? 41.917 7.406 -11.618 1.00 54.41 674 MET A O 1
ATOM 4758 N N . PRO A 1 675 ? 43.393 7.281 -9.933 1.00 49.66 675 PRO A N 1
ATOM 4759 C CA . PRO A 1 675 ? 43.897 5.958 -10.317 1.00 49.66 675 PRO A CA 1
ATOM 4760 C C . PRO A 1 675 ? 42.914 4.840 -9.940 1.00 49.66 675 PRO A C 1
ATOM 4762 O O . PRO A 1 675 ? 42.350 4.865 -8.850 1.00 49.66 675 PRO A O 1
ATOM 4765 N N . GLY A 1 676 ? 42.775 3.836 -10.811 1.00 51.44 676 GLY A N 1
ATOM 4766 C CA . GLY A 1 676 ? 41.705 2.823 -10.745 1.00 51.44 676 GLY A CA 1
ATOM 4767 C C . GLY A 1 676 ? 40.767 2.851 -11.961 1.00 51.44 676 GLY A C 1
ATOM 4768 O O . GLY A 1 676 ? 39.687 2.281 -11.928 1.00 51.44 676 GLY A O 1
ATOM 4769 N N . SER A 1 677 ? 41.165 3.544 -13.031 1.00 50.72 677 SER A N 1
ATOM 4770 C CA . SER A 1 677 ? 40.386 3.779 -14.247 1.00 50.72 677 SER A CA 1
ATOM 4771 C C . SER A 1 677 ? 40.335 2.555 -15.179 1.00 50.72 677 SER A C 1
ATOM 4773 O O . SER A 1 677 ? 41.050 2.506 -16.183 1.00 50.72 677 SER A O 1
ATOM 4775 N N . VAL A 1 678 ? 39.491 1.581 -14.845 1.00 48.72 678 VAL A N 1
ATOM 4776 C CA . VAL A 1 678 ? 39.019 0.519 -15.750 1.00 48.72 678 VAL A CA 1
ATOM 4777 C C . VAL A 1 678 ? 37.493 0.475 -15.643 1.00 48.72 678 VAL A C 1
ATOM 4779 O O . VAL A 1 678 ? 36.960 0.676 -14.554 1.00 48.72 678 VAL A O 1
ATOM 4782 N N . GLN A 1 679 ? 36.789 0.228 -16.752 1.00 53.09 679 GLN A N 1
ATOM 4783 C CA . GLN A 1 679 ? 35.339 -0.022 -16.765 1.00 53.09 679 GLN A CA 1
ATOM 4784 C C . GLN A 1 679 ? 35.017 -1.443 -16.265 1.00 53.09 679 GLN A C 1
ATOM 4786 O O . GLN A 1 679 ? 34.351 -2.219 -16.939 1.00 53.09 679 GLN A O 1
ATOM 4791 N N . GLU A 1 680 ? 35.493 -1.798 -15.072 1.00 51.03 680 GLU A N 1
ATOM 4792 C CA . GLU A 1 680 ? 34.809 -2.830 -14.297 1.00 51.03 680 GLU A CA 1
ATOM 4793 C C . GLU A 1 680 ? 33.607 -2.130 -13.650 1.00 51.03 680 GLU A C 1
ATOM 4795 O O . GLU A 1 680 ? 33.755 -1.320 -12.730 1.00 51.03 680 GLU A O 1
ATOM 4800 N N . GLN A 1 681 ? 32.419 -2.377 -14.209 1.00 54.66 681 GLN A N 1
ATOM 4801 C CA . GLN A 1 681 ? 31.140 -2.035 -13.594 1.00 54.66 681 GLN A CA 1
ATOM 4802 C C . GLN A 1 681 ? 31.078 -2.827 -12.285 1.00 54.66 681 GLN A C 1
ATOM 4804 O O . GLN A 1 681 ? 30.776 -4.014 -12.287 1.00 54.66 681 GLN A O 1
ATOM 4809 N N . GLU A 1 682 ? 31.493 -2.220 -11.168 1.00 64.19 682 GLU A N 1
ATOM 4810 C CA . GLU A 1 682 ? 31.574 -2.931 -9.892 1.00 64.19 682 GLU A CA 1
ATOM 4811 C C . GLU A 1 682 ? 30.173 -3.412 -9.495 1.00 64.19 682 GLU A C 1
ATOM 4813 O O . GLU A 1 682 ? 29.341 -2.625 -9.042 1.00 64.19 682 GLU A O 1
ATOM 4818 N N . ASN A 1 683 ? 29.918 -4.718 -9.631 1.00 78.75 683 ASN A N 1
ATOM 4819 C CA . ASN A 1 683 ? 28.622 -5.338 -9.341 1.00 78.75 683 ASN A CA 1
ATOM 4820 C C . ASN A 1 683 ? 28.104 -5.004 -7.927 1.00 78.75 683 ASN A C 1
ATOM 4822 O O . ASN A 1 683 ? 26.901 -5.047 -7.703 1.00 78.75 683 ASN A O 1
ATOM 4826 N N . LEU A 1 684 ? 28.992 -4.630 -6.997 1.00 81.12 684 LEU A N 1
ATOM 4827 C CA . LEU A 1 684 ? 28.690 -4.228 -5.623 1.00 81.12 684 LEU A CA 1
ATOM 4828 C C . LEU A 1 684 ? 28.398 -2.714 -5.502 1.00 81.12 684 LEU A C 1
ATOM 4830 O O . LEU A 1 684 ? 29.276 -1.882 -5.761 1.00 81.12 684 LEU A O 1
ATOM 4834 N N . ASP A 1 685 ? 27.207 -2.361 -5.011 1.00 84.19 685 ASP A N 1
ATOM 4835 C CA . ASP A 1 685 ? 26.895 -1.020 -4.491 1.00 84.19 685 ASP A CA 1
ATOM 4836 C C . ASP A 1 685 ? 26.395 -1.071 -3.033 1.00 84.19 685 ASP A C 1
ATOM 4838 O O . ASP A 1 685 ? 25.996 -2.120 -2.527 1.00 84.19 685 ASP A O 1
ATOM 4842 N N . ILE A 1 686 ? 26.488 0.062 -2.333 1.00 83.50 686 ILE A N 1
ATOM 4843 C CA . ILE A 1 686 ? 26.056 0.249 -0.943 1.00 83.50 686 ILE A CA 1
ATOM 4844 C C . ILE A 1 686 ? 25.212 1.519 -0.880 1.00 83.50 686 ILE A C 1
ATOM 4846 O O . ILE A 1 686 ? 25.680 2.584 -1.285 1.00 83.50 686 ILE A O 1
ATOM 4850 N N . TRP A 1 687 ? 24.008 1.432 -0.324 1.00 84.25 687 TRP A N 1
ATOM 4851 C CA . TRP A 1 687 ? 23.058 2.542 -0.244 1.00 84.25 687 TRP A CA 1
ATOM 4852 C C . TRP A 1 687 ? 22.484 2.707 1.160 1.00 84.25 687 TRP A C 1
ATOM 4854 O O . TRP A 1 687 ? 22.531 1.796 1.989 1.00 84.25 687 TRP A O 1
ATOM 4864 N N . PHE A 1 688 ? 21.965 3.901 1.426 1.00 84.69 688 PHE A N 1
ATOM 4865 C CA . PHE A 1 688 ? 21.418 4.308 2.712 1.00 84.69 688 PHE A CA 1
ATOM 4866 C C . PHE A 1 688 ? 20.193 5.205 2.515 1.00 84.69 688 PHE A C 1
ATOM 4868 O O . PHE A 1 688 ? 20.247 6.156 1.732 1.00 84.69 688 PHE A O 1
ATOM 4875 N N . ALA A 1 689 ? 19.138 4.947 3.287 1.00 83.38 689 ALA A N 1
ATOM 4876 C CA . ALA A 1 689 ? 17.931 5.765 3.349 1.00 83.38 689 ALA A CA 1
ATOM 4877 C C . ALA A 1 689 ? 17.498 5.995 4.809 1.00 83.38 689 ALA A C 1
ATOM 4879 O O . ALA A 1 689 ? 17.828 5.208 5.697 1.00 83.38 689 ALA A O 1
ATOM 4880 N N . ALA A 1 690 ? 16.766 7.075 5.082 1.00 79.75 690 ALA A N 1
ATOM 4881 C CA . ALA A 1 690 ? 16.143 7.313 6.386 1.00 79.75 690 ALA A CA 1
ATOM 4882 C C . ALA A 1 690 ? 14.902 8.209 6.284 1.00 79.75 690 ALA A C 1
ATOM 4884 O O . ALA A 1 690 ? 14.840 9.092 5.424 1.00 79.75 690 ALA A O 1
ATOM 4885 N N . ASN A 1 691 ? 13.959 8.018 7.210 1.00 80.88 691 ASN A N 1
ATOM 4886 C CA . ASN A 1 691 ? 12.720 8.786 7.337 1.00 80.88 691 ASN A CA 1
ATOM 4887 C C . ASN A 1 691 ? 12.443 9.135 8.813 1.00 80.88 691 ASN A C 1
ATOM 4889 O O . ASN A 1 691 ? 12.738 8.349 9.714 1.00 80.88 691 ASN A O 1
ATOM 4893 N N . PHE A 1 692 ? 11.879 10.314 9.059 1.00 81.44 692 PHE A N 1
ATOM 4894 C CA . PHE A 1 692 ? 11.548 10.854 10.381 1.00 81.44 692 PHE A CA 1
ATOM 4895 C C . PHE A 1 692 ? 10.158 11.487 10.313 1.00 81.44 692 PHE A C 1
ATOM 4897 O O . PHE A 1 692 ? 9.896 12.290 9.414 1.00 81.44 692 PHE A O 1
ATOM 4904 N N . VAL A 1 693 ? 9.278 11.156 11.259 1.00 78.94 693 VAL A N 1
ATOM 4905 C CA . VAL A 1 693 ? 7.876 11.599 11.271 1.00 78.94 693 VAL A CA 1
ATOM 4906 C C . VAL A 1 693 ? 7.465 11.990 12.689 1.00 78.94 693 VAL A C 1
ATOM 4908 O O . VAL A 1 693 ? 7.634 11.212 13.624 1.00 78.94 693 VAL A O 1
ATOM 4911 N N . SER A 1 694 ? 6.884 13.181 12.833 1.00 78.44 694 SER A N 1
ATOM 4912 C CA . SER A 1 694 ? 6.227 13.636 14.064 1.00 78.44 694 SER A CA 1
ATOM 4913 C C . SER A 1 694 ? 4.746 13.864 13.780 1.00 78.44 694 SER A C 1
ATOM 4915 O O . SER A 1 694 ? 4.407 14.652 12.888 1.00 78.44 694 SER A O 1
ATOM 4917 N N . LEU A 1 695 ? 3.870 13.178 14.517 1.00 68.25 695 LEU A N 1
ATOM 4918 C CA . LEU A 1 695 ? 2.413 13.265 14.387 1.00 68.25 695 LEU A CA 1
ATOM 4919 C C . LEU A 1 695 ? 1.733 13.380 15.767 1.00 68.25 695 LEU A C 1
ATOM 4921 O O . LEU A 1 695 ? 2.374 13.237 16.806 1.00 68.25 695 LEU A O 1
ATOM 4925 N N . SER A 1 696 ? 0.424 13.651 15.788 1.00 73.62 696 SER A N 1
ATOM 4926 C CA . SER A 1 696 ? -0.413 12.942 16.764 1.00 73.62 696 SER A CA 1
ATOM 4927 C C . SER A 1 696 ? -1.268 11.938 16.035 1.00 73.62 696 SER A C 1
ATOM 4929 O O . SER A 1 696 ? -1.503 12.069 14.832 1.00 73.62 696 SER A O 1
ATOM 4931 N N . ASP A 1 697 ? -1.701 10.957 16.798 1.00 67.00 697 ASP A N 1
ATOM 4932 C CA . ASP A 1 697 ? -2.508 9.844 16.365 1.00 67.00 697 ASP A CA 1
ATOM 4933 C C . ASP A 1 697 ? -3.640 9.719 17.389 1.00 67.00 697 ASP A C 1
ATOM 4935 O O . ASP A 1 697 ? -3.401 9.480 18.571 1.00 67.00 697 ASP A O 1
ATOM 4939 N N . ASP A 1 698 ? -4.861 9.990 16.951 1.00 68.69 698 ASP A N 1
ATOM 4940 C CA . ASP A 1 698 ? -6.090 9.941 17.743 1.00 68.69 698 ASP A CA 1
ATOM 4941 C C . ASP A 1 698 ? -6.935 8.696 17.414 1.00 68.69 698 ASP A C 1
ATOM 4943 O O . ASP A 1 698 ? -8.053 8.558 17.907 1.00 68.69 698 ASP A O 1
ATOM 4947 N N . ARG A 1 699 ? -6.376 7.739 16.652 1.00 67.31 699 ARG A N 1
ATOM 4948 C CA . ARG A 1 699 ? -7.048 6.492 16.236 1.00 67.31 699 ARG A CA 1
ATOM 4949 C C . ARG A 1 699 ? -7.348 5.532 17.400 1.00 67.31 699 ARG A C 1
ATOM 4951 O O . ARG A 1 699 ? -8.282 4.752 17.300 1.00 67.31 699 ARG A O 1
ATOM 4958 N N . ASP A 1 700 ? -6.617 5.619 18.517 1.00 66.56 700 ASP A N 1
ATOM 4959 C CA . ASP A 1 700 ? -6.934 4.938 19.792 1.00 66.56 700 ASP A CA 1
ATOM 4960 C C . ASP A 1 700 ? -7.624 5.856 20.824 1.00 66.56 700 ASP A C 1
ATOM 4962 O O . ASP A 1 700 ? -7.770 5.483 21.992 1.00 66.56 700 ASP A O 1
ATOM 4966 N N . GLY A 1 701 ? -8.000 7.074 20.418 1.00 56.19 701 GLY A N 1
ATOM 4967 C CA . GLY A 1 701 ? -8.691 8.072 21.236 1.00 56.19 701 GLY A CA 1
ATOM 4968 C C . GLY A 1 701 ? -7.864 8.753 22.335 1.00 56.19 701 GLY A C 1
ATOM 4969 O O . GLY A 1 701 ? -8.404 9.613 23.024 1.00 56.19 701 GLY A O 1
ATOM 4970 N N . ALA A 1 702 ? -6.581 8.418 22.510 1.00 67.81 702 ALA A N 1
ATOM 4971 C CA . ALA A 1 702 ? -5.784 8.807 23.688 1.00 67.81 702 ALA A CA 1
ATOM 4972 C C . ALA A 1 702 ? -4.940 10.097 23.507 1.00 67.81 702 ALA A C 1
ATOM 4974 O O . ALA A 1 702 ? -3.917 10.303 24.171 1.00 67.81 702 ALA A O 1
ATOM 4975 N N . ASP A 1 703 ? -5.357 10.928 22.541 1.00 75.62 703 ASP A N 1
ATOM 4976 C CA . ASP A 1 703 ? -4.773 1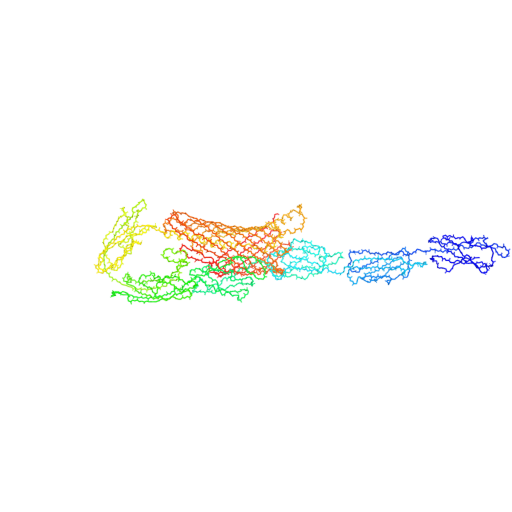2.215 22.115 1.00 75.62 703 ASP A CA 1
ATOM 4977 C C . ASP A 1 703 ? -3.228 12.180 22.003 1.00 75.62 703 ASP A C 1
ATOM 4979 O O . ASP A 1 703 ? -2.485 13.000 22.557 1.00 75.62 703 ASP A O 1
ATOM 4983 N N . VAL A 1 704 ? -2.728 11.142 21.322 1.00 80.25 704 VAL A N 1
ATOM 4984 C CA . VAL A 1 704 ? -1.357 10.649 21.489 1.00 80.25 704 VAL A CA 1
ATOM 4985 C C . VAL A 1 704 ? -0.370 11.422 20.634 1.00 80.25 704 VAL A C 1
ATOM 4987 O O . VAL A 1 704 ? -0.481 11.455 19.411 1.00 80.25 704 VAL A O 1
ATOM 4990 N N . SER A 1 705 ? 0.650 12.012 21.258 1.00 83.94 705 SER A N 1
ATOM 4991 C CA . SER A 1 705 ? 1.780 12.606 20.538 1.00 83.94 705 SER A CA 1
ATOM 4992 C C . SER A 1 705 ? 2.923 11.597 20.449 1.00 83.94 705 SER A C 1
ATOM 4994 O O . SER A 1 705 ? 3.507 11.251 21.481 1.00 83.94 705 SER A O 1
ATOM 4996 N N . SER A 1 706 ? 3.268 11.187 19.226 1.00 82.88 706 SER A N 1
ATOM 4997 C CA . SER A 1 706 ? 4.305 10.181 18.964 1.00 82.88 706 SER A CA 1
ATOM 4998 C C . SER A 1 706 ? 5.339 10.707 17.966 1.00 82.88 706 SER A C 1
ATOM 5000 O O . SER A 1 706 ? 4.994 11.194 16.884 1.00 82.88 706 SER A O 1
ATOM 5002 N N . ASP A 1 707 ? 6.616 10.575 18.325 1.00 85.31 707 ASP A N 1
ATOM 5003 C CA . ASP A 1 707 ? 7.757 10.918 17.472 1.00 85.31 707 ASP A CA 1
ATOM 5004 C C . ASP A 1 707 ? 8.461 9.622 17.032 1.00 85.31 707 ASP A C 1
ATOM 5006 O O . ASP A 1 707 ? 8.931 8.849 17.869 1.00 85.31 707 ASP A O 1
ATOM 5010 N N . PHE A 1 708 ? 8.538 9.381 15.718 1.00 88.19 708 PHE A N 1
ATOM 5011 C CA . PHE A 1 708 ? 9.072 8.153 15.115 1.00 88.19 708 PHE A CA 1
ATOM 5012 C C . PHE A 1 708 ? 10.221 8.444 14.138 1.00 88.19 708 PHE A C 1
ATOM 5014 O O . PHE A 1 708 ? 10.222 9.451 13.420 1.00 88.19 708 PHE A O 1
ATOM 5021 N N . GLY A 1 709 ? 11.181 7.523 14.040 1.00 84.38 709 GLY A N 1
ATOM 5022 C CA . GLY A 1 709 ? 12.174 7.545 12.970 1.00 84.38 709 GLY A CA 1
ATOM 5023 C C . GLY A 1 709 ? 12.748 6.172 12.639 1.00 84.38 709 GLY A C 1
ATOM 5024 O O . GLY A 1 709 ? 12.758 5.261 13.466 1.00 84.38 709 GLY A O 1
ATOM 5025 N N . VAL A 1 710 ? 13.224 6.041 11.400 1.00 89.12 710 VAL A N 1
ATOM 5026 C CA . VAL A 1 710 ? 13.750 4.802 10.817 1.00 89.12 710 VAL A CA 1
ATOM 5027 C C . VAL A 1 710 ? 14.927 5.093 9.884 1.00 89.12 710 VAL A C 1
ATOM 5029 O O . VAL A 1 710 ? 14.937 6.091 9.162 1.00 89.12 710 VAL A O 1
ATOM 5032 N N . ALA A 1 711 ? 15.929 4.215 9.886 1.00 87.25 711 ALA A N 1
ATOM 5033 C CA . ALA A 1 711 ? 17.074 4.266 8.981 1.00 87.25 711 ALA A CA 1
ATOM 5034 C C . ALA A 1 711 ? 17.416 2.873 8.434 1.00 87.25 711 ALA A C 1
ATOM 5036 O O . ALA A 1 711 ? 17.359 1.879 9.159 1.00 87.25 711 ALA A O 1
ATOM 5037 N N . GLN A 1 712 ? 17.792 2.817 7.158 1.00 91.38 712 GLN A N 1
ATOM 5038 C CA . GLN A 1 712 ? 18.018 1.612 6.360 1.00 91.38 712 GLN A CA 1
ATOM 5039 C C . GLN A 1 712 ? 19.394 1.683 5.684 1.00 91.38 712 GLN A C 1
ATOM 5041 O O . GLN A 1 712 ? 19.810 2.737 5.202 1.00 91.38 712 GLN A O 1
ATOM 5046 N N . LEU A 1 713 ? 20.100 0.555 5.632 1.00 90.44 713 LEU A N 1
ATOM 5047 C CA . LEU A 1 713 ? 21.376 0.397 4.933 1.00 90.44 713 LEU A CA 1
ATOM 5048 C C . LEU A 1 713 ? 21.353 -0.924 4.160 1.00 90.44 713 LEU A C 1
ATOM 5050 O O . LEU A 1 713 ? 21.152 -1.980 4.766 1.00 90.44 713 LEU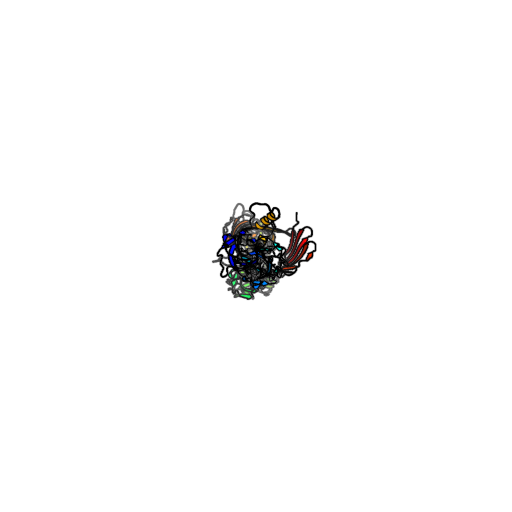 A O 1
ATOM 5054 N N . GLY A 1 714 ? 21.601 -0.877 2.854 1.00 89.88 714 GLY A N 1
ATOM 5055 C CA . GLY A 1 714 ? 21.660 -2.062 2.002 1.00 89.88 714 GLY A CA 1
ATOM 5056 C C . GLY A 1 714 ? 22.961 -2.187 1.218 1.00 89.88 714 GLY A C 1
ATOM 5057 O O . GLY A 1 714 ? 23.699 -1.219 1.018 1.00 89.88 714 GLY A O 1
ATOM 5058 N N . VAL A 1 715 ? 23.246 -3.417 0.798 1.00 89.31 715 VAL A N 1
ATOM 5059 C CA . VAL A 1 715 ? 24.345 -3.776 -0.102 1.00 89.31 715 VAL A CA 1
ATOM 5060 C C . VAL A 1 715 ? 23.780 -4.690 -1.179 1.00 89.31 715 VAL A C 1
ATOM 5062 O O . VAL A 1 715 ? 23.208 -5.729 -0.844 1.00 89.31 715 VAL A O 1
ATOM 5065 N N . ASP A 1 716 ? 23.963 -4.327 -2.446 1.00 90.44 716 ASP A N 1
ATOM 5066 C CA . ASP A 1 716 ? 23.497 -5.104 -3.596 1.00 90.44 716 ASP A CA 1
ATOM 5067 C C . ASP A 1 716 ? 24.626 -5.570 -4.518 1.00 90.44 716 ASP A C 1
ATOM 5069 O O . ASP A 1 716 ? 25.628 -4.882 -4.707 1.00 90.44 716 ASP A O 1
ATOM 5073 N N . TRP A 1 717 ? 24.423 -6.753 -5.104 1.00 88.94 717 TRP A N 1
ATOM 5074 C CA . TRP A 1 717 ? 25.289 -7.413 -6.073 1.00 88.94 717 TRP A CA 1
ATOM 5075 C C . TRP A 1 717 ? 24.524 -7.745 -7.355 1.00 88.94 717 TRP A C 1
ATOM 5077 O O . TRP A 1 717 ? 23.671 -8.630 -7.381 1.00 88.94 717 TRP A O 1
ATOM 5087 N N . MET A 1 718 ? 24.896 -7.070 -8.434 1.00 88.06 718 MET A N 1
ATOM 5088 C CA . MET A 1 718 ? 24.464 -7.353 -9.804 1.00 88.06 718 MET A CA 1
ATOM 5089 C C . MET A 1 718 ? 24.980 -8.741 -10.248 1.00 88.06 718 MET A C 1
ATOM 5091 O O . MET A 1 718 ? 26.169 -9.032 -10.091 1.00 88.06 718 MET A O 1
ATOM 5095 N N . LEU A 1 719 ? 24.110 -9.617 -10.752 1.00 88.00 719 LEU A N 1
ATOM 5096 C CA . LEU A 1 719 ? 24.417 -10.990 -11.190 1.00 88.00 719 LEU A CA 1
ATOM 5097 C C . LEU A 1 719 ? 24.597 -11.083 -12.711 1.00 88.00 719 LEU A C 1
ATOM 5099 O O . LEU A 1 719 ? 25.536 -11.720 -13.189 1.00 88.00 719 LEU A O 1
ATOM 5103 N N . ASP A 1 720 ? 23.711 -10.408 -13.431 1.00 87.00 720 ASP A N 1
ATOM 5104 C CA . ASP A 1 720 ? 23.715 -10.125 -14.867 1.00 87.00 720 ASP A CA 1
ATOM 5105 C C . ASP A 1 720 ? 23.286 -8.650 -15.036 1.00 87.00 720 ASP A C 1
ATOM 5107 O O . ASP A 1 720 ? 23.226 -7.929 -14.041 1.00 87.00 720 ASP A O 1
ATOM 5111 N N . GLU A 1 721 ? 23.037 -8.151 -16.249 1.00 82.00 721 GLU A N 1
ATOM 5112 C CA . GLU A 1 721 ? 22.829 -6.709 -16.531 1.00 82.00 721 GLU A CA 1
ATOM 5113 C C . GLU A 1 721 ? 21.589 -6.074 -15.848 1.00 82.00 721 GLU A C 1
ATOM 5115 O O . GLU A 1 721 ? 21.287 -4.898 -16.053 1.00 82.00 721 GLU A O 1
ATOM 5120 N N . GLN A 1 722 ? 20.870 -6.857 -15.045 1.00 85.75 722 GLN A N 1
ATOM 5121 C CA . GLN A 1 722 ? 19.426 -6.787 -14.869 1.00 85.75 722 GLN A CA 1
ATOM 5122 C C . GLN A 1 722 ? 18.943 -7.490 -13.590 1.00 85.75 722 GLN A C 1
ATOM 5124 O O . GLN A 1 722 ? 18.088 -6.975 -12.880 1.00 85.75 722 GLN A O 1
ATOM 5129 N N . THR A 1 723 ? 19.476 -8.672 -13.274 1.00 90.12 723 THR A N 1
ATOM 5130 C CA . THR A 1 723 ? 19.275 -9.386 -12.003 1.00 90.12 723 THR A CA 1
ATOM 5131 C C . THR A 1 723 ? 20.293 -8.899 -10.987 1.00 90.12 723 THR A C 1
ATOM 5133 O O . THR A 1 723 ? 21.497 -8.934 -11.227 1.00 90.12 723 THR A O 1
ATOM 5136 N N . LEU A 1 724 ? 19.829 -8.506 -9.811 1.00 91.19 724 LEU A N 1
ATOM 5137 C CA . LEU A 1 724 ? 20.606 -7.973 -8.704 1.00 91.19 724 LEU A CA 1
ATOM 5138 C C . LEU A 1 724 ? 20.074 -8.570 -7.398 1.00 91.19 724 LEU A C 1
ATOM 5140 O O . LEU A 1 724 ? 18.879 -8.598 -7.151 1.00 91.19 724 LEU A O 1
ATOM 5144 N N . VAL A 1 725 ? 20.953 -9.061 -6.532 1.00 94.00 725 VAL A N 1
ATOM 5145 C CA . VAL A 1 725 ? 20.563 -9.586 -5.212 1.00 94.00 725 VAL A CA 1
ATOM 5146 C C . VAL A 1 725 ? 21.302 -8.845 -4.118 1.00 94.00 725 VAL A C 1
ATOM 5148 O O . VAL A 1 725 ? 22.495 -8.572 -4.240 1.00 94.00 725 VAL A O 1
ATOM 5151 N N . GLY A 1 726 ? 20.610 -8.521 -3.036 1.00 92.25 726 GLY A N 1
ATOM 5152 C CA . GLY A 1 726 ? 21.161 -7.734 -1.945 1.00 92.25 726 GLY A CA 1
ATOM 5153 C C . GLY A 1 726 ? 20.807 -8.260 -0.564 1.00 92.25 726 GLY A C 1
ATOM 5154 O O . GLY A 1 726 ? 20.078 -9.237 -0.393 1.00 92.25 726 GLY A O 1
ATOM 5155 N N . LEU A 1 727 ? 21.377 -7.600 0.437 1.00 94.75 727 LEU A N 1
ATOM 5156 C CA . LEU A 1 727 ? 21.047 -7.749 1.850 1.00 94.75 727 LEU A CA 1
ATOM 5157 C C . LEU A 1 727 ? 20.870 -6.347 2.436 1.00 94.75 727 LEU A C 1
ATOM 5159 O O . LEU A 1 727 ? 21.669 -5.457 2.133 1.00 94.75 727 LEU A O 1
ATOM 5163 N N . MET A 1 728 ? 19.887 -6.152 3.312 1.00 93.12 728 MET A N 1
ATOM 5164 C CA . MET A 1 728 ? 19.710 -4.890 4.035 1.00 93.12 728 MET A CA 1
ATOM 5165 C C . MET A 1 728 ? 19.470 -5.082 5.533 1.00 93.12 728 MET A C 1
ATOM 5167 O O . MET A 1 728 ? 19.119 -6.165 6.011 1.00 93.12 728 MET A O 1
ATOM 5171 N N . ILE A 1 729 ? 19.692 -4.000 6.274 1.00 92.69 729 ILE A N 1
ATOM 5172 C CA . ILE A 1 729 ? 19.416 -3.862 7.703 1.00 92.69 729 ILE A CA 1
ATOM 5173 C C . ILE A 1 729 ? 18.705 -2.530 7.960 1.00 92.69 729 ILE A C 1
ATOM 5175 O O . ILE A 1 729 ? 19.026 -1.512 7.346 1.00 92.69 729 ILE A O 1
ATOM 5179 N N . GLN A 1 730 ? 17.754 -2.547 8.887 1.00 94.12 730 GLN A N 1
ATOM 5180 C CA . GLN A 1 730 ? 16.966 -1.405 9.331 1.00 94.12 730 GLN A CA 1
ATOM 5181 C C . GLN A 1 730 ? 17.043 -1.259 10.857 1.00 94.12 730 GLN A C 1
ATOM 5183 O O . GLN A 1 730 ? 17.119 -2.258 11.575 1.00 94.12 730 GLN A O 1
ATOM 5188 N N . GLY A 1 731 ? 16.978 -0.021 11.351 1.00 92.75 731 GLY A N 1
ATOM 5189 C CA . GLY A 1 731 ? 16.743 0.305 12.760 1.00 92.75 731 GLY A CA 1
ATOM 5190 C C . GLY A 1 731 ? 15.725 1.435 12.920 1.00 92.75 731 GLY A C 1
ATOM 5191 O O . GLY A 1 731 ? 15.698 2.351 12.098 1.00 92.75 731 GLY A O 1
ATOM 5192 N N . ASP A 1 732 ? 14.909 1.367 13.971 1.00 94.25 732 ASP A N 1
ATOM 5193 C CA . ASP A 1 732 ? 13.821 2.307 14.268 1.00 94.25 732 ASP A CA 1
ATOM 5194 C C . ASP A 1 732 ? 13.636 2.536 15.777 1.00 94.25 732 ASP A C 1
ATOM 5196 O O . ASP A 1 732 ? 14.039 1.716 16.609 1.00 94.25 732 ASP A O 1
ATOM 5200 N N . TRP A 1 733 ? 13.034 3.671 16.129 1.00 93.44 733 TRP A N 1
ATOM 5201 C CA . TRP A 1 733 ? 12.719 4.063 17.505 1.00 93.44 733 TRP A CA 1
ATOM 5202 C C . TRP A 1 733 ? 11.434 4.892 17.555 1.00 93.44 733 TRP A C 1
ATOM 5204 O O . TRP A 1 733 ? 11.041 5.508 16.559 1.00 93.44 733 TRP A O 1
ATOM 5214 N N . MET A 1 734 ? 10.801 4.920 18.728 1.00 92.50 734 MET A N 1
ATOM 5215 C CA . MET A 1 734 ? 9.589 5.697 18.965 1.00 92.50 734 MET A CA 1
ATOM 5216 C C . MET A 1 734 ? 9.463 6.094 20.444 1.00 92.50 734 MET A C 1
ATOM 5218 O O . MET A 1 734 ? 9.722 5.284 21.338 1.00 92.50 734 MET A O 1
ATOM 5222 N N . ASP A 1 735 ? 9.050 7.336 20.688 1.00 92.44 735 ASP A N 1
ATOM 5223 C CA . ASP A 1 735 ? 8.675 7.866 22.006 1.00 92.44 735 ASP A CA 1
ATOM 5224 C C . ASP A 1 735 ? 7.168 8.168 22.011 1.00 92.44 735 ASP A C 1
ATOM 5226 O O . ASP A 1 735 ? 6.669 8.789 21.069 1.00 92.44 735 ASP A O 1
ATOM 5230 N N . GLU A 1 736 ? 6.446 7.762 23.063 1.00 89.56 736 GLU A N 1
ATOM 5231 C CA . GLU A 1 736 ? 4.992 7.938 23.162 1.00 89.56 736 GLU A CA 1
ATOM 5232 C C . GLU A 1 736 ? 4.543 8.411 24.559 1.00 89.56 736 GLU A C 1
ATOM 5234 O O . GLU A 1 736 ? 4.917 7.873 25.609 1.00 89.56 736 GLU A O 1
ATOM 5239 N N . VAL A 1 737 ? 3.723 9.465 24.585 1.00 90.44 737 VAL A N 1
ATOM 5240 C CA . VAL A 1 737 ? 3.174 10.036 25.822 1.00 90.44 737 VAL A CA 1
ATOM 5241 C C . VAL A 1 737 ? 1.668 10.204 25.686 1.00 90.44 737 VAL A C 1
ATOM 5243 O O . VAL A 1 737 ? 1.201 11.122 25.014 1.00 90.44 737 VAL A O 1
ATOM 5246 N N . THR A 1 738 ? 0.932 9.367 26.411 1.00 83.50 738 THR A N 1
ATOM 5247 C CA . THR A 1 738 ? -0.498 9.552 26.683 1.00 83.50 738 THR A CA 1
ATOM 5248 C C . THR A 1 738 ? -0.706 10.795 27.548 1.00 83.50 738 THR A C 1
ATOM 5250 O O . THR A 1 738 ? 0.064 11.057 28.485 1.00 83.50 738 THR A O 1
ATOM 5253 N N . ALA A 1 739 ? -1.769 11.552 27.278 1.00 82.69 739 ALA A N 1
ATOM 5254 C CA . ALA A 1 739 ? -2.244 12.574 28.209 1.00 82.69 739 ALA A CA 1
ATOM 5255 C C . ALA A 1 739 ? -2.896 11.943 29.460 1.00 82.69 739 ALA A C 1
ATOM 5257 O O . ALA A 1 739 ? -2.822 12.516 30.553 1.00 82.69 739 ALA A O 1
ATOM 5258 N N . ASP A 1 740 ? -3.479 10.755 29.284 1.00 68.69 740 ASP A N 1
ATOM 5259 C CA . ASP A 1 740 ? -4.507 10.182 30.153 1.00 68.69 740 ASP A CA 1
ATOM 5260 C C . ASP A 1 740 ? -3.970 9.358 31.325 1.00 68.69 740 ASP A C 1
ATOM 5262 O O . ASP A 1 740 ? -2.872 8.793 31.279 1.00 68.69 740 ASP A O 1
ATOM 5266 N N . ILE A 1 741 ? -4.752 9.346 32.409 1.00 80.75 741 ILE A N 1
ATOM 5267 C CA . ILE A 1 741 ? -4.367 8.918 33.758 1.00 80.75 741 ILE A CA 1
ATOM 5268 C C . ILE A 1 741 ? -5.222 7.727 34.198 1.00 80.75 741 ILE A C 1
ATOM 5270 O O . ILE A 1 741 ? -6.435 7.853 34.312 1.00 80.75 741 ILE A O 1
ATOM 5274 N N . ALA A 1 742 ? -4.578 6.621 34.580 1.00 81.94 742 ALA A N 1
ATOM 5275 C CA . ALA A 1 742 ? -5.228 5.414 35.100 1.00 81.94 742 ALA A CA 1
ATOM 5276 C C . ALA A 1 742 ? -5.744 5.560 36.558 1.00 81.94 742 ALA A C 1
ATOM 5278 O O . ALA A 1 742 ? -5.340 4.813 37.459 1.00 81.94 742 ALA A O 1
ATOM 5279 N N . GLU A 1 743 ? -6.562 6.586 36.830 1.00 75.31 743 GLU A N 1
ATOM 5280 C CA . GLU A 1 743 ? -6.937 7.043 38.185 1.00 75.31 743 GLU A CA 1
ATOM 5281 C C . GLU A 1 743 ? -7.563 5.941 39.060 1.00 75.31 743 GLU A C 1
ATOM 5283 O O . GLU A 1 743 ? -7.320 5.922 40.270 1.00 75.31 743 GLU A O 1
ATOM 5288 N N . ASP A 1 744 ? -8.256 4.970 38.458 1.00 67.88 744 ASP A N 1
ATOM 5289 C CA . ASP A 1 744 ? -8.913 3.826 39.117 1.00 67.88 744 ASP A CA 1
ATOM 5290 C C . ASP A 1 744 ? -7.968 3.026 40.023 1.00 67.88 744 ASP A C 1
ATOM 5292 O O . ASP A 1 744 ? -8.273 2.682 41.169 1.00 67.88 744 ASP A O 1
ATOM 5296 N N . ALA A 1 745 ? -6.748 2.801 39.540 1.00 77.06 745 ALA A N 1
ATOM 5297 C CA . ALA A 1 745 ? -5.694 2.107 40.263 1.00 77.06 745 ALA A CA 1
ATOM 5298 C C . ALA A 1 745 ? -5.071 2.948 41.404 1.00 77.06 745 ALA A C 1
ATOM 5300 O O . ALA A 1 745 ? -4.138 2.503 42.088 1.00 77.06 745 ALA A O 1
ATOM 5301 N N . GLY A 1 746 ? -5.577 4.166 41.623 1.00 76.69 746 GLY A N 1
ATOM 5302 C CA . GLY A 1 746 ? -5.027 5.199 42.497 1.00 76.69 746 GLY A CA 1
ATOM 5303 C C . GLY A 1 746 ? -4.018 6.124 41.809 1.00 76.69 746 GLY A C 1
ATOM 5304 O O . GLY A 1 746 ? -3.230 6.762 42.512 1.00 76.69 746 GLY A O 1
ATOM 5305 N N . ALA A 1 747 ? -3.974 6.159 40.471 1.00 75.56 747 ALA A N 1
ATOM 5306 C CA . ALA A 1 747 ? -2.997 6.960 39.735 1.00 75.56 747 ALA A CA 1
ATOM 5307 C C . ALA A 1 747 ? -3.147 8.469 39.962 1.00 75.56 747 ALA A C 1
ATOM 5309 O O . ALA A 1 747 ? -4.172 8.970 40.416 1.00 75.56 747 ALA A O 1
ATOM 5310 N N . VAL A 1 748 ? -2.077 9.200 39.636 1.00 80.62 748 VAL A N 1
ATOM 5311 C CA . VAL A 1 748 ? -1.988 10.661 39.829 1.00 80.62 748 VAL A CA 1
ATOM 5312 C C . VAL A 1 748 ? -1.365 11.412 38.642 1.00 80.62 748 VAL A C 1
ATOM 5314 O O . VAL A 1 748 ? -1.133 12.620 38.734 1.00 80.62 748 VAL A O 1
ATOM 5317 N N . ARG A 1 749 ? -1.012 10.707 37.557 1.00 81.06 749 ARG A N 1
ATOM 5318 C CA . ARG A 1 749 ? -0.486 11.248 36.285 1.00 81.06 749 ARG A CA 1
ATOM 5319 C C . ARG A 1 749 ? -0.458 10.166 35.197 1.00 81.06 749 ARG A C 1
ATOM 5321 O O . ARG A 1 749 ? -0.443 8.985 35.529 1.00 81.06 749 ARG A O 1
ATOM 5328 N N . GLY A 1 750 ? -0.379 10.594 33.937 1.00 83.88 750 GLY A N 1
ATOM 5329 C CA . GLY A 1 750 ? -0.627 9.729 32.787 1.00 83.88 750 GLY A CA 1
ATOM 5330 C C . GLY A 1 750 ? 0.502 8.820 32.308 1.00 83.88 750 GLY A C 1
ATOM 5331 O O . GLY A 1 750 ? 1.680 9.042 32.627 1.00 83.88 750 GLY A O 1
ATOM 5332 N N . ALA A 1 751 ? 0.091 7.809 31.536 1.00 87.19 751 ALA A N 1
ATOM 5333 C CA . ALA A 1 751 ? 0.903 6.673 31.106 1.00 87.19 751 ALA A CA 1
ATOM 5334 C C . ALA A 1 751 ? 1.945 7.037 30.034 1.00 87.19 751 ALA A C 1
ATOM 5336 O O . ALA A 1 751 ? 1.720 7.906 29.185 1.00 87.19 751 ALA A O 1
ATOM 5337 N N . ARG A 1 752 ? 3.122 6.399 30.089 1.00 92.38 752 ARG A N 1
ATOM 5338 C CA . ARG A 1 752 ? 4.297 6.745 29.260 1.00 92.38 752 ARG A CA 1
ATOM 5339 C C . ARG A 1 752 ? 5.069 5.504 28.837 1.00 92.38 752 ARG A C 1
ATOM 5341 O O . ARG A 1 752 ? 5.437 4.722 29.716 1.00 92.38 752 ARG A O 1
ATOM 5348 N N . VAL A 1 753 ? 5.359 5.388 27.539 1.00 92.19 753 VAL A N 1
ATOM 5349 C CA . VAL A 1 753 ? 6.080 4.258 26.927 1.00 92.19 753 VAL A CA 1
ATOM 5350 C C . VAL A 1 753 ? 7.070 4.757 25.869 1.00 92.19 753 VAL A C 1
ATOM 5352 O O . VAL A 1 753 ? 6.881 5.796 25.244 1.00 92.19 753 VAL A O 1
ATOM 5355 N N . ASN A 1 754 ? 8.199 4.066 25.738 1.00 94.69 754 ASN A N 1
ATOM 5356 C CA . ASN A 1 754 ? 9.277 4.388 24.798 1.00 94.69 754 ASN A CA 1
ATOM 5357 C C . ASN A 1 754 ? 10.068 3.115 24.478 1.00 94.69 754 ASN A C 1
ATOM 5359 O O . ASN A 1 754 ? 10.168 2.233 25.337 1.00 94.69 754 ASN A O 1
ATOM 5363 N N . GLY A 1 755 ? 10.631 3.031 23.269 1.00 94.56 755 GLY A N 1
ATOM 5364 C CA . GLY A 1 755 ? 11.325 1.826 22.811 1.00 94.56 755 GLY A CA 1
ATOM 5365 C C . GLY A 1 755 ? 12.054 1.953 21.471 1.00 94.56 755 GLY A C 1
ATOM 5366 O O . GLY A 1 755 ? 11.907 2.930 20.731 1.00 94.56 755 GLY A O 1
ATOM 5367 N N . SER A 1 756 ? 12.883 0.953 21.157 1.00 94.81 756 SER A N 1
ATOM 5368 C CA . SER A 1 756 ? 13.702 0.924 19.931 1.00 94.81 756 SER A CA 1
ATOM 5369 C C . SER A 1 756 ? 14.031 -0.498 19.474 1.00 94.81 756 SER A C 1
ATOM 5371 O O . SER A 1 756 ? 13.989 -1.427 20.276 1.00 94.81 756 SER A O 1
ATOM 5373 N N . GLY A 1 757 ? 14.317 -0.694 18.183 1.00 95.75 757 GLY A N 1
ATOM 5374 C CA . GLY A 1 757 ? 14.498 -2.023 17.592 1.00 95.75 757 GLY A CA 1
ATOM 5375 C C . GLY A 1 757 ? 15.153 -2.022 16.209 1.00 95.75 757 GLY A C 1
ATOM 5376 O O . GLY A 1 757 ? 15.517 -0.982 15.661 1.00 95.75 757 GLY A O 1
ATOM 5377 N N . TRP A 1 758 ? 15.326 -3.218 15.644 1.00 96.25 758 TRP A N 1
ATOM 5378 C CA . TRP A 1 758 ? 16.010 -3.445 14.361 1.00 96.25 758 TRP A CA 1
ATOM 5379 C C . TRP A 1 758 ? 15.365 -4.581 13.554 1.00 96.25 758 TRP A C 1
ATOM 5381 O O . TRP A 1 758 ? 14.503 -5.282 14.086 1.00 96.25 758 TRP A O 1
ATOM 5391 N N . MET A 1 759 ? 15.747 -4.735 12.280 1.00 97.00 759 MET A N 1
ATOM 5392 C CA . MET A 1 759 ? 15.420 -5.874 11.400 1.00 97.00 759 MET A CA 1
ATOM 5393 C C . MET A 1 759 ? 16.492 -6.072 10.309 1.00 97.00 759 MET A C 1
ATOM 5395 O O . MET A 1 759 ? 17.119 -5.096 9.905 1.00 97.00 759 MET A O 1
ATOM 5399 N N . ALA A 1 760 ? 16.700 -7.291 9.792 1.00 96.69 760 ALA A N 1
ATOM 5400 C CA . ALA A 1 760 ? 17.622 -7.550 8.668 1.00 96.69 760 ALA A CA 1
ATOM 5401 C C . ALA A 1 760 ? 17.227 -8.762 7.796 1.00 96.69 760 ALA A C 1
ATOM 5403 O O . ALA A 1 760 ? 16.556 -9.676 8.281 1.00 96.69 760 ALA A O 1
ATOM 5404 N N . GLY A 1 761 ? 17.690 -8.797 6.537 1.00 96.56 761 GLY A N 1
ATOM 5405 C CA . GLY A 1 761 ? 17.436 -9.904 5.600 1.00 96.56 761 GLY A CA 1
ATOM 5406 C C . GLY A 1 761 ? 17.714 -9.594 4.111 1.00 96.56 761 GLY A C 1
ATOM 5407 O O . GLY A 1 761 ? 18.328 -8.565 3.809 1.00 96.56 761 GLY A O 1
ATOM 5408 N N . PRO A 1 762 ? 17.391 -10.528 3.189 1.00 96.44 762 PRO A N 1
ATOM 5409 C CA . PRO A 1 762 ? 17.778 -10.476 1.776 1.00 96.44 762 PRO A CA 1
ATOM 5410 C C . PRO A 1 762 ? 16.765 -9.786 0.860 1.00 96.44 762 PRO A C 1
ATOM 5412 O O . PRO A 1 762 ? 15.585 -9.724 1.188 1.00 96.44 762 PRO A O 1
ATOM 5415 N N . TYR A 1 763 ? 17.223 -9.376 -0.326 1.00 94.25 763 TYR A N 1
ATOM 5416 C CA . TYR A 1 763 ? 16.368 -8.924 -1.423 1.00 94.25 763 TYR A CA 1
ATOM 5417 C C . TYR A 1 763 ? 16.869 -9.345 -2.819 1.00 94.25 763 TYR A C 1
ATOM 5419 O O . TYR A 1 763 ? 18.036 -9.712 -2.987 1.00 94.25 763 TYR A O 1
ATOM 5427 N N . LEU A 1 764 ? 15.977 -9.330 -3.808 1.00 94.94 764 LEU A N 1
ATOM 5428 C CA . LEU A 1 764 ? 16.175 -9.702 -5.211 1.00 94.94 764 LEU A CA 1
ATOM 5429 C C . LEU A 1 764 ? 15.468 -8.671 -6.083 1.00 94.94 764 LEU A C 1
ATOM 5431 O O . LEU A 1 764 ? 14.248 -8.678 -6.126 1.00 94.94 764 LEU A O 1
ATOM 5435 N N . VAL A 1 765 ? 16.234 -7.889 -6.833 1.00 92.88 765 VAL A N 1
ATOM 5436 C CA . VAL A 1 765 ? 15.759 -7.044 -7.930 1.00 92.88 765 VAL A CA 1
ATOM 5437 C C . VAL A 1 765 ? 16.063 -7.776 -9.257 1.00 92.88 765 VAL A C 1
ATOM 5439 O O . VAL A 1 765 ? 17.124 -8.387 -9.362 1.00 92.88 765 VAL A O 1
ATOM 5442 N N . ARG A 1 766 ? 15.197 -7.817 -10.278 1.00 93.19 766 ARG A N 1
ATOM 5443 C CA . ARG A 1 766 ? 15.501 -8.526 -11.540 1.00 93.19 766 ARG A CA 1
ATOM 5444 C C . ARG A 1 766 ? 14.751 -8.052 -12.772 1.00 93.19 766 ARG A C 1
ATOM 5446 O O . ARG A 1 766 ? 13.546 -8.228 -12.837 1.00 93.19 766 ARG A O 1
ATOM 5453 N N . GLU A 1 767 ? 15.450 -7.769 -13.865 1.00 91.81 767 GLU A N 1
ATOM 5454 C CA . GLU A 1 767 ? 14.758 -7.632 -15.145 1.00 91.81 767 GLU A CA 1
ATOM 5455 C C . GLU A 1 767 ? 14.033 -8.936 -15.593 1.00 91.81 767 GLU A C 1
ATOM 5457 O O . GLU A 1 767 ? 14.655 -9.981 -15.818 1.00 91.81 767 GLU A O 1
ATOM 5462 N N . VAL A 1 768 ? 12.698 -8.932 -15.675 1.00 89.94 768 VAL A N 1
ATOM 5463 C CA . VAL A 1 768 ? 11.888 -9.981 -16.324 1.00 89.94 768 VAL A CA 1
ATOM 5464 C C . VAL A 1 768 ? 11.212 -9.474 -17.604 1.00 89.94 768 VAL A C 1
ATOM 5466 O O . VAL A 1 768 ? 10.252 -10.094 -18.066 1.00 89.94 768 VAL A O 1
ATOM 5469 N N . GLY A 1 769 ? 11.708 -8.385 -18.221 1.00 86.56 769 GLY A N 1
ATOM 5470 C CA . GLY A 1 769 ? 10.943 -7.636 -19.219 1.00 86.56 769 GLY A CA 1
ATOM 5471 C C . GLY A 1 769 ? 11.664 -6.963 -20.373 1.00 86.56 769 GLY A C 1
ATOM 5472 O O . GLY A 1 769 ? 12.878 -6.847 -20.367 1.00 86.56 769 GLY A O 1
ATOM 5473 N N . ASP A 1 770 ? 10.876 -6.452 -21.325 1.00 83.88 770 ASP A N 1
ATOM 5474 C CA . ASP A 1 770 ? 11.370 -5.543 -22.367 1.00 83.88 770 ASP A CA 1
ATOM 5475 C C . ASP A 1 770 ? 11.304 -4.163 -21.729 1.00 83.88 770 ASP A C 1
ATOM 5477 O O . ASP A 1 770 ? 10.356 -3.391 -21.853 1.00 83.88 770 ASP A O 1
ATOM 5481 N N . GLY A 1 771 ? 12.236 -4.038 -20.804 1.00 80.50 771 GLY A N 1
ATOM 5482 C CA . GLY A 1 771 ? 12.057 -3.396 -19.542 1.00 80.50 771 GLY A CA 1
ATOM 5483 C C . GLY A 1 771 ? 10.908 -3.879 -18.678 1.00 80.50 771 GLY A C 1
ATOM 5484 O O . GLY A 1 771 ? 9.962 -3.149 -18.790 1.00 80.50 771 GLY A O 1
ATOM 5485 N N . VAL A 1 772 ? 11.032 -4.940 -17.827 1.00 89.44 772 VAL A N 1
ATOM 5486 C CA . VAL A 1 772 ? 10.359 -5.323 -16.516 1.00 89.44 772 VAL A CA 1
ATOM 5487 C C . VAL A 1 772 ? 11.400 -5.498 -15.438 1.00 89.44 772 VAL A C 1
ATOM 5489 O O . VAL A 1 772 ? 12.245 -6.289 -15.745 1.00 89.44 772 VAL A O 1
ATOM 5492 N N . ILE A 1 773 ? 11.350 -4.960 -14.203 1.00 92.25 773 ILE A N 1
ATOM 5493 C CA . ILE A 1 773 ? 12.360 -5.209 -13.142 1.00 92.25 773 ILE A CA 1
ATOM 5494 C C . ILE A 1 773 ? 11.635 -5.530 -11.869 1.00 92.25 773 ILE A C 1
ATOM 5496 O O . ILE A 1 773 ? 11.060 -4.633 -11.263 1.00 92.25 773 ILE A O 1
ATOM 5500 N N . LEU A 1 774 ? 11.715 -6.821 -11.546 1.00 93.44 774 LEU A N 1
ATOM 5501 C CA . LEU A 1 774 ? 11.423 -7.538 -10.318 1.00 93.44 774 LEU A CA 1
ATOM 5502 C C . LEU A 1 774 ? 12.170 -7.007 -9.116 1.00 93.44 774 LEU A C 1
ATOM 5504 O O . LEU A 1 774 ? 13.173 -6.332 -9.268 1.00 93.44 774 LEU A O 1
ATOM 5508 N N . ASP A 1 775 ? 11.612 -7.277 -7.950 1.00 93.19 775 ASP A N 1
ATOM 5509 C CA . ASP A 1 775 ? 11.975 -6.734 -6.660 1.00 93.19 775 ASP A CA 1
ATOM 5510 C C . ASP A 1 775 ? 11.212 -7.534 -5.605 1.00 93.19 775 ASP A C 1
ATOM 5512 O O . ASP A 1 775 ? 10.043 -7.879 -5.801 1.00 93.19 775 ASP A O 1
ATOM 5516 N N . VAL A 1 776 ? 11.905 -7.955 -4.559 1.00 94.88 776 VAL A N 1
ATOM 5517 C CA . VAL A 1 776 ? 11.430 -8.886 -3.531 1.00 94.88 776 VAL A CA 1
ATOM 5518 C C . VAL A 1 776 ? 12.377 -8.724 -2.348 1.00 94.88 776 VAL A C 1
ATOM 5520 O O . VAL A 1 776 ? 13.583 -8.808 -2.547 1.00 94.88 776 VAL A O 1
ATOM 5523 N N . LEU A 1 777 ? 11.900 -8.582 -1.116 1.00 94.69 777 LEU A N 1
ATOM 5524 C CA . LEU A 1 777 ? 12.719 -8.469 0.099 1.00 94.69 777 LEU A CA 1
ATOM 5525 C C . LEU A 1 777 ? 12.137 -9.372 1.213 1.00 94.69 777 LEU A C 1
ATOM 5527 O O . LEU A 1 777 ? 11.020 -9.857 1.112 1.00 94.69 777 LEU A O 1
ATOM 5531 N N . ALA A 1 778 ? 12.889 -9.682 2.269 1.00 96.44 778 ALA A N 1
ATOM 5532 C CA . ALA A 1 778 ? 12.356 -10.287 3.498 1.00 96.44 778 ALA A CA 1
ATOM 5533 C C . ALA A 1 778 ? 13.228 -9.913 4.707 1.00 96.44 778 ALA A C 1
ATOM 5535 O O . ALA A 1 778 ? 14.442 -9.770 4.561 1.00 96.44 778 ALA A O 1
ATOM 5536 N N . LEU A 1 779 ? 12.641 -9.746 5.897 1.00 95.50 779 LEU A N 1
ATOM 5537 C CA . LEU A 1 779 ? 13.298 -9.196 7.093 1.00 95.50 779 LEU A CA 1
ATOM 5538 C C . LEU A 1 779 ? 12.817 -9.852 8.402 1.00 95.50 779 LEU A C 1
ATOM 5540 O O . LEU A 1 779 ? 11.656 -10.222 8.530 1.00 95.50 779 LEU A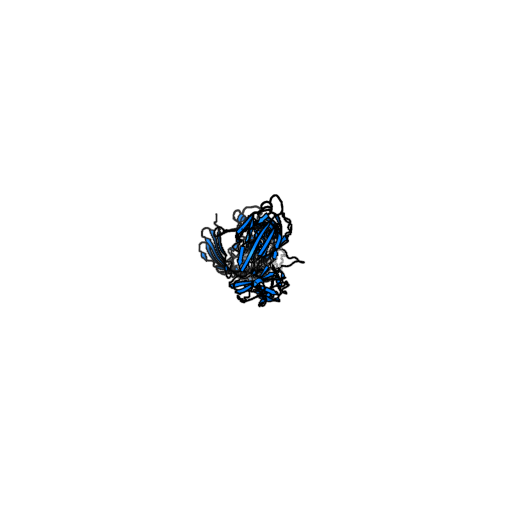 O 1
ATOM 5544 N N . TRP A 1 780 ? 13.689 -9.924 9.416 1.00 97.38 780 TRP A N 1
ATOM 5545 C CA . TRP A 1 780 ? 13.367 -10.408 10.778 1.00 97.38 780 TRP A CA 1
ATOM 5546 C C . TRP A 1 780 ? 14.117 -9.597 11.859 1.00 97.38 780 TRP A C 1
ATOM 5548 O O . TRP A 1 780 ? 15.220 -9.116 11.582 1.00 97.38 780 TRP A O 1
ATOM 5558 N N . GLY A 1 781 ? 13.563 -9.433 13.075 1.00 96.44 781 GLY A N 1
ATOM 5559 C CA . GLY A 1 781 ? 14.160 -8.600 14.144 1.00 96.44 781 GLY A CA 1
ATOM 5560 C C . GLY A 1 781 ? 13.472 -8.613 15.530 1.00 96.44 781 GLY A C 1
ATOM 5561 O O . GLY A 1 781 ? 12.678 -9.506 15.816 1.00 96.44 781 GLY A O 1
ATOM 5562 N N . GLN A 1 782 ? 13.808 -7.642 16.404 1.00 95.25 782 GLN A N 1
ATOM 5563 C CA . GLN A 1 782 ? 13.370 -7.522 17.825 1.00 95.25 782 GLN A CA 1
ATOM 5564 C C . GLN A 1 782 ? 13.374 -6.059 18.351 1.00 95.25 782 GLN A C 1
ATOM 5566 O O . GLN A 1 782 ? 13.940 -5.185 17.679 1.00 95.25 782 GLN A O 1
ATOM 5571 N N . SER A 1 783 ? 12.787 -5.791 19.539 1.00 96.19 783 SER A N 1
ATOM 5572 C CA . SER A 1 783 ? 12.797 -4.470 20.221 1.00 96.19 783 SER A CA 1
ATOM 5573 C C . SER A 1 783 ? 12.738 -4.519 21.774 1.00 96.19 783 SER A C 1
ATOM 5575 O O . SER A 1 783 ? 12.288 -5.514 22.335 1.00 96.19 783 SER A O 1
ATOM 5577 N N . ASP A 1 784 ? 13.162 -3.440 22.457 1.00 92.69 784 ASP A N 1
ATOM 5578 C CA . ASP A 1 784 ? 13.215 -3.287 23.937 1.00 92.69 784 ASP A CA 1
ATOM 5579 C C . ASP A 1 784 ? 12.449 -2.023 24.417 1.00 92.69 784 ASP A C 1
ATOM 5581 O O . ASP A 1 784 ? 12.531 -0.987 23.742 1.00 92.69 784 ASP A O 1
ATOM 5585 N N . ASN A 1 785 ? 11.730 -2.069 25.561 1.00 96.25 785 ASN A N 1
ATOM 5586 C CA . ASN A 1 785 ? 10.725 -1.050 25.953 1.00 96.25 785 ASN A CA 1
ATOM 5587 C C . ASN A 1 785 ? 10.517 -0.860 27.494 1.00 96.25 785 ASN A C 1
ATOM 5589 O O . ASN A 1 785 ? 10.888 -1.712 28.302 1.00 96.25 785 ASN A O 1
ATOM 5593 N N . VAL A 1 786 ? 9.891 0.253 27.927 1.00 95.00 786 VAL A N 1
ATOM 5594 C CA . VAL A 1 786 ? 9.658 0.623 29.359 1.00 95.00 786 VAL A CA 1
ATOM 5595 C C . VAL A 1 786 ? 8.274 1.260 29.589 1.00 95.00 786 VAL A C 1
ATOM 5597 O O . VAL A 1 786 ? 7.815 1.994 28.716 1.00 95.00 786 VAL A O 1
ATOM 5600 N N . VAL A 1 787 ? 7.638 1.063 30.763 1.00 92.19 787 VAL A N 1
ATOM 5601 C CA . VAL A 1 787 ? 6.292 1.596 31.095 1.00 92.19 787 VAL A CA 1
ATOM 5602 C C . VAL A 1 787 ? 6.170 2.233 32.498 1.00 92.19 787 VAL A C 1
ATOM 5604 O O . VAL A 1 787 ? 6.596 1.683 33.514 1.00 92.19 787 VAL A O 1
ATOM 5607 N N . ASN A 1 788 ? 5.511 3.398 32.585 1.00 92.12 788 ASN A N 1
ATOM 5608 C CA . ASN A 1 788 ? 4.923 3.903 33.838 1.00 92.12 788 ASN A CA 1
ATOM 5609 C C . ASN A 1 788 ? 3.390 3.932 33.702 1.00 92.12 788 ASN A C 1
ATOM 5611 O O . ASN A 1 788 ? 2.908 4.760 32.927 1.00 92.12 788 ASN A O 1
ATOM 5615 N N . PRO A 1 789 ? 2.635 3.102 34.449 1.00 82.69 789 PRO A N 1
ATOM 5616 C CA . PRO A 1 789 ? 1.177 3.068 34.340 1.00 82.69 789 PRO A CA 1
ATOM 5617 C C . PRO A 1 789 ? 0.461 4.135 35.191 1.00 82.69 789 PRO A C 1
ATOM 5619 O O . PRO A 1 789 ? -0.480 4.761 34.716 1.00 82.69 789 PRO A O 1
ATOM 5622 N N . LEU A 1 790 ? 0.875 4.360 36.451 1.00 82.19 790 LEU A N 1
ATOM 5623 C CA . LEU A 1 790 ? 0.055 5.098 37.440 1.00 82.19 790 LEU A CA 1
ATOM 5624 C C . LEU A 1 790 ? 0.679 6.390 38.004 1.00 82.19 790 LEU A C 1
ATOM 5626 O O . LEU A 1 790 ? 0.042 7.156 38.734 1.00 82.19 790 LEU A O 1
ATOM 5630 N N . GLY A 1 791 ? 1.987 6.574 37.840 1.00 78.75 791 GLY A N 1
ATOM 5631 C CA . GLY A 1 791 ? 2.757 7.556 38.606 1.00 78.75 791 GLY A CA 1
ATOM 5632 C C . GLY A 1 791 ? 2.903 7.262 40.106 1.00 78.75 791 GLY A C 1
ATOM 5633 O O . GLY A 1 791 ? 3.500 8.075 40.813 1.00 78.75 791 GLY A O 1
ATOM 5634 N N . LEU A 1 792 ? 2.410 6.112 40.586 1.00 74.81 792 LEU A N 1
ATOM 5635 C CA . LEU A 1 792 ? 2.708 5.575 41.918 1.00 74.81 792 LEU A CA 1
ATOM 5636 C C . LEU A 1 792 ? 3.984 4.694 41.932 1.00 74.81 792 LEU A C 1
ATOM 5638 O O . LEU A 1 792 ? 4.663 4.657 42.958 1.00 74.81 792 LEU A O 1
ATOM 5642 N N . TYR A 1 793 ? 4.308 4.012 40.819 1.00 75.50 793 TYR A N 1
ATOM 5643 C CA . TYR A 1 793 ? 5.492 3.148 40.588 1.00 75.50 793 TYR A CA 1
ATOM 5644 C C . TYR A 1 793 ? 5.744 2.940 39.055 1.00 75.50 793 TYR A C 1
ATOM 5646 O O . TYR A 1 793 ? 5.096 3.640 38.271 1.00 75.50 793 TYR A O 1
ATOM 5654 N N . GLU A 1 794 ? 6.721 2.103 38.635 1.00 84.88 794 GLU A N 1
ATOM 5655 C CA . GLU A 1 794 ? 7.296 1.965 37.255 1.00 84.88 794 GLU A CA 1
ATOM 5656 C C . GLU A 1 794 ? 7.832 0.524 36.954 1.00 84.88 794 GLU A C 1
ATOM 5658 O O . GLU A 1 794 ? 8.383 -0.064 37.885 1.00 84.88 794 GLU A O 1
ATOM 5663 N N . ASP A 1 795 ? 7.740 -0.005 35.703 1.00 86.88 795 ASP A N 1
ATOM 5664 C CA . ASP A 1 795 ? 8.181 -1.371 35.247 1.00 86.88 795 ASP A CA 1
ATOM 5665 C C . ASP A 1 795 ? 8.697 -1.439 33.747 1.00 86.88 795 ASP A C 1
ATOM 5667 O O . ASP A 1 795 ? 8.759 -0.408 33.076 1.00 86.88 795 ASP A O 1
ATOM 5671 N N . GLU A 1 796 ? 9.105 -2.614 33.191 1.00 85.81 796 GLU A N 1
ATOM 5672 C CA . GLU A 1 796 ? 9.879 -2.798 31.904 1.00 85.81 796 GLU A CA 1
ATOM 5673 C C . GLU A 1 796 ? 9.482 -4.062 31.043 1.00 85.81 796 GLU A C 1
ATOM 5675 O O . GLU A 1 796 ? 8.991 -5.023 31.635 1.00 85.81 796 GLU A O 1
ATOM 5680 N N . PHE A 1 797 ? 9.701 -4.113 29.693 1.00 93.38 797 PHE A N 1
ATOM 5681 C CA . PHE A 1 797 ? 9.353 -5.269 28.783 1.00 93.38 797 PHE A CA 1
ATOM 5682 C C . PHE A 1 797 ? 10.099 -5.372 27.390 1.00 93.38 797 PHE A C 1
ATOM 5684 O O . PHE A 1 797 ? 10.754 -4.421 26.964 1.00 93.38 797 PHE A O 1
ATOM 5691 N N . GLU A 1 798 ? 9.981 -6.497 26.637 1.00 92.00 798 GLU A N 1
ATOM 5692 C CA . GLU A 1 798 ? 10.717 -6.843 25.366 1.00 92.00 798 GLU A CA 1
ATOM 5693 C C . GLU A 1 798 ? 9.805 -7.388 24.203 1.00 92.00 798 GLU A C 1
ATOM 5695 O O . GLU A 1 798 ? 8.685 -7.822 24.486 1.00 92.00 798 GLU A O 1
ATOM 5700 N N . THR A 1 799 ? 10.248 -7.388 22.914 1.00 96.31 799 THR A N 1
ATOM 5701 C CA . THR A 1 799 ? 9.481 -7.870 21.708 1.00 96.31 799 THR A CA 1
ATOM 5702 C C . THR A 1 799 ? 10.272 -8.605 20.579 1.00 96.31 799 THR A C 1
ATOM 5704 O O . THR A 1 799 ? 11.503 -8.539 20.497 1.00 96.31 799 THR A O 1
ATOM 5707 N N . SER A 1 800 ? 9.572 -9.270 19.631 1.00 96.19 800 SER A N 1
ATOM 5708 C CA . SER A 1 800 ? 10.124 -9.903 18.395 1.00 96.19 800 SER A CA 1
ATOM 5709 C C . SER A 1 800 ? 9.238 -9.745 17.136 1.00 96.19 800 SER A C 1
ATOM 5711 O O . SER A 1 800 ? 8.031 -9.619 17.298 1.00 96.19 800 SER A O 1
ATOM 5713 N N . ARG A 1 801 ? 9.798 -9.715 15.900 1.00 94.06 801 ARG A N 1
ATOM 5714 C CA . ARG A 1 801 ? 9.067 -9.314 14.657 1.00 94.06 801 ARG A CA 1
ATOM 5715 C C . ARG A 1 801 ? 9.619 -9.786 13.289 1.00 94.06 801 ARG A C 1
ATOM 5717 O O . ARG A 1 801 ? 10.788 -10.175 13.201 1.00 94.06 801 ARG A O 1
ATOM 5724 N N . TYR A 1 802 ? 8.825 -9.692 12.205 1.00 95.25 802 TYR A N 1
ATOM 5725 C CA . TYR A 1 802 ? 9.225 -10.030 10.812 1.00 95.25 802 TYR A CA 1
ATOM 5726 C C . TYR A 1 802 ? 8.534 -9.224 9.690 1.00 95.25 802 TYR A C 1
ATOM 5728 O O . TYR A 1 802 ? 7.563 -8.540 9.965 1.00 95.25 802 TYR A O 1
ATOM 5736 N N . MET A 1 803 ? 9.027 -9.321 8.441 1.00 93.75 803 MET A N 1
ATOM 5737 C CA . MET A 1 803 ? 8.474 -8.729 7.204 1.00 93.75 803 MET A CA 1
ATOM 5738 C C . MET A 1 803 ? 8.783 -9.598 5.955 1.00 93.75 803 MET A C 1
ATOM 5740 O O . MET A 1 803 ? 9.861 -10.187 5.872 1.00 93.75 803 MET A O 1
ATOM 5744 N N . LEU A 1 804 ? 7.909 -9.605 4.949 1.00 95.44 804 LEU A N 1
ATOM 5745 C CA . LEU A 1 804 ? 8.162 -9.999 3.542 1.00 95.44 804 LEU A CA 1
ATOM 5746 C C . LEU A 1 804 ? 8.082 -8.731 2.653 1.00 95.44 804 LEU A C 1
ATOM 5748 O O . LEU A 1 804 ? 7.534 -7.755 3.146 1.00 95.44 804 LEU A O 1
ATOM 5752 N N . ARG A 1 805 ? 8.641 -8.692 1.429 1.00 93.38 805 ARG A N 1
ATOM 5753 C CA . ARG A 1 805 ? 8.477 -7.625 0.407 1.00 93.38 805 ARG A CA 1
ATOM 5754 C C . ARG A 1 805 ? 8.559 -8.154 -1.050 1.00 93.38 805 ARG A C 1
ATOM 5756 O O . ARG A 1 805 ? 9.170 -9.194 -1.256 1.00 93.38 805 ARG A O 1
ATOM 5763 N N . ALA A 1 806 ? 7.891 -7.485 -2.008 1.00 93.62 806 ALA A N 1
ATOM 5764 C CA . ALA A 1 806 ? 7.618 -7.792 -3.431 1.00 93.62 806 ALA A CA 1
ATOM 5765 C C . ALA A 1 806 ? 6.425 -6.955 -4.002 1.00 93.62 806 ALA A C 1
ATOM 5767 O O . ALA A 1 806 ? 5.384 -6.819 -3.357 1.00 93.62 806 ALA A O 1
ATOM 5768 N N . ASN A 1 807 ? 6.530 -6.415 -5.216 1.00 92.31 807 ASN A N 1
ATOM 5769 C CA . ASN A 1 807 ? 5.551 -5.524 -5.897 1.00 92.31 807 ASN A CA 1
ATOM 5770 C C . ASN A 1 807 ? 5.830 -5.623 -7.456 1.00 92.31 807 ASN A C 1
ATOM 5772 O O . ASN A 1 807 ? 6.735 -6.379 -7.768 1.00 92.31 807 ASN A O 1
ATOM 5776 N N . LEU A 1 808 ? 5.111 -5.068 -8.475 1.00 92.75 808 LEU A N 1
ATOM 5777 C CA . LEU A 1 808 ? 5.568 -5.103 -9.925 1.00 92.75 808 LEU A CA 1
ATOM 5778 C C . LEU A 1 808 ? 5.336 -3.668 -10.590 1.00 92.75 808 LEU A C 1
ATOM 5780 O O . LEU A 1 808 ? 4.316 -3.136 -10.221 1.00 92.75 808 LEU A O 1
ATOM 5784 N N . SER A 1 809 ? 6.212 -3.002 -11.423 1.00 90.38 809 SER A N 1
ATOM 5785 C CA . SER A 1 809 ? 6.084 -1.631 -12.060 1.00 90.38 809 SER A CA 1
ATOM 5786 C C . SER A 1 809 ? 6.430 -1.247 -13.548 1.00 90.38 809 SER A C 1
ATOM 5788 O O . SER A 1 809 ? 7.489 -1.585 -14.067 1.00 90.38 809 SER A O 1
ATOM 5790 N N . GLY A 1 810 ? 5.597 -0.451 -14.262 1.00 88.56 810 GLY A N 1
ATOM 5791 C CA . GLY A 1 810 ? 5.637 -0.259 -15.737 1.00 88.56 810 GLY A CA 1
ATOM 5792 C C . GLY A 1 810 ? 5.528 1.112 -16.514 1.00 88.56 810 GLY A C 1
ATOM 5793 O O . GLY A 1 810 ? 4.486 1.467 -17.039 1.00 88.56 810 GLY A O 1
ATOM 5794 N N . GLU A 1 811 ? 6.620 1.841 -16.799 1.00 87.38 811 GLU A N 1
ATOM 5795 C CA . GLU A 1 811 ? 6.716 3.144 -17.502 1.00 87.38 811 GLU A CA 1
ATOM 5796 C C . GLU A 1 811 ? 7.333 2.943 -18.856 1.00 87.38 811 GLU A C 1
ATOM 5798 O O . GLU A 1 811 ? 8.519 3.157 -19.094 1.00 87.38 811 GLU A O 1
ATOM 5803 N N . TRP A 1 812 ? 6.521 2.641 -19.842 1.00 87.88 812 TRP A N 1
ATOM 5804 C CA . TRP A 1 812 ? 6.986 2.945 -21.179 1.00 87.88 812 TRP A CA 1
ATOM 5805 C C . TRP A 1 812 ? 7.282 4.523 -21.235 1.00 87.88 812 TRP A C 1
ATOM 5807 O O . TRP A 1 812 ? 7.080 5.179 -20.240 1.00 87.88 812 TRP A O 1
ATOM 5817 N N . ARG A 1 813 ? 7.815 5.255 -22.237 1.00 86.19 813 ARG A N 1
ATOM 5818 C CA . ARG A 1 813 ? 7.992 6.737 -22.388 1.00 86.19 813 ARG A CA 1
ATOM 5819 C C . ARG A 1 813 ? 7.834 7.297 -23.851 1.00 86.19 813 ARG A C 1
ATOM 5821 O O . ARG A 1 813 ? 8.735 7.127 -24.662 1.00 86.19 813 ARG A O 1
ATOM 5828 N N . PHE A 1 814 ? 6.727 7.994 -24.207 1.00 86.06 814 PHE A N 1
ATOM 5829 C CA . PHE A 1 814 ? 6.300 8.324 -25.613 1.00 86.06 814 PHE A CA 1
ATOM 5830 C C . PHE A 1 814 ? 6.463 9.803 -26.052 1.00 86.06 814 PHE A C 1
ATOM 5832 O O . PHE A 1 814 ? 5.857 10.648 -25.417 1.00 86.06 814 PHE A O 1
ATOM 5839 N N . ASP A 1 815 ? 7.044 10.162 -27.212 1.00 87.00 815 ASP A N 1
ATOM 5840 C CA . ASP A 1 815 ? 7.234 11.572 -27.682 1.00 87.00 815 ASP A CA 1
ATOM 5841 C C . ASP A 1 815 ? 7.600 12.603 -26.570 1.00 87.00 815 ASP A C 1
ATOM 5843 O O . ASP A 1 815 ? 8.780 12.782 -26.261 1.00 87.00 815 ASP A O 1
ATOM 5847 N N . ASN A 1 816 ? 6.604 13.261 -25.960 1.00 90.19 816 ASN A N 1
ATOM 5848 C CA . ASN A 1 816 ? 6.712 14.133 -24.778 1.00 90.19 816 ASN A CA 1
ATOM 5849 C C . ASN A 1 816 ? 5.801 13.681 -23.601 1.00 90.19 816 ASN A C 1
ATOM 5851 O O . ASN A 1 816 ? 5.722 14.366 -22.584 1.00 90.19 816 ASN A O 1
ATOM 5855 N N . TRP A 1 817 ? 5.067 12.578 -23.760 1.00 88.62 817 TRP A N 1
ATOM 5856 C CA . TRP A 1 817 ? 4.041 12.021 -22.877 1.00 88.62 817 TRP A CA 1
ATOM 5857 C C . TRP A 1 817 ? 4.540 10.953 -21.909 1.00 88.62 817 TRP A C 1
ATOM 5859 O O . TRP A 1 817 ? 5.261 10.017 -22.266 1.00 88.62 817 TRP A O 1
ATOM 5869 N N . ARG A 1 818 ? 4.002 11.076 -20.696 1.00 91.12 818 ARG A N 1
ATOM 5870 C CA . ARG A 1 818 ? 4.285 10.280 -19.515 1.00 91.12 818 ARG A CA 1
ATOM 5871 C C . ARG A 1 818 ? 2.977 9.581 -19.018 1.00 91.12 818 ARG A C 1
ATOM 5873 O O . ARG A 1 818 ? 1.987 10.275 -18.816 1.00 91.12 818 ARG A O 1
ATOM 5880 N N . ILE A 1 819 ? 2.968 8.242 -18.897 1.00 89.25 819 ILE A N 1
ATOM 5881 C CA . ILE A 1 819 ? 1.995 7.239 -18.344 1.00 89.25 819 ILE A CA 1
ATOM 5882 C C . ILE A 1 819 ? 2.685 6.040 -17.581 1.00 89.25 819 ILE A C 1
ATOM 5884 O O . ILE A 1 819 ? 3.112 5.081 -18.216 1.00 89.25 819 ILE A O 1
ATOM 5888 N N . ARG A 1 820 ? 2.850 6.045 -16.252 1.00 90.06 820 ARG A N 1
ATOM 5889 C CA . ARG A 1 820 ? 3.383 4.912 -15.458 1.00 90.06 820 ARG A CA 1
ATOM 5890 C C . ARG A 1 820 ? 2.186 4.355 -14.706 1.00 90.06 820 ARG A C 1
ATOM 5892 O O . ARG A 1 820 ? 1.604 5.149 -13.983 1.00 90.06 820 ARG A O 1
ATOM 5899 N N . PRO A 1 821 ? 1.698 3.126 -14.936 1.00 89.81 821 PRO A N 1
ATOM 5900 C CA . PRO A 1 821 ? 0.958 2.338 -13.953 1.00 89.81 821 PRO A CA 1
ATOM 5901 C C . PRO A 1 821 ? 1.466 2.479 -12.507 1.00 89.81 821 PRO A C 1
ATOM 5903 O O . PRO A 1 821 ? 2.272 3.344 -12.159 1.00 89.81 821 PRO A O 1
ATOM 5906 N N . GLU A 1 822 ? 0.841 1.751 -11.601 1.00 90.75 822 GLU A N 1
ATOM 5907 C CA . GLU A 1 822 ? 1.579 0.712 -10.893 1.00 90.75 822 GLU A CA 1
ATOM 5908 C C . GLU A 1 822 ? 0.727 0.102 -9.802 1.00 90.75 822 GLU A C 1
ATOM 5910 O O . GLU A 1 822 ? -0.173 0.738 -9.252 1.00 90.75 822 GLU A O 1
ATOM 5915 N N . ALA A 1 823 ? 1.109 -1.099 -9.394 1.00 92.81 823 ALA A N 1
ATOM 5916 C CA . ALA A 1 823 ? 0.506 -1.840 -8.264 1.00 92.81 823 ALA A CA 1
ATOM 5917 C C . ALA A 1 823 ? 1.639 -2.432 -5.528 1.00 92.81 823 ALA A C 1
ATOM 5919 O O . ALA A 1 823 ? 2.414 -1.759 -4.829 1.00 92.81 823 ALA A O 1
ATOM 5920 N N . ALA A 1 824 ? 1.388 -3.562 -4.712 1.00 90.81 824 ALA A N 1
ATOM 5921 C CA . ALA A 1 824 ? 2.270 -4.436 -3.902 1.00 90.81 824 ALA A CA 1
ATOM 5922 C C . ALA A 1 824 ? 1.580 -5.645 -3.186 1.00 90.81 824 ALA A C 1
ATOM 5924 O O . ALA A 1 824 ? 0.454 -5.959 -3.564 1.00 90.81 824 ALA A O 1
ATOM 5925 N N . LEU A 1 825 ? 2.239 -6.278 -2.165 1.00 93.06 825 LEU A N 1
ATOM 5926 C CA . LEU A 1 825 ? 1.656 -7.139 -1.098 1.00 93.06 825 LEU A CA 1
ATOM 5927 C C . LEU A 1 825 ? 2.368 -7.234 0.301 1.00 93.06 825 LEU A C 1
ATOM 5929 O O . LEU A 1 825 ? 2.528 -6.159 0.856 1.00 93.06 825 LEU A O 1
ATOM 5933 N N . ALA A 1 826 ? 2.804 -8.442 0.791 1.00 92.38 826 ALA A N 1
ATOM 5934 C CA . ALA A 1 826 ? 3.632 -8.924 1.970 1.00 92.38 826 ALA A CA 1
ATOM 5935 C C . ALA A 1 826 ? 2.968 -9.688 3.146 1.00 92.38 826 ALA A C 1
ATOM 5937 O O . ALA A 1 826 ? 1.884 -10.239 3.058 1.00 92.38 826 ALA A O 1
ATOM 5938 N N . HIS A 1 827 ? 3.696 -9.759 4.266 1.00 93.88 827 HIS A N 1
ATOM 5939 C CA . HIS A 1 827 ? 3.244 -9.991 5.618 1.00 93.88 827 HIS A CA 1
ATOM 5940 C C . HIS A 1 827 ? 4.232 -9.387 6.653 1.00 93.88 827 HIS A C 1
ATOM 5942 O O . HIS A 1 827 ? 5.432 -9.390 6.376 1.00 93.88 827 HIS A O 1
ATOM 5948 N N . PHE A 1 828 ? 3.792 -8.833 7.806 1.00 93.38 828 PHE A N 1
ATOM 5949 C CA . PHE A 1 828 ? 4.650 -8.297 8.907 1.00 93.38 828 PHE A CA 1
ATOM 5950 C C . PHE A 1 828 ? 3.920 -8.432 10.219 1.00 93.38 828 PHE A C 1
ATOM 5952 O O . PHE A 1 828 ? 2.787 -7.984 10.282 1.00 93.38 828 PHE A O 1
ATOM 5959 N N . SER A 1 829 ? 4.608 -8.898 11.263 1.00 93.88 829 SER A N 1
ATOM 5960 C CA . SER A 1 829 ? 4.047 -9.050 12.609 1.00 93.88 829 SER A CA 1
ATOM 5961 C C . SER A 1 829 ? 5.079 -8.791 13.717 1.00 93.88 829 SER A C 1
ATOM 5963 O O . SER A 1 829 ? 6.276 -8.951 13.468 1.00 93.88 829 SER A O 1
ATOM 5965 N N . GLU A 1 830 ? 4.629 -8.391 14.917 1.00 92.69 830 GLU A N 1
ATOM 5966 C CA . GLU A 1 830 ? 5.426 -8.111 16.130 1.00 92.69 830 GLU A CA 1
ATOM 5967 C C . GLU A 1 830 ? 4.719 -8.591 17.438 1.00 92.69 830 GLU A C 1
ATOM 5969 O O . GLU A 1 830 ? 3.509 -8.435 17.570 1.00 92.69 830 GLU A O 1
ATOM 5974 N N . THR A 1 831 ? 5.456 -9.162 18.412 1.00 92.69 831 THR A N 1
ATOM 5975 C CA . THR A 1 831 ? 4.947 -9.864 19.633 1.00 92.69 831 THR A CA 1
ATOM 5976 C C . THR A 1 831 ? 5.728 -9.502 20.919 1.00 92.69 831 THR A C 1
ATOM 5978 O O . THR A 1 831 ? 6.942 -9.331 20.825 1.00 92.69 831 THR A O 1
ATOM 5981 N N . GLN A 1 832 ? 5.080 -9.444 22.102 1.00 89.81 832 GLN A N 1
ATOM 5982 C CA . GLN A 1 832 ? 5.596 -9.008 23.432 1.00 89.81 832 GLN A CA 1
ATOM 5983 C C . GLN A 1 832 ? 5.388 -10.038 24.575 1.00 89.81 832 GLN A C 1
ATOM 5985 O O . GLN A 1 832 ? 4.278 -10.538 24.710 1.00 89.81 832 GLN A O 1
ATOM 5990 N N . ASP A 1 833 ? 6.385 -10.238 25.463 1.00 87.75 833 ASP A N 1
ATOM 5991 C CA . ASP A 1 833 ? 6.446 -11.259 26.552 1.00 87.75 833 ASP A CA 1
ATOM 5992 C C . ASP A 1 833 ? 5.930 -10.817 27.967 1.00 87.75 833 ASP A C 1
ATOM 5994 O O . ASP A 1 833 ? 5.978 -9.641 28.329 1.00 87.75 833 ASP A O 1
ATOM 5998 N N . ALA A 1 834 ? 5.515 -11.778 28.819 1.00 86.81 834 ALA A N 1
ATOM 5999 C CA . ALA A 1 834 ? 4.808 -11.606 30.119 1.00 86.81 834 ALA A CA 1
ATOM 6000 C C . ALA A 1 834 ? 5.665 -11.475 31.428 1.00 86.81 834 ALA A C 1
ATOM 6002 O O . ALA A 1 834 ? 6.735 -12.077 31.541 1.00 86.81 834 ALA A O 1
ATOM 6003 N N . TYR A 1 835 ? 5.163 -10.781 32.480 1.00 85.25 835 TYR A N 1
ATOM 6004 C CA . TYR A 1 835 ? 5.865 -10.501 33.771 1.00 85.25 835 TYR A CA 1
ATOM 6005 C C . TYR A 1 835 ? 4.962 -10.249 35.032 1.00 85.25 835 TYR A C 1
ATOM 6007 O O . TYR A 1 835 ? 3.785 -10.594 35.040 1.00 85.25 835 TYR A O 1
ATOM 6015 N N . THR A 1 836 ? 5.499 -9.699 36.146 1.00 84.69 836 THR A N 1
ATOM 6016 C CA . THR A 1 836 ? 4.793 -9.391 37.430 1.00 84.69 836 THR A CA 1
ATOM 6017 C C . THR A 1 836 ? 5.295 -8.079 38.080 1.00 84.69 836 THR A C 1
ATOM 6019 O O . THR A 1 836 ? 6.492 -7.805 38.018 1.00 84.69 836 THR A O 1
ATOM 6022 N N . ASP A 1 837 ? 4.408 -7.310 38.733 1.00 82.56 837 ASP A N 1
ATOM 6023 C CA . ASP A 1 837 ? 4.604 -5.921 39.202 1.00 82.56 837 ASP A CA 1
ATOM 6024 C C . ASP A 1 837 ? 5.019 -5.722 40.687 1.00 82.56 837 ASP A C 1
ATOM 6026 O O . ASP A 1 837 ? 5.244 -6.662 41.460 1.00 82.56 837 ASP A O 1
ATOM 6030 N N . SER A 1 838 ? 5.117 -4.445 41.086 1.00 78.75 838 SER A N 1
ATOM 6031 C CA . SER A 1 838 ? 5.543 -3.982 42.419 1.00 78.75 838 SER A CA 1
ATOM 6032 C C . SER A 1 838 ? 4.461 -3.922 43.517 1.00 78.75 838 SER A C 1
ATOM 6034 O O . SER A 1 838 ? 4.815 -3.747 44.690 1.00 78.75 838 SER A O 1
ATOM 6036 N N . LEU A 1 839 ? 3.169 -4.034 43.192 1.00 73.56 839 LEU A N 1
ATOM 6037 C CA . LEU A 1 839 ? 2.078 -4.090 44.181 1.00 73.56 839 LEU A CA 1
ATOM 6038 C C . LEU A 1 839 ? 1.653 -5.542 44.482 1.00 73.56 839 LEU A C 1
ATOM 6040 O O . LEU A 1 839 ? 1.272 -5.832 45.621 1.00 73.56 839 LEU A O 1
ATOM 6044 N N . GLY A 1 840 ? 1.845 -6.455 43.523 1.00 73.12 840 GLY A N 1
ATOM 6045 C CA . GLY A 1 840 ? 1.798 -7.911 43.688 1.00 73.12 840 GLY A CA 1
ATOM 6046 C C . GLY A 1 840 ? 1.338 -8.718 42.460 1.00 73.12 840 GLY A C 1
ATOM 6047 O O . GLY A 1 840 ? 1.124 -9.923 42.603 1.00 73.12 840 GLY A O 1
ATOM 6048 N N . PHE A 1 841 ? 1.129 -8.090 41.298 1.00 82.69 841 PHE A N 1
ATOM 6049 C CA . PHE A 1 841 ? 0.125 -8.500 40.298 1.00 82.69 841 PHE A CA 1
ATOM 6050 C C . PHE A 1 841 ? 0.756 -8.852 38.925 1.00 82.69 841 PHE A C 1
ATOM 6052 O O . PHE A 1 841 ? 1.864 -8.422 38.638 1.00 82.69 841 PHE A O 1
ATOM 6059 N N . THR A 1 842 ? 0.123 -9.680 38.074 1.00 85.00 842 THR A N 1
ATOM 6060 C CA . THR A 1 842 ? 0.813 -10.391 36.951 1.00 85.00 842 THR A CA 1
ATOM 6061 C C . THR A 1 842 ? 0.290 -10.067 35.538 1.00 85.00 842 THR A C 1
ATOM 6063 O O . THR A 1 842 ? -0.904 -10.195 35.289 1.00 85.00 842 THR A O 1
ATOM 6066 N N . ILE A 1 843 ? 1.192 -9.711 34.613 1.00 89.56 843 ILE A N 1
ATOM 6067 C CA . ILE A 1 843 ? 0.966 -9.102 33.285 1.00 89.56 843 ILE A CA 1
ATOM 6068 C C . ILE A 1 843 ? 1.256 -10.098 32.121 1.00 89.56 843 ILE A C 1
ATOM 6070 O O . ILE A 1 843 ? 2.388 -10.570 32.044 1.00 89.56 843 ILE A O 1
ATOM 6074 N N . PRO A 1 844 ? 0.290 -10.443 31.237 1.00 88.12 844 PRO A N 1
ATOM 6075 C CA . PRO A 1 844 ? 0.486 -11.352 30.076 1.00 88.12 844 PRO A CA 1
ATOM 6076 C C . PRO A 1 844 ? 1.134 -10.781 28.770 1.00 88.12 844 PRO A C 1
ATOM 6078 O O . PRO A 1 844 ? 1.716 -9.700 28.766 1.00 88.12 844 PRO A O 1
ATOM 6081 N N . GLU A 1 845 ? 1.090 -11.590 27.694 1.00 90.31 845 GLU A N 1
ATOM 6082 C CA . GLU A 1 845 ? 1.775 -11.530 26.370 1.00 90.31 845 GLU A CA 1
ATOM 6083 C C . GLU A 1 845 ? 0.828 -11.023 25.238 1.00 90.31 845 GLU A C 1
ATOM 6085 O O . GLU A 1 845 ? -0.380 -11.248 25.337 1.00 90.31 845 GLU A O 1
ATOM 6090 N N . GLN A 1 846 ? 1.320 -10.344 24.179 1.00 86.56 846 GLN A N 1
ATOM 6091 C CA . GLN A 1 846 ? 0.498 -9.678 23.120 1.00 86.56 846 GLN A CA 1
ATOM 6092 C C . GLN A 1 846 ? 1.123 -9.735 21.695 1.00 86.56 846 GLN A C 1
ATOM 6094 O O . GLN A 1 846 ? 2.329 -9.914 21.573 1.00 86.56 846 GLN A O 1
ATOM 6099 N N . THR A 1 847 ? 0.346 -9.572 20.601 1.00 90.31 847 THR A N 1
ATOM 6100 C CA . THR A 1 847 ? 0.818 -9.591 19.175 1.00 90.31 847 THR A CA 1
ATOM 6101 C C . THR A 1 847 ? 0.086 -8.576 18.259 1.00 90.31 847 THR A C 1
ATOM 6103 O O . THR A 1 847 ? -1.008 -8.135 18.597 1.00 90.31 847 THR A O 1
ATOM 6106 N N . VAL A 1 848 ? 0.721 -8.184 17.138 1.00 88.19 848 VAL A N 1
ATOM 6107 C CA . VAL A 1 848 ? 0.414 -7.079 16.186 1.00 88.19 848 VAL A CA 1
ATOM 6108 C C . VAL A 1 848 ? 0.827 -7.484 14.745 1.00 88.19 848 VAL A C 1
ATOM 6110 O O . VAL A 1 848 ? 1.804 -8.215 14.617 1.00 88.19 848 VAL A O 1
ATOM 6113 N N . SER A 1 849 ? 0.171 -7.016 13.663 1.00 89.38 849 SER A N 1
ATOM 6114 C CA . SER A 1 849 ? 0.501 -7.342 12.242 1.00 89.38 849 SER A CA 1
ATOM 6115 C C . SER A 1 849 ? 0.109 -6.233 11.209 1.00 89.38 849 SER A C 1
ATOM 6117 O O . SER A 1 849 ? -0.962 -5.705 11.376 1.00 89.38 849 SER A O 1
ATOM 6119 N N . ILE A 1 850 ? 0.887 -5.757 10.200 1.00 87.88 850 ILE A N 1
ATOM 6120 C CA . ILE A 1 850 ? 0.562 -4.548 9.319 1.00 87.88 850 ILE A CA 1
ATOM 6121 C C . ILE A 1 850 ? 1.040 -4.702 7.825 1.00 87.88 850 ILE A C 1
ATOM 6123 O O . ILE A 1 850 ? 1.930 -5.511 7.647 1.00 87.88 850 ILE A O 1
ATOM 6127 N N . GLY A 1 851 ? 0.472 -4.001 6.781 1.00 89.69 851 GLY A N 1
ATOM 6128 C CA . GLY A 1 851 ? 0.648 -4.040 5.272 1.00 89.69 851 GLY A CA 1
ATOM 6129 C C . GLY A 1 851 ? -0.448 -4.021 4.126 1.00 89.69 851 GLY A C 1
ATOM 6130 O O . GLY A 1 851 ? -1.625 -4.063 4.431 1.00 89.69 851 GLY A O 1
ATOM 6131 N N . ARG A 1 852 ? -0.107 -3.981 2.801 1.00 88.12 852 ARG A N 1
ATOM 6132 C CA . ARG A 1 852 ? -0.949 -3.516 1.618 1.00 88.12 852 ARG A CA 1
ATOM 6133 C C . ARG A 1 852 ? -0.906 -4.446 0.324 1.00 88.12 852 ARG A C 1
ATOM 6135 O O . ARG A 1 852 ? 0.147 -4.469 -0.300 1.00 88.12 852 ARG A O 1
ATOM 6142 N N . PHE A 1 853 ? -2.006 -5.081 -0.210 1.00 91.06 853 PHE A N 1
ATOM 6143 C CA . PHE A 1 853 ? -2.191 -5.258 -1.716 1.00 91.06 853 PHE A CA 1
ATOM 6144 C C . PHE A 1 853 ? -2.327 -3.820 -2.154 1.00 91.06 853 PHE A C 1
ATOM 6146 O O . PHE A 1 853 ? -2.960 -3.062 -1.404 1.00 91.06 853 PHE A O 1
ATOM 6153 N N . GLN A 1 854 ? -1.804 -3.394 -3.318 1.00 88.62 854 GLN A N 1
ATOM 6154 C CA . GLN A 1 854 ? -2.200 -2.050 -3.780 1.00 88.62 854 GLN A CA 1
ATOM 6155 C C . GLN A 1 854 ? -2.741 -1.589 -5.230 1.00 88.62 854 GLN A C 1
ATOM 6157 O O . GLN A 1 854 ? -3.357 -2.413 -5.849 1.00 88.62 854 GLN A O 1
ATOM 6162 N N . ALA A 1 855 ? -2.756 -0.353 -5.798 1.00 92.00 855 ALA A N 1
ATOM 6163 C CA . ALA A 1 855 ? -2.834 0.057 -7.265 1.00 92.00 855 ALA A CA 1
ATOM 6164 C C . ALA A 1 855 ? -3.204 1.524 -7.684 1.00 92.00 855 ALA A C 1
ATOM 6166 O O . ALA A 1 855 ? -4.324 1.988 -7.448 1.00 92.00 855 ALA A O 1
ATOM 6167 N N . GLY A 1 856 ? -2.353 2.174 -8.497 1.00 90.00 856 GLY A N 1
ATOM 6168 C CA . GLY A 1 856 ? -2.780 3.061 -9.597 1.00 90.00 856 GLY A CA 1
ATOM 6169 C C . GLY A 1 856 ? -1.694 3.988 -10.217 1.00 90.00 856 GLY A C 1
ATOM 6170 O O . GLY A 1 856 ? -0.727 4.323 -9.536 1.00 90.00 856 GLY A O 1
ATOM 6171 N N . PRO A 1 857 ? -1.876 4.463 -11.475 1.00 91.19 857 PRO A N 1
ATOM 6172 C CA . PRO A 1 857 ? -0.883 5.189 -12.298 1.00 91.19 857 PRO A CA 1
ATOM 6173 C C . PRO A 1 857 ? -0.531 6.657 -11.958 1.00 91.19 857 PRO A C 1
ATOM 6175 O O . PRO A 1 857 ? -1.373 7.444 -11.520 1.00 91.19 857 PRO A O 1
ATOM 6178 N N . GLU A 1 858 ? 0.675 7.088 -12.353 1.00 90.06 858 GLU A N 1
ATOM 6179 C CA . GLU A 1 858 ? 1.063 8.471 -12.683 1.00 90.06 858 GLU A CA 1
ATOM 6180 C C . GLU A 1 858 ? 1.074 8.767 -14.207 1.00 90.06 858 GLU A C 1
ATOM 6182 O O . GLU A 1 858 ? 1.143 7.906 -15.080 1.00 90.06 858 GLU A O 1
ATOM 6187 N N . PHE A 1 859 ? 0.902 10.044 -14.546 1.00 92.94 859 PHE A N 1
ATOM 6188 C CA . PHE A 1 859 ? 0.942 10.608 -15.892 1.00 92.94 859 PHE A CA 1
ATOM 6189 C C . PHE A 1 859 ? 1.674 11.949 -15.855 1.00 92.94 859 PHE A C 1
ATOM 6191 O O . PHE A 1 859 ? 1.515 12.694 -14.895 1.00 92.94 859 PHE A O 1
ATOM 6198 N N . ALA A 1 860 ? 2.373 12.356 -16.913 1.00 91.12 860 ALA A N 1
ATOM 6199 C CA . ALA A 1 860 ? 2.996 13.683 -17.001 1.00 91.12 860 ALA A CA 1
ATOM 6200 C C . ALA A 1 860 ? 3.186 14.156 -18.455 1.00 91.12 860 ALA A C 1
ATOM 6202 O O . ALA A 1 860 ? 2.817 13.460 -19.403 1.00 91.12 860 ALA A O 1
ATOM 6203 N N . TYR A 1 861 ? 3.793 15.329 -18.660 1.00 93.00 861 TYR A N 1
ATOM 6204 C CA . TYR A 1 861 ? 4.127 15.806 -20.009 1.00 93.00 861 TYR A CA 1
ATOM 6205 C C . TYR A 1 861 ? 5.313 16.780 -20.038 1.00 93.00 861 TYR A C 1
ATOM 6207 O O . TYR A 1 861 ? 5.263 17.813 -19.374 1.00 93.00 861 TYR A O 1
ATOM 6215 N N . ARG A 1 862 ? 6.341 16.531 -20.859 1.00 92.69 862 ARG A N 1
ATOM 6216 C CA . ARG A 1 862 ? 7.549 17.373 -20.963 1.00 92.69 862 ARG A CA 1
ATOM 6217 C C . ARG A 1 862 ? 7.411 18.513 -21.982 1.00 92.69 862 ARG A C 1
ATOM 6219 O O . ARG A 1 862 ? 7.056 18.307 -23.138 1.00 92.69 862 ARG A O 1
ATOM 6226 N N . TRP A 1 863 ? 7.794 19.730 -21.594 1.00 90.75 863 TRP A N 1
ATOM 6227 C CA . TRP A 1 863 ? 7.979 20.871 -22.502 1.00 90.75 863 TRP A CA 1
ATOM 6228 C C . TRP A 1 863 ? 9.427 21.364 -22.500 1.00 90.75 863 TRP A C 1
ATOM 6230 O O . TRP A 1 863 ? 9.830 22.146 -21.636 1.00 90.75 863 TRP A O 1
ATOM 6240 N N . THR A 1 864 ? 10.194 20.967 -23.516 1.00 87.38 864 THR A N 1
ATOM 6241 C CA . THR A 1 864 ? 11.590 21.394 -23.711 1.00 87.38 864 THR A CA 1
ATOM 6242 C C . THR A 1 864 ? 11.694 22.713 -24.488 1.00 87.38 864 THR A C 1
ATOM 6244 O O . THR A 1 864 ? 11.042 22.919 -25.515 1.00 87.38 864 THR A O 1
ATOM 6247 N N . GLN A 1 865 ? 12.540 23.624 -24.006 1.00 85.06 865 GLN A N 1
ATOM 6248 C CA . GLN A 1 865 ? 12.809 24.938 -24.591 1.00 85.06 865 GLN A CA 1
ATOM 6249 C C . GLN A 1 865 ? 14.127 24.954 -25.384 1.00 85.06 865 GLN A C 1
ATOM 6251 O O . GLN A 1 865 ? 14.996 24.099 -25.241 1.00 85.06 865 GLN A O 1
ATOM 6256 N N . ARG A 1 866 ? 14.300 25.969 -26.242 1.00 80.31 866 ARG A N 1
ATOM 6257 C CA . ARG A 1 866 ? 15.451 26.085 -27.168 1.00 80.31 866 ARG A CA 1
ATOM 6258 C C . ARG A 1 866 ? 16.805 26.367 -26.505 1.00 80.31 866 ARG A C 1
ATOM 6260 O O . ARG A 1 866 ? 17.809 26.415 -27.208 1.00 80.31 866 ARG A O 1
ATOM 6267 N N . ASP A 1 867 ? 16.823 26.615 -25.203 1.00 75.00 867 ASP A N 1
ATOM 6268 C CA . ASP A 1 867 ? 18.023 26.799 -24.383 1.00 75.00 867 ASP A CA 1
ATOM 6269 C C . ASP A 1 867 ? 18.367 25.547 -23.550 1.00 75.00 867 ASP A C 1
ATOM 6271 O O . ASP A 1 867 ? 19.273 25.600 -22.724 1.00 75.00 867 ASP A O 1
ATOM 6275 N N . GLY A 1 868 ? 17.659 24.429 -23.766 1.00 77.25 868 GLY A N 1
ATOM 6276 C CA . GLY A 1 868 ? 17.832 23.174 -23.027 1.00 77.25 868 GLY A CA 1
ATOM 6277 C C . GLY A 1 868 ? 17.070 23.109 -21.700 1.00 77.25 868 GLY A C 1
ATOM 6278 O O . GLY A 1 868 ? 17.024 22.046 -21.085 1.00 77.25 868 GLY A O 1
ATOM 6279 N N . SER A 1 869 ? 16.439 24.204 -21.261 1.00 85.44 869 SER A N 1
ATOM 6280 C CA . SER A 1 869 ? 15.566 24.184 -20.083 1.00 85.44 869 SER A CA 1
ATOM 6281 C C . SER A 1 869 ? 14.235 23.487 -20.390 1.00 85.44 869 SER A C 1
ATOM 6283 O O . SER A 1 869 ? 13.735 23.563 -21.513 1.00 85.44 869 SER A O 1
ATOM 6285 N N . TRP A 1 870 ? 13.637 22.812 -19.411 1.00 88.25 870 TRP A N 1
ATOM 6286 C CA . TRP A 1 870 ? 12.376 22.084 -19.584 1.00 88.25 870 TRP A CA 1
ATOM 6287 C C . TRP A 1 870 ? 11.516 22.104 -18.320 1.00 88.25 870 TRP A C 1
ATOM 6289 O O . TRP A 1 870 ? 12.002 22.398 -17.229 1.00 88.25 870 TRP A O 1
ATOM 6299 N N . TRP A 1 871 ? 10.225 21.818 -18.472 1.00 90.25 871 TRP A N 1
ATOM 6300 C CA . TRP A 1 871 ? 9.272 21.676 -17.368 1.00 90.25 871 TRP A CA 1
ATOM 6301 C C . TRP A 1 871 ? 8.222 20.610 -17.685 1.00 90.25 871 TRP A C 1
ATOM 6303 O O . TRP A 1 871 ? 7.896 20.382 -18.849 1.00 90.25 871 TRP A O 1
ATOM 6313 N N . GLU A 1 872 ? 7.752 19.932 -16.645 1.00 91.81 872 GLU A N 1
ATOM 6314 C CA . GLU A 1 872 ? 7.040 18.661 -16.718 1.00 91.81 872 GLU A CA 1
ATOM 6315 C C . GLU A 1 872 ? 6.116 18.493 -15.499 1.00 91.81 872 GLU A C 1
ATOM 6317 O O . GLU A 1 872 ? 6.566 18.053 -14.439 1.00 91.81 872 GLU A O 1
ATOM 6322 N N . PRO A 1 873 ? 4.836 18.899 -15.586 1.00 90.69 873 PRO A N 1
ATOM 6323 C CA . PRO A 1 873 ? 3.848 18.574 -14.570 1.00 90.69 873 PRO A CA 1
ATOM 6324 C C . PRO A 1 873 ? 3.407 17.119 -14.678 1.00 90.69 873 PRO A C 1
ATOM 6326 O O . PRO A 1 873 ? 3.241 16.618 -15.792 1.00 90.69 873 PRO A O 1
ATOM 6329 N N . SER A 1 874 ? 3.144 16.500 -13.529 1.00 91.19 874 SER A N 1
ATOM 6330 C CA . SER A 1 874 ? 2.595 15.151 -13.419 1.00 91.19 874 SER A CA 1
ATOM 6331 C C . SER A 1 874 ? 1.337 15.081 -12.547 1.00 91.19 874 SER A C 1
ATOM 6333 O O . SER A 1 874 ? 0.988 16.028 -11.836 1.00 91.19 874 SER A O 1
ATOM 6335 N N . PHE A 1 875 ? 0.622 13.965 -12.640 1.00 89.62 875 PHE A N 1
ATOM 6336 C CA . PHE A 1 875 ? -0.570 13.623 -11.877 1.00 89.62 875 PHE A CA 1
ATOM 6337 C C . PHE A 1 875 ? -0.582 12.118 -11.602 1.00 89.62 875 PHE A C 1
ATOM 6339 O O . PHE A 1 875 ? -0.508 11.341 -12.546 1.00 89.62 875 PHE A O 1
ATOM 6346 N N . ARG A 1 876 ? -0.718 11.723 -10.337 1.00 88.94 876 ARG A N 1
ATOM 6347 C CA . ARG A 1 876 ? -0.740 10.336 -9.852 1.00 88.94 876 ARG A CA 1
ATOM 6348 C C . ARG A 1 876 ? -2.097 10.047 -9.218 1.00 88.94 876 ARG A C 1
ATOM 6350 O O . ARG A 1 876 ? -2.571 10.877 -8.442 1.00 88.94 876 ARG A O 1
ATOM 6357 N N . LEU A 1 877 ? -2.713 8.911 -9.538 1.00 86.94 877 LEU A N 1
ATOM 6358 C CA . LEU A 1 877 ? -3.977 8.454 -8.962 1.00 86.94 877 LEU A CA 1
ATOM 6359 C C . LEU A 1 877 ? -3.895 6.966 -8.622 1.00 86.94 877 LEU A C 1
ATOM 6361 O O . LEU A 1 877 ? -3.595 6.142 -9.472 1.00 86.94 877 LEU A O 1
ATOM 6365 N N . ARG A 1 878 ? -4.207 6.674 -7.366 1.00 87.56 878 ARG A N 1
ATOM 6366 C CA . ARG A 1 878 ? -3.994 5.433 -6.618 1.00 87.56 878 ARG A CA 1
ATOM 6367 C C . ARG A 1 878 ? -5.194 5.220 -5.694 1.00 87.56 878 ARG A C 1
ATOM 6369 O O . ARG A 1 878 ? -5.811 6.215 -5.323 1.00 87.56 878 ARG A O 1
ATOM 6376 N N . GLY A 1 879 ? -5.504 4.016 -5.232 1.00 84.88 879 GLY A N 1
ATOM 6377 C CA . GLY A 1 879 ? -6.292 3.846 -3.998 1.00 84.88 879 GLY A CA 1
ATOM 6378 C C . GLY A 1 879 ? -5.459 3.620 -2.695 1.00 84.88 879 GLY A C 1
ATOM 6379 O O . GLY A 1 879 ? -4.295 3.968 -2.714 1.00 84.88 879 GLY A O 1
ATOM 6380 N N . VAL A 1 880 ? -5.972 3.023 -1.587 1.00 84.06 880 VAL A N 1
ATOM 6381 C CA . VAL A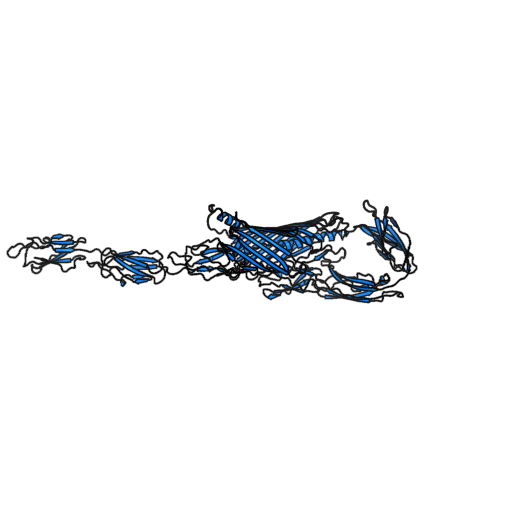 1 880 ? -5.238 2.197 -0.554 1.00 84.06 880 VAL A CA 1
ATOM 6382 C C . VAL A 1 880 ? -6.082 1.106 0.221 1.00 84.06 880 VAL A C 1
ATOM 6384 O O . VAL A 1 880 ? -7.201 1.440 0.585 1.00 84.06 880 VAL A O 1
ATOM 6387 N N . TRP A 1 881 ? -5.614 -0.174 0.356 1.00 85.56 881 TRP A N 1
ATOM 6388 C CA . TRP A 1 881 ? -6.277 -1.479 0.794 1.00 85.56 881 TRP A CA 1
ATOM 6389 C C . TRP A 1 881 ? -5.257 -2.364 1.549 1.00 85.56 881 TRP A C 1
ATOM 6391 O O . TRP A 1 881 ? -4.061 -2.162 1.388 1.00 85.56 881 TRP A O 1
ATOM 6401 N N . ASP A 1 882 ? -5.691 -3.326 2.366 1.00 82.19 882 ASP A N 1
ATOM 6402 C CA . ASP A 1 882 ? -4.953 -3.821 3.538 1.00 82.19 882 ASP A CA 1
ATOM 6403 C C . ASP A 1 882 ? -5.622 -5.210 3.992 1.00 82.19 882 ASP A C 1
ATOM 6405 O O . ASP A 1 882 ? -6.839 -5.222 3.970 1.00 82.19 882 ASP A O 1
ATOM 6409 N N . TYR A 1 883 ? -5.010 -6.387 4.367 1.00 83.06 883 TYR A N 1
ATOM 6410 C CA . TYR A 1 883 ? -5.735 -7.609 4.963 1.00 83.06 883 TYR A CA 1
ATOM 6411 C C . TYR A 1 883 ? -5.417 -8.579 6.247 1.00 83.06 883 TYR A C 1
ATOM 6413 O O . TYR A 1 883 ? -6.341 -9.275 6.641 1.00 83.06 883 TYR A O 1
ATOM 6421 N N . ASP A 1 884 ? -4.269 -8.657 6.978 1.00 82.19 884 ASP A N 1
ATOM 6422 C CA . ASP A 1 884 ? -3.981 -8.906 8.429 1.00 82.19 884 ASP A CA 1
ATOM 6423 C C . ASP A 1 884 ? -3.508 -7.692 9.312 1.00 82.19 884 ASP A C 1
ATOM 6425 O O . ASP A 1 884 ? -2.321 -7.567 9.589 1.00 82.19 884 ASP A O 1
ATOM 6429 N N . ALA A 1 885 ? -4.319 -6.708 9.694 1.00 74.12 885 ALA A N 1
ATOM 6430 C CA . ALA A 1 885 ? -3.829 -5.440 10.276 1.00 74.12 885 ALA A CA 1
ATOM 6431 C C . ALA A 1 885 ? -3.905 -5.440 11.778 1.00 74.12 885 ALA A C 1
ATOM 6433 O O . ALA A 1 885 ? -4.718 -6.139 12.345 1.00 74.12 885 ALA A O 1
ATOM 6434 N N . ALA A 1 886 ? -3.109 -4.575 12.394 1.00 77.69 886 ALA A N 1
ATOM 6435 C CA . ALA A 1 886 ? -2.937 -4.583 13.816 1.00 77.69 886 ALA A CA 1
ATOM 6436 C C . ALA A 1 886 ? -3.891 -3.633 14.503 1.00 77.69 886 ALA A C 1
ATOM 6438 O O . ALA A 1 886 ? -4.094 -2.483 14.111 1.00 77.69 886 ALA A O 1
ATOM 6439 N N . ASP A 1 887 ? -4.344 -4.155 15.616 1.00 78.69 887 ASP A N 1
ATOM 6440 C CA . ASP A 1 887 ? -5.351 -3.618 16.480 1.00 78.69 887 ASP A CA 1
ATOM 6441 C C . ASP A 1 887 ? -4.765 -2.863 17.675 1.00 78.69 887 ASP A C 1
ATOM 6443 O O . ASP A 1 887 ? -3.999 -3.426 18.462 1.00 78.69 887 ASP A O 1
ATOM 6447 N N . LEU A 1 888 ? -5.180 -1.605 17.833 1.00 79.81 888 LEU A N 1
ATOM 6448 C CA . LEU A 1 888 ? -4.882 -0.704 18.948 1.00 79.81 888 LEU A CA 1
ATOM 6449 C C . LEU A 1 888 ? -5.740 -1.040 20.184 1.00 79.81 888 LEU A C 1
ATOM 6451 O O . LEU A 1 888 ? -6.889 -0.618 20.270 1.00 79.81 888 LEU A O 1
ATOM 6455 N N . ILE A 1 889 ? -5.175 -1.728 21.177 1.00 75.94 889 ILE A N 1
ATOM 6456 C CA . ILE A 1 889 ? -5.738 -1.880 22.532 1.00 75.94 889 ILE A CA 1
ATOM 6457 C C . ILE A 1 889 ? -5.966 -0.512 23.222 1.00 75.94 889 ILE A C 1
ATOM 6459 O O . ILE A 1 889 ? -5.083 0.021 23.886 1.00 75.94 889 ILE A O 1
ATOM 6463 N N . ASN A 1 890 ? -7.166 0.074 23.123 1.00 68.56 890 ASN A N 1
ATOM 6464 C CA . ASN A 1 890 ? -7.529 1.346 23.787 1.00 68.56 890 ASN A CA 1
ATOM 6465 C C . ASN A 1 890 ? -7.645 1.239 25.331 1.00 68.56 890 ASN A C 1
ATOM 6467 O O . ASN A 1 890 ? -7.542 0.139 25.864 1.00 68.56 890 ASN A O 1
ATOM 6471 N N . GLU A 1 891 ? -7.852 2.368 26.049 1.00 64.06 891 GLU A N 1
ATOM 6472 C CA . GLU A 1 891 ? -7.706 2.564 27.526 1.00 64.06 891 GLU A CA 1
ATOM 6473 C C . GLU A 1 891 ? -7.945 1.322 28.380 1.00 64.06 891 GLU A C 1
ATOM 6475 O O . GLU A 1 891 ? -7.092 0.966 29.194 1.00 64.06 891 GLU A O 1
ATOM 6480 N N . ALA A 1 892 ? -9.088 0.667 28.176 1.00 58.47 892 ALA A N 1
ATOM 6481 C CA . ALA A 1 892 ? -9.466 -0.487 28.964 1.00 58.47 892 ALA A CA 1
ATOM 6482 C C . ALA A 1 892 ? -9.433 -1.847 28.237 1.00 58.47 892 ALA A C 1
ATOM 6484 O O . ALA A 1 892 ? -9.743 -2.813 28.903 1.00 58.47 892 ALA A O 1
ATOM 6485 N N . GLY A 1 893 ? -9.014 -1.991 26.969 1.00 58.84 893 GLY A N 1
ATOM 6486 C CA . GLY A 1 893 ? -8.553 -3.311 26.486 1.00 58.84 893 GLY A CA 1
ATOM 6487 C C . GLY A 1 893 ? -8.948 -3.820 25.089 1.00 58.84 893 GLY A C 1
ATOM 6488 O O . GLY A 1 893 ? -8.423 -4.865 24.709 1.00 58.84 893 GLY A O 1
ATOM 6489 N N . GLN A 1 894 ? -9.835 -3.165 24.324 1.00 66.94 894 GLN A N 1
ATOM 6490 C CA . GLN A 1 894 ? -10.166 -3.613 22.954 1.00 66.94 894 GLN A CA 1
ATOM 6491 C C . GLN A 1 894 ? -9.164 -3.099 21.942 1.00 66.94 894 GLN A C 1
ATOM 6493 O O . GLN A 1 894 ? -8.908 -1.899 21.881 1.00 66.94 894 GLN A O 1
ATOM 6498 N N . LEU A 1 895 ? -8.745 -4.046 21.119 1.00 71.31 895 LEU A N 1
ATOM 6499 C CA . LEU A 1 895 ? -8.377 -3.940 19.718 1.00 71.31 895 LEU A CA 1
ATOM 6500 C C . LEU A 1 895 ? -9.244 -2.920 18.930 1.00 71.31 895 LEU A C 1
ATOM 6502 O O . LEU A 1 895 ? -10.471 -3.012 18.981 1.00 71.31 895 LEU A O 1
ATOM 6506 N N . VAL A 1 896 ? -8.600 -1.941 18.271 1.00 61.84 896 VAL A N 1
ATOM 6507 C CA . VAL A 1 896 ? -9.204 -0.872 17.440 1.00 61.84 896 VAL A CA 1
ATOM 6508 C C . VAL A 1 896 ? -8.398 -0.656 16.162 1.00 61.84 896 VAL A C 1
ATOM 6510 O O . VAL A 1 896 ? -7.167 -0.610 16.196 1.00 61.84 896 VAL A O 1
ATOM 6513 N N . GLY A 1 897 ? -9.068 -0.450 15.034 1.00 61.62 897 GLY A N 1
ATOM 6514 C CA . GLY A 1 897 ? -8.426 -0.435 13.736 1.00 61.62 897 GLY A CA 1
ATOM 6515 C C . GLY A 1 897 ? -8.497 0.874 12.964 1.00 61.62 897 GLY A C 1
ATOM 6516 O O . GLY A 1 897 ? -9.089 1.871 13.365 1.00 61.62 897 GLY A O 1
ATOM 6517 N N . THR A 1 898 ? -7.827 0.871 11.816 1.00 61.50 898 THR A N 1
ATOM 6518 C CA . THR A 1 898 ? -7.629 2.054 10.980 1.00 61.50 898 THR A CA 1
ATOM 6519 C C . THR A 1 898 ? -8.299 1.848 9.632 1.00 61.50 898 THR A C 1
ATOM 6521 O O . THR A 1 898 ? -8.141 0.781 9.062 1.00 61.50 898 THR A O 1
ATOM 6524 N N . ALA A 1 899 ? -9.016 2.841 9.110 1.00 59.28 899 ALA A N 1
ATOM 6525 C CA . ALA A 1 899 ? -10.063 2.595 8.127 1.00 59.28 899 ALA A CA 1
ATOM 6526 C C . ALA A 1 899 ? -9.644 1.880 6.835 1.00 59.28 899 ALA A C 1
ATOM 6528 O O . ALA A 1 899 ? -8.693 2.237 6.137 1.00 59.28 899 ALA A O 1
ATOM 6529 N N . ALA A 1 900 ? -10.517 0.928 6.523 1.00 64.12 900 ALA A N 1
ATOM 6530 C CA . ALA A 1 900 ? -10.840 0.375 5.233 1.00 64.12 900 ALA A CA 1
ATOM 6531 C C . ALA A 1 900 ? -10.121 0.952 3.985 1.00 64.12 900 ALA A C 1
ATOM 6533 O O . ALA A 1 900 ? -8.971 0.624 3.713 1.00 64.12 900 ALA A O 1
ATOM 6534 N N . GLY A 1 901 ? -10.841 1.675 3.122 1.00 72.50 901 GLY A N 1
ATOM 6535 C CA . GLY A 1 901 ? -10.410 1.878 1.746 1.00 72.50 901 GLY A CA 1
ATOM 6536 C C . GLY A 1 901 ? -10.595 3.257 1.198 1.00 72.50 901 GLY A C 1
ATOM 6537 O O . GLY A 1 901 ? -11.643 3.885 1.320 1.00 72.50 901 GLY A O 1
ATOM 6538 N N . ARG A 1 902 ? -9.538 3.703 0.531 1.00 79.12 902 ARG A N 1
ATOM 6539 C CA . ARG A 1 902 ? -9.390 5.096 0.143 1.00 79.12 902 ARG A CA 1
ATOM 6540 C C . ARG A 1 902 ? -8.685 5.256 -1.186 1.00 79.12 902 ARG A C 1
ATOM 6542 O O . ARG A 1 902 ? -8.438 4.268 -1.878 1.00 79.12 902 ARG A O 1
ATOM 6549 N N . ALA A 1 903 ? -8.380 6.496 -1.534 1.00 79.69 903 ALA A N 1
ATOM 6550 C CA . ALA A 1 903 ? -7.575 6.843 -2.677 1.00 79.69 903 ALA A CA 1
ATOM 6551 C C . ALA A 1 903 ? -6.637 8.012 -2.452 1.00 79.69 903 ALA A C 1
ATOM 6553 O O . ALA A 1 903 ? -6.909 8.936 -1.696 1.00 79.69 903 ALA A O 1
ATOM 6554 N N . ASP A 1 904 ? -5.510 7.945 -3.138 1.00 82.69 904 ASP A N 1
ATOM 6555 C CA . ASP A 1 904 ? -4.409 8.871 -3.012 1.00 82.69 904 ASP A CA 1
ATOM 6556 C C . ASP A 1 904 ? -4.214 9.545 -4.373 1.00 82.69 904 ASP A C 1
ATOM 6558 O O . ASP A 1 904 ? -4.105 8.890 -5.413 1.00 82.69 904 ASP A O 1
ATOM 6562 N N . ALA A 1 905 ? -4.203 10.876 -4.383 1.00 81.12 905 ALA A N 1
ATOM 6563 C CA . ALA A 1 905 ? -4.049 11.668 -5.597 1.00 81.12 905 ALA A CA 1
ATOM 6564 C C . ALA A 1 905 ? -2.957 12.723 -5.417 1.00 81.12 905 ALA A C 1
ATOM 6566 O O . ALA A 1 905 ? -3.007 13.526 -4.486 1.00 81.12 905 ALA A O 1
ATOM 6567 N N . GLN A 1 906 ? -1.989 12.760 -6.331 1.00 85.25 906 GLN A N 1
ATOM 6568 C CA . GLN A 1 906 ? -0.848 13.677 -6.285 1.00 85.25 906 GLN A CA 1
ATOM 6569 C C . GLN A 1 906 ? -0.762 14.505 -7.566 1.00 85.25 906 GLN A C 1
ATOM 6571 O O . GLN A 1 906 ? -1.037 14.013 -8.656 1.00 85.25 906 GLN A O 1
ATOM 6576 N N . LEU A 1 907 ? -0.345 15.763 -7.445 1.00 85.19 907 LEU A N 1
ATOM 6577 C CA . LEU A 1 907 ? -0.006 16.650 -8.556 1.00 85.19 907 LEU A CA 1
ATOM 6578 C C . LEU A 1 907 ? 1.451 17.087 -8.407 1.00 85.19 907 LEU A C 1
ATOM 6580 O O . LEU A 1 907 ? 1.814 17.662 -7.380 1.00 85.19 907 LEU A O 1
ATOM 6584 N N . GLY A 1 908 ? 2.270 16.827 -9.424 1.00 85.94 908 GLY A N 1
ATOM 6585 C CA . GLY A 1 908 ? 3.696 17.151 -9.471 1.00 85.94 908 GLY A CA 1
ATOM 6586 C C . GLY A 1 908 ? 4.047 18.231 -10.496 1.00 85.94 908 GLY A C 1
ATOM 6587 O O . GLY A 1 908 ? 3.290 18.506 -11.429 1.00 85.94 908 GLY A O 1
ATOM 6588 N N . LEU A 1 909 ? 5.221 18.841 -10.337 1.00 84.69 909 LEU A N 1
ATOM 6589 C CA . LEU A 1 909 ? 5.875 19.704 -11.318 1.00 84.69 909 LEU A CA 1
ATOM 6590 C C . LEU A 1 909 ? 7.396 19.619 -11.178 1.00 84.69 909 LEU A C 1
ATOM 6592 O O . LEU A 1 909 ? 7.981 20.200 -10.262 1.00 84.69 909 LEU A O 1
ATOM 6596 N N . ARG A 1 910 ? 8.022 18.965 -12.157 1.00 87.44 910 ARG A N 1
ATOM 6597 C CA . ARG A 1 910 ? 9.473 18.927 -12.359 1.00 87.44 910 ARG A CA 1
ATOM 6598 C C . ARG A 1 910 ? 9.897 20.004 -13.349 1.00 87.44 910 ARG A C 1
ATOM 6600 O O . ARG A 1 910 ? 9.178 20.289 -14.306 1.00 87.44 910 ARG A O 1
ATOM 6607 N N . ALA A 1 911 ? 11.054 20.625 -13.150 1.00 83.56 911 ALA A N 1
ATOM 6608 C CA . ALA A 1 911 ? 11.612 21.577 -14.107 1.00 83.56 911 ALA A CA 1
ATOM 6609 C C . ALA A 1 911 ? 13.132 21.719 -13.989 1.00 83.56 911 ALA A C 1
ATOM 6611 O O . ALA A 1 911 ? 13.657 21.929 -12.898 1.00 83.56 911 ALA A O 1
ATOM 6612 N N . LEU A 1 912 ? 13.822 21.724 -15.131 1.00 82.25 912 LEU A N 1
ATOM 6613 C CA . LEU A 1 912 ? 15.217 22.139 -15.258 1.00 82.25 912 LEU A CA 1
ATOM 6614 C C . LEU A 1 912 ? 15.266 23.556 -15.838 1.00 82.25 912 LEU A C 1
ATOM 6616 O O . LEU A 1 912 ? 14.920 23.779 -16.996 1.00 82.25 912 LEU A O 1
ATOM 6620 N N . LEU A 1 913 ? 15.702 24.530 -15.044 1.00 81.31 913 LEU A N 1
ATOM 6621 C CA . LEU A 1 913 ? 15.738 25.945 -15.416 1.00 81.31 913 LEU A CA 1
ATOM 6622 C C . LEU A 1 913 ? 17.038 26.320 -16.148 1.00 81.31 913 LEU A C 1
ATOM 6624 O O . LEU A 1 913 ? 18.083 25.712 -15.946 1.00 81.31 913 LEU A O 1
ATOM 6628 N N . TRP A 1 914 ? 17.001 27.410 -16.920 1.00 64.25 914 TRP A N 1
ATOM 6629 C CA . TRP A 1 914 ? 18.078 27.959 -17.776 1.00 64.25 914 TRP A CA 1
ATOM 6630 C C . TRP A 1 914 ? 19.434 28.311 -17.112 1.00 64.25 914 TRP A C 1
ATOM 6632 O O . TRP A 1 914 ? 20.335 28.810 -17.783 1.00 64.25 914 TRP A O 1
ATOM 6642 N N . HIS A 1 915 ? 19.597 28.057 -15.812 1.00 62.88 915 HIS A N 1
ATOM 6643 C CA . HIS A 1 915 ? 20.871 28.136 -15.079 1.00 62.88 915 HIS A CA 1
ATOM 6644 C C . HIS A 1 915 ? 21.335 26.766 -14.531 1.00 62.88 915 HIS A C 1
ATOM 6646 O O . HIS A 1 915 ? 22.248 26.720 -13.715 1.00 62.88 915 HIS A O 1
ATOM 6652 N N . GLY A 1 916 ? 20.687 25.662 -14.919 1.00 62.69 916 GLY A N 1
ATOM 6653 C CA . GLY A 1 916 ? 20.912 24.314 -14.379 1.00 62.69 916 GLY A CA 1
ATOM 6654 C C . GLY A 1 916 ? 20.187 24.018 -13.058 1.00 62.69 916 GLY A C 1
ATOM 6655 O O . GLY A 1 916 ? 20.336 22.928 -12.520 1.00 62.69 916 GLY A O 1
ATOM 6656 N N . ALA A 1 917 ? 19.413 24.967 -12.519 1.00 68.81 917 ALA A N 1
ATOM 6657 C CA . ALA A 1 917 ? 18.617 24.763 -11.308 1.00 68.81 917 ALA A CA 1
ATOM 6658 C C . ALA A 1 917 ? 17.444 23.821 -11.586 1.00 68.81 917 ALA A C 1
ATOM 6660 O O . ALA A 1 917 ? 16.580 24.150 -12.399 1.00 68.81 917 ALA A O 1
ATOM 6661 N N . TYR A 1 918 ? 17.421 22.679 -10.904 1.00 73.75 918 TYR A N 1
ATOM 6662 C CA . TYR A 1 918 ? 16.335 21.709 -10.964 1.00 73.75 918 TYR A CA 1
ATOM 6663 C C . TYR A 1 918 ? 15.375 21.904 -9.781 1.00 73.75 918 TYR A C 1
ATOM 6665 O O . TYR A 1 918 ? 15.790 22.235 -8.668 1.00 73.75 918 TYR A O 1
ATOM 6673 N N . LEU A 1 919 ? 14.087 21.729 -10.047 1.00 73.44 919 LEU A N 1
ATOM 6674 C CA . LEU A 1 919 ? 12.973 21.929 -9.129 1.00 73.44 919 LEU A CA 1
ATOM 6675 C C . LEU A 1 919 ? 12.026 20.735 -9.271 1.00 73.44 919 LEU A C 1
ATOM 6677 O O . LEU A 1 919 ? 11.642 20.421 -10.396 1.00 73.44 919 LEU A O 1
ATOM 6681 N N . ASP A 1 920 ? 11.628 20.118 -8.162 1.00 76.81 920 ASP A N 1
ATOM 6682 C CA . ASP A 1 920 ? 10.550 19.125 -8.119 1.00 76.81 920 ASP A CA 1
ATOM 6683 C C . ASP A 1 920 ? 9.619 19.468 -6.952 1.00 76.81 920 ASP A C 1
ATOM 6685 O O . ASP A 1 920 ? 10.031 19.532 -5.792 1.00 76.81 920 ASP A O 1
ATOM 6689 N N . VAL A 1 921 ? 8.365 19.772 -7.270 1.00 75.12 921 VAL A N 1
ATOM 6690 C CA . VAL A 1 921 ? 7.344 20.159 -6.294 1.00 75.12 921 VAL A CA 1
ATOM 6691 C C . VAL A 1 921 ? 6.128 19.289 -6.514 1.00 75.12 921 VAL A C 1
ATOM 6693 O O . VAL A 1 921 ? 5.606 19.247 -7.625 1.00 75.12 921 VAL A O 1
ATOM 6696 N N . SER A 1 922 ? 5.633 18.650 -5.460 1.00 73.25 922 SER A N 1
ATOM 6697 C CA . SER A 1 922 ? 4.390 17.889 -5.530 1.00 73.25 922 SER A CA 1
ATOM 6698 C C . SER A 1 922 ? 3.511 18.113 -4.307 1.00 73.25 922 SER A C 1
ATOM 6700 O O . SER A 1 922 ? 3.991 18.195 -3.180 1.00 73.25 922 SER A O 1
ATOM 6702 N N . GLY A 1 923 ? 2.207 18.229 -4.541 1.00 72.75 923 GLY A N 1
ATOM 6703 C CA . GLY A 1 923 ? 1.185 18.249 -3.498 1.00 72.75 923 GLY A CA 1
ATOM 6704 C C . GLY A 1 923 ? 0.279 17.039 -3.662 1.00 72.75 923 GLY A C 1
ATOM 6705 O O . GLY A 1 923 ? -0.132 16.742 -4.785 1.00 72.75 923 GLY A O 1
ATOM 6706 N N . GLY A 1 924 ? -0.007 16.333 -2.573 1.00 69.12 924 GLY A N 1
ATOM 6707 C CA . GLY A 1 924 ? -0.820 15.121 -2.587 1.00 69.12 924 GLY A CA 1
ATOM 6708 C C . GLY A 1 924 ? -1.883 15.127 -1.502 1.00 69.12 924 GLY A C 1
ATOM 6709 O O . GLY A 1 924 ? -1.669 15.680 -0.426 1.00 69.12 924 GLY A O 1
ATOM 6710 N N . VAL A 1 925 ? -3.012 14.497 -1.799 1.00 70.19 925 VAL A N 1
ATOM 6711 C CA . VAL A 1 925 ? -4.078 14.205 -0.843 1.00 70.19 925 VAL A CA 1
ATOM 6712 C C . VAL A 1 925 ? -4.241 12.694 -0.755 1.00 70.19 925 VAL A C 1
ATOM 6714 O O . VAL A 1 925 ? -4.526 12.043 -1.761 1.00 70.19 925 VAL A O 1
ATOM 6717 N N . SER A 1 926 ? -4.032 12.145 0.436 1.00 67.56 926 SER A N 1
ATOM 6718 C CA . SER A 1 926 ? -4.257 10.729 0.740 1.00 67.56 926 SER A CA 1
ATOM 6719 C C . SER A 1 926 ? -5.536 10.575 1.556 1.00 67.56 926 SER A C 1
ATOM 6721 O O . SER A 1 926 ? -5.826 11.431 2.394 1.00 67.56 926 SER A O 1
ATOM 6723 N N . GLY A 1 927 ? -6.297 9.501 1.327 1.00 64.88 927 GLY A N 1
ATOM 6724 C CA . GLY A 1 927 ? -7.577 9.281 2.023 1.00 64.88 927 GLY A CA 1
ATOM 6725 C C . GLY A 1 927 ? -8.854 9.656 1.254 1.00 64.88 927 GLY A C 1
ATOM 6726 O O . GLY A 1 927 ? -9.942 9.655 1.814 1.00 64.88 927 GLY A O 1
ATOM 6727 N N . LEU A 1 928 ? -8.790 9.959 -0.043 1.00 65.19 928 LEU A N 1
ATOM 6728 C CA . LEU A 1 928 ? -9.978 10.260 -0.852 1.00 65.19 928 LEU A CA 1
ATOM 6729 C C . LEU A 1 928 ? -10.951 9.069 -0.906 1.00 65.19 928 LEU A C 1
ATOM 6731 O O . LEU A 1 928 ? -10.679 8.067 -1.557 1.00 65.19 928 LEU A O 1
ATOM 6735 N N . GLY A 1 929 ? -12.117 9.207 -0.280 1.00 60.56 929 GLY A N 1
ATOM 6736 C CA . GLY A 1 929 ? -13.134 8.150 -0.200 1.00 60.56 929 GLY A CA 1
ATOM 6737 C C . GLY A 1 929 ? -13.222 7.496 1.177 1.00 60.56 929 GLY A C 1
ATOM 6738 O O . GLY A 1 929 ? -14.260 6.918 1.485 1.00 60.56 929 GLY A O 1
ATOM 6739 N N . ASP A 1 930 ? -12.196 7.684 2.006 1.00 62.50 930 ASP A N 1
ATOM 6740 C CA . ASP A 1 930 ? -12.259 7.470 3.447 1.00 62.50 930 ASP A CA 1
ATOM 6741 C C . ASP A 1 930 ? -13.138 8.553 4.102 1.00 62.50 930 ASP A C 1
ATOM 6743 O O . ASP A 1 930 ? -13.256 9.673 3.586 1.00 62.50 930 ASP A O 1
ATOM 6747 N N . GLY A 1 931 ? -13.773 8.217 5.223 1.00 49.72 931 GLY A N 1
ATOM 6748 C CA . GLY A 1 931 ? -14.527 9.168 6.040 1.00 49.72 931 GLY A CA 1
ATOM 6749 C C . GLY A 1 931 ? -13.648 9.883 7.064 1.00 49.72 931 GLY A C 1
ATOM 6750 O O . GLY A 1 931 ? -13.840 11.076 7.308 1.00 49.72 931 GLY A O 1
ATOM 6751 N N . ASP A 1 932 ? -12.671 9.158 7.612 1.00 54.19 932 ASP A N 1
ATOM 6752 C CA . ASP A 1 932 ? -12.016 9.497 8.877 1.00 54.19 932 ASP A CA 1
ATOM 6753 C C . ASP A 1 932 ? -10.503 9.734 8.715 1.00 54.19 932 ASP A C 1
ATOM 6755 O O . ASP A 1 932 ? -9.854 10.290 9.602 1.00 54.19 932 ASP A O 1
ATOM 6759 N N . PHE A 1 933 ? -9.942 9.426 7.539 1.00 56.22 933 PHE A N 1
ATOM 6760 C CA . PHE A 1 933 ? -8.579 9.800 7.158 1.00 56.22 933 PHE A CA 1
ATOM 6761 C C . PHE A 1 933 ? -8.551 10.768 5.966 1.00 56.22 933 PHE A C 1
ATOM 6763 O O . PHE A 1 933 ? -8.929 10.424 4.850 1.00 56.22 933 PHE A O 1
ATOM 6770 N N . SER A 1 934 ? -8.006 11.973 6.163 1.00 51.00 934 SER A N 1
ATOM 6771 C CA . SER A 1 934 ? -7.611 12.856 5.057 1.00 51.00 934 SER A CA 1
ATOM 6772 C C . SER A 1 934 ? -6.285 13.548 5.363 1.00 51.00 934 SER A C 1
ATOM 6774 O O . SER A 1 934 ? -6.218 14.384 6.268 1.00 51.00 934 SER A O 1
ATOM 6776 N N . ALA A 1 935 ? -5.237 13.229 4.603 1.00 59.34 935 ALA A N 1
ATOM 6777 C CA . ALA A 1 935 ? -3.902 13.793 4.781 1.00 59.34 935 ALA A CA 1
ATOM 6778 C C . ALA A 1 935 ? -3.505 14.683 3.592 1.00 59.34 935 ALA A C 1
ATOM 6780 O O . ALA A 1 935 ? -3.240 14.191 2.494 1.00 59.34 935 ALA A O 1
ATOM 6781 N N . ASP A 1 936 ? -3.429 15.996 3.833 1.00 56.88 936 ASP A N 1
ATOM 6782 C CA . ASP A 1 936 ? -2.805 16.968 2.927 1.00 56.88 936 ASP A CA 1
ATOM 6783 C C . ASP A 1 936 ? -1.269 16.899 3.054 1.00 56.88 936 ASP A C 1
ATOM 6785 O O . ASP A 1 936 ? -0.730 17.039 4.153 1.00 56.88 936 ASP A O 1
ATOM 6789 N N . SER A 1 937 ? -0.558 16.762 1.931 1.00 62.72 937 SER A N 1
ATOM 6790 C CA . SER A 1 937 ? 0.915 16.734 1.857 1.00 62.72 937 SER A CA 1
ATOM 6791 C C . SER A 1 937 ? 1.467 17.709 0.808 1.00 62.72 937 SER A C 1
ATOM 6793 O O . SER A 1 937 ? 0.845 17.948 -0.233 1.00 62.72 937 SER A O 1
ATOM 6795 N N . MET A 1 938 ? 2.645 18.285 1.065 1.00 54.91 938 MET A N 1
ATOM 6796 C CA . MET A 1 938 ? 3.346 19.240 0.194 1.00 54.91 938 MET A CA 1
ATOM 6797 C C . MET A 1 938 ? 4.869 19.015 0.198 1.00 54.91 938 MET A C 1
ATOM 6799 O O . MET A 1 938 ? 5.622 19.636 0.949 1.00 54.91 938 MET A O 1
ATOM 6803 N N . ARG A 1 939 ? 5.353 18.178 -0.725 1.00 61.47 939 ARG A N 1
ATOM 6804 C CA . ARG A 1 939 ? 6.783 17.913 -0.936 1.00 61.47 939 ARG A CA 1
ATOM 6805 C C . ARG A 1 939 ? 7.440 18.993 -1.801 1.00 61.47 939 ARG A C 1
ATOM 6807 O O . ARG A 1 939 ? 6.931 19.370 -2.859 1.00 61.47 939 ARG A O 1
ATOM 6814 N N . PHE A 1 940 ? 8.627 19.438 -1.387 1.00 56.25 940 PHE A N 1
ATOM 6815 C CA . PHE A 1 940 ? 9.405 20.474 -2.072 1.00 56.25 940 PHE A CA 1
ATOM 6816 C C . PHE A 1 940 ? 10.898 20.093 -2.138 1.00 56.25 940 PHE A C 1
ATOM 6818 O O . PHE A 1 940 ? 11.571 20.051 -1.108 1.00 56.25 940 PHE A O 1
ATOM 6825 N N . ASP A 1 941 ? 11.424 19.832 -3.338 1.00 56.62 941 ASP A N 1
ATOM 6826 C CA . ASP A 1 941 ? 12.848 19.581 -3.619 1.00 56.62 941 ASP A CA 1
ATOM 6827 C C . ASP A 1 941 ? 13.390 20.685 -4.549 1.00 56.62 941 ASP A C 1
ATOM 6829 O O . ASP A 1 941 ? 12.784 21.035 -5.567 1.00 56.62 941 ASP A O 1
ATOM 6833 N N . VAL A 1 942 ? 14.535 21.272 -4.184 1.00 58.00 942 VAL A N 1
ATOM 6834 C CA . VAL A 1 942 ? 15.218 22.291 -4.992 1.00 58.00 942 VAL A CA 1
ATOM 6835 C C . VAL A 1 942 ? 16.706 21.988 -5.067 1.00 58.00 942 VAL A C 1
ATOM 6837 O O . VAL A 1 942 ? 17.471 22.229 -4.129 1.00 58.00 942 VAL A O 1
ATOM 6840 N N . ARG A 1 943 ? 17.143 21.560 -6.247 1.00 57.78 943 ARG A N 1
ATOM 6841 C CA . ARG A 1 943 ? 18.539 21.278 -6.567 1.00 57.78 943 ARG A CA 1
ATOM 6842 C C . ARG A 1 943 ? 19.150 22.462 -7.310 1.00 57.78 943 ARG A C 1
ATOM 6844 O O . ARG A 1 943 ? 19.101 22.566 -8.535 1.00 57.78 943 ARG A O 1
ATOM 6851 N N . LEU A 1 944 ? 19.744 23.370 -6.542 1.00 49.22 944 LEU A N 1
ATOM 6852 C CA . LEU A 1 944 ? 20.555 24.463 -7.077 1.00 49.22 944 LEU A CA 1
ATOM 6853 C C . LEU A 1 944 ? 21.953 23.934 -7.459 1.00 49.22 944 LEU A C 1
ATOM 6855 O O . LEU A 1 944 ? 22.605 23.340 -6.599 1.00 49.22 944 LEU A O 1
ATOM 6859 N N . PRO A 1 945 ? 22.445 24.142 -8.695 1.00 47.56 945 PRO A N 1
ATOM 6860 C CA . PRO A 1 945 ? 23.837 23.879 -9.039 1.00 47.56 945 PRO A CA 1
ATOM 6861 C C . PRO A 1 945 ? 24.760 24.904 -8.369 1.00 47.56 945 PRO A C 1
ATOM 6863 O O . PRO A 1 945 ? 24.360 26.045 -8.109 1.00 47.56 945 PRO A O 1
ATOM 6866 N N . PHE A 1 946 ? 26.005 24.490 -8.140 1.00 42.19 946 PHE A N 1
ATOM 6867 C CA . PHE A 1 946 ? 27.086 25.293 -7.568 1.00 42.19 946 PHE A CA 1
ATOM 6868 C C . PHE A 1 946 ? 28.263 25.381 -8.547 1.00 42.19 946 PHE A C 1
ATOM 6870 O O . PHE A 1 946 ? 28.540 24.354 -9.202 1.00 42.19 946 PHE A O 1
#